Protein AF-A0A195FJV2-F1 (afdb_monomer_lite)

Organism: NCBI:txid34720

Radius of gyration: 34.97 Å; chains: 1; bounding box: 90×83×98 Å

Foldseek 3Di:
DDKWKKKFFWKFWQAAAPLFKTKMWGWPFMKMKIKDWDPLLVDQFAWEWEAEPALQWTAIFGVVLLCVLQVVDLDPLVPCLLVVLVSQLVSVVLCPPHPIDQDPPDPVSSLLSSLLSSLLRSVCNVLVADPPTHMYMHIYTSDDPQQQRLPLLRSSLRSNLVNLCVRCLSVLNLDQEQDPVNLVSSLVSSQSSCCNRVVDRPSVRNNCRSQRFIWIQGSVRDIDGFPADKWKKKKKFLPDHWDPCFFLVNLVVVDVDPVNVVLSVVSNVLSVVLVVLSVVRRVVVVVCVVVVPLDPPPPSNLVSLLSSQVSLQVRQVSLVVSVAEDPSQVVLQVLQVVVSWHWHRRHRHRGHIIMITDGPPDDPVNVVVSCVVSVVVVIHMDMIITGDFHMWIKDKDKFFWKFWLAFADPFFTDMDTDPWMKMKMKIWYHCSSDPQAWEWEAEVLLQWTFIDRVVLLCVQQPPDPDQCLVDLVVLLVSQLVVVVVRVSGDIPADPVPLVSVLLSSLLSSLLRNCCNVLVQDPPTHMYMHMYTRDDPQQLRRPLLRSSLRSLLVNLVSSCSVVSHDDDDQDPVSSVSSCVSSVSCPDPRDGDDDDDDDDDPDPDPPVPVPVVNPVVLVVLNVVSNVLRVVLVVLVVVLVVVVVVCVVVVPPDCPPPSNVVSVLSSLVSLLSRQVSLVVVVQEDPLQVQLCVLCVVLSWRWDRRHRHHRLDIDTDDALPNQLVSVVVSCVSCVVVVHDDADDKDKFKKKWFWKFWQFQFDAFKTKMWTWPFIKMKIKIWGRAPVDPFAWAWEAEPQVQWTFIDGVVLLCVQQPPDPDQCLVPLLVLLVSQLVSVVVRPPGPTPQDPVDLVSSLLSSLLSSLLRNLCSVLVQNPNTHMHMHIYTSDDPQQFRLPLLSSSLRSNLVNVVSSCVSNVNDDFDQDPVSLVSSLVSSQSSCCNRVVDRPSVRSNCRSFGAMFMAGPPRDTPDGQQQADWWKKKKKALVDRQDPPLVVLVVCLVVDDDVVSVVLSVVSVVLSVVLVVLSVVNSVVSVVCVVVVNSPPPDPSNQVSLLSSLVSLLSRQVSCVVSVQADVSQVVLQVLCVVVSWRKHARHRRRGTIIMTTDGSPDTSSVVVVSQVVCVVVVMHIDMITIGDGHMTID

InterPro domains:
  IPR006203 GHMP kinase, ATP-binding, conserved site [PS00627] (143-154)
  IPR006203 GHMP kinase, ATP-binding, conserved site [PS00627] (534-545)
  IPR006204 GHMP kinase N-terminal domain [PF00288] (134-167)
  IPR006204 GHMP kinase N-terminal domain [PF00288] (524-558)
  IPR006205 Mevalonate kinase [PTHR43290] (3-393)
  IPR014721 Small ribosomal subunit protein uS5 domain 2-type fold, subgroup [G3DSA:3.30.230.10] (6-391)
  IPR014721 Small ribosomal subunit protein uS5 domain 2-type fold, subgroup [G3DSA:3.30.230.10] (393-591)
  IPR014721 Small ribosomal subunit protein uS5 domain 2-type fold, subgroup [G3DSA:3.30.230.10] (740-978)
  IPR020568 Ribosomal protein uS5 domain 2-type superfamily [SSF54211] (3-212)
  IPR020568 Ribosomal protein uS5 domain 2-type superfamily [SSF54211] (394-589)
  IPR020568 Ribosomal protein uS5 domain 2-type superfamily [SSF54211] (743-958)
  IPR036554 GHMP kinase, C-terminal domain superfamily [G3DSA:3.30.70.890] (228-388)
  IPR036554 GHMP kinase, C-terminal domain superfamily [G3DSA:3.30.70.890] (592-730)
  IPR036554 GHMP kinase, C-terminal domain superfamily [G3DSA:3.30.70.890] (979-1118)
  IPR036554 GHMP kinase, C-terminal domain superfamily [SSF55060] (230-393)
  IPR036554 GHMP kinase, C-terminal domain superfamily [SSF55060] (622-751)
  IPR036554 GHMP kinase, C-terminal domain superfamily [SSF55060] (1034-1136)

pLDDT: mean 76.85, std 15.4, range [25.28, 97.56]

Secondary structure (DSSP, 8-state):
-EEEEEEEEEEEEEE--TTS-EEEEEEEEEEEEEEEEE-GGG-SS-EEEEEEGGGTEEEEEEHHHHHHHHTT----TTT-HHHHHHHHHHHHHHTTT-TBT--TT-HHHHHHHHHHHHHHHHHHHHTT----SEEEEEEEESSPTTSSSSHHHHHHHHHHHHHHHHHHHHTT---SS--HHHHHHHHHHHHHHHHHHSS---HHHHHHHHH-S-EEE-TT--EEE--PPPEEEEEEE-S-PPPGGGBHHHHHHH---HHHHHHHHHHHHHHHHHHHHHHHHHHHHHHHHHTT---TT-HHHHHHHHHHHHHHHHHHHHHHHTT---HHHHHHHHHHHHTT-EEEESSSBSSSEEEEEPPTT--HHHHHHHHHHHHHTT--EEEEEES---SEEEEEEEEEEEEEEE--TTS--EEEEEEEEEEEEEEEE-TTT-SS-EEEEEEGGGTEEEEEEHHHHHHHHHSS---GGG-HHHHHHHHHHHHHHGGGSSBS--SS-HHHHHHHHHHHHHHHHHHHHHT----SEEEEEEEESSPTTSSSSHHHHHHHHHHHHHHHHHHHHTT---SS--HHHHHHHHHHHHH-----------SS-------------TTSHHHHHHHHHHHHHHHHHHHHHHHHHHHHHHHHHHTT---TT-HHHHHHHHHHHHHHHHHHHHHHHTT---HHHHHHHHHHHHTT--EEESSSSS-S-EEE---TT--SHHHHHHHHHHHHTT--------EEEEEEEEEEEEE-SSSSEEEEEEEEEEEEEEEEEE-TTSSSS-EEEEEEGGGTEEEEEEHHHHHHHHTSS---TTT-HHHHHHHHHHHHHHGGGSSSS--TT-HHHHHHHHHHHHHHHHHHHHHT----SEEEEEEEESSPTTSSSSHHHHHHHHHHHHHHHHHHHHTT---SS--HHHHHHHHHHHHHHHHHHS----HHHHHHHHHBSEEEEETTTEEEEE-TTSPPEEEEEEE-S----GGGHHHHHHHHH---HHHHHHHHHHHHHHHHHHHHHHHHHHHHHHHHHTT---TT-HHHHHHHHHHHHHHHHHHHHHHHTT-S-HHHHHHHHHHHHTT--EEESSSSSSSEEEEE--TT--TTHHHHHHHHHHHTT-EEEEEEES-B-SEE-

Structure (mmCIF, N/CA/C/O backbone):
data_AF-A0A195FJV2-F1
#
_entry.id   AF-A0A195FJV2-F1
#
loop_
_atom_site.group_PDB
_atom_site.id
_atom_site.type_symbol
_atom_site.label_atom_id
_atom_site.label_alt_id
_atom_site.label_comp_id
_atom_site.label_asym_id
_atom_site.label_entity_id
_atom_site.label_seq_id
_atom_site.pdbx_PDB_ins_code
_atom_site.Cartn_x
_atom_site.Cartn_y
_atom_site.Cartn_z
_atom_site.occupancy
_atom_site.B_iso_or_equiv
_atom_site.auth_seq_id
_atom_site.auth_comp_id
_atom_site.auth_asym_id
_atom_site.auth_atom_id
_atom_site.pdbx_PDB_model_num
ATOM 1 N N . MET A 1 1 ? 11.585 15.412 7.121 1.00 60.06 1 MET A N 1
ATOM 2 C CA . MET A 1 1 ? 10.968 14.296 6.359 1.00 60.06 1 MET A CA 1
ATOM 3 C C . MET A 1 1 ? 10.208 14.928 5.196 1.00 60.06 1 MET A C 1
ATOM 5 O O . MET A 1 1 ? 9.549 15.932 5.435 1.00 60.06 1 MET A O 1
ATOM 9 N N . TYR A 1 2 ? 10.297 14.423 3.964 1.00 69.06 2 TYR A N 1
ATOM 10 C CA . TYR A 1 2 ? 9.462 14.870 2.833 1.00 69.06 2 TYR A CA 1
ATOM 11 C C . TYR A 1 2 ? 8.572 13.715 2.374 1.00 69.06 2 TYR A C 1
ATOM 13 O O . TYR A 1 2 ? 9.089 12.640 2.131 1.00 69.06 2 TYR A O 1
ATOM 21 N N . ARG A 1 3 ? 7.253 13.875 2.239 1.00 71.25 3 ARG A N 1
ATOM 22 C CA . ARG A 1 3 ? 6.386 12.853 1.633 1.00 71.25 3 ARG A CA 1
ATOM 23 C C . ARG A 1 3 ? 5.287 13.500 0.813 1.00 71.25 3 ARG A C 1
ATOM 25 O O . ARG A 1 3 ? 4.489 14.273 1.335 1.00 71.25 3 ARG A O 1
ATOM 32 N N . PHE A 1 4 ? 5.239 13.145 -0.464 1.00 75.31 4 PHE A N 1
ATOM 33 C CA . PHE A 1 4 ? 4.294 13.688 -1.434 1.00 75.31 4 PHE A CA 1
ATOM 34 C C . PHE A 1 4 ? 4.002 12.663 -2.533 1.00 75.31 4 PHE A C 1
ATOM 36 O O . PHE A 1 4 ? 4.692 11.646 -2.648 1.00 75.31 4 PHE A O 1
ATOM 43 N N . LYS A 1 5 ? 2.964 12.916 -3.334 1.00 83.06 5 LYS A N 1
ATOM 44 C CA . LYS A 1 5 ? 2.702 12.163 -4.563 1.00 83.06 5 LYS A CA 1
ATOM 45 C C . LYS A 1 5 ? 2.659 13.095 -5.759 1.00 83.06 5 LYS A C 1
ATOM 47 O O . LYS A 1 5 ? 2.107 14.189 -5.647 1.00 83.06 5 LYS A O 1
ATOM 52 N N . VAL A 1 6 ? 3.174 12.619 -6.884 1.00 88.44 6 VAL A N 1
ATOM 53 C CA . VAL A 1 6 ? 3.057 13.253 -8.200 1.00 88.44 6 VAL A CA 1
ATOM 54 C C . VAL A 1 6 ? 2.435 12.272 -9.190 1.00 88.44 6 VAL A C 1
ATOM 56 O O . VAL A 1 6 ? 2.503 11.056 -8.994 1.00 88.44 6 VAL A O 1
ATOM 59 N N . SER A 1 7 ? 1.783 12.776 -10.235 1.00 88.19 7 SER A N 1
ATOM 60 C CA . SER A 1 7 ? 1.258 11.921 -11.303 1.00 88.19 7 SER A CA 1
ATOM 61 C C . SER A 1 7 ? 1.245 12.611 -12.659 1.00 88.19 7 SER A C 1
ATOM 63 O O . SER A 1 7 ? 0.971 13.810 -12.718 1.00 88.19 7 SER A O 1
ATOM 65 N N . ALA A 1 8 ? 1.459 11.846 -13.728 1.00 90.75 8 ALA A N 1
ATOM 66 C CA . ALA A 1 8 ? 1.437 12.308 -15.118 1.00 90.75 8 ALA A CA 1
ATOM 67 C C . ALA A 1 8 ? 0.485 11.431 -15.963 1.00 90.75 8 ALA A C 1
ATOM 69 O O . ALA A 1 8 ? 0.407 10.224 -15.705 1.00 90.75 8 ALA A O 1
ATOM 70 N N . PRO A 1 9 ? -0.255 11.995 -16.937 1.00 90.81 9 PRO A N 1
ATOM 71 C CA . PRO A 1 9 ? -1.114 11.238 -17.846 1.00 90.81 9 PRO A CA 1
ATOM 72 C C . PRO A 1 9 ? -0.305 10.494 -18.917 1.00 90.81 9 PRO A C 1
ATOM 74 O O . PRO A 1 9 ? 0.904 10.708 -19.056 1.00 90.81 9 PRO A O 1
ATOM 77 N N . GLY A 1 10 ? -0.977 9.610 -19.653 1.00 90.31 10 GLY A N 1
ATOM 78 C CA . GLY A 1 10 ? -0.465 9.045 -20.904 1.00 90.31 10 GLY A CA 1
ATOM 79 C C . GLY A 1 10 ? -0.754 9.952 -22.101 1.00 90.31 10 GLY A C 1
ATOM 80 O O . GLY A 1 10 ? -1.230 11.076 -21.941 1.00 90.31 10 GLY A O 1
ATOM 81 N N . THR A 1 11 ? -0.525 9.436 -23.304 1.00 90.12 11 THR A N 1
ATOM 82 C CA . THR A 1 11 ? -0.732 10.162 -24.566 1.00 90.12 11 THR A CA 1
ATOM 83 C C . THR A 1 11 ? -1.438 9.273 -25.579 1.00 90.12 11 THR A C 1
ATOM 85 O O . THR A 1 11 ? -1.155 8.078 -25.651 1.00 90.12 11 THR A O 1
ATOM 88 N N . VAL A 1 12 ? -2.336 9.859 -26.369 1.00 89.50 12 VAL A N 1
ATOM 89 C CA . VAL A 1 12 ? -2.934 9.234 -27.555 1.00 89.50 12 VAL A CA 1
ATOM 90 C C . VAL A 1 12 ? -2.801 10.193 -28.731 1.00 89.50 12 VAL A C 1
ATOM 92 O O . VAL A 1 12 ? -3.074 11.385 -28.589 1.00 89.50 12 VAL A O 1
ATOM 95 N N . LEU A 1 13 ? -2.398 9.665 -29.885 1.00 88.06 13 LEU A N 1
ATOM 96 C CA . LEU A 1 13 ? -2.374 10.398 -31.145 1.00 88.06 13 LEU A CA 1
ATOM 97 C C . LEU A 1 13 ? -3.742 10.287 -31.832 1.00 88.06 13 LEU A C 1
ATOM 99 O O . LEU A 1 13 ? -4.144 9.200 -32.251 1.00 88.06 13 LEU A O 1
ATOM 103 N N . LEU A 1 14 ? -4.467 11.402 -31.918 1.00 88.50 14 LEU A N 1
ATOM 104 C CA . LEU A 1 14 ? -5.838 11.446 -32.431 1.00 88.50 14 LEU A CA 1
ATOM 105 C C . LEU A 1 14 ? -5.879 11.471 -33.957 1.00 88.50 14 LEU A C 1
ATOM 107 O O . LEU A 1 14 ? -6.651 10.732 -34.563 1.00 88.50 14 LEU A O 1
ATOM 111 N N . CYS A 1 15 ? -5.041 12.304 -34.573 1.00 85.56 15 CYS A N 1
ATOM 112 C CA . CYS A 1 15 ? -4.977 12.477 -36.021 1.00 85.56 15 CYS A CA 1
ATOM 113 C C . CYS A 1 15 ? -3.562 12.880 -36.464 1.00 85.56 15 CYS A C 1
ATOM 115 O O . CYS A 1 15 ? -2.780 13.373 -35.651 1.00 85.56 15 CYS A O 1
ATOM 117 N N . GLY A 1 16 ? -3.244 12.669 -37.742 1.00 77.50 16 GLY A N 1
ATOM 118 C CA . GLY A 1 16 ? -1.891 12.806 -38.285 1.00 77.50 16 GLY A CA 1
ATOM 119 C C . GLY A 1 16 ? -0.961 11.694 -37.814 1.00 77.50 16 GLY A C 1
ATOM 120 O O . GLY A 1 16 ? -1.378 10.805 -37.076 1.00 77.50 16 GLY A O 1
ATOM 121 N N . GLU A 1 17 ? 0.294 11.740 -38.240 1.00 66.00 17 GLU A N 1
ATOM 122 C CA . GLU A 1 17 ? 1.371 10.854 -37.785 1.00 66.00 17 GLU A CA 1
ATOM 123 C C . GLU A 1 17 ? 2.689 11.660 -37.729 1.00 66.00 17 GLU A C 1
ATOM 125 O O . GLU A 1 17 ? 2.692 12.857 -38.012 1.00 66.00 17 GLU A O 1
ATOM 130 N N . TYR A 1 18 ? 3.799 11.054 -37.295 1.00 55.75 18 TYR A N 1
ATOM 131 C CA . TYR A 1 18 ? 5.081 11.761 -37.122 1.00 55.75 18 TYR A CA 1
ATOM 132 C C . TYR A 1 18 ? 5.596 12.393 -38.439 1.00 55.75 18 TYR A C 1
ATOM 134 O O . TYR A 1 18 ? 5.353 11.867 -39.523 1.00 55.75 18 TYR A O 1
ATOM 142 N N . ASN A 1 19 ? 6.378 13.475 -38.317 1.00 55.03 19 ASN A N 1
ATOM 143 C CA . ASN A 1 19 ? 6.999 14.263 -39.402 1.00 55.03 19 ASN A CA 1
ATOM 144 C C . ASN A 1 19 ? 6.027 15.067 -40.302 1.00 55.03 19 ASN A C 1
ATOM 146 O O . ASN A 1 19 ? 6.442 15.569 -41.344 1.00 55.03 19 ASN A O 1
ATOM 150 N N . LYS A 1 20 ? 4.762 15.214 -39.895 1.00 68.31 20 LYS A N 1
ATOM 151 C CA . LYS A 1 20 ? 3.713 16.035 -40.525 1.00 68.31 20 LYS A CA 1
ATOM 152 C C . LYS A 1 20 ? 2.808 16.635 -39.438 1.00 68.31 20 LYS A C 1
ATOM 154 O O . LYS A 1 20 ? 3.008 16.339 -38.255 1.00 68.31 20 LYS A O 1
ATOM 159 N N . SER A 1 21 ? 1.839 17.479 -39.796 1.00 79.12 21 SER A N 1
ATOM 160 C CA . SER A 1 21 ? 0.928 18.072 -38.813 1.00 79.12 21 SER A CA 1
ATOM 161 C C . SER A 1 21 ? 0.115 16.979 -38.121 1.00 79.12 21 SER A C 1
ATOM 163 O O . SER A 1 21 ? -0.545 16.164 -38.768 1.00 79.12 21 SER A O 1
ATOM 165 N N . CYS A 1 22 ? 0.150 16.942 -36.791 1.00 85.88 22 CYS A N 1
ATOM 166 C CA . CYS A 1 22 ? -0.535 15.916 -36.015 1.00 85.88 22 CYS A CA 1
ATOM 167 C C . CYS A 1 22 ? -1.164 16.470 -34.736 1.00 85.88 22 CYS A C 1
ATOM 169 O O . CYS A 1 22 ? -0.782 17.519 -34.219 1.00 85.88 22 CYS A O 1
ATOM 171 N N . VAL A 1 23 ? -2.155 15.748 -34.217 1.00 89.44 23 VAL A N 1
ATOM 172 C CA . VAL A 1 23 ? -2.916 16.134 -33.029 1.00 89.44 23 VAL A CA 1
ATOM 173 C C . VAL A 1 23 ? -2.832 15.028 -31.994 1.00 89.44 23 VAL A C 1
ATOM 175 O O . VAL A 1 23 ? -3.268 13.901 -32.237 1.00 89.44 23 VAL A O 1
ATOM 178 N N . ALA A 1 24 ? -2.327 15.360 -30.809 1.00 90.00 24 ALA A N 1
ATOM 179 C CA . ALA A 1 24 ? -2.231 14.439 -29.684 1.00 90.00 24 ALA A CA 1
ATOM 180 C C . ALA A 1 24 ? -2.973 14.974 -28.456 1.00 90.00 24 ALA A C 1
ATOM 182 O O . ALA A 1 24 ? -3.148 16.179 -28.285 1.00 90.00 24 ALA A O 1
ATOM 183 N N . ALA A 1 25 ? -3.405 14.069 -27.582 1.00 89.88 25 ALA A N 1
ATOM 184 C CA . ALA A 1 25 ? -4.160 14.406 -26.382 1.00 89.88 25 ALA A CA 1
ATOM 185 C C . ALA A 1 25 ? -3.685 13.617 -25.162 1.00 89.88 25 ALA A C 1
ATOM 187 O O . ALA A 1 25 ? -3.275 12.455 -25.266 1.00 89.88 25 ALA A O 1
ATOM 188 N N . GLY A 1 26 ? -3.759 14.248 -23.986 1.00 88.50 26 GLY A N 1
ATOM 189 C CA . GLY A 1 26 ? -3.441 13.592 -22.722 1.00 88.50 26 GLY A CA 1
ATOM 190 C C . GLY A 1 26 ? -4.515 12.586 -22.345 1.00 88.50 26 GLY A C 1
ATOM 191 O O . GLY A 1 26 ? -5.692 12.932 -22.259 1.00 88.50 26 GLY A O 1
ATOM 192 N N . LEU A 1 27 ? -4.089 11.354 -22.085 1.00 89.38 27 LEU A N 1
ATOM 193 C CA . LEU A 1 27 ? -4.932 10.234 -21.684 1.00 89.38 27 LEU A CA 1
ATOM 194 C C . LEU A 1 27 ? -4.964 10.117 -20.158 1.00 89.38 27 LEU A C 1
ATOM 196 O O . LEU A 1 27 ? -3.915 9.901 -19.542 1.00 89.38 27 LEU A O 1
ATOM 200 N N . ASP A 1 28 ? -6.148 10.148 -19.538 1.00 82.94 28 ASP A N 1
ATOM 201 C CA . ASP A 1 28 ? -6.296 10.092 -18.069 1.00 82.94 28 ASP A CA 1
ATOM 202 C C . ASP A 1 28 ? -6.090 8.686 -17.456 1.00 82.94 28 ASP A C 1
ATOM 204 O O . ASP A 1 28 ? -6.689 8.271 -16.462 1.00 82.94 28 ASP A O 1
ATOM 208 N N . MET A 1 29 ? -5.175 7.922 -18.044 1.00 84.88 29 MET A N 1
ATOM 209 C CA . MET A 1 29 ? -4.572 6.736 -17.459 1.00 84.88 29 MET A CA 1
ATOM 210 C C . MET A 1 29 ? -3.191 7.131 -16.948 1.00 84.88 29 MET A C 1
ATOM 212 O O . MET A 1 29 ? -2.242 7.261 -17.710 1.00 84.88 29 MET A O 1
ATOM 216 N N . ARG A 1 30 ? -3.089 7.385 -15.642 1.00 87.69 30 ARG A N 1
ATOM 217 C CA . ARG A 1 30 ? -1.918 8.064 -15.075 1.00 87.69 30 ARG A CA 1
ATOM 218 C C . ARG A 1 30 ? -0.863 7.113 -14.521 1.00 87.69 30 ARG A C 1
ATOM 220 O O . ARG A 1 30 ? -1.181 6.073 -13.931 1.00 87.69 30 ARG A O 1
ATOM 227 N N . THR A 1 31 ? 0.389 7.549 -14.611 1.00 92.62 31 THR A N 1
ATOM 228 C CA . THR A 1 31 ? 1.489 7.066 -13.775 1.00 92.62 31 THR A CA 1
ATOM 229 C C . THR A 1 31 ? 1.512 7.864 -12.480 1.00 92.62 31 THR A C 1
ATOM 231 O O . THR A 1 31 ? 1.482 9.091 -12.509 1.00 92.62 31 THR A O 1
ATOM 234 N N . VAL A 1 32 ? 1.527 7.180 -11.337 1.00 90.06 32 VAL A N 1
ATOM 235 C CA . VAL A 1 32 ? 1.493 7.784 -10.000 1.00 90.06 32 VAL A CA 1
ATOM 236 C C . VAL A 1 32 ? 2.745 7.384 -9.235 1.00 90.06 32 VAL A C 1
ATOM 238 O O . VAL A 1 32 ? 3.003 6.197 -9.034 1.00 90.06 32 VAL A O 1
ATOM 241 N N . LEU A 1 33 ? 3.478 8.381 -8.749 1.00 93.00 33 LEU A N 1
ATOM 242 C CA . LEU A 1 33 ? 4.673 8.226 -7.932 1.00 93.00 33 LEU A CA 1
ATOM 243 C C . LEU A 1 33 ? 4.411 8.776 -6.529 1.00 93.00 33 LEU A C 1
ATOM 245 O O . LEU A 1 33 ? 3.901 9.878 -6.356 1.00 93.00 33 LEU A O 1
ATOM 249 N N . THR A 1 34 ? 4.776 8.010 -5.506 1.00 87.12 34 THR A N 1
ATOM 250 C CA . THR A 1 34 ? 4.846 8.439 -4.106 1.00 87.12 34 THR A CA 1
ATOM 251 C C . THR A 1 34 ? 6.303 8.524 -3.681 1.00 87.12 34 THR A C 1
ATOM 253 O O . THR A 1 34 ? 7.022 7.527 -3.736 1.00 87.12 34 THR A O 1
ATOM 256 N N . PHE A 1 35 ? 6.713 9.697 -3.215 1.00 88.56 35 PHE A N 1
ATOM 257 C CA . PHE A 1 35 ? 8.048 9.959 -2.696 1.00 88.56 35 PHE A CA 1
ATOM 258 C C . PHE A 1 35 ? 8.002 10.060 -1.174 1.00 88.56 35 PHE A C 1
ATOM 260 O O . PHE A 1 35 ? 7.031 10.566 -0.603 1.00 88.56 35 PHE A O 1
ATOM 267 N N . SER A 1 36 ? 9.019 9.553 -0.488 1.00 80.44 36 SER A N 1
ATOM 268 C CA . SER A 1 36 ? 9.176 9.695 0.961 1.00 80.44 36 SER A CA 1
ATOM 269 C C . SER A 1 36 ? 10.655 9.795 1.317 1.00 80.44 36 SER A C 1
ATOM 271 O O . SER A 1 36 ? 11.328 8.780 1.249 1.00 80.44 36 SER A O 1
ATOM 273 N N . SER A 1 37 ? 11.158 10.964 1.710 1.00 80.56 37 SER A N 1
ATOM 274 C CA . SER A 1 37 ? 12.487 11.126 2.298 1.00 80.56 37 SER A CA 1
ATOM 275 C C . SER A 1 37 ? 12.431 11.253 3.815 1.00 80.56 37 SER A C 1
ATOM 277 O O . SER A 1 37 ? 11.509 11.848 4.382 1.00 80.56 37 SER A O 1
ATOM 279 N N . PHE A 1 38 ? 13.457 10.740 4.475 1.00 70.19 38 PHE A N 1
ATOM 280 C CA . PHE A 1 38 ? 13.575 10.667 5.921 1.00 70.19 38 PHE A CA 1
ATOM 281 C C . PHE A 1 38 ? 14.770 11.507 6.382 1.00 70.19 38 PHE A C 1
ATOM 283 O O . PHE A 1 38 ? 15.804 11.479 5.718 1.00 70.19 38 PHE A O 1
ATOM 290 N N . PRO A 1 39 ? 14.649 12.261 7.490 1.00 62.44 39 PRO A N 1
ATOM 291 C CA . PRO A 1 39 ? 15.803 12.904 8.102 1.00 62.44 39 PRO A CA 1
ATOM 292 C C . PRO A 1 39 ? 16.833 11.845 8.483 1.00 62.44 39 PRO A C 1
ATOM 294 O O . PRO A 1 39 ? 16.461 10.740 8.889 1.00 62.44 39 PRO A O 1
ATOM 297 N N . THR A 1 40 ? 18.104 12.206 8.392 1.00 57.31 40 THR A N 1
ATOM 298 C CA . THR A 1 40 ? 19.229 11.309 8.667 1.00 57.31 40 THR A CA 1
ATOM 299 C C . THR A 1 40 ? 19.215 10.798 10.120 1.00 57.31 40 THR A C 1
ATOM 301 O O . THR A 1 40 ? 19.609 9.671 10.384 1.00 57.31 40 THR A O 1
ATOM 304 N N . GLU A 1 41 ? 18.627 11.561 11.050 1.00 50.19 41 GLU A N 1
ATOM 305 C CA . GLU A 1 41 ? 18.423 11.197 12.466 1.00 50.19 41 GLU A CA 1
ATOM 306 C C . GLU A 1 41 ? 17.411 10.057 12.699 1.00 50.19 41 GLU A C 1
ATOM 308 O O . GLU A 1 41 ? 17.440 9.389 13.731 1.00 50.19 41 GLU A O 1
ATOM 313 N N . VAL A 1 42 ? 16.487 9.829 11.757 1.00 45.16 42 VAL A N 1
ATOM 314 C CA . VAL A 1 42 ? 15.346 8.907 11.931 1.00 45.16 42 VAL A CA 1
ATOM 315 C C . VAL A 1 42 ? 15.664 7.498 11.412 1.00 45.16 42 VAL A C 1
ATOM 317 O O . VAL A 1 42 ? 14.964 6.538 11.740 1.00 45.16 42 VAL A O 1
ATOM 320 N N . VAL A 1 43 ? 16.714 7.345 10.600 1.00 47.94 43 VAL A N 1
ATOM 321 C CA . VAL A 1 43 ? 17.028 6.099 9.887 1.00 47.94 43 VAL A CA 1
ATOM 322 C C . VAL A 1 43 ? 18.455 5.632 10.222 1.00 47.94 43 VAL A C 1
ATOM 324 O O . VAL A 1 43 ? 19.404 6.311 9.855 1.00 47.94 43 VAL A O 1
ATOM 327 N N . PRO A 1 44 ? 18.663 4.453 10.851 1.00 46.44 44 PRO A N 1
ATOM 328 C CA . PRO A 1 44 ? 19.997 4.035 11.319 1.00 46.44 44 PRO A CA 1
ATOM 329 C C . PRO A 1 44 ? 21.067 3.680 10.264 1.00 46.44 44 PRO A C 1
ATOM 331 O O . PRO A 1 44 ? 22.199 3.406 10.662 1.00 46.44 44 PRO A O 1
ATOM 334 N N . ARG A 1 45 ? 20.728 3.599 8.965 1.00 62.00 45 ARG A N 1
ATOM 335 C CA . ARG A 1 45 ? 21.648 3.429 7.811 1.00 62.00 45 ARG A CA 1
ATOM 336 C C . ARG A 1 45 ? 20.984 3.950 6.536 1.00 62.00 45 ARG A C 1
ATOM 338 O O . ARG A 1 45 ? 19.869 3.519 6.238 1.00 62.00 45 ARG A O 1
ATOM 345 N N . ASP A 1 46 ? 21.663 4.812 5.776 1.00 77.88 46 ASP A N 1
ATOM 346 C CA . ASP A 1 46 ? 21.025 5.525 4.668 1.00 77.88 46 ASP A CA 1
ATOM 347 C C . ASP A 1 46 ? 20.749 4.690 3.414 1.00 77.88 46 ASP A C 1
ATOM 349 O O . ASP A 1 46 ? 21.586 3.893 2.981 1.00 77.88 46 ASP A O 1
ATOM 353 N N . PHE A 1 47 ? 19.594 4.904 2.777 1.00 85.75 47 PHE A N 1
ATOM 354 C CA . PHE A 1 47 ? 19.182 4.127 1.608 1.00 85.75 47 PHE A CA 1
ATOM 355 C C . PHE A 1 47 ? 18.330 4.898 0.588 1.00 85.75 47 PHE A C 1
ATOM 357 O O . PHE A 1 47 ? 17.600 5.830 0.916 1.00 85.75 47 PHE A O 1
ATOM 364 N N . ILE A 1 48 ? 18.368 4.416 -0.652 1.00 90.19 48 ILE A N 1
ATOM 365 C CA . ILE A 1 48 ? 17.447 4.687 -1.752 1.00 90.19 48 ILE A CA 1
ATOM 366 C C . ILE A 1 48 ? 16.637 3.408 -1.972 1.00 90.19 48 ILE A C 1
ATOM 368 O O . ILE A 1 48 ? 17.189 2.377 -2.347 1.00 90.19 48 ILE A O 1
ATOM 372 N N . GLU A 1 49 ? 15.331 3.433 -1.728 1.00 92.00 49 GLU A N 1
ATOM 373 C CA . GLU A 1 49 ? 14.453 2.291 -1.997 1.00 92.00 49 GLU A CA 1
ATOM 374 C C . GLU A 1 49 ? 13.510 2.607 -3.159 1.00 92.00 49 GLU A C 1
ATOM 376 O O . GLU A 1 49 ? 12.746 3.567 -3.119 1.00 92.00 49 GLU A O 1
ATOM 381 N N . ILE A 1 50 ? 13.533 1.770 -4.188 1.00 95.50 50 ILE A N 1
ATOM 382 C CA . ILE A 1 50 ? 12.763 1.916 -5.421 1.00 95.50 50 ILE A CA 1
ATOM 383 C C . ILE A 1 50 ? 11.744 0.778 -5.474 1.00 95.50 50 ILE A C 1
ATOM 385 O O . ILE A 1 50 ? 12.127 -0.385 -5.399 1.00 95.50 50 ILE A O 1
ATOM 389 N N . LYS A 1 51 ? 10.447 1.088 -5.589 1.00 93.81 51 LYS A N 1
ATOM 390 C CA . LYS A 1 51 ? 9.353 0.109 -5.754 1.00 93.81 51 LYS A CA 1
ATOM 391 C C . LYS A 1 51 ? 8.497 0.476 -6.957 1.00 93.81 51 LYS A C 1
ATOM 393 O O . LYS A 1 51 ? 7.579 1.284 -6.828 1.00 93.81 51 LYS A O 1
ATOM 398 N N . PHE A 1 52 ? 8.762 -0.107 -8.117 1.00 94.62 52 PHE A N 1
ATOM 399 C CA . PHE A 1 52 ? 7.945 0.080 -9.315 1.00 94.62 52 PHE A CA 1
ATOM 400 C C . PHE A 1 52 ? 7.031 -1.131 -9.499 1.00 94.62 52 PHE A C 1
ATOM 402 O O . PHE A 1 52 ? 7.401 -2.151 -10.078 1.00 94.62 52 PHE A O 1
ATOM 409 N N . PHE A 1 53 ? 5.811 -1.015 -8.976 1.00 89.50 53 PHE A N 1
ATOM 410 C CA . PHE A 1 53 ? 4.863 -2.125 -8.893 1.00 89.50 53 PHE A CA 1
ATOM 411 C C . PHE A 1 53 ? 4.421 -2.635 -10.268 1.00 89.50 53 PHE A C 1
ATOM 413 O O . PHE A 1 53 ? 4.281 -3.841 -10.443 1.00 89.50 53 PHE A O 1
ATOM 420 N N . SER A 1 54 ? 4.255 -1.740 -11.250 1.00 87.94 54 SER A N 1
ATOM 421 C CA . SER A 1 54 ? 3.774 -2.094 -12.597 1.00 87.94 54 SER A CA 1
ATOM 422 C C . SER A 1 54 ? 4.710 -3.020 -13.369 1.00 87.94 54 SER A C 1
ATOM 424 O O . SER A 1 54 ? 4.243 -3.749 -14.236 1.00 87.94 54 SER A O 1
ATOM 426 N N . ILE A 1 55 ? 6.003 -3.022 -13.039 1.00 90.25 55 ILE A N 1
ATOM 427 C CA . ILE A 1 55 ? 6.998 -3.933 -13.625 1.00 90.25 55 ILE A CA 1
ATOM 428 C C . ILE A 1 55 ? 7.503 -4.970 -12.623 1.00 90.25 55 ILE A C 1
ATOM 430 O O . ILE A 1 55 ? 8.365 -5.761 -12.962 1.00 90.25 55 ILE A O 1
ATOM 434 N N . ARG A 1 56 ? 6.956 -4.994 -11.399 1.00 90.88 56 ARG A N 1
ATOM 435 C CA . ARG A 1 56 ? 7.433 -5.834 -10.290 1.00 90.88 56 ARG A CA 1
ATOM 436 C C . ARG A 1 56 ? 8.915 -5.609 -9.961 1.00 90.88 56 ARG A C 1
ATOM 438 O O . ARG A 1 56 ? 9.573 -6.552 -9.550 1.00 90.88 56 ARG A O 1
ATOM 445 N N . LEU A 1 57 ? 9.411 -4.376 -10.066 1.00 92.25 57 LEU A N 1
ATOM 446 C CA . LEU A 1 57 ? 10.778 -4.018 -9.681 1.00 92.25 57 LEU A CA 1
ATOM 447 C C . LEU A 1 57 ? 10.812 -3.466 -8.253 1.00 92.25 57 LEU A C 1
ATOM 449 O O . LEU A 1 57 ? 10.109 -2.514 -7.910 1.00 92.25 57 LEU A O 1
ATOM 453 N N . HIS A 1 58 ? 11.683 -4.026 -7.432 1.00 93.75 58 HIS A N 1
ATOM 454 C CA . HIS A 1 58 ? 12.042 -3.569 -6.102 1.00 93.75 58 HIS A CA 1
ATOM 455 C C . HIS A 1 58 ? 13.560 -3.583 -5.993 1.00 93.75 58 HIS A C 1
ATOM 457 O O . HIS A 1 58 ? 14.182 -4.599 -6.285 1.00 93.75 58 HIS A O 1
ATOM 463 N N . MET A 1 59 ? 14.145 -2.467 -5.569 1.00 91.06 59 MET A N 1
ATOM 464 C CA . MET A 1 59 ? 15.551 -2.387 -5.180 1.00 91.06 59 MET A CA 1
ATOM 465 C C . MET A 1 59 ? 15.693 -1.551 -3.918 1.00 91.06 59 MET A C 1
ATOM 467 O O . MET A 1 59 ? 14.975 -0.567 -3.732 1.00 91.06 59 MET A O 1
ATOM 471 N N . LYS A 1 60 ? 16.654 -1.903 -3.071 1.00 89.19 60 LYS A N 1
ATOM 472 C CA . LYS A 1 60 ? 17.081 -1.094 -1.934 1.00 89.19 60 LYS A CA 1
ATOM 473 C C . LYS A 1 60 ? 18.595 -0.932 -1.977 1.00 89.19 60 LYS A C 1
ATOM 475 O O . LYS A 1 60 ? 19.328 -1.902 -1.837 1.00 89.19 60 LYS A O 1
ATOM 480 N N . ILE A 1 61 ? 19.038 0.302 -2.180 1.00 89.94 61 ILE A N 1
ATOM 481 C CA . ILE A 1 61 ? 20.418 0.671 -2.500 1.00 89.94 61 ILE A CA 1
ATOM 482 C C . ILE A 1 61 ? 20.952 1.549 -1.372 1.00 89.94 61 ILE A C 1
ATOM 484 O O . ILE A 1 61 ? 20.288 2.527 -1.037 1.00 89.94 61 ILE A O 1
ATOM 488 N N . PRO A 1 62 ? 22.111 1.277 -0.756 1.00 87.50 62 PRO A N 1
ATOM 489 C CA . PRO A 1 62 ? 22.662 2.182 0.241 1.00 87.50 62 PRO A CA 1
ATOM 490 C C . PRO A 1 62 ? 23.010 3.525 -0.398 1.00 87.50 62 PRO A C 1
ATOM 492 O O . PRO A 1 62 ? 23.671 3.577 -1.436 1.00 87.50 62 PRO A O 1
ATOM 495 N N . LEU A 1 63 ? 22.604 4.622 0.243 1.00 85.25 63 LEU A N 1
ATOM 496 C CA . LEU A 1 63 ? 22.810 5.967 -0.302 1.00 85.25 63 LEU A CA 1
ATOM 497 C C . LEU A 1 63 ? 24.305 6.267 -0.509 1.00 85.25 63 LEU A C 1
ATOM 499 O O . LEU A 1 63 ? 24.676 6.854 -1.519 1.00 85.25 63 LEU A O 1
ATOM 503 N N . ARG A 1 64 ? 25.176 5.776 0.388 1.00 83.81 64 ARG A N 1
ATOM 504 C CA . ARG A 1 64 ? 26.643 5.888 0.280 1.00 83.81 64 ARG A CA 1
ATOM 505 C C . ARG A 1 64 ? 27.210 5.308 -1.025 1.00 83.81 64 ARG A C 1
ATOM 507 O O . ARG A 1 64 ? 28.213 5.823 -1.498 1.00 83.81 64 ARG A O 1
ATOM 514 N N . ILE A 1 65 ? 26.594 4.283 -1.618 1.00 84.38 65 ILE A N 1
ATOM 515 C CA . ILE A 1 65 ? 27.061 3.679 -2.881 1.00 84.38 65 ILE A CA 1
ATOM 516 C C . ILE A 1 65 ? 26.723 4.564 -4.074 1.00 84.38 65 ILE A C 1
ATOM 518 O O . ILE A 1 65 ? 27.589 4.872 -4.890 1.00 84.38 65 ILE A O 1
ATOM 522 N N . PHE A 1 66 ? 25.490 5.065 -4.102 1.00 87.88 66 PHE A N 1
ATOM 523 C CA . PHE A 1 66 ? 25.085 6.082 -5.062 1.00 87.88 66 PHE A CA 1
ATOM 524 C C . PHE A 1 66 ? 25.987 7.327 -4.969 1.00 87.88 66 PHE A C 1
ATOM 526 O O . PHE A 1 66 ? 26.516 7.790 -5.977 1.00 87.88 66 PHE A O 1
ATOM 533 N N . LEU A 1 67 ? 26.235 7.827 -3.754 1.00 83.88 67 LEU A N 1
ATOM 534 C CA . LEU A 1 67 ? 27.102 8.986 -3.547 1.00 83.88 67 LEU A CA 1
ATOM 535 C C . LEU A 1 67 ? 28.554 8.700 -3.954 1.00 83.88 67 LEU A C 1
ATOM 537 O O . LEU A 1 67 ? 29.147 9.523 -4.630 1.00 83.88 67 LEU A O 1
ATOM 541 N N . LEU A 1 68 ? 29.141 7.546 -3.630 1.00 81.75 68 LEU A N 1
ATOM 542 C CA . LEU A 1 68 ? 30.515 7.232 -4.052 1.00 81.75 68 LEU A CA 1
ATOM 543 C C . LEU A 1 68 ? 30.677 7.198 -5.577 1.00 81.75 68 LEU A C 1
ATOM 545 O O . LEU A 1 68 ? 31.706 7.644 -6.085 1.00 81.75 68 LEU A O 1
ATOM 549 N N . HIS A 1 69 ? 29.673 6.689 -6.294 1.00 82.50 69 HIS A N 1
ATOM 550 C CA . HIS A 1 69 ? 29.729 6.566 -7.750 1.00 82.50 69 HIS A CA 1
ATOM 551 C C . HIS A 1 69 ? 29.603 7.916 -8.467 1.00 82.50 69 HIS A C 1
ATOM 553 O O . HIS A 1 69 ? 30.279 8.144 -9.472 1.00 82.50 69 HIS A O 1
ATOM 559 N N . PHE A 1 70 ? 28.767 8.820 -7.945 1.00 81.50 70 PHE A N 1
ATOM 560 C CA . PHE A 1 70 ? 28.468 10.099 -8.596 1.00 81.50 70 PHE A CA 1
ATOM 561 C C . PHE A 1 70 ? 29.169 11.307 -7.923 1.00 81.50 70 PHE A C 1
ATOM 563 O O . PHE A 1 70 ? 29.798 12.109 -8.601 1.00 81.50 70 PHE A O 1
ATOM 570 N N . HIS A 1 71 ? 29.229 11.422 -6.596 1.00 65.81 71 HIS A N 1
ATOM 571 C CA . HIS A 1 71 ? 29.697 12.625 -5.872 1.00 65.81 71 HIS A CA 1
ATOM 572 C C . HIS A 1 71 ? 31.166 13.047 -6.130 1.00 65.81 71 HIS A C 1
ATOM 574 O O . HIS A 1 71 ? 31.522 14.189 -5.856 1.00 65.81 71 HIS A O 1
ATOM 580 N N . LYS A 1 72 ? 32.046 12.167 -6.636 1.00 54.72 72 LYS A N 1
ATOM 581 C CA . LYS A 1 72 ? 33.457 12.507 -6.950 1.00 54.72 72 LYS A CA 1
ATOM 582 C C . LYS A 1 72 ? 33.702 12.955 -8.393 1.00 54.72 72 LYS A C 1
ATOM 584 O O . LYS A 1 72 ? 34.814 13.365 -8.714 1.00 54.72 72 LYS A O 1
ATOM 589 N N . LYS A 1 73 ? 32.711 12.835 -9.276 1.00 57.53 73 LYS A N 1
ATOM 590 C CA . LYS A 1 73 ? 32.863 13.166 -10.694 1.00 57.53 73 LYS A CA 1
ATOM 591 C C . LYS A 1 73 ? 32.110 14.460 -10.986 1.00 57.53 73 LYS A C 1
ATOM 593 O O . LYS A 1 73 ? 30.884 14.476 -10.934 1.00 57.53 73 LYS A O 1
ATOM 598 N N . ASN A 1 74 ? 32.846 15.529 -11.295 1.00 53.75 74 ASN A N 1
ATOM 599 C CA . ASN A 1 74 ? 32.278 16.776 -11.809 1.00 53.75 74 ASN A CA 1
ATOM 600 C C . ASN A 1 74 ? 31.811 16.539 -13.249 1.00 53.75 74 ASN A C 1
ATOM 602 O O . ASN A 1 74 ? 32.546 16.773 -14.206 1.00 53.75 74 ASN A O 1
ATOM 606 N N . TYR A 1 75 ? 30.606 15.999 -13.405 1.00 59.72 75 TYR A N 1
ATOM 607 C CA . TYR A 1 75 ? 29.958 15.932 -14.705 1.00 59.72 75 TYR A CA 1
ATOM 608 C C . TYR A 1 75 ? 29.351 17.297 -15.000 1.00 59.72 75 TYR A C 1
ATOM 610 O O . TYR A 1 75 ? 28.419 17.696 -14.312 1.00 59.72 75 TYR A O 1
ATOM 618 N N . ASP A 1 76 ? 29.851 17.996 -16.020 1.00 56.97 76 ASP A N 1
ATOM 619 C CA . ASP A 1 76 ? 29.113 19.120 -16.590 1.00 56.97 76 ASP A CA 1
ATOM 620 C C . ASP A 1 76 ? 27.831 18.565 -17.247 1.00 56.97 76 ASP A C 1
ATOM 622 O O . ASP A 1 76 ? 27.916 17.834 -18.245 1.00 56.97 76 ASP A O 1
ATOM 626 N N . PRO A 1 77 ? 26.634 18.868 -16.707 1.00 53.72 77 PRO A N 1
ATOM 627 C CA . PRO A 1 77 ? 25.373 18.353 -17.228 1.00 53.72 77 PRO A CA 1
ATOM 628 C C . PRO A 1 77 ? 25.004 18.928 -18.606 1.00 53.72 77 PRO A C 1
ATOM 630 O O . PRO A 1 77 ? 24.012 18.490 -19.198 1.00 53.72 77 PRO A O 1
ATOM 633 N N . THR A 1 78 ? 25.759 19.900 -19.127 1.00 53.22 78 THR A N 1
ATOM 634 C CA . THR A 1 78 ? 25.556 20.476 -20.463 1.00 53.22 78 THR A CA 1
ATOM 635 C C . THR A 1 78 ? 26.438 19.824 -21.533 1.00 53.22 78 THR A C 1
ATOM 637 O O . THR A 1 78 ? 25.904 19.496 -22.590 1.00 53.22 78 THR A O 1
ATOM 640 N N . HIS A 1 79 ? 27.706 19.505 -21.237 1.00 58.31 79 HIS A N 1
ATOM 641 C CA . HIS A 1 79 ? 28.660 18.970 -22.226 1.00 58.31 79 HIS A CA 1
ATOM 642 C C . HIS A 1 79 ? 28.956 17.455 -22.117 1.00 58.31 79 HIS A C 1
ATOM 644 O O . HIS A 1 79 ? 29.324 16.845 -23.115 1.00 58.31 79 HIS A O 1
ATOM 650 N N . ASN A 1 80 ? 28.731 16.796 -20.965 1.00 67.12 80 ASN A N 1
ATOM 651 C CA . ASN A 1 80 ? 29.151 15.394 -20.722 1.00 67.12 80 ASN A CA 1
ATOM 652 C C . ASN A 1 80 ? 27.988 14.388 -20.551 1.00 67.12 80 ASN A C 1
ATOM 654 O O . ASN A 1 80 ? 28.090 13.406 -19.809 1.00 67.12 80 ASN A O 1
ATOM 658 N N . ARG A 1 81 ? 26.855 14.604 -21.228 1.00 74.62 81 ARG A N 1
ATOM 659 C CA . ARG A 1 81 ? 25.611 13.828 -21.019 1.00 74.62 81 ARG A CA 1
ATOM 660 C C . ARG A 1 81 ? 25.719 12.348 -21.393 1.00 74.62 81 ARG A C 1
ATOM 662 O O . ARG A 1 81 ? 25.230 11.494 -20.654 1.00 74.62 81 ARG A O 1
ATOM 669 N N . GLU A 1 82 ? 26.387 12.028 -22.497 1.00 80.25 82 GLU A N 1
ATOM 670 C CA . GLU A 1 82 ? 26.611 10.637 -22.917 1.00 80.25 82 GLU A CA 1
ATOM 671 C C . GLU A 1 82 ? 27.551 9.903 -21.957 1.00 80.25 82 GLU A C 1
ATOM 673 O O . GLU A 1 82 ? 27.301 8.755 -21.586 1.00 80.25 82 GLU A O 1
ATOM 678 N N . GLN A 1 83 ? 28.583 10.593 -21.464 1.00 81.88 83 GLN A N 1
ATOM 679 C CA . GLN A 1 83 ? 29.487 10.056 -20.447 1.00 81.88 83 GLN A CA 1
ATOM 680 C C . GLN A 1 83 ? 28.758 9.805 -19.122 1.00 81.88 83 GLN A C 1
ATOM 682 O O . GLN A 1 83 ? 28.983 8.778 -18.474 1.00 81.88 83 GLN A O 1
ATOM 687 N N . LEU A 1 84 ? 27.854 10.709 -18.723 1.00 85.44 84 LEU A N 1
ATOM 688 C CA . LEU A 1 84 ? 26.992 10.514 -17.560 1.00 85.44 84 LEU A CA 1
ATOM 689 C C . LEU A 1 84 ? 26.083 9.298 -17.755 1.00 85.44 84 LEU A C 1
ATOM 691 O O . LEU A 1 84 ? 25.992 8.454 -16.864 1.00 85.44 84 LEU A O 1
ATOM 695 N N . PHE A 1 85 ? 25.451 9.158 -18.919 1.00 89.44 85 PHE A N 1
ATOM 696 C CA . PHE A 1 85 ? 24.603 8.005 -19.202 1.00 89.44 85 PHE A CA 1
ATOM 697 C C . PHE A 1 85 ? 25.384 6.691 -19.213 1.00 89.44 85 PHE A C 1
ATOM 699 O O . PHE A 1 85 ? 24.924 5.698 -18.649 1.00 89.44 85 PHE A O 1
ATOM 706 N N . GLN A 1 86 ? 26.597 6.683 -19.766 1.00 89.00 86 GLN A N 1
ATOM 707 C CA . GLN A 1 86 ? 27.476 5.523 -19.691 1.00 89.00 86 GLN A CA 1
ATOM 708 C C . GLN A 1 86 ? 27.855 5.204 -18.239 1.00 89.00 86 GLN A C 1
ATOM 710 O O . GLN A 1 86 ? 27.865 4.039 -17.843 1.00 89.00 86 GLN A O 1
ATOM 715 N N . SER A 1 87 ? 28.084 6.225 -17.410 1.00 88.69 87 SER A N 1
ATOM 716 C CA . SER A 1 87 ? 28.299 6.057 -15.971 1.00 88.69 87 SER A CA 1
ATOM 717 C C . SER A 1 87 ? 27.072 5.477 -15.262 1.00 88.69 87 SER A C 1
ATOM 719 O O . SER A 1 87 ? 27.230 4.602 -14.414 1.00 88.69 87 SER A O 1
ATOM 721 N N . VAL A 1 88 ? 25.857 5.891 -15.641 1.00 91.94 88 VAL A N 1
ATOM 722 C CA . VAL A 1 88 ? 24.588 5.329 -15.145 1.00 91.94 88 VAL A CA 1
ATOM 723 C C . VAL A 1 88 ? 24.405 3.878 -15.600 1.00 91.94 88 VAL A C 1
ATOM 725 O O . VAL A 1 88 ? 24.040 3.033 -14.787 1.00 91.94 88 VAL A O 1
ATOM 728 N N . LYS A 1 89 ? 24.709 3.543 -16.861 1.00 91.94 89 LYS A N 1
ATOM 729 C CA . LYS A 1 89 ? 24.706 2.154 -17.356 1.00 91.94 89 LYS A CA 1
ATOM 730 C C . LYS A 1 89 ? 25.680 1.288 -16.567 1.00 91.94 89 LYS A C 1
ATOM 732 O O . LYS A 1 89 ? 25.322 0.186 -16.157 1.00 91.94 89 LYS A O 1
ATOM 737 N N . ASN A 1 90 ? 26.888 1.792 -16.330 1.00 89.75 90 ASN A N 1
ATOM 738 C CA . ASN A 1 90 ? 27.894 1.104 -15.529 1.00 89.75 90 ASN A CA 1
ATOM 739 C C . ASN A 1 90 ? 27.415 0.942 -14.084 1.00 89.75 90 ASN A C 1
ATOM 741 O O . ASN A 1 90 ? 27.510 -0.157 -13.555 1.00 89.75 90 ASN A O 1
ATOM 745 N N . PHE A 1 91 ? 26.822 1.984 -13.492 1.00 90.94 91 PHE A N 1
ATOM 746 C CA . PHE A 1 91 ? 26.225 1.924 -12.161 1.00 90.94 91 PHE A CA 1
ATOM 747 C C . PHE A 1 91 ? 25.141 0.850 -12.089 1.00 90.94 91 PHE A C 1
ATOM 749 O O . PHE A 1 91 ? 25.171 0.009 -11.213 1.00 90.94 91 PHE A O 1
ATOM 756 N N . ILE A 1 92 ? 24.220 0.787 -13.048 1.00 91.94 92 ILE A N 1
ATOM 757 C CA . ILE A 1 92 ? 23.128 -0.199 -13.036 1.00 91.94 92 ILE A CA 1
ATOM 758 C C . ILE A 1 92 ? 23.626 -1.625 -13.275 1.00 91.94 92 ILE A C 1
ATOM 760 O O . ILE A 1 92 ? 23.084 -2.568 -12.700 1.00 91.94 92 ILE A O 1
ATOM 764 N N . LYS A 1 93 ? 24.671 -1.800 -14.093 1.00 89.38 93 LYS A N 1
ATOM 765 C CA . LYS A 1 93 ? 25.362 -3.090 -14.227 1.00 89.38 93 LYS A CA 1
ATOM 766 C C . LYS A 1 93 ? 26.021 -3.503 -12.911 1.00 89.38 93 LYS A C 1
ATOM 768 O O . LYS A 1 93 ? 25.870 -4.650 -12.507 1.00 89.38 93 LYS A O 1
ATOM 773 N N . PHE A 1 94 ? 26.696 -2.572 -12.246 1.00 87.06 94 PHE A N 1
ATOM 774 C CA . PHE A 1 94 ? 27.307 -2.729 -10.926 1.00 87.06 94 PHE A CA 1
ATOM 775 C C . PHE A 1 94 ? 26.216 -3.100 -9.891 1.00 87.06 94 PHE A C 1
ATOM 777 O O . PHE A 1 94 ? 26.348 -4.125 -9.230 1.00 87.06 94 PHE A O 1
ATOM 784 N N . LEU A 1 95 ? 25.043 -2.438 -9.908 1.00 86.31 95 LEU A N 1
ATOM 785 C CA . LEU A 1 95 ? 23.851 -2.756 -9.093 1.00 86.31 95 LEU A CA 1
ATOM 786 C C . LEU A 1 95 ? 23.233 -4.150 -9.354 1.00 86.31 95 LEU A C 1
ATOM 788 O O . LEU A 1 95 ? 22.213 -4.493 -8.746 1.00 86.31 95 LEU A O 1
ATOM 792 N N . THR A 1 96 ? 23.771 -4.959 -10.272 1.00 83.44 96 THR A N 1
ATOM 793 C CA . THR A 1 96 ? 23.159 -6.238 -10.654 1.00 83.44 96 THR A CA 1
ATOM 794 C C . THR A 1 96 ? 22.987 -7.157 -9.458 1.00 83.44 96 THR A C 1
ATOM 796 O O . THR A 1 96 ? 23.950 -7.566 -8.818 1.00 83.44 96 THR A O 1
ATOM 799 N N . GLY A 1 97 ? 21.709 -7.500 -9.249 1.00 69.69 97 GLY A N 1
ATOM 800 C CA . GLY A 1 97 ? 21.176 -8.343 -8.187 1.00 69.69 97 GLY A CA 1
ATOM 801 C C . GLY A 1 97 ? 20.738 -7.605 -6.915 1.00 69.69 97 GLY A C 1
ATOM 802 O O . GLY A 1 97 ? 20.229 -8.275 -6.019 1.00 69.69 97 GLY A O 1
ATOM 803 N N . PHE A 1 98 ? 20.958 -6.288 -6.786 1.00 76.88 98 PHE A N 1
ATOM 804 C CA . PHE A 1 98 ? 20.814 -5.535 -5.524 1.00 76.88 98 PHE A CA 1
ATOM 805 C C . PHE A 1 98 ? 19.603 -5.936 -4.677 1.00 76.88 98 PHE A C 1
ATOM 807 O O . PHE A 1 98 ? 18.545 -6.145 -5.280 1.00 76.88 98 PHE A O 1
ATOM 814 N N . PRO A 1 99 ? 19.715 -5.980 -3.320 1.00 73.69 99 PRO A N 1
ATOM 815 C CA . PRO A 1 99 ? 18.644 -6.391 -2.418 1.00 73.69 99 PRO A CA 1
ATOM 816 C C . PRO A 1 99 ? 17.293 -5.912 -2.929 1.00 73.69 99 PRO A C 1
ATOM 818 O O . PRO A 1 99 ? 17.028 -4.709 -2.999 1.00 73.69 99 PRO A O 1
ATOM 821 N N . GLY A 1 100 ? 16.490 -6.869 -3.388 1.00 81.81 100 GLY A N 1
ATOM 822 C CA . GLY A 1 100 ? 15.474 -6.587 -4.387 1.00 81.81 100 GLY A CA 1
ATOM 823 C C . GLY A 1 100 ? 15.341 -7.717 -5.403 1.00 81.81 100 GLY A C 1
ATOM 824 O O . GLY A 1 100 ? 15.871 -8.811 -5.220 1.00 81.81 100 GLY A O 1
ATOM 825 N N . ASN A 1 101 ? 14.592 -7.453 -6.467 1.00 87.25 101 ASN A N 1
ATOM 826 C CA . ASN A 1 101 ? 14.295 -8.398 -7.543 1.00 87.25 101 ASN A CA 1
ATOM 827 C C . ASN A 1 101 ? 14.601 -7.801 -8.929 1.00 87.25 101 ASN A C 1
ATOM 829 O O . ASN A 1 101 ? 13.932 -8.115 -9.915 1.00 87.25 101 ASN A O 1
ATOM 833 N N . TYR A 1 102 ? 15.605 -6.921 -8.990 1.00 90.19 102 TYR A N 1
ATOM 834 C CA . TYR A 1 102 ? 16.146 -6.442 -10.255 1.00 90.19 102 TYR A CA 1
ATOM 835 C C . TYR A 1 102 ? 16.684 -7.613 -11.076 1.00 90.19 102 TYR A C 1
ATOM 837 O O . TYR A 1 102 ? 17.445 -8.442 -10.583 1.00 90.19 102 TYR A O 1
ATOM 845 N N . ASP A 1 103 ? 16.279 -7.647 -12.339 1.00 88.88 103 ASP A N 1
ATOM 846 C CA . ASP A 1 103 ? 16.650 -8.680 -13.295 1.00 88.88 103 ASP A CA 1
ATOM 847 C C . ASP A 1 103 ? 17.391 -7.974 -14.437 1.00 88.88 103 ASP A C 1
ATOM 849 O O . ASP A 1 103 ? 16.759 -7.184 -15.146 1.00 88.88 103 ASP A O 1
ATOM 853 N N . PRO A 1 104 ? 18.709 -8.204 -14.603 1.00 87.69 104 PRO A N 1
ATOM 854 C CA . PRO A 1 104 ? 19.502 -7.549 -15.637 1.00 87.69 104 PRO A CA 1
ATOM 855 C C . PRO A 1 104 ? 19.108 -7.997 -17.048 1.00 87.69 104 PRO A C 1
ATOM 857 O O . PRO A 1 104 ? 19.458 -7.306 -17.999 1.00 87.69 104 PRO A O 1
ATOM 860 N N . ASN A 1 105 ? 18.367 -9.101 -17.197 1.00 88.12 105 ASN A N 1
ATOM 861 C CA . ASN A 1 105 ? 17.844 -9.573 -18.480 1.00 88.12 105 ASN A CA 1
ATOM 862 C C . ASN A 1 105 ? 16.462 -8.980 -18.794 1.00 88.12 105 ASN A C 1
ATOM 864 O O . ASN A 1 105 ? 16.017 -9.006 -19.940 1.00 88.12 105 ASN A O 1
ATOM 868 N N . ASN A 1 106 ? 15.781 -8.405 -17.800 1.00 90.06 106 ASN A N 1
ATOM 869 C CA . ASN A 1 106 ? 14.499 -7.750 -18.006 1.00 90.06 106 ASN A CA 1
ATOM 870 C C . ASN A 1 106 ? 14.709 -6.320 -18.521 1.00 90.06 106 ASN A C 1
ATOM 872 O O . ASN A 1 106 ? 15.090 -5.409 -17.782 1.00 90.06 106 ASN A O 1
ATOM 876 N N . HIS A 1 107 ? 14.403 -6.103 -19.797 1.00 88.75 107 HIS A N 1
ATOM 877 C CA . HIS A 1 107 ? 14.606 -4.812 -20.453 1.00 88.75 107 HIS A CA 1
ATOM 878 C C . HIS A 1 107 ? 13.819 -3.658 -19.802 1.00 88.75 107 HIS A C 1
ATOM 880 O O . HIS A 1 107 ? 14.328 -2.545 -19.673 1.00 88.75 107 HIS A O 1
ATOM 886 N N . ALA A 1 108 ? 12.606 -3.917 -19.297 1.00 88.62 108 ALA A N 1
ATOM 887 C CA . ALA A 1 108 ? 11.824 -2.901 -18.594 1.00 88.62 108 ALA A CA 1
ATOM 888 C C . ALA A 1 108 ? 12.475 -2.504 -17.260 1.00 88.62 108 ALA A C 1
ATOM 890 O O . ALA A 1 108 ? 12.441 -1.330 -16.883 1.00 88.62 108 ALA A O 1
ATOM 891 N N . HIS A 1 109 ? 13.102 -3.458 -16.562 1.00 92.81 109 HIS A N 1
ATOM 892 C CA . HIS A 1 109 ? 13.888 -3.175 -15.363 1.00 92.81 109 HIS A CA 1
ATOM 893 C C . HIS A 1 109 ? 15.130 -2.329 -15.689 1.00 92.81 109 HIS A C 1
ATOM 895 O O . HIS A 1 109 ? 15.329 -1.296 -15.046 1.00 92.81 109 HIS A O 1
ATOM 901 N N . GLN A 1 110 ? 15.915 -2.736 -16.702 1.00 92.81 110 GLN A N 1
ATOM 902 C CA . GLN A 1 110 ? 17.101 -2.010 -17.189 1.00 92.81 110 GLN A CA 1
ATOM 903 C C . GLN A 1 110 ? 16.770 -0.529 -17.440 1.00 92.81 110 GLN A C 1
ATOM 905 O O . GLN A 1 110 ? 17.354 0.361 -16.819 1.00 92.81 110 GLN A O 1
ATOM 910 N N . LEU A 1 111 ? 15.799 -0.275 -18.324 1.00 91.69 111 LEU A N 1
ATOM 911 C CA . LEU A 1 111 ? 15.448 1.067 -18.790 1.00 91.69 111 LEU A CA 1
ATOM 912 C C . LEU A 1 111 ? 14.841 1.934 -17.682 1.00 91.69 111 LEU A C 1
ATOM 914 O O . LEU A 1 111 ? 15.169 3.113 -17.570 1.00 91.69 111 LEU A O 1
ATOM 918 N N . SER A 1 112 ? 13.997 1.358 -16.818 1.00 93.88 112 SER A N 1
ATOM 919 C CA . SER A 1 112 ? 13.366 2.116 -15.726 1.00 93.88 112 SER A CA 1
ATOM 920 C C . SER A 1 112 ? 14.385 2.606 -14.696 1.00 93.88 112 SER A C 1
ATOM 922 O O . SER A 1 112 ? 14.257 3.719 -14.186 1.00 93.88 112 SER A O 1
ATOM 924 N N . LEU A 1 113 ? 15.407 1.796 -14.391 1.00 95.19 113 LEU A N 1
ATOM 925 C CA . LEU A 1 113 ? 16.505 2.210 -13.514 1.00 95.19 113 LEU A CA 1
ATOM 926 C C . LEU A 1 113 ? 17.416 3.232 -14.190 1.00 95.19 113 LEU A C 1
ATOM 928 O O . LEU A 1 113 ? 17.843 4.180 -13.533 1.00 95.19 113 LEU A O 1
ATOM 932 N N . GLN A 1 114 ? 17.684 3.062 -15.489 1.00 95.19 114 GLN A N 1
ATOM 933 C CA . GLN A 1 114 ? 18.482 4.005 -16.275 1.00 95.19 114 GLN A CA 1
ATOM 934 C C . GLN A 1 114 ? 17.847 5.391 -16.251 1.00 95.19 114 GLN A C 1
ATOM 936 O O . GLN A 1 114 ? 18.510 6.345 -15.860 1.00 95.19 114 GLN A O 1
ATOM 941 N N . ALA A 1 115 ? 16.551 5.484 -16.543 1.00 95.19 115 ALA A N 1
ATOM 942 C CA . ALA A 1 115 ? 15.803 6.733 -16.475 1.00 95.19 115 ALA A CA 1
ATOM 943 C C . ALA A 1 115 ? 15.750 7.321 -15.057 1.00 95.19 115 ALA A C 1
ATOM 945 O O . ALA A 1 115 ? 15.978 8.517 -14.875 1.00 95.19 115 ALA A O 1
ATOM 946 N N . PHE A 1 116 ? 15.507 6.487 -14.039 1.00 96.69 116 PHE A N 1
ATOM 947 C CA . PHE A 1 116 ? 15.485 6.924 -12.642 1.00 96.69 116 PHE A CA 1
ATOM 948 C C . PHE A 1 116 ? 16.801 7.584 -12.214 1.00 96.69 116 PHE A C 1
ATOM 950 O O . PHE A 1 116 ? 16.785 8.707 -11.709 1.00 96.69 116 PHE A O 1
ATOM 957 N N . PHE A 1 117 ? 17.933 6.903 -12.415 1.00 94.19 117 PHE A N 1
ATOM 958 C CA . PHE A 1 117 ? 19.236 7.418 -11.994 1.00 94.19 117 PHE A CA 1
ATOM 959 C C . PHE A 1 117 ? 19.723 8.553 -12.876 1.00 94.19 117 PHE A C 1
ATOM 961 O O . PHE A 1 117 ? 20.267 9.520 -12.353 1.00 94.19 117 PHE A O 1
ATOM 968 N N . PHE A 1 118 ? 19.491 8.472 -14.184 1.00 93.25 118 PHE A N 1
ATOM 969 C CA . PHE A 1 118 ? 19.854 9.540 -15.100 1.00 93.25 118 PHE A CA 1
ATOM 970 C C . PHE A 1 118 ? 19.172 10.859 -14.716 1.00 93.25 118 PHE A C 1
ATOM 972 O O . PHE A 1 118 ? 19.858 11.869 -14.560 1.00 93.25 118 PHE A O 1
ATOM 979 N N . LEU A 1 119 ? 17.856 10.851 -14.467 1.00 93.75 119 LEU A N 1
ATOM 980 C CA . LEU A 1 119 ? 17.127 12.048 -14.031 1.00 93.75 119 LEU A CA 1
ATOM 981 C C . LEU A 1 119 ? 17.560 12.528 -12.646 1.00 93.75 119 LEU A C 1
ATOM 983 O O . LEU A 1 119 ? 17.797 13.720 -12.468 1.00 93.75 119 LEU A O 1
ATOM 987 N N . LEU A 1 120 ? 17.681 11.617 -11.674 1.00 92.44 120 LEU A N 1
ATOM 988 C CA . LEU A 1 120 ? 18.087 11.969 -10.312 1.00 92.44 120 LEU A CA 1
ATOM 989 C C . LEU A 1 120 ? 19.438 12.691 -10.308 1.00 92.44 120 LEU A C 1
ATOM 991 O O . LEU A 1 120 ? 19.574 13.749 -9.700 1.00 92.44 120 LEU A O 1
ATOM 995 N N . VAL A 1 121 ? 20.416 12.122 -11.014 1.00 89.44 121 VAL A N 1
ATOM 996 C CA . VAL A 1 121 ? 21.784 12.636 -11.058 1.00 89.44 121 VAL A CA 1
ATOM 997 C C . VAL A 1 121 ? 21.854 13.936 -11.859 1.00 89.44 121 VAL A C 1
ATOM 999 O O . VAL A 1 121 ? 22.413 14.917 -11.374 1.00 89.44 121 VAL A O 1
ATOM 1002 N N . THR A 1 122 ? 21.227 13.988 -13.037 1.00 88.06 122 THR A N 1
ATOM 1003 C CA . THR A 1 122 ? 21.231 15.188 -13.892 1.00 88.06 122 THR A CA 1
ATOM 1004 C C . THR A 1 122 ? 20.628 16.393 -13.173 1.00 88.06 122 THR A C 1
ATOM 1006 O O . THR A 1 122 ? 21.254 17.451 -13.128 1.00 88.06 122 THR A O 1
ATOM 1009 N N . ILE A 1 123 ? 19.451 16.231 -12.557 1.00 88.88 123 ILE A N 1
ATOM 1010 C CA . ILE A 1 123 ? 18.788 17.322 -11.828 1.00 88.88 123 ILE A CA 1
ATOM 1011 C C . ILE A 1 123 ? 19.614 17.703 -10.589 1.00 88.88 123 ILE A C 1
ATOM 1013 O O . ILE A 1 123 ? 19.726 18.888 -10.277 1.00 88.88 123 ILE A O 1
ATOM 1017 N N . SER A 1 124 ? 20.243 16.731 -9.909 1.00 86.56 124 SER A N 1
ATOM 1018 C CA . SER A 1 124 ? 21.098 17.018 -8.747 1.00 86.56 124 SER A CA 1
ATOM 1019 C C . SER A 1 124 ? 22.317 17.875 -9.086 1.00 86.56 124 SER A C 1
ATOM 1021 O O . SER A 1 124 ? 22.564 18.842 -8.374 1.00 86.56 124 SER A O 1
ATOM 1023 N N . TYR A 1 125 ? 23.016 17.602 -10.197 1.00 83.31 125 TYR A N 1
ATOM 1024 C CA . TYR A 1 125 ? 24.169 18.405 -10.620 1.00 83.31 125 TYR A CA 1
ATOM 1025 C C . TYR A 1 125 ? 23.773 19.772 -11.167 1.00 83.31 125 TYR A C 1
ATOM 1027 O O . TYR A 1 125 ? 24.394 20.768 -10.822 1.00 83.31 125 TYR A O 1
ATOM 1035 N N . GLN A 1 126 ? 22.730 19.846 -12.003 1.00 81.25 126 GLN A N 1
ATOM 1036 C CA . GLN A 1 126 ? 22.296 21.120 -12.594 1.00 81.25 126 GLN A CA 1
ATOM 1037 C C . GLN A 1 126 ? 21.849 22.147 -11.555 1.00 81.25 126 GLN A C 1
ATOM 1039 O O . GLN A 1 126 ? 21.877 23.347 -11.820 1.00 81.25 126 GLN A O 1
ATOM 1044 N N . LYS A 1 127 ? 21.349 21.677 -10.411 1.00 81.50 127 LYS A N 1
ATOM 1045 C CA . LYS A 1 127 ? 20.757 22.521 -9.370 1.00 81.50 127 LYS A CA 1
ATOM 1046 C C . LYS A 1 127 ? 21.538 22.503 -8.063 1.00 81.50 127 LYS A C 1
ATOM 1048 O O . LYS A 1 127 ? 21.057 23.074 -7.088 1.00 81.50 127 LYS A O 1
ATOM 1053 N N . ASP A 1 128 ? 22.691 21.837 -8.068 1.00 72.00 128 ASP A N 1
ATOM 1054 C CA . ASP A 1 128 ? 23.606 21.678 -6.938 1.00 72.00 128 ASP A CA 1
ATOM 1055 C C . ASP A 1 128 ? 22.886 21.341 -5.618 1.00 72.00 128 ASP A C 1
ATOM 1057 O O . ASP A 1 128 ? 23.138 21.917 -4.560 1.00 72.00 128 ASP A O 1
ATOM 1061 N N . PHE A 1 129 ? 21.892 20.444 -5.687 1.00 74.62 129 PHE A N 1
ATOM 1062 C CA . PHE A 1 129 ? 21.035 20.147 -4.539 1.00 74.62 129 PHE A CA 1
ATOM 1063 C C . PHE A 1 129 ? 21.312 18.769 -3.959 1.00 74.62 129 PHE A C 1
ATOM 1065 O O . PHE A 1 129 ? 21.481 17.770 -4.663 1.00 74.62 129 PHE A O 1
ATOM 1072 N N . ILE A 1 130 ? 21.380 18.721 -2.631 1.00 66.94 130 ILE A N 1
ATOM 1073 C CA . ILE A 1 130 ? 22.129 17.674 -1.956 1.00 66.94 130 ILE A CA 1
ATOM 1074 C C . ILE A 1 130 ? 21.243 16.465 -1.636 1.00 66.94 130 ILE A C 1
ATOM 1076 O O . ILE A 1 130 ? 20.278 16.528 -0.870 1.00 66.94 130 ILE A O 1
ATOM 1080 N N . ILE A 1 131 ? 21.634 15.300 -2.151 1.00 79.75 131 ILE A N 1
ATOM 1081 C CA . ILE A 1 131 ? 21.005 14.009 -1.847 1.00 79.75 131 ILE A CA 1
ATOM 1082 C C . ILE A 1 131 ? 21.633 13.440 -0.558 1.00 79.75 131 ILE A C 1
ATOM 1084 O O . ILE A 1 131 ? 22.435 12.513 -0.590 1.00 79.75 131 ILE A O 1
ATOM 1088 N N . LYS A 1 132 ? 21.289 14.027 0.596 1.00 71.56 132 LYS A N 1
ATOM 1089 C CA . LYS A 1 132 ? 21.806 13.642 1.933 1.00 71.56 132 LYS A CA 1
ATOM 1090 C C . LYS A 1 132 ? 20.861 12.760 2.756 1.00 71.56 132 LYS A C 1
ATOM 1092 O O . LYS A 1 132 ? 21.243 12.261 3.806 1.00 71.56 132 LYS A O 1
ATOM 1097 N N . SER A 1 133 ? 19.616 12.608 2.317 1.00 73.19 133 SER A N 1
ATOM 1098 C CA . SER A 1 133 ? 18.558 11.934 3.076 1.00 73.19 133 SER A CA 1
ATOM 1099 C C . SER A 1 133 ? 18.194 10.597 2.453 1.00 73.19 133 SER A C 1
ATOM 1101 O O . SER A 1 133 ? 18.053 10.509 1.236 1.00 73.19 133 SER A O 1
ATOM 1103 N N . SER A 1 134 ? 17.936 9.588 3.286 1.00 80.50 134 SER A N 1
ATOM 1104 C CA . SER A 1 134 ? 17.298 8.345 2.845 1.00 80.50 134 SER A CA 1
ATOM 1105 C C . SER A 1 134 ? 15.947 8.610 2.198 1.00 80.50 134 SER A C 1
ATOM 1107 O O . SER A 1 134 ? 15.181 9.430 2.709 1.00 80.50 134 SER A O 1
ATOM 1109 N N . PHE A 1 135 ? 15.597 7.894 1.129 1.00 86.00 135 PHE A N 1
ATOM 1110 C CA . PHE A 1 135 ? 14.285 8.049 0.509 1.00 86.00 135 PHE A CA 1
ATOM 1111 C C . PHE A 1 135 ? 13.732 6.785 -0.153 1.00 86.00 135 PHE A C 1
ATOM 1113 O O . PHE A 1 135 ? 14.456 5.892 -0.580 1.00 86.00 135 PHE A O 1
ATOM 1120 N N . ILE A 1 136 ? 12.403 6.727 -0.232 1.00 85.75 136 ILE A N 1
ATOM 1121 C CA . ILE A 1 136 ? 11.624 5.687 -0.896 1.00 85.75 136 ILE A CA 1
ATOM 1122 C C . ILE A 1 136 ? 10.868 6.321 -2.063 1.00 85.75 136 ILE A C 1
ATOM 1124 O O . ILE A 1 136 ? 10.124 7.287 -1.873 1.00 85.75 136 ILE A O 1
ATOM 1128 N N . VAL A 1 137 ? 10.979 5.716 -3.242 1.00 93.31 137 VAL A N 1
ATOM 1129 C CA . VAL A 1 137 ? 10.176 6.030 -4.424 1.00 93.31 137 VAL A CA 1
ATOM 1130 C C . VAL A 1 137 ? 9.301 4.832 -4.753 1.00 93.31 137 VAL A C 1
ATOM 1132 O O . VAL A 1 137 ? 9.794 3.751 -5.063 1.00 93.31 137 VAL A O 1
ATOM 1135 N N . LYS A 1 138 ? 7.982 5.011 -4.678 1.00 92.19 138 LYS A N 1
ATOM 1136 C CA . LYS A 1 138 ? 6.998 3.994 -5.061 1.00 92.19 138 LYS A CA 1
ATOM 1137 C C . LYS A 1 138 ? 6.243 4.461 -6.293 1.00 92.19 138 LYS A C 1
ATOM 1139 O O . LYS A 1 138 ? 5.661 5.536 -6.243 1.00 92.19 138 LYS A O 1
ATOM 1144 N N . LEU A 1 139 ? 6.196 3.666 -7.353 1.00 93.31 139 LEU A N 1
ATOM 1145 C CA . LEU A 1 139 ? 5.525 4.023 -8.600 1.00 93.31 139 LEU A CA 1
ATOM 1146 C C . LEU A 1 139 ? 4.565 2.922 -9.050 1.00 93.31 139 LEU A C 1
ATOM 1148 O O . LEU A 1 139 ? 4.882 1.733 -9.000 1.00 93.31 139 LEU A O 1
ATOM 1152 N N . SER A 1 140 ? 3.390 3.338 -9.506 1.00 91.00 140 SER A N 1
ATOM 1153 C CA . SER A 1 140 ? 2.375 2.489 -10.128 1.00 91.00 140 SER A CA 1
ATOM 1154 C C . SER A 1 140 ? 1.755 3.230 -11.305 1.00 91.00 140 SER A C 1
ATOM 1156 O O . SER A 1 140 ? 1.361 4.385 -11.156 1.00 91.00 140 SER A O 1
ATOM 1158 N N . SER A 1 141 ? 1.621 2.570 -12.446 1.00 90.94 141 SER A N 1
ATOM 1159 C CA . SER A 1 141 ? 0.971 3.107 -13.636 1.00 90.94 141 SER A CA 1
ATOM 1160 C C . SER A 1 141 ? -0.261 2.298 -14.012 1.00 90.94 141 SER A C 1
ATOM 1162 O O . SER A 1 141 ? -0.241 1.066 -13.954 1.00 90.94 141 SER A O 1
ATOM 1164 N N . LYS A 1 142 ? -1.327 3.009 -14.404 1.00 87.31 142 LYS A N 1
ATOM 1165 C CA . LYS A 1 142 ? -2.489 2.417 -15.079 1.00 87.31 142 LYS A CA 1
ATOM 1166 C C . LYS A 1 142 ? -2.203 2.130 -16.558 1.00 87.31 142 LYS A C 1
ATOM 1168 O O . LYS A 1 142 ? -2.964 1.380 -17.167 1.00 87.31 142 LYS A O 1
ATOM 1173 N N . LEU A 1 143 ? -1.146 2.722 -17.126 1.00 87.75 143 LEU A N 1
ATOM 1174 C CA . LEU A 1 143 ? -0.790 2.558 -18.531 1.00 87.75 143 LEU A CA 1
ATOM 1175 C C . LEU A 1 143 ? -0.166 1.177 -18.774 1.00 87.75 143 LEU A C 1
ATOM 1177 O O . LEU A 1 143 ? 0.782 0.806 -18.078 1.00 87.75 143 LEU A O 1
ATOM 1181 N N . PRO A 1 144 ? -0.656 0.423 -19.770 1.00 84.44 144 PRO A N 1
ATOM 1182 C CA . PRO A 1 144 ? 0.055 -0.743 -20.281 1.00 84.44 144 PRO A CA 1
ATOM 1183 C C . PRO A 1 144 ? 1.395 -0.335 -20.915 1.00 84.44 144 PRO A C 1
ATOM 1185 O O . PRO A 1 144 ? 1.514 0.714 -21.549 1.00 84.44 144 PRO A O 1
ATOM 1188 N N . ILE A 1 145 ? 2.409 -1.181 -20.743 1.00 81.50 145 ILE A N 1
ATOM 1189 C CA . ILE A 1 145 ? 3.778 -0.917 -21.203 1.00 81.50 145 ILE A CA 1
ATOM 1190 C C . ILE A 1 145 ? 3.923 -1.351 -22.662 1.00 81.50 145 ILE A C 1
ATOM 1192 O O . ILE A 1 145 ? 3.459 -2.422 -23.040 1.00 81.50 145 ILE A O 1
ATOM 1196 N N . GLY A 1 146 ? 4.586 -0.526 -23.478 1.00 72.50 146 GLY A N 1
ATOM 1197 C CA . GLY A 1 146 ? 5.008 -0.908 -24.833 1.00 72.50 146 GLY A CA 1
ATOM 1198 C C . GLY A 1 146 ? 3.914 -0.887 -25.908 1.00 72.50 146 GLY A C 1
ATOM 1199 O O . GLY A 1 146 ? 4.176 -1.260 -27.045 1.00 72.50 146 GLY A O 1
ATOM 1200 N N . VAL A 1 147 ? 2.705 -0.412 -25.594 1.00 73.50 147 VAL A N 1
ATOM 1201 C CA . VAL A 1 147 ? 1.562 -0.406 -26.534 1.00 73.50 147 VAL A CA 1
ATOM 1202 C C . VAL A 1 147 ? 1.272 0.960 -27.172 1.00 73.50 147 VAL A C 1
ATOM 1204 O O . VAL A 1 147 ? 0.246 1.133 -27.817 1.00 73.50 147 VAL A O 1
ATOM 1207 N N . GLY A 1 148 ? 2.162 1.943 -26.999 1.00 76.38 148 GLY A N 1
ATOM 1208 C CA . GLY A 1 148 ? 2.044 3.246 -27.669 1.00 76.38 148 GLY A CA 1
ATOM 1209 C C . GLY A 1 148 ? 1.119 4.272 -27.005 1.00 76.38 148 GLY A C 1
ATOM 1210 O O . GLY A 1 148 ? 0.761 5.238 -27.656 1.00 76.38 148 GLY A O 1
ATOM 1211 N N . LEU A 1 149 ? 0.778 4.111 -25.720 1.00 86.50 149 LEU A N 1
ATOM 1212 C CA . LEU A 1 149 ? -0.024 5.082 -24.948 1.00 86.50 149 LEU A CA 1
ATOM 1213 C C . LEU A 1 149 ? 0.824 6.092 -24.139 1.00 86.50 149 LEU A C 1
ATOM 1215 O O . LEU A 1 149 ? 0.383 6.616 -23.115 1.00 86.50 149 LEU A O 1
ATOM 1219 N N . GLY A 1 150 ? 2.085 6.310 -24.529 1.00 87.62 150 GLY A N 1
ATOM 1220 C CA . GLY A 1 150 ? 2.993 7.238 -23.836 1.00 87.62 150 GLY A CA 1
ATOM 1221 C C . GLY A 1 150 ? 3.469 6.773 -22.449 1.00 87.62 150 GLY A C 1
ATOM 1222 O O . GLY A 1 150 ? 3.701 7.600 -21.570 1.00 87.62 150 GLY A O 1
ATOM 1223 N N . SER A 1 151 ? 3.613 5.462 -22.209 1.00 89.62 151 SER A N 1
ATOM 1224 C CA . SER A 1 151 ? 4.010 4.933 -20.890 1.00 89.62 151 SER A CA 1
ATOM 1225 C C . SER A 1 151 ? 5.411 5.374 -20.438 1.00 89.62 151 SER A C 1
ATOM 1227 O O . SER A 1 151 ? 5.596 5.627 -19.250 1.00 89.62 151 SER A O 1
ATOM 1229 N N . SER A 1 152 ? 6.383 5.476 -21.358 1.00 90.38 152 SER A N 1
ATOM 1230 C CA . SER A 1 152 ? 7.738 5.978 -21.066 1.00 90.38 152 SER A CA 1
ATOM 1231 C C . SER A 1 152 ? 7.700 7.461 -20.704 1.00 90.38 152 SER A C 1
ATOM 1233 O O . SER A 1 152 ? 8.115 7.823 -19.607 1.00 90.38 152 SER A O 1
ATOM 1235 N N . ALA A 1 153 ? 7.069 8.283 -21.547 1.00 91.69 153 ALA A N 1
ATOM 1236 C CA . ALA A 1 153 ? 6.900 9.715 -21.322 1.00 91.69 153 ALA A CA 1
ATOM 1237 C C . ALA A 1 153 ? 6.218 10.023 -19.980 1.00 91.69 153 ALA A C 1
ATOM 1239 O O . ALA A 1 153 ? 6.740 10.786 -19.169 1.00 91.69 153 ALA A O 1
ATOM 1240 N N . SER A 1 154 ? 5.098 9.354 -19.693 1.00 93.56 154 SER A N 1
ATOM 1241 C CA . SER A 1 154 ? 4.390 9.468 -18.415 1.00 93.56 154 SER A CA 1
ATOM 1242 C C . SER A 1 154 ? 5.291 9.113 -17.224 1.00 93.56 154 SER A C 1
ATOM 1244 O O . SER A 1 154 ? 5.247 9.770 -16.184 1.00 93.56 154 SER A O 1
ATOM 1246 N N . PHE A 1 155 ? 6.140 8.093 -17.368 1.00 94.81 155 PHE A N 1
ATOM 1247 C CA . PHE A 1 155 ? 7.083 7.662 -16.339 1.00 94.81 155 PHE A CA 1
ATOM 1248 C C . PHE A 1 155 ? 8.211 8.682 -16.108 1.00 94.81 155 PHE A C 1
ATOM 1250 O O . PHE A 1 155 ? 8.417 9.092 -14.961 1.00 94.81 155 PHE A O 1
ATOM 1257 N N . VAL A 1 156 ? 8.893 9.147 -17.162 1.00 95.12 156 VAL A N 1
ATOM 1258 C CA . VAL A 1 156 ? 10.006 10.109 -17.034 1.00 95.12 156 VAL A CA 1
ATOM 1259 C C . VAL A 1 156 ? 9.538 11.495 -16.595 1.00 95.12 156 VAL A C 1
ATOM 1261 O O . VAL A 1 156 ? 10.188 12.099 -15.745 1.00 95.12 156 VAL A O 1
ATOM 1264 N N . VAL A 1 157 ? 8.373 11.968 -17.056 1.00 95.44 157 VAL A N 1
ATOM 1265 C CA . VAL A 1 157 ? 7.766 13.227 -16.580 1.00 95.44 157 VAL A CA 1
ATOM 1266 C C . VAL A 1 157 ? 7.427 13.126 -15.092 1.00 95.44 157 VAL A C 1
ATOM 1268 O O . VAL A 1 157 ? 7.682 14.053 -14.326 1.00 95.44 157 VAL A O 1
ATOM 1271 N N . CYS A 1 158 ? 6.902 11.981 -14.641 1.00 94.19 158 CYS A N 1
ATOM 1272 C CA . CYS A 1 158 ? 6.575 11.763 -13.232 1.00 94.19 158 CYS A CA 1
ATOM 1273 C C . CYS A 1 158 ? 7.831 11.728 -12.337 1.00 94.19 158 CYS A C 1
ATOM 1275 O O . CYS A 1 158 ? 7.812 12.268 -11.228 1.00 94.19 158 CYS A O 1
ATOM 1277 N N . LEU A 1 159 ? 8.934 11.146 -12.821 1.00 96.19 159 LEU A N 1
ATOM 1278 C CA . LEU A 1 159 ? 10.235 11.162 -12.142 1.00 96.19 159 LEU A CA 1
ATOM 1279 C C . LEU A 1 159 ? 10.863 12.559 -12.107 1.00 96.19 159 LEU A C 1
ATOM 1281 O O . LEU A 1 159 ? 11.262 13.012 -11.034 1.00 96.19 159 LEU A O 1
ATOM 1285 N N . ALA A 1 160 ? 10.900 13.260 -13.242 1.00 95.31 160 ALA A N 1
ATOM 1286 C CA . ALA A 1 160 ? 11.429 14.619 -13.337 1.00 95.31 160 ALA A CA 1
ATOM 1287 C C . ALA A 1 160 ? 10.666 15.567 -12.401 1.00 95.31 160 ALA A C 1
ATOM 1289 O O . ALA A 1 160 ? 11.275 16.253 -11.583 1.00 95.31 160 ALA A O 1
ATOM 1290 N N . ALA A 1 161 ? 9.331 15.510 -12.414 1.00 92.75 161 ALA A N 1
ATOM 1291 C CA . ALA A 1 161 ? 8.486 16.271 -11.498 1.00 92.75 161 ALA A CA 1
ATOM 1292 C C . ALA A 1 161 ? 8.720 15.906 -10.026 1.00 92.75 161 ALA A C 1
ATOM 1294 O O . ALA A 1 161 ? 8.688 16.779 -9.160 1.00 92.75 161 ALA A O 1
ATOM 1295 N N . CYS A 1 162 ? 8.976 14.631 -9.717 1.00 92.81 162 CYS A N 1
ATOM 1296 C CA . CYS A 1 162 ? 9.303 14.199 -8.362 1.00 92.81 162 CYS A CA 1
ATOM 1297 C C . CYS A 1 162 ? 10.613 14.816 -7.862 1.00 92.81 162 CYS A C 1
ATOM 1299 O O . CYS A 1 162 ? 10.654 15.358 -6.756 1.00 92.81 162 CYS A O 1
ATOM 1301 N N . PHE A 1 163 ? 11.685 14.720 -8.647 1.00 93.00 163 PHE A N 1
ATOM 1302 C CA . PHE A 1 163 ? 12.997 15.224 -8.243 1.00 93.00 163 PHE A CA 1
ATOM 1303 C C . PHE A 1 163 ? 13.049 16.748 -8.251 1.00 93.00 163 PHE A C 1
ATOM 1305 O O . PHE A 1 163 ? 13.574 17.331 -7.306 1.00 93.00 163 PHE A O 1
ATOM 1312 N N . TRP A 1 164 ? 12.399 17.395 -9.220 1.00 91.31 164 TRP A N 1
ATOM 1313 C CA . TRP A 1 164 ? 12.202 18.842 -9.219 1.00 91.31 164 TRP A CA 1
ATOM 1314 C C . TRP A 1 164 ? 11.431 19.310 -7.980 1.00 91.31 164 TRP A C 1
ATOM 1316 O O . TRP A 1 164 ? 11.857 20.220 -7.272 1.00 91.31 164 TRP A O 1
ATOM 1326 N N . ARG A 1 165 ? 10.333 18.621 -7.635 1.00 87.31 165 ARG A N 1
ATOM 1327 C CA . ARG A 1 165 ? 9.586 18.893 -6.401 1.00 87.31 165 ARG A CA 1
ATOM 1328 C C . ARG A 1 165 ? 10.450 18.716 -5.156 1.00 87.31 165 ARG A C 1
ATOM 1330 O O . ARG A 1 165 ? 10.333 19.502 -4.219 1.00 87.31 165 ARG A O 1
ATOM 1337 N N . TRP A 1 166 ? 11.286 17.683 -5.116 1.00 86.94 166 TRP A N 1
ATOM 1338 C CA . TRP A 1 166 ? 12.181 17.462 -3.987 1.00 86.94 166 TRP A CA 1
ATOM 1339 C C . TRP A 1 166 ? 13.217 18.584 -3.859 1.00 86.94 166 TRP A C 1
ATOM 1341 O O . TRP A 1 166 ? 13.396 19.094 -2.755 1.00 86.94 166 TRP A O 1
ATOM 1351 N N . TYR A 1 167 ? 13.811 19.021 -4.971 1.00 88.12 167 TYR A N 1
ATOM 1352 C CA . TYR A 1 167 ? 14.698 20.182 -5.023 1.00 88.12 167 TYR A CA 1
ATOM 1353 C C . TYR A 1 167 ? 14.030 21.441 -4.457 1.00 88.12 167 TYR A C 1
ATOM 1355 O O . TYR A 1 167 ? 14.544 22.028 -3.505 1.00 88.12 167 TYR A O 1
ATOM 1363 N N . LEU A 1 168 ? 12.848 21.809 -4.967 1.00 83.50 168 LEU A N 1
ATOM 1364 C CA . LEU A 1 168 ? 12.119 22.994 -4.502 1.00 83.50 168 LEU A CA 1
ATOM 1365 C C . LEU A 1 168 ? 11.869 22.956 -2.985 1.00 83.50 168 LEU A C 1
ATOM 1367 O O . LEU A 1 168 ? 12.044 23.961 -2.302 1.00 83.50 168 LEU A O 1
ATOM 1371 N N . LEU A 1 169 ? 11.519 21.784 -2.439 1.00 79.88 169 LEU A N 1
ATOM 1372 C CA . LEU A 1 169 ? 11.306 21.604 -0.998 1.00 79.88 169 LEU A CA 1
ATOM 1373 C C . LEU A 1 169 ? 12.586 21.763 -0.166 1.00 79.88 169 LEU A C 1
ATOM 1375 O O . LEU A 1 169 ? 12.496 22.215 0.976 1.00 79.88 169 LEU A O 1
ATOM 1379 N N . GLN A 1 170 ? 13.753 21.394 -0.703 1.00 74.81 170 GLN A N 1
ATOM 1380 C CA . GLN A 1 170 ? 15.036 21.620 -0.027 1.00 74.81 170 GLN A CA 1
ATOM 1381 C C . GLN A 1 170 ? 15.424 23.101 -0.015 1.00 74.81 170 GLN A C 1
ATOM 1383 O O . GLN A 1 170 ? 15.964 23.573 0.978 1.00 74.81 170 GLN A O 1
ATOM 1388 N N . GLN A 1 171 ? 15.074 23.846 -1.066 1.00 77.81 171 GLN A N 1
ATOM 1389 C CA . GLN A 1 171 ? 15.284 25.298 -1.158 1.00 77.81 171 GLN A CA 1
ATOM 1390 C C . GLN A 1 171 ? 14.266 26.117 -0.340 1.00 77.81 171 GLN A C 1
ATOM 1392 O O . GLN A 1 171 ? 14.140 27.323 -0.524 1.00 77.81 171 GLN A O 1
ATOM 1397 N N . GLY A 1 172 ? 13.447 25.469 0.498 1.00 65.88 172 GLY A N 1
ATOM 1398 C CA . GLY A 1 172 ? 12.356 26.124 1.231 1.00 65.88 172 GLY A CA 1
ATOM 1399 C C . GLY A 1 172 ? 11.202 26.612 0.343 1.00 65.88 172 GLY A C 1
ATOM 1400 O O . GLY A 1 172 ? 10.231 27.178 0.841 1.00 65.88 172 GLY A O 1
ATOM 1401 N N . THR A 1 173 ? 11.254 26.352 -0.967 1.00 68.62 173 THR A N 1
ATOM 1402 C CA . THR A 1 173 ? 10.228 26.751 -1.930 1.00 68.62 173 THR A CA 1
ATOM 1403 C C . THR A 1 173 ? 9.093 25.735 -1.925 1.00 68.62 173 THR A C 1
ATOM 1405 O O . THR A 1 173 ? 9.016 24.793 -2.719 1.00 68.62 173 THR A O 1
ATOM 1408 N N . VAL A 1 174 ? 8.141 25.942 -1.023 1.00 62.84 174 VAL A N 1
ATOM 1409 C CA . VAL A 1 174 ? 6.908 25.154 -0.969 1.00 62.84 174 VAL A CA 1
ATOM 1410 C C . VAL A 1 174 ? 5.848 25.808 -1.863 1.00 62.84 174 VAL A C 1
ATOM 1412 O O . VAL A 1 174 ? 4.775 26.195 -1.416 1.00 62.84 174 VAL A O 1
ATOM 1415 N N . ARG A 1 175 ? 6.114 25.893 -3.177 1.00 60.91 175 ARG A N 1
ATOM 1416 C CA . ARG A 1 175 ? 5.021 26.003 -4.168 1.00 60.91 175 ARG A CA 1
ATOM 1417 C C . ARG A 1 175 ? 4.052 24.836 -3.934 1.00 60.91 175 ARG A C 1
ATOM 1419 O O . ARG A 1 175 ? 4.492 23.772 -3.500 1.00 60.91 175 ARG A O 1
ATOM 1426 N N . TYR A 1 176 ? 2.764 24.969 -4.236 1.00 59.09 176 TYR A N 1
ATOM 1427 C CA . TYR A 1 176 ? 1.827 23.824 -4.257 1.00 59.09 176 TYR A CA 1
ATOM 1428 C C . TYR A 1 176 ? 1.336 23.483 -5.680 1.00 59.09 176 TYR A C 1
ATOM 1430 O O . TYR A 1 176 ? 0.389 22.726 -5.876 1.00 59.09 176 TYR A O 1
ATOM 1438 N N . ILE A 1 177 ? 2.059 24.035 -6.655 1.00 61.41 177 ILE A N 1
ATOM 1439 C CA . ILE A 1 177 ? 1.801 24.166 -8.092 1.00 61.41 177 ILE A CA 1
ATOM 1440 C C . ILE A 1 177 ? 3.104 23.765 -8.837 1.00 61.41 177 ILE A C 1
ATOM 1442 O O . ILE A 1 177 ? 4.153 23.645 -8.196 1.00 61.41 177 ILE A O 1
ATOM 1446 N N . PHE A 1 178 ? 3.039 23.490 -10.142 1.00 78.44 178 PHE A N 1
ATOM 1447 C CA . PHE A 1 178 ? 4.181 23.597 -11.059 1.00 78.44 178 PHE A CA 1
ATOM 1448 C C . PHE A 1 178 ? 3.870 24.770 -11.980 1.00 78.44 178 PHE A C 1
ATOM 1450 O O . PHE A 1 178 ? 2.889 24.690 -12.708 1.00 78.44 178 PHE A O 1
ATOM 1457 N N . ASN A 1 179 ? 4.616 25.865 -11.864 1.00 78.19 179 ASN A N 1
ATOM 1458 C CA . ASN A 1 179 ? 4.428 27.021 -12.738 1.00 78.19 179 ASN A CA 1
ATOM 1459 C C . ASN A 1 179 ? 5.138 26.814 -14.095 1.00 78.19 179 ASN A C 1
ATOM 1461 O O . ASN A 1 179 ? 5.719 25.757 -14.340 1.00 78.19 179 ASN A O 1
ATOM 1465 N N . SER A 1 180 ? 5.158 27.833 -14.953 1.00 76.75 180 SER A N 1
ATOM 1466 C CA . SER A 1 180 ? 5.517 27.642 -16.360 1.00 76.75 180 SER A CA 1
ATOM 1467 C C . SER A 1 180 ? 6.994 27.322 -16.464 1.00 76.75 180 SER A C 1
ATOM 1469 O O . SER A 1 180 ? 7.397 26.417 -17.184 1.00 76.75 180 SER A O 1
ATOM 1471 N N . THR A 1 181 ? 7.788 27.975 -15.617 1.00 84.12 181 THR A N 1
ATOM 1472 C CA . THR A 1 181 ? 9.206 27.678 -15.433 1.00 84.12 181 THR A CA 1
ATOM 1473 C C . THR A 1 181 ? 9.445 26.257 -14.913 1.00 84.12 181 THR A C 1
ATOM 1475 O O . THR A 1 181 ? 10.366 25.590 -15.379 1.00 84.12 181 THR A O 1
ATOM 1478 N N . ASP A 1 182 ? 8.606 25.759 -13.995 1.00 87.31 182 ASP A N 1
ATOM 1479 C CA . ASP A 1 182 ? 8.701 24.389 -13.483 1.00 87.31 182 ASP A CA 1
ATOM 1480 C C . ASP A 1 182 ? 8.356 23.370 -14.574 1.00 87.31 182 ASP A C 1
ATOM 1482 O O . ASP A 1 182 ? 9.059 22.377 -14.737 1.00 87.31 182 ASP A O 1
ATOM 1486 N N . LEU A 1 183 ? 7.279 23.612 -15.324 1.00 85.88 183 LEU A N 1
ATOM 1487 C CA . LEU A 1 183 ? 6.803 22.732 -16.388 1.00 85.88 183 LEU A CA 1
ATOM 1488 C C . LEU A 1 183 ? 7.793 22.670 -17.546 1.00 85.88 183 LEU A C 1
ATOM 1490 O O . LEU A 1 183 ? 8.079 21.572 -18.017 1.00 85.88 183 LEU A O 1
ATOM 1494 N N . THR A 1 184 ? 8.360 23.806 -17.959 1.00 88.56 184 THR A N 1
ATOM 1495 C CA . THR A 1 184 ? 9.424 23.852 -18.969 1.00 88.56 184 THR A CA 1
ATOM 1496 C C . THR A 1 184 ? 10.626 23.034 -18.513 1.00 88.56 184 THR A C 1
ATOM 1498 O O . THR A 1 184 ? 11.078 22.159 -19.245 1.00 88.56 184 THR A O 1
ATOM 1501 N N . TYR A 1 185 ? 11.074 23.210 -17.266 1.00 90.50 185 TYR A N 1
ATOM 1502 C CA . TYR A 1 185 ? 12.204 22.445 -16.737 1.00 90.50 185 TYR A CA 1
ATOM 1503 C C . TYR A 1 185 ? 11.919 20.936 -16.641 1.00 90.50 185 TYR A C 1
ATOM 1505 O O . TYR A 1 185 ? 12.767 20.108 -16.991 1.00 90.50 185 TYR A O 1
ATOM 1513 N N . ILE A 1 186 ? 10.721 20.558 -16.179 1.00 92.75 186 ILE A N 1
ATOM 1514 C CA . ILE A 1 186 ? 10.277 19.159 -16.124 1.00 92.75 186 ILE A CA 1
ATOM 1515 C C . ILE A 1 186 ? 10.241 18.563 -17.533 1.00 92.75 186 ILE A C 1
ATOM 1517 O O . ILE A 1 186 ? 10.740 17.454 -17.727 1.00 92.75 186 ILE A O 1
ATOM 1521 N N . MET A 1 187 ? 9.681 19.293 -18.501 1.00 91.69 187 MET A N 1
ATOM 1522 C CA . MET A 1 187 ? 9.574 18.874 -19.897 1.00 91.69 187 MET A CA 1
ATOM 1523 C C . MET A 1 187 ? 10.956 18.666 -20.517 1.00 91.69 187 MET A C 1
ATOM 1525 O O . MET A 1 187 ? 11.204 17.607 -21.084 1.00 91.69 187 MET A O 1
ATOM 1529 N N . GLU A 1 188 ? 11.863 19.633 -20.376 1.00 91.19 188 GLU A N 1
ATOM 1530 C CA . GLU A 1 188 ? 13.233 19.555 -20.892 1.00 91.19 188 GLU A CA 1
ATOM 1531 C C . GLU A 1 188 ? 13.995 18.378 -20.277 1.00 91.19 188 GLU A C 1
ATOM 1533 O O . GLU A 1 188 ? 14.547 17.546 -20.996 1.00 91.19 188 GLU A O 1
ATOM 1538 N N . SER A 1 189 ? 13.964 18.246 -18.948 1.00 91.38 189 SER A N 1
ATOM 1539 C CA . SER A 1 189 ? 14.632 17.147 -18.238 1.00 91.38 189 SER A CA 1
ATOM 1540 C C . SER A 1 189 ? 14.101 15.780 -18.678 1.00 91.38 189 SER A C 1
ATOM 1542 O O . SER A 1 189 ? 14.875 14.852 -18.927 1.00 91.38 189 SER A O 1
ATOM 1544 N N . ALA A 1 190 ? 12.777 15.652 -18.797 1.00 93.50 190 ALA A N 1
ATOM 1545 C CA . ALA A 1 190 ? 12.127 14.430 -19.250 1.00 93.50 190 ALA A CA 1
ATOM 1546 C C . ALA A 1 190 ? 12.451 14.121 -20.721 1.00 93.50 190 ALA A C 1
ATOM 1548 O O . ALA A 1 190 ? 12.735 12.969 -21.039 1.00 93.50 190 ALA A O 1
ATOM 1549 N N . LEU A 1 191 ? 12.478 15.133 -21.595 1.00 90.50 191 LEU A N 1
ATOM 1550 C CA . LEU A 1 191 ? 12.832 14.992 -23.009 1.00 90.50 191 LEU A CA 1
ATOM 1551 C C . LEU A 1 191 ? 14.271 14.501 -23.182 1.00 90.50 191 LEU A C 1
ATOM 1553 O O . LEU A 1 191 ? 14.515 13.575 -23.954 1.00 90.50 191 LEU A O 1
ATOM 1557 N N . PHE A 1 192 ? 15.218 15.071 -22.431 1.00 88.19 192 PHE A N 1
ATOM 1558 C CA . PHE A 1 192 ? 16.610 14.624 -22.463 1.00 88.19 192 PHE A CA 1
ATOM 1559 C C . PHE A 1 192 ? 16.758 13.185 -21.976 1.00 88.19 192 PHE A C 1
ATOM 1561 O O . PHE A 1 192 ? 17.479 12.400 -22.590 1.00 88.19 192 PHE A O 1
ATOM 1568 N N . CYS A 1 193 ? 16.059 12.819 -20.899 1.00 91.44 193 CYS A N 1
ATOM 1569 C CA . CYS A 1 193 ? 16.041 11.439 -20.429 1.00 91.44 193 CYS A CA 1
ATOM 1570 C C . CYS A 1 193 ? 15.453 10.488 -21.479 1.00 91.44 193 CYS A C 1
ATOM 1572 O O . CYS A 1 193 ? 16.003 9.411 -21.687 1.00 91.44 193 CYS A O 1
ATOM 1574 N N . GLU A 1 194 ? 14.364 10.872 -22.146 1.00 89.44 194 GLU A N 1
ATOM 1575 C CA . GLU A 1 194 ? 13.734 10.059 -23.188 1.00 89.44 194 GLU A CA 1
ATOM 1576 C C . GLU A 1 194 ? 14.696 9.821 -24.367 1.00 89.44 194 GLU A C 1
ATOM 1578 O O . GLU A 1 194 ? 14.891 8.678 -24.789 1.00 89.44 194 GLU A O 1
ATOM 1583 N N . TYR A 1 195 ? 15.361 10.884 -24.833 1.00 88.38 195 TYR A N 1
ATOM 1584 C CA . TYR A 1 195 ? 16.331 10.828 -25.928 1.00 88.38 195 TYR A CA 1
ATOM 1585 C C . TYR A 1 195 ? 17.525 9.927 -25.598 1.00 88.38 195 TYR A C 1
ATOM 1587 O O . TYR A 1 195 ? 17.885 9.057 -26.384 1.00 88.38 195 TYR A O 1
ATOM 1595 N N . ILE A 1 196 ? 18.116 10.097 -24.415 1.00 87.69 196 ILE A N 1
ATOM 1596 C CA . ILE A 1 196 ? 19.345 9.398 -24.028 1.00 87.69 196 ILE A CA 1
ATOM 1597 C C . ILE A 1 196 ? 19.070 7.944 -23.626 1.00 87.69 196 ILE A C 1
ATOM 1599 O O . ILE A 1 196 ? 19.797 7.041 -24.035 1.00 87.69 196 ILE A O 1
ATOM 1603 N N . VAL A 1 197 ? 18.033 7.704 -22.817 1.00 87.62 197 VAL A N 1
ATOM 1604 C CA . VAL A 1 197 ? 17.780 6.384 -22.217 1.00 87.62 197 VAL A CA 1
ATOM 1605 C C . VAL A 1 197 ? 17.031 5.463 -23.165 1.00 87.62 197 VAL A C 1
ATOM 1607 O O . VAL A 1 197 ? 17.408 4.304 -23.319 1.00 87.62 197 VAL A O 1
ATOM 1610 N N . TYR A 1 198 ? 15.972 5.970 -23.792 1.00 84.31 198 TYR A N 1
ATOM 1611 C CA . TYR A 1 198 ? 15.109 5.174 -24.661 1.00 84.31 198 TYR A CA 1
ATOM 1612 C C . TYR A 1 198 ? 15.496 5.296 -26.137 1.00 84.31 198 TYR A C 1
ATOM 1614 O O . TYR A 1 198 ? 14.849 4.678 -26.982 1.00 84.31 198 TYR A O 1
ATOM 1622 N N . THR A 1 199 ? 16.543 6.071 -26.464 1.00 77.88 199 THR A N 1
ATOM 1623 C CA . THR A 1 199 ? 16.978 6.344 -27.849 1.00 77.88 199 THR A CA 1
ATOM 1624 C C . THR A 1 199 ? 15.817 6.814 -28.730 1.00 77.88 199 THR A C 1
ATOM 1626 O O . THR A 1 199 ? 15.724 6.478 -29.907 1.00 77.88 199 THR A O 1
ATOM 1629 N N . SER A 1 200 ? 14.880 7.556 -28.131 1.00 72.12 200 SER A N 1
ATOM 1630 C CA . SER A 1 200 ? 13.638 7.975 -28.776 1.00 72.12 200 SER A CA 1
ATOM 1631 C C . SER A 1 200 ? 13.382 9.456 -28.541 1.00 72.12 200 SER A C 1
ATOM 1633 O O . SER A 1 200 ? 13.386 9.922 -27.404 1.00 72.12 200 SER A O 1
ATOM 1635 N N . SER A 1 201 ? 13.100 10.201 -29.605 1.00 63.97 201 SER A N 1
ATOM 1636 C CA . SER A 1 201 ? 12.722 11.614 -29.549 1.00 63.97 201 SER A CA 1
ATOM 1637 C C . SER A 1 201 ? 11.196 11.772 -29.494 1.00 63.97 201 SER A C 1
ATOM 1639 O O . SER A 1 201 ? 10.567 12.334 -30.387 1.00 63.97 201 SER A O 1
ATOM 1641 N N . ASN A 1 202 ? 10.560 11.276 -28.425 1.00 76.44 202 ASN A N 1
ATOM 1642 C CA . ASN A 1 202 ? 9.100 11.352 -28.254 1.00 76.44 202 ASN A CA 1
ATOM 1643 C C . ASN A 1 202 ? 8.630 12.719 -27.715 1.00 76.44 202 ASN A C 1
ATOM 1645 O O . ASN A 1 202 ? 7.923 12.784 -26.705 1.00 76.44 202 ASN A O 1
ATOM 1649 N N . LEU A 1 203 ? 9.003 13.815 -28.386 1.00 84.75 203 LEU A N 1
ATOM 1650 C CA . LEU A 1 203 ? 8.668 15.183 -27.964 1.00 84.75 203 LEU A CA 1
ATOM 1651 C C . LEU A 1 203 ? 7.159 15.379 -27.760 1.00 84.75 203 LEU A C 1
ATOM 1653 O O . LEU A 1 203 ? 6.750 15.993 -26.776 1.00 84.75 203 LEU A O 1
ATOM 1657 N N . ILE A 1 204 ? 6.340 14.802 -28.644 1.00 86.12 204 ILE A N 1
ATOM 1658 C CA . ILE A 1 204 ? 4.874 14.838 -28.551 1.00 86.12 204 ILE A CA 1
ATOM 1659 C C . ILE A 1 204 ? 4.412 14.231 -27.222 1.00 86.12 204 ILE A C 1
ATOM 1661 O O . ILE A 1 204 ? 3.753 14.905 -26.433 1.00 86.12 204 ILE A O 1
ATOM 1665 N N . ASN A 1 205 ? 4.815 12.993 -26.919 1.00 88.94 205 ASN A N 1
ATOM 1666 C CA . ASN A 1 205 ? 4.386 12.309 -25.696 1.00 88.94 205 ASN A CA 1
ATOM 1667 C C . ASN A 1 205 ? 4.861 13.036 -24.433 1.00 88.94 205 ASN A C 1
ATOM 1669 O O . ASN A 1 205 ? 4.095 13.170 -23.487 1.00 88.94 205 ASN A O 1
ATOM 1673 N N . ILE A 1 206 ? 6.097 13.545 -24.410 1.00 90.75 206 ILE A N 1
ATOM 1674 C CA . ILE A 1 206 ? 6.632 14.293 -23.259 1.00 90.75 206 ILE A CA 1
ATOM 1675 C C . ILE A 1 206 ? 5.869 15.603 -23.055 1.00 90.75 206 ILE A C 1
ATOM 1677 O O . ILE A 1 206 ? 5.472 15.922 -21.931 1.00 90.75 206 ILE A O 1
ATOM 1681 N N . SER A 1 207 ? 5.618 16.336 -24.141 1.00 89.56 207 SER A N 1
ATOM 1682 C CA . SER A 1 207 ? 4.835 17.570 -24.116 1.00 89.56 207 SER A CA 1
ATOM 1683 C C . SER A 1 207 ? 3.435 17.309 -23.570 1.00 89.56 207 SER A C 1
ATOM 1685 O O . SER A 1 207 ? 3.010 17.969 -22.626 1.00 89.56 207 SER A O 1
ATOM 1687 N N . ILE A 1 208 ? 2.752 16.293 -24.102 1.00 90.31 208 ILE A N 1
ATOM 1688 C CA . ILE A 1 208 ? 1.403 15.913 -23.684 1.00 90.31 208 ILE A CA 1
ATOM 1689 C C . ILE A 1 208 ? 1.379 15.363 -22.252 1.00 90.31 208 ILE A C 1
ATOM 1691 O O . ILE A 1 208 ? 0.483 15.701 -21.491 1.00 90.31 208 ILE A O 1
ATOM 1695 N N . SER A 1 209 ? 2.343 14.550 -21.820 1.00 90.88 209 SER A N 1
ATOM 1696 C CA . SER A 1 209 ? 2.415 14.101 -20.421 1.00 90.88 209 SER A CA 1
ATOM 1697 C C . SER A 1 209 ? 2.704 15.256 -19.453 1.00 90.88 209 SER A C 1
ATOM 1699 O O . SER A 1 209 ? 2.341 15.179 -18.278 1.00 90.88 209 SER A O 1
ATOM 1701 N N . THR A 1 210 ? 3.323 16.341 -19.921 1.00 88.19 210 THR A N 1
ATOM 1702 C CA . THR A 1 210 ? 3.585 17.528 -19.097 1.00 88.19 210 THR A CA 1
ATOM 1703 C C . THR A 1 210 ? 2.371 18.455 -19.024 1.00 88.19 210 THR A C 1
ATOM 1705 O O . THR A 1 210 ? 2.044 18.902 -17.925 1.00 88.19 210 THR A O 1
ATOM 1708 N N . SER A 1 211 ? 1.674 18.701 -20.143 1.00 82.25 211 SER A N 1
ATOM 1709 C CA . SER A 1 211 ? 0.547 19.649 -20.241 1.00 82.25 211 SER A CA 1
ATOM 1710 C C . SER A 1 211 ? -0.846 19.003 -20.152 1.00 82.25 211 SER A C 1
ATOM 1712 O O . SER A 1 211 ? -1.769 19.599 -19.611 1.00 82.25 211 SER A O 1
ATOM 1714 N N . GLY A 1 212 ? -1.012 17.773 -20.640 1.00 79.94 212 GLY A N 1
ATOM 1715 C CA . GLY A 1 212 ? -2.243 16.965 -20.636 1.00 79.94 212 GLY A CA 1
ATOM 1716 C C . GLY A 1 212 ? -3.318 17.363 -21.660 1.00 79.94 212 GLY A C 1
ATOM 1717 O O . GLY A 1 212 ? -4.218 16.571 -21.957 1.00 79.94 212 GLY A O 1
ATOM 1718 N N . VAL A 1 213 ? -3.211 18.559 -22.232 1.00 80.50 213 VAL A N 1
ATOM 1719 C CA . VAL A 1 213 ? -4.211 19.150 -23.131 1.00 80.50 213 VAL A CA 1
ATOM 1720 C C . VAL A 1 213 ? -4.108 18.636 -24.570 1.00 80.50 213 VAL A C 1
ATOM 1722 O O . VAL A 1 213 ? -3.042 18.196 -25.007 1.00 80.50 213 VAL A O 1
ATOM 1725 N N . VAL A 1 214 ? -5.210 18.712 -25.331 1.00 84.56 214 VAL A N 1
ATOM 1726 C CA . VAL A 1 214 ? -5.181 18.456 -26.786 1.00 84.56 214 VAL A CA 1
ATOM 1727 C C . VAL A 1 214 ? -4.305 19.501 -27.464 1.00 84.56 214 VAL A C 1
ATOM 1729 O O . VAL A 1 214 ? -4.544 20.700 -27.317 1.00 84.56 214 VAL A O 1
ATOM 1732 N N . THR A 1 215 ? -3.290 19.040 -28.187 1.00 87.06 215 THR A N 1
ATOM 1733 C CA . THR A 1 215 ? -2.261 19.891 -28.785 1.00 87.06 215 THR A CA 1
ATOM 1734 C C . THR A 1 215 ? -1.997 19.470 -30.227 1.00 87.06 215 THR A C 1
ATOM 1736 O O . THR A 1 215 ? -1.825 18.283 -30.511 1.00 87.06 215 THR A O 1
ATOM 1739 N N . GLU A 1 216 ? -1.982 20.454 -31.118 1.00 88.94 216 GLU A N 1
ATOM 1740 C CA . GLU A 1 216 ? -1.466 20.371 -32.483 1.00 88.94 216 GLU A CA 1
ATOM 1741 C C . GLU A 1 216 ? 0.054 20.534 -32.472 1.00 88.94 216 GLU A C 1
ATOM 1743 O O . GLU A 1 216 ? 0.586 21.384 -31.756 1.00 88.94 216 GLU A O 1
ATOM 1748 N N . PHE A 1 217 ? 0.727 19.743 -33.301 1.00 84.50 217 PHE A N 1
ATOM 1749 C CA . PHE A 1 217 ? 2.149 19.847 -33.600 1.00 84.50 217 PHE A CA 1
ATOM 1750 C C . PHE A 1 217 ? 2.308 19.939 -35.121 1.00 84.50 217 PHE A C 1
ATOM 1752 O O . PHE A 1 217 ? 1.868 19.021 -35.811 1.00 84.50 217 PHE A O 1
ATOM 1759 N N . ASN A 1 218 ? 2.911 21.014 -35.640 1.00 77.94 218 ASN A N 1
ATOM 1760 C CA . ASN A 1 218 ? 3.227 21.147 -37.073 1.00 77.94 218 ASN A CA 1
ATOM 1761 C C . ASN A 1 218 ? 4.614 20.557 -37.409 1.00 77.94 218 ASN A C 1
ATOM 1763 O O . ASN A 1 218 ? 5.328 20.082 -36.524 1.00 77.94 218 ASN A O 1
ATOM 1767 N N . GLU A 1 219 ? 5.023 20.643 -38.678 1.00 66.06 219 GLU A N 1
ATOM 1768 C CA . GLU A 1 219 ? 6.352 20.208 -39.149 1.00 66.06 219 GLU A CA 1
ATOM 1769 C C . GLU A 1 219 ? 7.523 20.871 -38.393 1.00 66.06 219 GLU A C 1
ATOM 1771 O O . GLU A 1 219 ? 8.540 20.225 -38.149 1.00 66.06 219 GLU A O 1
ATOM 1776 N N . GLU A 1 220 ? 7.368 22.122 -37.947 1.00 63.12 220 GLU A N 1
ATOM 1777 C CA . GLU A 1 220 ? 8.380 22.855 -37.166 1.00 63.12 220 GLU A CA 1
ATOM 1778 C C . GLU A 1 220 ? 8.312 22.573 -35.651 1.00 63.12 220 GLU A C 1
ATOM 1780 O O . GLU A 1 220 ? 9.033 23.186 -34.863 1.00 63.12 220 GLU A O 1
ATOM 1785 N N . MET A 1 221 ? 7.442 21.655 -35.210 1.00 64.38 221 MET A N 1
ATOM 1786 C CA . MET A 1 221 ? 7.183 21.336 -33.798 1.00 64.38 221 MET A CA 1
ATOM 1787 C C . MET A 1 221 ? 6.721 22.528 -32.940 1.00 64.38 221 MET A C 1
ATOM 1789 O O . MET A 1 221 ? 6.770 22.458 -31.703 1.00 64.38 221 MET A O 1
ATOM 1793 N N . SER A 1 222 ? 6.216 23.594 -33.569 1.00 60.25 222 SER A N 1
ATOM 1794 C CA . SER A 1 222 ? 5.399 24.590 -32.876 1.00 60.25 222 SER A CA 1
ATOM 1795 C C . SER A 1 222 ? 4.143 23.912 -32.312 1.00 60.25 222 SER A C 1
ATOM 1797 O O . SER A 1 222 ? 3.776 22.806 -32.723 1.00 60.25 222 SER A O 1
ATOM 1799 N N . LYS A 1 223 ? 3.521 24.526 -31.301 1.00 74.19 223 LYS A N 1
ATOM 1800 C CA . LYS A 1 223 ? 2.444 23.893 -30.532 1.00 74.19 223 LYS A CA 1
ATOM 1801 C C . LYS A 1 223 ? 1.279 24.845 -30.332 1.00 74.19 223 LYS A C 1
ATOM 1803 O O . LYS A 1 223 ? 1.440 25.866 -29.667 1.00 74.19 223 LYS A O 1
ATOM 1808 N N . ASN A 1 224 ? 0.096 24.437 -30.780 1.00 78.12 224 ASN A N 1
ATOM 1809 C CA . ASN A 1 224 ? -1.165 25.109 -30.470 1.00 78.12 224 ASN A CA 1
ATOM 1810 C C . ASN A 1 224 ? -2.023 24.175 -29.617 1.00 78.12 224 ASN A C 1
ATOM 1812 O O . ASN A 1 224 ? -2.225 23.021 -29.985 1.00 78.12 224 ASN A O 1
ATOM 1816 N N . SER A 1 225 ? -2.526 24.629 -28.463 1.00 80.25 225 SER A N 1
ATOM 1817 C CA . SER A 1 225 ? -3.326 23.767 -27.578 1.00 80.25 225 SER A CA 1
ATOM 1818 C C . SER A 1 225 ? -4.761 24.259 -27.430 1.00 80.25 225 SER A C 1
ATOM 1820 O O . SER A 1 225 ? -5.011 25.365 -26.950 1.00 80.25 225 SER A O 1
ATOM 1822 N N . PHE A 1 226 ? -5.712 23.412 -27.812 1.00 77.12 226 PHE A N 1
ATOM 1823 C CA . PHE A 1 226 ? -7.124 23.771 -27.906 1.00 77.12 226 PHE A CA 1
ATOM 1824 C C . PHE A 1 226 ? -7.820 23.645 -26.550 1.00 77.12 226 PHE A C 1
ATOM 1826 O O . PHE A 1 226 ? -7.526 22.739 -25.759 1.00 77.12 226 PHE A O 1
ATOM 1833 N N . ASP A 1 227 ? -8.767 24.539 -26.276 1.00 69.06 227 ASP A N 1
ATOM 1834 C CA . ASP A 1 227 ? -9.592 24.511 -25.067 1.00 69.06 227 ASP A CA 1
ATOM 1835 C C . ASP A 1 227 ? -10.946 23.840 -25.291 1.00 69.06 227 ASP A C 1
ATOM 1837 O O . ASP A 1 227 ? -12.019 24.422 -25.107 1.00 69.06 227 ASP A O 1
ATOM 1841 N N . VAL A 1 228 ? -10.849 22.574 -25.697 1.00 73.50 228 VAL A N 1
ATOM 1842 C CA . VAL A 1 228 ? -11.974 21.665 -25.936 1.00 73.50 228 VAL A CA 1
ATOM 1843 C C . VAL A 1 228 ? -12.446 21.001 -24.630 1.00 73.50 228 VAL A C 1
ATOM 1845 O O . VAL A 1 228 ? -11.704 20.980 -23.649 1.00 73.50 228 VAL A O 1
ATOM 1848 N N . PRO A 1 229 ? -13.673 20.461 -24.548 1.00 69.38 229 PRO A N 1
ATOM 1849 C CA . PRO A 1 229 ? -14.113 19.670 -23.396 1.00 69.38 229 PRO A CA 1
ATOM 1850 C C . PRO A 1 229 ? -13.364 18.329 -23.287 1.00 69.38 229 PRO A C 1
ATOM 1852 O O . PRO A 1 229 ? -12.651 17.905 -24.198 1.00 69.38 229 PRO A O 1
ATOM 1855 N N . SER A 1 230 ? -13.493 17.647 -22.143 1.00 78.44 230 SER A N 1
ATOM 1856 C CA . SER A 1 230 ? -12.935 16.297 -21.992 1.00 78.44 230 SER A CA 1
ATOM 1857 C C . SER A 1 230 ? -13.696 15.320 -22.886 1.00 78.44 230 SER A C 1
ATOM 1859 O O . SER A 1 230 ? -14.923 15.261 -22.839 1.00 78.44 230 SER A O 1
ATOM 1861 N N . MET A 1 231 ? -12.972 14.555 -23.703 1.00 82.38 231 MET A N 1
ATOM 1862 C CA . MET A 1 231 ? -13.568 13.615 -24.654 1.00 82.38 231 MET A CA 1
ATOM 1863 C C . MET A 1 231 ? -13.529 12.206 -24.068 1.00 82.38 231 MET A C 1
ATOM 1865 O O . MET A 1 231 ? -12.450 11.708 -23.737 1.00 82.38 231 MET A O 1
ATOM 1869 N N . LYS A 1 232 ? -14.690 11.558 -23.921 1.00 85.69 232 LYS A N 1
ATOM 1870 C CA . LYS A 1 232 ? -14.758 10.149 -23.515 1.00 85.69 232 LYS A CA 1
ATOM 1871 C C . LYS A 1 232 ? -14.310 9.268 -24.686 1.00 85.69 232 LYS A C 1
ATOM 1873 O O . LYS A 1 232 ? -14.694 9.503 -25.829 1.00 85.69 232 LYS A O 1
ATOM 1878 N N . ILE A 1 233 ? -13.517 8.245 -24.391 1.00 92.25 233 ILE A N 1
ATOM 1879 C CA . ILE A 1 233 ? -13.098 7.240 -25.367 1.00 92.25 233 ILE A CA 1
ATOM 1880 C C . ILE A 1 233 ? -13.235 5.830 -24.801 1.00 92.25 233 ILE A C 1
ATOM 1882 O O . ILE A 1 233 ? -13.131 5.614 -23.589 1.00 92.25 233 ILE A O 1
ATOM 1886 N N . LEU A 1 234 ? -13.391 4.861 -25.699 1.00 93.19 234 LEU A N 1
ATOM 1887 C CA . LEU A 1 234 ? -13.195 3.449 -25.393 1.00 93.19 234 LEU A CA 1
ATOM 1888 C C . LEU A 1 234 ? -11.841 2.997 -25.944 1.00 93.19 234 LEU A C 1
ATOM 1890 O O . LEU A 1 234 ? -11.555 3.170 -27.123 1.00 93.19 234 LEU A O 1
ATOM 1894 N N . LEU A 1 235 ? -10.998 2.425 -25.090 1.00 91.94 235 LEU A N 1
ATOM 1895 C CA . LEU A 1 235 ? -9.746 1.783 -25.475 1.00 91.94 235 LEU A CA 1
ATOM 1896 C C . LEU A 1 235 ? -9.973 0.282 -25.596 1.00 91.94 235 LEU A C 1
ATOM 1898 O O . LEU A 1 235 ? -10.230 -0.386 -24.596 1.00 91.94 235 LEU A O 1
ATOM 1902 N N . VAL A 1 236 ? -9.831 -0.245 -26.806 1.00 92.00 236 VAL A N 1
ATOM 1903 C CA . VAL A 1 236 ? -10.031 -1.661 -27.122 1.00 92.00 236 VAL A CA 1
ATOM 1904 C C . VAL A 1 236 ? -8.683 -2.286 -27.466 1.00 92.00 236 VAL A C 1
ATOM 1906 O O . VAL A 1 236 ? -7.981 -1.815 -28.361 1.00 92.00 236 VAL A O 1
ATOM 1909 N N . PHE A 1 237 ? -8.277 -3.323 -26.734 1.00 90.12 237 PHE A N 1
ATOM 1910 C CA . PHE A 1 237 ? -7.025 -4.021 -27.018 1.00 90.12 237 PHE A CA 1
ATOM 1911 C C . PHE A 1 237 ? -7.218 -4.982 -28.191 1.00 90.12 237 PHE A C 1
ATOM 1913 O O . PHE A 1 237 ? -8.049 -5.882 -28.127 1.00 90.12 237 PHE A O 1
ATOM 1920 N N . SER A 1 238 ? -6.417 -4.821 -29.246 1.00 86.44 238 SER A N 1
ATOM 1921 C CA . SER A 1 238 ? -6.528 -5.628 -30.472 1.00 86.44 238 SER A CA 1
ATOM 1922 C C . SER A 1 238 ? -6.044 -7.076 -30.335 1.00 86.44 238 SER A C 1
ATOM 1924 O O . SER A 1 238 ? -6.152 -7.846 -31.288 1.00 86.44 238 SER A O 1
ATOM 1926 N N . ASN A 1 239 ? -5.478 -7.456 -29.183 1.00 85.44 239 ASN A N 1
ATOM 1927 C CA . ASN A 1 239 ? -4.764 -8.723 -28.962 1.00 85.44 239 ASN A CA 1
ATOM 1928 C C . ASN A 1 239 ? -3.539 -8.927 -29.874 1.00 85.44 239 ASN A C 1
ATOM 1930 O O . ASN A 1 239 ? -3.006 -10.030 -29.962 1.00 85.44 239 ASN A O 1
ATOM 1934 N N . VAL A 1 240 ? -3.061 -7.865 -30.527 1.00 80.44 240 VAL A N 1
ATOM 1935 C CA . VAL A 1 240 ? -1.873 -7.895 -31.386 1.00 80.44 240 VAL A CA 1
ATOM 1936 C C . VAL A 1 240 ? -0.722 -7.206 -30.661 1.00 80.44 240 VAL A C 1
ATOM 1938 O O . VAL A 1 240 ? -0.835 -6.045 -30.254 1.00 80.44 240 VAL A O 1
ATOM 1941 N N . SER A 1 241 ? 0.397 -7.913 -30.491 1.00 69.75 241 SER A N 1
ATOM 1942 C CA . SER A 1 241 ? 1.625 -7.322 -29.958 1.00 69.75 241 SER A CA 1
ATOM 1943 C C . SER A 1 241 ? 2.221 -6.333 -30.961 1.00 69.75 241 SER A C 1
ATOM 1945 O O . SER A 1 241 ? 2.195 -6.553 -32.172 1.00 69.75 241 SER A O 1
ATOM 1947 N N . LYS A 1 242 ? 2.752 -5.217 -30.454 1.00 66.75 242 LYS A N 1
ATOM 1948 C CA . LYS A 1 242 ? 3.330 -4.168 -31.294 1.00 66.75 242 LYS A CA 1
ATOM 1949 C C . LYS A 1 242 ? 4.592 -4.696 -31.986 1.00 66.75 242 LYS A C 1
ATOM 195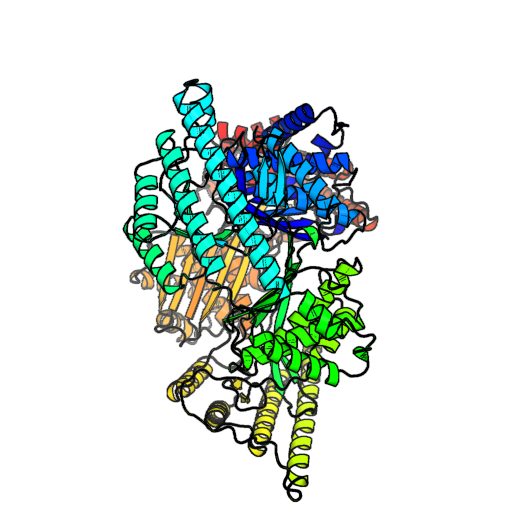1 O O . LYS A 1 242 ? 5.532 -5.089 -31.296 1.00 66.75 242 LYS A O 1
ATOM 1956 N N . LYS A 1 243 ? 4.634 -4.682 -33.322 1.00 57.66 243 LYS A N 1
ATOM 1957 C CA . LYS A 1 243 ? 5.844 -5.005 -34.103 1.00 57.66 243 LYS A CA 1
ATOM 1958 C C . LYS A 1 243 ? 6.475 -3.722 -34.644 1.00 57.66 243 LYS A C 1
ATOM 1960 O O . LYS A 1 243 ? 5.827 -2.983 -35.381 1.00 57.66 243 LYS A O 1
ATOM 1965 N N . ILE A 1 244 ? 7.725 -3.451 -34.256 1.00 55.38 244 ILE A N 1
ATOM 1966 C CA . ILE A 1 244 ? 8.464 -2.233 -34.648 1.00 55.38 244 ILE A CA 1
ATOM 1967 C C . ILE A 1 244 ? 8.819 -2.256 -36.143 1.00 55.38 244 ILE A C 1
ATOM 1969 O O . ILE A 1 244 ? 8.741 -1.216 -36.786 1.00 55.38 244 ILE A O 1
ATOM 1973 N N . GLU A 1 245 ? 9.091 -3.442 -36.698 1.00 48.81 245 GLU A N 1
ATOM 1974 C CA . GLU A 1 245 ? 9.475 -3.695 -38.102 1.00 48.81 245 GLU A CA 1
ATOM 1975 C C . GLU A 1 245 ? 8.433 -3.246 -39.145 1.00 48.81 245 GLU A C 1
ATOM 1977 O O . GLU A 1 245 ? 8.747 -3.155 -40.320 1.00 48.81 245 GLU A O 1
ATOM 1982 N N . LYS A 1 246 ? 7.192 -2.939 -38.738 1.00 53.72 246 LYS A N 1
ATOM 1983 C CA . LYS A 1 246 ? 6.128 -2.408 -39.613 1.00 53.72 246 LYS A CA 1
ATOM 1984 C C . LYS A 1 246 ? 5.619 -1.051 -39.121 1.00 53.72 246 LYS A C 1
ATOM 1986 O O . LYS A 1 246 ? 4.415 -0.841 -38.961 1.00 53.72 246 LYS A O 1
ATOM 1991 N N . SER A 1 247 ? 6.538 -0.157 -38.769 1.00 63.19 247 SER A N 1
ATOM 1992 C CA . SER A 1 247 ? 6.204 1.237 -38.461 1.00 63.19 247 SER A CA 1
ATOM 1993 C C . SER A 1 247 ? 6.141 2.065 -39.744 1.00 63.19 247 SER A C 1
ATOM 1995 O O . SER A 1 247 ? 6.879 1.796 -40.687 1.00 63.19 247 SER A O 1
ATOM 1997 N N . ILE A 1 248 ? 5.289 3.097 -39.772 1.00 60.31 248 ILE A N 1
ATOM 1998 C CA . ILE A 1 248 ? 5.167 4.007 -40.930 1.00 60.31 248 ILE A CA 1
ATOM 1999 C C . ILE A 1 248 ? 6.533 4.593 -41.308 1.00 60.31 248 ILE A C 1
ATOM 2001 O O . ILE A 1 248 ? 6.838 4.723 -42.483 1.00 60.31 248 ILE A O 1
ATOM 2005 N N . LYS A 1 249 ? 7.387 4.866 -40.314 1.00 58.97 249 LYS A N 1
ATOM 2006 C CA . LYS A 1 249 ? 8.747 5.371 -40.522 1.00 58.97 249 LYS A CA 1
ATOM 2007 C C . LYS A 1 249 ? 9.609 4.419 -41.361 1.00 58.97 249 LYS A C 1
ATOM 2009 O O . LYS A 1 249 ? 10.223 4.863 -42.317 1.00 58.97 249 LYS A O 1
ATOM 2014 N N . ILE A 1 250 ? 9.586 3.124 -41.047 1.00 60.28 250 ILE A N 1
ATOM 2015 C CA . ILE A 1 250 ? 10.306 2.096 -41.815 1.00 60.28 250 ILE A CA 1
ATOM 2016 C C . ILE A 1 250 ? 9.690 1.944 -43.209 1.00 60.28 250 ILE A C 1
ATOM 2018 O O . ILE A 1 250 ? 10.412 1.870 -44.188 1.00 60.28 250 ILE A O 1
ATOM 2022 N N . ILE A 1 251 ? 8.360 1.986 -43.325 1.00 64.44 251 ILE A N 1
ATOM 2023 C CA . ILE A 1 251 ? 7.664 1.879 -44.618 1.00 64.44 251 ILE A CA 1
ATOM 2024 C C . ILE A 1 251 ? 8.026 3.046 -45.548 1.00 64.44 251 ILE A C 1
ATOM 2026 O O . ILE A 1 251 ? 8.184 2.832 -46.745 1.00 64.44 251 ILE A O 1
ATOM 2030 N N . VAL A 1 252 ? 8.184 4.255 -45.003 1.00 61.81 252 VAL A N 1
ATOM 2031 C CA . VAL A 1 252 ? 8.617 5.453 -45.741 1.00 61.81 252 VAL A CA 1
ATOM 2032 C C . VAL A 1 252 ? 10.108 5.391 -46.094 1.00 61.81 252 VAL A C 1
ATOM 2034 O O . VAL A 1 252 ? 10.480 5.768 -47.200 1.00 61.81 252 VAL A O 1
ATOM 2037 N N . GLU A 1 253 ? 10.959 4.897 -45.188 1.00 62.75 253 GLU A N 1
ATOM 2038 C CA . GLU A 1 253 ? 12.405 4.738 -45.421 1.00 62.75 253 GLU A CA 1
ATOM 2039 C C . GLU A 1 253 ? 12.725 3.605 -46.421 1.00 62.75 253 GLU A C 1
ATOM 2041 O O . GLU A 1 253 ? 13.671 3.724 -47.196 1.00 62.75 253 GLU A O 1
ATOM 2046 N N . GLU A 1 254 ? 11.931 2.529 -46.444 1.00 61.25 254 GLU A N 1
ATOM 2047 C CA . GLU A 1 254 ? 12.109 1.369 -47.334 1.00 61.25 254 GLU A CA 1
ATOM 2048 C C . GLU A 1 254 ? 11.389 1.517 -48.685 1.00 61.25 254 GLU A C 1
ATOM 2050 O O . GLU A 1 254 ? 11.837 0.948 -49.678 1.00 61.25 254 GLU A O 1
ATOM 2055 N N . ASN A 1 255 ? 10.291 2.281 -48.754 1.00 58.47 255 ASN A N 1
ATOM 2056 C CA . ASN A 1 255 ? 9.519 2.495 -49.982 1.00 58.47 255 ASN A CA 1
ATOM 2057 C C . ASN A 1 255 ? 9.399 3.988 -50.311 1.00 58.47 255 ASN A C 1
ATOM 2059 O O . ASN A 1 255 ? 8.371 4.619 -50.056 1.00 58.47 255 ASN A O 1
ATOM 2063 N N . LEU A 1 256 ? 10.420 4.526 -50.980 1.00 57.06 256 LEU A N 1
ATOM 2064 C CA . LEU A 1 256 ? 10.369 5.829 -51.654 1.00 57.06 256 LEU A CA 1
ATOM 2065 C C . LEU A 1 256 ? 9.482 5.739 -52.910 1.00 57.06 256 LEU A C 1
ATOM 2067 O O . LEU A 1 256 ? 9.968 5.718 -54.040 1.00 57.06 256 LEU A O 1
ATOM 2071 N N . SER A 1 257 ? 8.167 5.619 -52.715 1.00 67.50 257 SER A N 1
ATOM 2072 C CA . SER A 1 257 ? 7.191 5.532 -53.803 1.00 67.50 257 SER A CA 1
ATOM 2073 C C . SER A 1 257 ? 6.244 6.731 -53.806 1.00 67.50 257 SER A C 1
ATOM 2075 O O . SER A 1 257 ? 5.715 7.125 -52.768 1.00 67.50 257 SER A O 1
ATOM 2077 N N . PHE A 1 258 ? 5.949 7.247 -55.002 1.00 76.25 258 PHE A N 1
ATOM 2078 C CA . PHE A 1 258 ? 4.971 8.318 -55.241 1.00 76.25 258 PHE A CA 1
ATOM 2079 C C . PHE A 1 258 ? 3.613 8.075 -54.547 1.00 76.25 258 PHE A C 1
ATOM 2081 O O . PHE A 1 258 ? 2.959 9.009 -54.086 1.00 76.25 258 PHE A O 1
ATOM 2088 N N . TYR A 1 259 ? 3.186 6.812 -54.440 1.00 76.44 259 TYR A N 1
ATOM 2089 C CA . TYR A 1 259 ? 1.926 6.435 -53.797 1.00 76.44 259 TYR A CA 1
ATOM 2090 C C . TYR A 1 259 ? 1.936 6.636 -52.275 1.00 76.44 259 TYR A C 1
ATOM 2092 O O . TYR A 1 259 ? 0.917 7.044 -51.716 1.00 76.44 259 TYR A O 1
ATOM 2100 N N . VAL A 1 260 ? 3.068 6.390 -51.606 1.00 79.12 260 VAL A N 1
ATOM 2101 C CA . VAL A 1 260 ? 3.217 6.629 -50.160 1.00 79.12 260 VAL A CA 1
ATOM 2102 C C . VAL A 1 260 ? 3.146 8.129 -49.872 1.00 79.12 260 VAL A C 1
ATOM 2104 O O . VAL A 1 260 ? 2.372 8.539 -49.006 1.00 79.12 260 VAL A O 1
ATOM 2107 N N . ASP A 1 261 ? 3.839 8.953 -50.661 1.00 79.94 261 ASP A N 1
ATOM 2108 C CA . ASP A 1 261 ? 3.797 10.416 -50.532 1.00 79.94 261 ASP A CA 1
ATOM 2109 C C . ASP A 1 261 ? 2.386 10.976 -50.749 1.00 79.94 261 ASP A C 1
ATOM 2111 O O . ASP A 1 261 ? 1.923 11.845 -50.006 1.00 79.94 261 ASP A O 1
ATOM 2115 N N . LEU A 1 262 ? 1.653 10.441 -51.731 1.00 83.81 262 LEU A N 1
ATOM 2116 C CA . LEU A 1 262 ? 0.273 10.842 -51.989 1.00 83.81 262 LEU A CA 1
ATOM 2117 C C . LEU A 1 262 ? -0.635 10.525 -50.794 1.00 83.81 262 LEU A C 1
ATOM 2119 O O . LEU A 1 262 ? -1.447 11.368 -50.410 1.00 83.81 262 LEU A O 1
ATOM 2123 N N . ILE A 1 263 ? -0.486 9.351 -50.171 1.00 84.62 263 ILE A N 1
ATOM 2124 C CA . ILE A 1 263 ? -1.259 8.984 -48.975 1.00 84.62 263 ILE A CA 1
ATOM 2125 C C . ILE A 1 263 ? -0.883 9.873 -47.780 1.00 84.62 263 ILE A C 1
ATOM 2127 O O . ILE A 1 263 ? -1.780 10.359 -47.089 1.00 84.62 263 ILE A O 1
ATOM 2131 N N . LEU A 1 264 ? 0.405 10.154 -47.560 1.00 82.75 264 LEU A N 1
ATOM 2132 C CA . LEU A 1 264 ? 0.860 11.057 -46.494 1.00 82.75 264 LEU A CA 1
ATOM 2133 C C . LEU A 1 264 ? 0.306 12.479 -46.669 1.00 82.75 264 LEU A C 1
ATOM 2135 O O . LEU A 1 264 ? -0.187 13.067 -45.708 1.00 82.75 264 LEU A O 1
ATOM 2139 N N . ASN A 1 265 ? 0.273 12.999 -47.898 1.00 84.69 265 ASN A N 1
ATOM 2140 C CA . ASN A 1 265 ? -0.345 14.295 -48.202 1.00 84.69 265 ASN A CA 1
ATOM 2141 C C . ASN A 1 265 ? -1.861 14.302 -47.928 1.00 84.69 265 ASN A C 1
ATOM 2143 O O . ASN A 1 265 ? -2.426 15.314 -47.497 1.00 84.69 265 ASN A O 1
ATOM 2147 N N . ARG A 1 266 ? -2.550 13.169 -48.130 1.00 88.69 266 ARG A N 1
ATOM 2148 C CA . ARG A 1 266 ? -3.963 13.027 -47.738 1.00 88.69 266 ARG A CA 1
ATOM 2149 C C . ARG A 1 266 ? -4.137 12.984 -46.219 1.00 88.69 266 ARG A C 1
ATOM 2151 O O . ARG A 1 266 ? -5.073 13.608 -45.725 1.00 88.69 266 ARG A O 1
ATOM 2158 N N . ILE A 1 267 ? -3.241 12.323 -45.482 1.00 86.81 267 ILE A N 1
ATOM 2159 C CA . ILE A 1 267 ? -3.234 12.335 -44.008 1.00 86.81 267 ILE A CA 1
ATOM 2160 C C . ILE A 1 267 ? -3.022 13.762 -43.480 1.00 86.81 267 ILE A C 1
ATOM 2162 O O . ILE A 1 267 ? -3.730 14.179 -42.562 1.00 86.81 267 ILE A O 1
ATOM 2166 N N . GLU A 1 268 ? -2.119 14.534 -44.085 1.00 86.12 268 GLU A N 1
ATOM 2167 C CA . GLU A 1 268 ? -1.906 15.953 -43.761 1.00 86.12 268 GLU A CA 1
ATOM 2168 C C . GLU A 1 268 ? -3.189 16.771 -43.985 1.00 86.12 268 GLU A C 1
ATOM 2170 O O . GLU A 1 268 ? -3.649 17.476 -43.089 1.00 86.12 268 GLU A O 1
ATOM 2175 N N . THR A 1 269 ? -3.846 16.592 -45.137 1.00 88.38 269 THR A N 1
ATOM 2176 C CA . THR A 1 269 ? -5.119 17.271 -45.453 1.00 88.38 269 THR A CA 1
ATOM 2177 C C . THR A 1 269 ? -6.212 16.952 -44.422 1.00 88.38 269 THR A C 1
ATOM 2179 O O . THR A 1 269 ? -6.964 17.834 -44.005 1.00 88.38 269 THR A O 1
ATOM 2182 N N . ILE A 1 270 ? -6.319 15.688 -43.995 1.00 90.06 270 ILE A N 1
ATOM 2183 C CA . ILE A 1 270 ? -7.269 15.268 -42.950 1.00 90.06 270 ILE A CA 1
ATOM 2184 C C . ILE A 1 270 ? -6.904 15.903 -41.609 1.00 90.06 270 ILE A C 1
ATOM 2186 O O . ILE A 1 270 ? -7.793 16.352 -40.892 1.00 90.06 270 ILE A O 1
ATOM 2190 N N . SER A 1 271 ? -5.616 15.976 -41.279 1.00 89.06 271 SER A N 1
ATOM 2191 C CA . SER A 1 271 ? -5.138 16.560 -40.022 1.00 89.06 271 SER A CA 1
ATOM 2192 C C . SER A 1 271 ? -5.453 18.049 -39.942 1.00 89.06 271 SER A C 1
ATOM 2194 O O . SER A 1 271 ? -5.974 18.497 -38.925 1.00 89.06 271 SER A O 1
ATOM 2196 N N . GLN A 1 272 ? -5.273 18.792 -41.036 1.00 88.62 272 GLN A N 1
ATOM 2197 C CA . GLN A 1 272 ? -5.672 20.200 -41.130 1.00 88.62 272 GLN A CA 1
ATOM 2198 C C . GLN A 1 272 ? -7.183 20.385 -40.940 1.00 88.62 272 GLN A C 1
ATOM 2200 O O . GLN A 1 272 ? -7.606 21.243 -40.166 1.00 88.62 272 GLN A O 1
ATOM 2205 N N . LYS A 1 273 ? -8.015 19.540 -41.568 1.00 91.88 273 LYS A N 1
ATOM 2206 C CA . LYS A 1 273 ? -9.470 19.545 -41.327 1.00 91.88 273 LYS A CA 1
ATOM 2207 C C . LYS A 1 273 ? -9.813 19.208 -39.874 1.00 91.88 273 LYS A C 1
ATOM 2209 O O . LYS A 1 273 ? -10.681 19.846 -39.293 1.00 91.88 273 LYS A O 1
ATOM 2214 N N . PHE A 1 274 ? -9.112 18.251 -39.270 1.00 92.38 274 PHE A N 1
ATOM 2215 C CA . PHE A 1 274 ? -9.295 17.868 -37.868 1.00 92.38 274 PHE A CA 1
ATOM 2216 C C . PHE A 1 274 ? -8.979 19.031 -36.923 1.00 92.38 274 PHE A C 1
ATOM 2218 O O . PHE A 1 274 ? -9.737 19.294 -35.992 1.00 92.38 274 PHE A O 1
ATOM 2225 N N . ILE A 1 275 ? -7.895 19.764 -37.191 1.00 90.62 275 ILE A N 1
ATOM 2226 C CA . ILE A 1 275 ? -7.508 20.976 -36.460 1.00 90.62 275 ILE A CA 1
ATOM 2227 C C . ILE A 1 275 ? -8.576 22.063 -36.612 1.00 90.62 275 ILE A C 1
ATOM 2229 O O . ILE A 1 275 ? -9.005 22.622 -35.606 1.00 90.62 275 ILE A O 1
ATOM 2233 N N . GLN A 1 276 ? -9.070 22.314 -37.828 1.00 91.06 276 GLN A N 1
ATOM 2234 C CA . GLN A 1 276 ? -10.160 23.269 -38.067 1.00 91.06 276 GLN A CA 1
ATOM 2235 C C . GLN A 1 276 ? -11.434 22.889 -37.301 1.00 91.06 276 GLN A C 1
ATOM 2237 O O . GLN A 1 276 ? -12.072 23.745 -36.691 1.00 91.06 276 GLN A O 1
ATOM 2242 N N . THR A 1 277 ? -11.803 21.606 -37.273 1.00 91.75 277 THR A N 1
ATOM 2243 C CA . THR A 1 277 ? -12.949 21.132 -36.485 1.00 91.75 277 THR A CA 1
ATOM 2244 C C . THR A 1 277 ? -12.708 21.308 -34.984 1.00 91.75 277 THR A C 1
ATOM 2246 O O . THR A 1 277 ? -13.605 21.750 -34.271 1.00 91.75 277 THR A O 1
ATOM 2249 N N . LEU A 1 278 ? -11.496 21.045 -34.481 1.00 89.44 278 LEU A N 1
ATOM 2250 C CA . LEU A 1 278 ? -11.144 21.323 -33.083 1.00 89.44 278 LEU A CA 1
ATOM 2251 C C . LEU A 1 278 ? -11.162 22.817 -32.746 1.00 89.44 278 LEU A C 1
ATOM 2253 O O . LEU A 1 278 ? -11.550 23.167 -31.633 1.00 89.44 278 LEU A O 1
ATOM 2257 N N . GLN A 1 279 ? -10.766 23.689 -33.675 1.00 88.94 279 GLN A N 1
ATOM 2258 C CA . GLN A 1 279 ? -10.873 25.141 -33.524 1.00 88.94 279 GLN A CA 1
ATOM 2259 C C . GLN A 1 279 ? -12.338 25.565 -33.422 1.00 88.94 279 GLN A C 1
ATOM 2261 O O . GLN A 1 279 ? -12.684 26.246 -32.463 1.00 88.94 279 GLN A O 1
ATOM 2266 N N . LYS A 1 280 ? -13.217 25.059 -34.298 1.00 89.00 280 LYS A N 1
ATOM 2267 C CA . LYS A 1 280 ? -14.670 25.291 -34.203 1.00 89.00 280 LYS A CA 1
ATOM 2268 C C . LYS A 1 280 ? -15.252 24.785 -32.887 1.00 89.00 280 LYS A C 1
ATOM 2270 O O . LYS A 1 280 ? -16.029 25.485 -32.253 1.00 89.00 280 LYS A O 1
ATOM 2275 N N . ILE A 1 281 ? -14.845 23.597 -32.429 1.00 85.56 281 ILE A N 1
ATOM 2276 C CA . ILE A 1 281 ? -15.242 23.079 -31.110 1.00 85.56 281 ILE A CA 1
ATOM 2277 C C . ILE A 1 281 ? -14.743 24.010 -30.009 1.00 85.56 281 ILE A C 1
ATOM 2279 O O . ILE A 1 281 ? -15.489 24.298 -29.079 1.00 85.56 281 ILE A O 1
ATOM 2283 N N . ASN A 1 282 ? -13.498 24.477 -30.080 1.00 83.25 282 ASN A N 1
ATOM 2284 C CA . ASN A 1 282 ? -12.932 25.395 -29.101 1.00 83.25 282 ASN A CA 1
ATOM 2285 C C . ASN A 1 282 ? -13.711 26.719 -29.062 1.00 83.25 282 ASN A C 1
ATOM 2287 O O . ASN A 1 282 ? -14.129 27.124 -27.984 1.00 83.25 282 ASN A O 1
ATOM 2291 N N . GLU A 1 283 ? -13.959 27.342 -30.214 1.00 84.12 283 GLU A N 1
ATOM 2292 C CA . GLU A 1 283 ? -14.751 28.569 -30.372 1.00 84.12 283 GLU A CA 1
ATOM 2293 C C . GLU A 1 283 ? -16.176 28.397 -29.849 1.00 84.12 283 GLU A C 1
ATOM 2295 O O . GLU A 1 283 ? -16.610 29.181 -29.012 1.00 84.12 283 GLU A O 1
ATOM 2300 N N . GLU A 1 284 ? -16.868 27.330 -30.250 1.00 79.75 284 GLU A N 1
ATOM 2301 C CA . GLU A 1 284 ? -18.214 26.999 -29.774 1.00 79.75 284 GLU A CA 1
ATOM 2302 C C . GLU A 1 284 ? -18.212 26.777 -28.259 1.00 79.75 284 GLU A C 1
ATOM 2304 O O . GLU A 1 284 ? -19.039 27.318 -27.532 1.00 79.75 284 GLU A O 1
ATOM 2309 N N . THR A 1 285 ? -17.220 26.049 -27.737 1.00 70.00 285 THR A N 1
ATOM 2310 C CA . THR A 1 285 ? -17.078 25.847 -26.292 1.00 70.00 285 THR A CA 1
ATOM 2311 C C . THR A 1 285 ? -16.800 27.180 -25.593 1.00 70.00 285 THR A C 1
ATOM 2313 O O . THR A 1 285 ? -17.266 27.368 -24.473 1.00 70.00 285 THR A O 1
ATOM 2316 N N . VAL A 1 286 ? -16.018 28.094 -26.188 1.00 70.25 286 VAL A N 1
ATOM 2317 C CA . VAL A 1 286 ? -15.744 29.447 -25.661 1.00 70.25 286 VAL A CA 1
ATOM 2318 C C . VAL A 1 286 ? -16.998 30.332 -25.708 1.00 70.25 286 VAL A C 1
ATOM 2320 O O . VAL A 1 286 ? -17.259 31.056 -24.753 1.00 70.25 286 VAL A O 1
ATOM 2323 N N . SER A 1 287 ? -17.803 30.235 -26.761 1.00 69.94 287 SER A N 1
ATOM 2324 C CA . SER A 1 287 ? -19.082 30.938 -26.896 1.00 69.94 287 SER A CA 1
ATOM 2325 C C . SER A 1 287 ? -20.086 30.455 -25.842 1.00 69.94 287 SER A C 1
ATOM 2327 O O . SER A 1 287 ? -20.593 31.245 -25.046 1.00 69.94 287 SER A O 1
ATOM 2329 N N . LEU A 1 288 ? -20.250 29.135 -25.701 1.00 65.62 288 LEU A N 1
ATOM 2330 C CA . LEU A 1 288 ? -21.055 28.519 -24.640 1.00 65.62 288 LEU A CA 1
ATOM 2331 C C . LEU A 1 288 ? -20.493 28.835 -23.230 1.00 65.62 288 LEU A C 1
ATOM 2333 O O . LEU A 1 288 ? -21.264 29.032 -22.295 1.00 65.62 288 LEU A O 1
ATOM 2337 N N . LYS A 1 289 ? -19.155 28.957 -23.071 1.00 58.41 289 LYS A N 1
ATOM 2338 C CA . LYS A 1 289 ? -18.449 29.444 -21.850 1.00 58.41 289 LYS A CA 1
ATOM 2339 C C . LYS A 1 289 ? -18.791 30.902 -21.497 1.00 58.41 289 LYS A C 1
ATOM 2341 O O . LYS A 1 289 ? -18.582 31.273 -20.345 1.00 58.41 289 LYS A O 1
ATOM 2346 N N . GLN A 1 290 ? -19.218 31.722 -22.458 1.00 55.88 290 GLN A N 1
ATOM 2347 C CA . GLN A 1 290 ? -19.536 33.145 -22.274 1.00 55.88 290 GLN A CA 1
ATOM 2348 C C . GLN A 1 290 ? -21.039 33.399 -22.107 1.00 55.88 290 GLN A C 1
ATOM 2350 O O . GLN A 1 290 ? -21.412 34.379 -21.474 1.00 55.88 290 GLN A O 1
ATOM 2355 N N . GLN A 1 291 ? -21.888 32.515 -22.635 1.00 51.94 291 GLN A N 1
ATOM 2356 C CA . GLN A 1 291 ? -23.349 32.633 -22.568 1.00 51.94 291 GLN A CA 1
ATOM 2357 C C . GLN A 1 291 ? -23.985 31.981 -21.321 1.00 51.94 291 GLN A C 1
ATOM 2359 O O . GLN A 1 291 ? -25.202 32.001 -21.201 1.00 51.94 291 GLN A O 1
ATOM 2364 N N . GLU A 1 292 ? -23.200 31.389 -20.408 1.00 47.75 292 GLU A N 1
ATOM 2365 C CA . GLU A 1 292 ? -23.679 30.657 -19.208 1.00 47.75 292 GLU A CA 1
ATOM 2366 C C . GLU A 1 292 ? -24.669 29.497 -19.488 1.00 47.75 292 GLU A C 1
ATOM 2368 O O . GLU A 1 292 ? -25.313 28.980 -18.577 1.00 47.75 292 GLU A O 1
ATOM 2373 N N . ILE A 1 293 ? -24.759 29.014 -20.732 1.00 47.47 293 ILE A N 1
ATOM 2374 C CA . ILE A 1 293 ? -25.624 27.887 -21.113 1.00 47.47 293 ILE A CA 1
ATOM 2375 C C . ILE A 1 293 ? -24.910 26.564 -20.787 1.00 47.47 293 ILE A C 1
ATOM 2377 O O . ILE A 1 293 ? -23.815 26.295 -21.286 1.00 47.47 293 ILE A O 1
ATOM 2381 N N . VAL A 1 294 ? -25.526 25.718 -19.949 1.00 44.97 294 VAL A N 1
ATOM 2382 C CA . VAL A 1 294 ? -24.925 24.458 -19.451 1.00 44.97 294 VAL A CA 1
ATOM 2383 C C . VAL A 1 294 ? -25.274 23.216 -20.290 1.00 44.97 294 VAL A C 1
ATOM 2385 O O . VAL A 1 294 ? -24.944 22.086 -19.928 1.00 44.97 294 VAL A O 1
ATOM 2388 N N . GLU A 1 295 ? -25.895 23.374 -21.457 1.00 43.91 295 GLU A N 1
ATOM 2389 C CA . GLU A 1 295 ? -26.209 22.223 -22.305 1.00 43.91 295 GLU A CA 1
ATOM 2390 C C . GLU A 1 295 ? -24.996 21.760 -23.122 1.00 43.91 295 GLU A C 1
ATOM 2392 O O . GLU A 1 295 ? -24.637 22.309 -24.161 1.00 43.91 295 GLU A O 1
ATOM 2397 N N . ILE A 1 296 ? -24.386 20.664 -22.662 1.00 50.31 296 ILE A N 1
ATOM 2398 C CA . ILE A 1 296 ? -23.304 19.932 -23.351 1.00 50.31 296 ILE A CA 1
ATOM 2399 C C . ILE A 1 296 ? -23.806 19.270 -24.659 1.00 50.31 296 ILE A C 1
ATOM 2401 O O . ILE A 1 296 ? -23.014 18.818 -25.482 1.00 50.31 296 ILE A O 1
ATOM 2405 N N . ASN A 1 297 ? -25.123 19.251 -24.880 1.00 52.12 297 ASN A N 1
ATOM 2406 C CA . ASN A 1 297 ? -25.795 18.594 -25.999 1.00 52.12 297 ASN A CA 1
ATOM 2407 C C . ASN A 1 297 ? -26.064 19.523 -27.204 1.00 52.12 297 ASN A C 1
ATOM 2409 O O . ASN A 1 297 ? -26.927 19.192 -28.017 1.00 52.12 297 ASN A O 1
ATOM 2413 N N . SER A 1 298 ? -25.377 20.671 -27.336 1.00 65.88 298 SER A N 1
ATOM 2414 C CA . SER A 1 298 ? -25.631 21.592 -28.456 1.00 65.88 298 SER A CA 1
ATOM 2415 C C . SER A 1 298 ? -25.514 20.861 -29.802 1.00 65.88 298 SER A C 1
ATOM 2417 O O . SER A 1 298 ? -24.570 20.103 -30.048 1.00 65.88 298 SER A O 1
ATOM 2419 N N . VAL A 1 299 ? -26.505 21.053 -30.679 1.00 73.69 299 VAL A N 1
ATOM 2420 C CA . VAL A 1 299 ? -26.584 20.345 -31.970 1.00 73.69 299 VAL A CA 1
ATOM 2421 C C . VAL A 1 299 ? -25.325 20.605 -32.806 1.00 73.69 299 VAL A C 1
ATOM 2423 O O . VAL A 1 299 ? -24.793 19.683 -33.423 1.00 73.69 299 VAL A O 1
ATOM 2426 N N . CYS A 1 300 ? -24.793 21.831 -32.755 1.00 76.38 300 CYS A N 1
ATOM 2427 C CA . CYS A 1 300 ? -23.530 22.204 -33.391 1.00 76.38 300 CYS A CA 1
ATOM 2428 C C . CYS A 1 300 ? -22.340 21.408 -32.839 1.00 76.38 300 CYS A C 1
ATOM 2430 O O . CYS A 1 300 ? -21.571 20.853 -33.621 1.00 76.38 300 CYS A O 1
ATOM 2432 N N . LEU A 1 301 ? -22.211 21.282 -31.511 1.00 79.12 301 LEU A N 1
ATOM 2433 C CA . LEU A 1 301 ? -21.129 20.516 -30.892 1.00 79.12 301 LEU 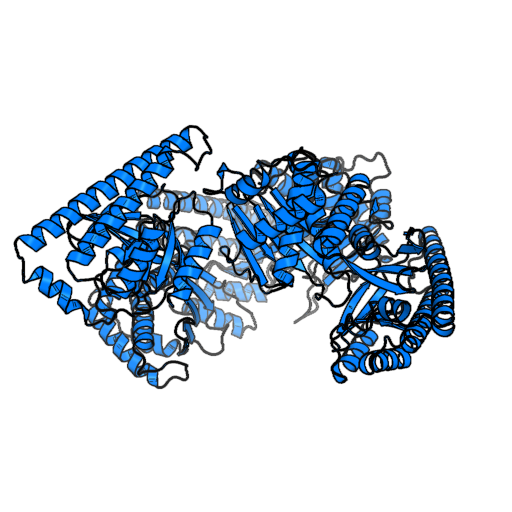A CA 1
ATOM 2434 C C . LEU A 1 301 ? -21.213 19.034 -31.274 1.00 79.12 301 LEU A C 1
ATOM 2436 O O . LEU A 1 301 ? -20.205 18.445 -31.655 1.00 79.12 301 LEU A O 1
ATOM 2440 N N . ILE A 1 302 ? -22.409 18.438 -31.247 1.00 83.19 302 ILE A N 1
ATOM 2441 C CA . ILE A 1 302 ? -22.617 17.045 -31.674 1.00 83.19 302 ILE A CA 1
ATOM 2442 C C . ILE A 1 302 ? -22.213 16.857 -33.141 1.00 83.19 302 ILE A C 1
ATOM 2444 O O . ILE A 1 302 ? -21.558 15.866 -33.463 1.00 83.19 302 ILE A O 1
ATOM 2448 N N . ASN A 1 303 ? -22.558 17.801 -34.020 1.00 86.62 303 ASN A N 1
ATOM 2449 C CA . ASN A 1 303 ? -22.174 17.744 -35.429 1.00 86.62 303 ASN A CA 1
ATOM 2450 C C . ASN A 1 303 ? -20.653 17.830 -35.608 1.00 86.62 303 ASN A C 1
ATOM 2452 O O . ASN A 1 303 ? -20.092 17.001 -36.314 1.00 86.62 303 ASN A O 1
ATOM 2456 N N . TYR A 1 304 ? -19.959 18.713 -34.884 1.00 89.50 304 TYR A N 1
ATOM 2457 C CA . TYR A 1 304 ? -18.495 18.751 -34.932 1.00 89.50 304 TYR A CA 1
ATOM 2458 C C . TYR A 1 304 ? -17.848 17.462 -34.405 1.00 89.50 304 TYR A C 1
ATOM 2460 O O . TYR A 1 304 ? -16.840 17.012 -34.941 1.00 89.50 304 TYR A O 1
ATOM 2468 N N . TYR A 1 305 ? -18.420 16.822 -33.380 1.00 88.75 305 TYR A N 1
ATOM 2469 C CA . TYR A 1 305 ? -17.948 15.508 -32.926 1.00 88.75 305 TYR A CA 1
ATOM 2470 C C . TYR A 1 305 ? -18.179 14.405 -33.970 1.00 88.75 305 TYR A C 1
ATOM 2472 O O . TYR A 1 305 ? -17.338 13.515 -34.091 1.00 88.75 305 TYR A O 1
ATOM 2480 N N . LYS A 1 306 ? -19.276 14.464 -34.738 1.00 90.75 306 LYS A N 1
ATOM 2481 C CA . LYS A 1 306 ? -19.502 13.570 -35.886 1.00 90.75 306 LYS A CA 1
ATOM 2482 C C . LYS A 1 306 ? -18.479 13.819 -36.997 1.00 90.75 306 LYS A C 1
ATOM 2484 O O . LYS A 1 306 ? -17.896 12.859 -37.486 1.00 90.75 306 LYS A O 1
ATOM 2489 N N . ASP A 1 307 ? -18.157 15.079 -37.288 1.00 92.38 307 ASP A N 1
ATOM 2490 C CA . ASP A 1 307 ? -17.084 15.414 -38.231 1.00 92.38 307 ASP A CA 1
ATOM 2491 C C . ASP A 1 307 ? -15.739 14.820 -37.769 1.00 92.38 307 ASP A C 1
ATOM 2493 O O . ASP A 1 307 ? -14.993 14.252 -38.567 1.00 92.38 307 ASP A O 1
ATOM 2497 N N . LEU A 1 308 ? -15.422 14.889 -36.465 1.00 93.00 308 LEU A N 1
ATOM 2498 C CA . LEU A 1 308 ? -14.228 14.232 -35.915 1.00 93.00 308 LEU A CA 1
ATOM 2499 C C . LEU A 1 308 ? -14.282 12.706 -36.076 1.00 93.00 308 LEU A C 1
ATOM 2501 O O . LEU A 1 308 ? -13.255 12.102 -36.383 1.00 93.00 308 LEU A O 1
ATOM 2505 N N . VAL A 1 309 ? -15.448 12.079 -35.878 1.00 93.50 309 VAL A N 1
ATOM 2506 C CA . VAL A 1 309 ? -15.651 10.637 -36.099 1.00 93.50 309 VAL A CA 1
ATOM 2507 C C . VAL A 1 309 ? -15.322 10.257 -37.543 1.00 93.50 309 VAL A C 1
ATOM 2509 O O . VAL A 1 309 ? -14.532 9.331 -37.750 1.00 93.50 309 VAL A O 1
ATOM 2512 N N . ASP A 1 310 ? -15.842 10.996 -38.521 1.00 93.25 310 ASP A N 1
ATOM 2513 C CA . ASP A 1 310 ? -15.592 10.742 -39.942 1.00 93.25 310 ASP A CA 1
ATOM 2514 C C . ASP A 1 310 ? -14.106 10.902 -40.282 1.00 93.25 310 ASP A C 1
ATOM 2516 O O . ASP A 1 310 ? -13.505 10.038 -40.926 1.00 93.25 310 ASP A O 1
ATOM 2520 N N . LEU A 1 311 ? -13.464 11.959 -39.776 1.00 93.56 311 LEU A N 1
ATOM 2521 C CA . LEU A 1 311 ? -12.033 12.198 -39.983 1.00 93.56 311 LEU A CA 1
ATOM 2522 C C . LEU A 1 311 ? -11.158 11.105 -39.343 1.00 93.56 311 LEU A C 1
ATOM 2524 O O . LEU A 1 311 ? -10.160 10.695 -39.941 1.00 93.56 311 LEU A O 1
ATOM 2528 N N . ILE A 1 312 ? -11.535 10.584 -38.168 1.00 93.00 312 ILE A N 1
ATOM 2529 C CA . ILE A 1 312 ? -10.856 9.447 -37.517 1.00 93.00 312 ILE A CA 1
ATOM 2530 C C . ILE A 1 312 ? -10.955 8.196 -38.393 1.00 93.00 312 ILE A C 1
ATOM 2532 O O . ILE A 1 312 ? -9.950 7.506 -38.591 1.00 93.00 312 ILE A O 1
ATOM 2536 N N . GLN A 1 313 ? -12.139 7.910 -38.943 1.00 91.62 313 GLN A N 1
ATOM 2537 C CA . GLN A 1 313 ? -12.347 6.758 -39.823 1.00 91.62 313 GLN A CA 1
ATOM 2538 C C . GLN A 1 313 ? -11.555 6.885 -41.129 1.00 91.62 313 GLN A C 1
ATOM 2540 O O . GLN A 1 313 ? -10.912 5.919 -41.546 1.00 91.62 313 GLN A O 1
ATOM 2545 N N . MET A 1 314 ? -11.556 8.068 -41.752 1.00 91.38 314 MET A N 1
ATOM 2546 C CA . MET A 1 314 ? -10.772 8.334 -42.962 1.00 91.38 314 MET A CA 1
ATOM 2547 C C . MET A 1 314 ? -9.276 8.158 -42.697 1.00 91.38 314 MET A C 1
ATOM 2549 O O . MET A 1 314 ? -8.592 7.489 -43.472 1.00 91.38 314 MET A O 1
ATOM 2553 N N . ASN A 1 315 ? -8.773 8.689 -41.577 1.00 90.19 315 ASN A N 1
ATOM 2554 C CA . ASN A 1 315 ? -7.373 8.530 -41.197 1.00 90.19 315 ASN A CA 1
ATOM 2555 C C . ASN A 1 315 ? -7.014 7.045 -41.006 1.00 90.19 315 ASN A C 1
ATOM 2557 O O . ASN A 1 315 ? -6.070 6.558 -41.622 1.00 90.19 315 ASN A O 1
ATOM 2561 N N . GLN A 1 316 ? -7.819 6.278 -40.260 1.00 90.25 316 GLN A N 1
ATOM 2562 C CA . GLN A 1 316 ? -7.599 4.833 -40.114 1.00 90.25 316 GLN A CA 1
ATOM 2563 C C . GLN A 1 316 ? -7.632 4.086 -41.461 1.00 90.25 316 GLN A C 1
ATOM 2565 O O . GLN A 1 316 ? -6.858 3.149 -41.662 1.00 90.25 316 GLN A O 1
ATOM 2570 N N . GLY A 1 317 ? -8.490 4.500 -42.398 1.00 90.50 317 GLY A N 1
ATOM 2571 C CA . GLY A 1 317 ? -8.523 3.958 -43.759 1.00 90.50 317 GLY A CA 1
ATOM 2572 C C . GLY A 1 317 ? -7.218 4.192 -44.527 1.00 90.50 317 GLY A C 1
ATOM 2573 O O . GLY A 1 317 ? -6.702 3.269 -45.157 1.00 90.50 317 GLY A O 1
ATOM 2574 N N . LEU A 1 318 ? -6.636 5.390 -44.421 1.00 88.31 318 LEU A N 1
ATOM 2575 C CA . LEU A 1 318 ? -5.332 5.702 -45.019 1.00 88.31 318 LEU A CA 1
ATOM 2576 C C . LEU A 1 318 ? -4.187 4.942 -44.338 1.00 88.31 318 LEU A C 1
ATOM 2578 O O . LEU A 1 318 ? -3.311 4.418 -45.020 1.00 88.31 318 LEU A O 1
ATOM 2582 N N . LEU A 1 319 ? -4.222 4.793 -43.011 1.00 85.19 319 LEU A N 1
ATOM 2583 C CA . LEU A 1 319 ? -3.258 3.969 -42.271 1.00 85.19 319 LEU A CA 1
ATOM 2584 C C . LEU A 1 319 ? -3.313 2.495 -42.687 1.00 85.19 319 LEU A C 1
ATOM 2586 O O . LEU A 1 319 ? -2.275 1.834 -42.811 1.00 85.19 319 LEU A O 1
ATOM 2590 N N . LYS A 1 320 ? -4.518 1.984 -42.956 1.00 87.38 320 LYS A N 1
ATOM 2591 C CA . LYS A 1 320 ? -4.714 0.658 -43.546 1.00 87.38 320 LYS A CA 1
ATOM 2592 C C . LYS A 1 320 ? -4.119 0.574 -44.954 1.00 87.38 320 LYS A C 1
ATOM 2594 O O . LYS A 1 320 ? -3.453 -0.416 -45.242 1.00 87.38 320 LYS A O 1
ATOM 2599 N N . ALA A 1 321 ? -4.298 1.597 -45.793 1.00 85.44 321 ALA A N 1
ATOM 2600 C CA . ALA A 1 321 ? -3.695 1.658 -47.130 1.00 85.44 321 ALA A CA 1
ATOM 2601 C C . ALA A 1 321 ? -2.154 1.695 -47.087 1.00 85.44 321 ALA A C 1
ATOM 2603 O O . ALA A 1 321 ? -1.510 1.102 -47.946 1.00 85.44 321 ALA A O 1
ATOM 2604 N N . LEU A 1 322 ? -1.568 2.297 -46.046 1.00 80.12 322 LEU A N 1
ATOM 2605 C CA . LEU A 1 322 ? -0.125 2.251 -45.762 1.00 80.12 322 LEU A CA 1
ATOM 2606 C C . LEU A 1 322 ? 0.355 0.899 -45.202 1.00 80.12 322 LEU A C 1
ATOM 2608 O O . LEU A 1 322 ? 1.525 0.760 -44.868 1.00 80.12 322 LEU A O 1
ATOM 2612 N N . GLY A 1 323 ? -0.521 -0.098 -45.050 1.00 78.69 323 GLY A N 1
ATOM 2613 C CA . GLY A 1 323 ? -0.148 -1.429 -44.561 1.00 78.69 323 GLY A CA 1
ATOM 2614 C C . GLY A 1 323 ? 0.051 -1.523 -43.044 1.00 78.69 323 GLY A C 1
ATOM 2615 O O . GLY A 1 323 ? 0.624 -2.501 -42.562 1.00 78.69 323 GLY A O 1
ATOM 2616 N N . THR A 1 324 ? -0.433 -0.539 -42.275 1.00 76.75 324 THR A N 1
ATOM 2617 C CA . THR A 1 324 ? -0.243 -0.489 -40.809 1.00 76.75 324 THR A CA 1
ATOM 2618 C C . THR A 1 324 ? -1.413 -1.033 -39.984 1.00 76.75 324 THR A C 1
ATOM 2620 O O . THR A 1 324 ? -1.368 -1.010 -38.752 1.00 76.75 324 THR A O 1
ATOM 2623 N N . SER A 1 325 ? -2.439 -1.586 -40.641 1.00 82.44 325 SER A N 1
ATOM 2624 C CA . SER A 1 325 ? -3.569 -2.246 -39.973 1.00 82.44 325 SER A CA 1
ATOM 2625 C C . SER A 1 325 ? -3.394 -3.770 -39.859 1.00 82.44 325 SER A C 1
ATOM 2627 O O . SER A 1 325 ? -2.494 -4.370 -40.443 1.00 82.44 325 SER A O 1
ATOM 2629 N N . HIS A 1 326 ? -4.272 -4.408 -39.086 1.00 85.56 326 HIS A N 1
ATOM 2630 C CA . HIS A 1 326 ? -4.326 -5.855 -38.855 1.00 85.56 326 HIS A CA 1
ATOM 2631 C C . HIS A 1 326 ? -5.792 -6.324 -38.864 1.00 85.56 326 HIS A C 1
ATOM 2633 O O . HIS A 1 326 ? -6.641 -5.552 -38.420 1.00 85.56 326 HIS A O 1
ATOM 2639 N N . PRO A 1 327 ? -6.122 -7.575 -39.250 1.00 88.25 327 PRO A N 1
ATOM 2640 C CA . PRO A 1 327 ? -7.503 -8.075 -39.248 1.00 88.25 327 PRO A CA 1
ATOM 2641 C C . PRO A 1 327 ? -8.282 -7.819 -37.947 1.00 88.25 327 PRO A C 1
ATOM 2643 O O . PRO A 1 327 ? -9.412 -7.349 -37.992 1.00 88.25 327 PRO A O 1
ATOM 2646 N N . ASN A 1 328 ? -7.665 -8.033 -36.780 1.00 89.94 328 ASN A N 1
ATOM 2647 C CA . ASN A 1 328 ? -8.291 -7.708 -35.487 1.00 89.94 328 ASN A CA 1
ATOM 2648 C C . ASN A 1 328 ? -8.601 -6.211 -35.313 1.00 89.94 328 ASN A C 1
ATOM 2650 O O . ASN A 1 328 ? -9.633 -5.849 -34.761 1.00 89.94 328 ASN A O 1
ATOM 2654 N N . ILE A 1 329 ? -7.703 -5.336 -35.773 1.00 89.31 329 ILE A N 1
ATOM 2655 C CA . ILE A 1 329 ? -7.895 -3.880 -35.724 1.00 89.31 329 ILE A CA 1
ATOM 2656 C C . ILE A 1 329 ? -9.034 -3.493 -36.667 1.00 89.31 329 ILE A C 1
ATOM 2658 O O . ILE A 1 329 ? -9.929 -2.754 -36.272 1.00 89.31 329 ILE A O 1
ATOM 2662 N N . ASP A 1 330 ? -9.042 -4.051 -37.878 1.00 90.50 330 ASP A N 1
ATOM 2663 C CA . ASP A 1 330 ? -10.104 -3.844 -38.859 1.00 90.50 330 ASP A CA 1
ATOM 2664 C C . ASP A 1 330 ? -11.463 -4.325 -38.336 1.00 90.50 330 ASP A C 1
ATOM 2666 O O . ASP A 1 330 ? -12.464 -3.638 -38.532 1.00 90.50 330 ASP A O 1
ATOM 2670 N N . GLY A 1 331 ? -11.495 -5.456 -37.624 1.00 91.50 331 GLY A N 1
ATOM 2671 C CA . GLY A 1 331 ? -12.688 -5.969 -36.953 1.00 91.50 331 GLY A CA 1
ATOM 2672 C C . GLY A 1 331 ? -13.205 -5.013 -35.879 1.00 91.50 331 GLY A C 1
ATOM 2673 O O . GLY A 1 331 ? -14.389 -4.687 -35.872 1.00 91.50 331 GLY A O 1
ATOM 2674 N N . ILE A 1 332 ? -12.320 -4.483 -35.025 1.00 93.19 332 ILE A N 1
ATOM 2675 C CA . ILE A 1 332 ? -12.692 -3.468 -34.024 1.00 93.19 332 ILE A CA 1
ATOM 2676 C C . ILE A 1 332 ? -13.247 -2.210 -34.704 1.00 93.19 332 ILE A C 1
ATOM 2678 O O . ILE A 1 332 ? -14.281 -1.686 -34.288 1.00 93.19 332 ILE A O 1
ATOM 2682 N N . CYS A 1 333 ? -12.587 -1.736 -35.763 1.00 92.62 333 CYS A N 1
ATOM 2683 C CA . CYS A 1 333 ? -13.040 -0.581 -36.532 1.00 92.62 333 CYS A CA 1
ATOM 2684 C C . CYS A 1 333 ? -14.375 -0.835 -37.247 1.00 92.62 333 CYS A C 1
ATOM 2686 O O . CYS A 1 333 ? -15.155 0.103 -37.386 1.00 92.62 333 CYS A O 1
ATOM 2688 N N . SER A 1 334 ? -14.656 -2.069 -37.680 1.00 92.94 334 SER A N 1
ATOM 2689 C CA . SER A 1 334 ? -15.949 -2.447 -38.262 1.00 92.94 334 SER A CA 1
ATOM 2690 C C . SER A 1 334 ? -17.064 -2.352 -37.228 1.00 92.94 334 SER A C 1
ATOM 2692 O O . SER A 1 334 ? -18.019 -1.621 -37.451 1.00 92.94 334 SER A O 1
ATOM 2694 N N . ILE A 1 335 ? -16.887 -2.978 -36.059 1.00 92.75 335 ILE A N 1
ATOM 2695 C CA . ILE A 1 335 ? -17.872 -2.945 -34.963 1.00 92.75 335 ILE A CA 1
ATOM 2696 C C . ILE A 1 335 ? -18.160 -1.498 -34.530 1.00 92.75 335 ILE A C 1
ATOM 2698 O O . ILE A 1 335 ? -19.310 -1.111 -34.319 1.00 92.75 335 ILE A O 1
ATOM 2702 N N . ALA A 1 336 ? -17.115 -0.669 -34.426 1.00 92.31 336 ALA A N 1
ATOM 2703 C CA . ALA A 1 336 ? -17.273 0.747 -34.109 1.00 92.31 336 ALA A CA 1
ATOM 2704 C C . ALA A 1 336 ? -18.055 1.506 -35.196 1.00 92.31 336 ALA A C 1
ATOM 2706 O O . ALA A 1 336 ? -18.910 2.326 -34.866 1.00 92.31 336 ALA A O 1
ATOM 2707 N N . ARG A 1 337 ? -17.801 1.211 -36.479 1.00 91.81 337 ARG A N 1
ATOM 2708 C CA . ARG A 1 337 ? -18.499 1.830 -37.616 1.00 91.81 337 ARG A CA 1
ATOM 2709 C C . ARG A 1 337 ? -19.972 1.432 -37.673 1.00 91.81 337 ARG A C 1
ATOM 2711 O O . ARG A 1 337 ? -20.805 2.309 -37.874 1.00 91.81 337 ARG A O 1
ATOM 2718 N N . ASP A 1 338 ? -20.290 0.164 -37.419 1.00 91.00 338 ASP A N 1
ATOM 2719 C CA . ASP A 1 338 ? -21.673 -0.335 -37.328 1.00 91.00 338 ASP A CA 1
ATOM 2720 C C . ASP A 1 338 ? -22.454 0.387 -36.214 1.00 91.00 338 ASP A C 1
ATOM 2722 O O . ASP A 1 338 ? -23.669 0.554 -36.277 1.00 91.00 338 ASP A O 1
ATOM 2726 N N . SER A 1 339 ? -21.719 0.897 -35.225 1.00 87.31 339 SER A N 1
ATOM 2727 C CA . SER A 1 339 ? -22.217 1.680 -34.095 1.00 87.31 339 SER A CA 1
ATOM 2728 C C . SER A 1 339 ? -22.148 3.202 -34.320 1.00 87.31 339 SER A C 1
ATOM 2730 O O . SER A 1 339 ? -22.323 3.973 -33.378 1.00 87.31 339 SER A O 1
ATOM 2732 N N . SER A 1 340 ? -21.875 3.660 -35.550 1.00 88.94 340 SER A N 1
ATOM 2733 C CA . SER A 1 340 ? -21.708 5.081 -35.917 1.00 88.94 340 SER A CA 1
ATOM 2734 C C . SER A 1 340 ? -20.614 5.825 -35.129 1.00 88.94 340 SER A C 1
ATOM 2736 O O . SER A 1 340 ? -20.733 7.020 -34.859 1.00 88.94 340 SER A O 1
ATOM 2738 N N . LEU A 1 341 ? -19.541 5.127 -34.741 1.00 92.25 341 LEU A N 1
ATOM 2739 C CA . LEU A 1 341 ? -18.410 5.685 -33.997 1.00 92.25 341 LEU A CA 1
ATOM 2740 C C . LEU A 1 341 ? -17.104 5.624 -34.797 1.00 92.25 341 LEU A C 1
ATOM 2742 O O . LEU A 1 341 ? -16.894 4.771 -35.662 1.00 92.25 341 LEU A O 1
ATOM 2746 N N . GLY A 1 342 ? -16.192 6.544 -34.487 1.00 89.88 342 GLY A N 1
ATOM 2747 C CA . GLY A 1 342 ? -14.883 6.643 -35.130 1.00 89.88 342 GLY A CA 1
ATOM 2748 C C . GLY A 1 342 ? -13.832 5.875 -34.346 1.00 89.88 342 GLY A C 1
ATOM 2749 O O . GLY A 1 342 ? -13.672 6.117 -33.150 1.00 89.88 342 GLY A O 1
ATOM 2750 N N . ALA A 1 343 ? -13.107 4.976 -35.014 1.00 92.44 343 ALA A N 1
ATOM 2751 C CA . ALA A 1 343 ? -12.084 4.139 -34.397 1.00 92.44 343 ALA A CA 1
ATOM 2752 C C . ALA A 1 343 ? -10.760 4.192 -35.163 1.00 92.44 343 ALA A C 1
ATOM 2754 O O . ALA A 1 343 ? -10.742 3.994 -36.379 1.00 92.44 343 ALA A O 1
ATOM 2755 N N . LYS A 1 344 ? -9.655 4.405 -34.442 1.00 90.69 344 LYS A N 1
ATOM 2756 C CA . LYS A 1 344 ? -8.295 4.467 -34.999 1.00 90.69 344 LYS A CA 1
ATOM 2757 C C . LYS A 1 344 ? -7.286 3.843 -34.041 1.00 90.69 344 LYS A C 1
ATOM 2759 O O . LYS A 1 344 ? -7.458 3.862 -32.820 1.00 90.69 344 LYS A O 1
ATOM 2764 N N . ILE A 1 345 ? -6.212 3.286 -34.592 1.00 87.62 345 ILE A N 1
ATOM 2765 C CA . ILE A 1 345 ? -5.075 2.800 -33.803 1.00 87.62 345 ILE A CA 1
ATOM 2766 C C . ILE A 1 345 ? -4.414 3.941 -33.017 1.00 87.62 345 ILE A C 1
ATOM 2768 O O . ILE A 1 345 ? -4.246 5.055 -33.513 1.00 87.62 345 ILE A O 1
ATOM 2772 N N . THR A 1 346 ? -4.018 3.675 -31.771 1.00 77.94 346 THR A N 1
ATOM 2773 C CA . THR A 1 346 ? -3.477 4.713 -30.874 1.00 77.94 346 THR A CA 1
ATOM 2774 C C . THR A 1 346 ? -2.035 5.125 -31.191 1.00 77.94 346 THR A C 1
ATOM 2776 O O . THR A 1 346 ? -1.549 6.092 -30.609 1.00 77.94 346 THR A O 1
ATOM 2779 N N . ALA A 1 347 ? -1.331 4.382 -32.056 1.00 67.56 347 ALA A N 1
ATOM 2780 C CA . ALA A 1 347 ? 0.068 4.622 -32.412 1.00 67.56 347 ALA A CA 1
ATOM 2781 C C . ALA A 1 347 ? 0.396 4.181 -33.851 1.00 67.56 347 ALA A C 1
ATOM 2783 O O . ALA A 1 347 ? -0.251 3.291 -34.392 1.00 67.56 347 ALA A O 1
ATOM 2784 N N . SER A 1 348 ? 1.474 4.738 -34.406 1.00 58.47 348 SER A N 1
ATOM 2785 C CA . SER A 1 348 ? 1.974 4.591 -35.788 1.00 58.47 348 SER A CA 1
ATOM 2786 C C . SER A 1 348 ? 2.571 3.214 -36.151 1.00 58.47 348 SER A C 1
ATOM 2788 O O . SER A 1 348 ? 3.480 3.124 -36.983 1.00 58.47 348 SER A O 1
ATOM 2790 N N . CYS A 1 349 ? 2.171 2.130 -35.476 1.00 61.75 349 CYS A N 1
ATOM 2791 C CA . CYS A 1 349 ? 2.698 0.779 -35.725 1.00 61.75 349 CYS A CA 1
ATOM 2792 C C . CYS A 1 349 ? 1.594 -0.277 -35.634 1.00 61.75 349 CYS A C 1
ATOM 2794 O O . CYS A 1 349 ? 0.635 -0.110 -34.883 1.00 61.75 349 CYS A O 1
ATOM 2796 N N . VAL A 1 350 ? 1.795 -1.409 -36.312 1.00 60.72 350 VAL A N 1
ATOM 2797 C CA . VAL A 1 350 ? 0.869 -2.550 -36.284 1.00 60.72 350 VAL A CA 1
ATOM 2798 C C . VAL A 1 350 ? 0.742 -3.118 -34.860 1.00 60.72 350 VAL A C 1
ATOM 2800 O O . VAL A 1 350 ? 1.723 -3.607 -34.290 1.00 60.72 350 VAL A O 1
ATOM 2803 N N . GLY A 1 351 ? -0.477 -3.085 -34.307 1.00 71.94 351 GLY A N 1
ATOM 2804 C CA . GLY A 1 351 ? -0.860 -3.703 -33.030 1.00 71.94 351 GLY A CA 1
ATOM 2805 C C . GLY A 1 351 ? -1.176 -2.720 -31.893 1.00 71.94 351 GLY A C 1
ATOM 2806 O O . GLY A 1 351 ? -1.150 -1.506 -32.063 1.00 71.94 351 GLY A O 1
ATOM 2807 N N . GLY A 1 352 ? -1.475 -3.241 -30.699 1.00 83.62 352 GLY A N 1
ATOM 2808 C CA . GLY A 1 352 ? -1.781 -2.426 -29.515 1.00 83.62 352 GLY A CA 1
ATOM 2809 C C . GLY A 1 352 ? -3.267 -2.093 -29.347 1.00 83.62 352 GLY A C 1
ATOM 2810 O O . GLY A 1 352 ? -4.121 -2.972 -29.485 1.00 83.62 352 GLY A O 1
ATOM 2811 N N . TYR A 1 353 ? -3.572 -0.853 -28.964 1.00 88.81 353 TYR A N 1
ATOM 2812 C CA . TYR A 1 353 ? -4.940 -0.404 -28.695 1.00 88.81 353 TYR A CA 1
ATOM 2813 C C . TYR A 1 353 ? -5.538 0.344 -29.889 1.00 88.81 353 TYR A C 1
ATOM 2815 O O . TYR A 1 353 ? -4.849 1.056 -30.619 1.00 88.81 353 TYR A O 1
ATOM 2823 N N . VAL A 1 354 ? -6.850 0.208 -30.036 1.00 91.00 354 VAL A N 1
ATOM 2824 C CA . VAL A 1 354 ? -7.693 1.059 -30.871 1.00 91.00 354 VAL A CA 1
ATOM 2825 C C . VAL A 1 354 ? -8.472 1.963 -29.927 1.00 91.00 354 VAL A C 1
ATOM 2827 O O . VAL A 1 354 ? -9.059 1.474 -28.958 1.00 91.00 354 VAL A O 1
ATOM 2830 N N . PHE A 1 355 ? -8.448 3.273 -30.164 1.00 93.06 355 PHE A N 1
ATOM 2831 C CA . PHE A 1 355 ? -9.344 4.182 -29.461 1.00 93.06 355 PHE A CA 1
ATOM 2832 C C . PHE A 1 355 ? -10.601 4.398 -30.295 1.00 93.06 355 PHE A C 1
ATOM 2834 O O . PHE A 1 355 ? -10.530 4.498 -31.519 1.00 93.06 355 PHE A O 1
ATOM 2841 N N . ILE A 1 356 ? -11.735 4.483 -29.611 1.00 94.69 356 ILE A N 1
ATOM 2842 C CA . ILE A 1 356 ? -13.035 4.807 -30.185 1.00 94.69 356 ILE A CA 1
ATOM 2843 C C . ILE A 1 356 ? -13.497 6.108 -29.540 1.00 94.69 356 ILE A C 1
ATOM 2845 O O . ILE A 1 356 ? -13.607 6.170 -28.313 1.00 94.69 356 ILE A O 1
ATOM 2849 N N . LEU A 1 357 ? -13.728 7.145 -30.345 1.00 93.94 357 LEU A N 1
ATOM 2850 C CA . LEU A 1 357 ? -14.264 8.415 -29.857 1.00 93.94 357 LEU A CA 1
ATOM 2851 C C . LEU A 1 357 ? -15.755 8.252 -29.553 1.00 93.94 357 LEU A C 1
ATOM 2853 O O . LEU A 1 357 ? -16.518 7.870 -30.436 1.00 93.94 357 LEU A O 1
ATOM 2857 N N . LEU A 1 358 ? -16.156 8.544 -28.315 1.00 90.50 358 LEU A N 1
ATOM 2858 C CA . LEU A 1 358 ? -17.559 8.542 -27.903 1.00 90.50 358 LEU A CA 1
ATOM 2859 C C . LEU A 1 358 ? -18.142 9.950 -28.077 1.00 90.50 358 LEU A C 1
ATOM 2861 O O . LEU A 1 358 ? -17.499 10.946 -27.733 1.00 90.50 358 LEU A O 1
ATOM 2865 N N . LEU A 1 359 ? -19.363 10.027 -28.602 1.00 87.31 359 LEU A N 1
ATOM 2866 C CA . LEU A 1 359 ? -20.110 11.271 -28.755 1.00 87.31 359 LEU A CA 1
ATOM 2867 C C . LEU A 1 359 ? -20.613 11.752 -27.381 1.00 87.31 359 LEU A C 1
ATOM 2869 O O . LEU A 1 359 ? -20.962 10.924 -26.533 1.00 87.31 359 LEU A O 1
ATOM 2873 N N . PRO A 1 360 ? -20.731 13.074 -27.155 1.00 78.94 360 PRO A N 1
ATOM 2874 C CA . PRO A 1 360 ? -21.297 13.618 -25.918 1.00 78.94 360 PRO A CA 1
ATOM 2875 C C . PRO A 1 360 ? -22.713 13.105 -25.606 1.00 78.94 360 PRO A C 1
ATOM 2877 O O . PRO A 1 360 ? -23.070 12.987 -24.439 1.00 78.94 360 PRO A O 1
ATOM 2880 N N . SER A 1 361 ? -23.487 12.751 -26.638 1.00 78.12 361 SER A N 1
ATOM 2881 C CA . SER A 1 361 ? -24.854 12.228 -26.534 1.00 78.12 361 SER A CA 1
ATOM 2882 C C . SER A 1 361 ? -24.951 10.729 -26.218 1.00 78.12 361 SER A C 1
ATOM 2884 O O . SER A 1 361 ? -26.057 10.230 -26.012 1.00 78.12 361 SER A O 1
ATOM 2886 N N . ASN A 1 362 ? -23.842 9.977 -26.195 1.00 82.69 362 ASN A N 1
ATOM 2887 C CA . ASN A 1 362 ? -23.896 8.547 -25.889 1.00 82.69 362 ASN A CA 1
ATOM 2888 C C . ASN A 1 362 ? -24.192 8.314 -24.396 1.00 82.69 362 ASN A C 1
ATOM 2890 O O . ASN A 1 362 ? -23.420 8.737 -23.532 1.00 82.69 362 ASN A O 1
ATOM 2894 N N . SER A 1 363 ? -25.285 7.601 -24.098 1.00 79.12 363 SER A N 1
ATOM 2895 C CA . SER A 1 363 ? -25.649 7.216 -22.730 1.00 79.12 363 SER A CA 1
ATOM 2896 C C . SER A 1 363 ? -24.681 6.177 -22.157 1.00 79.12 363 SER A C 1
ATOM 2898 O O . SER A 1 363 ? -24.059 5.402 -22.889 1.00 79.12 363 SER A O 1
ATOM 2900 N N . ASP A 1 364 ? -24.566 6.125 -20.829 1.00 77.12 364 ASP A N 1
ATOM 2901 C CA . ASP A 1 364 ? -23.719 5.123 -20.176 1.00 77.12 364 ASP A CA 1
ATOM 2902 C C . ASP A 1 364 ? -24.226 3.687 -20.441 1.00 77.12 364 ASP A C 1
ATOM 2904 O O . ASP A 1 364 ? -23.407 2.779 -20.560 1.00 77.12 364 ASP A O 1
ATOM 2908 N N . GLU A 1 365 ? -25.540 3.478 -20.617 1.00 78.94 365 GLU A N 1
ATOM 2909 C CA . GLU A 1 365 ? -26.125 2.182 -21.016 1.00 78.94 365 GLU A CA 1
ATOM 2910 C C . GLU A 1 365 ? -25.622 1.728 -22.391 1.00 78.94 365 GLU A C 1
ATOM 2912 O O . GLU A 1 365 ? -25.112 0.616 -22.527 1.00 78.94 365 GLU A O 1
ATOM 2917 N N . TYR A 1 366 ? -25.654 2.625 -23.381 1.00 85.12 366 TYR A N 1
ATOM 2918 C CA . TYR A 1 366 ? -25.138 2.352 -24.721 1.00 85.12 366 TYR A CA 1
ATOM 2919 C C . TYR A 1 366 ? -23.647 1.982 -24.701 1.00 85.12 366 TYR A C 1
ATOM 2921 O O . TYR A 1 366 ? -23.212 1.048 -25.375 1.00 85.12 366 TYR A O 1
ATOM 2929 N N . ILE A 1 367 ? -22.852 2.678 -23.881 1.00 87.31 367 ILE A N 1
ATOM 2930 C CA . ILE A 1 367 ? -21.422 2.380 -23.714 1.00 87.31 367 ILE A CA 1
ATOM 2931 C C . ILE A 1 367 ? -21.219 0.984 -23.102 1.00 87.31 367 ILE A C 1
ATOM 2933 O O . ILE A 1 367 ? -20.309 0.267 -23.519 1.00 87.31 367 ILE A O 1
ATOM 2937 N N . GLN A 1 368 ? -22.049 0.572 -22.136 1.00 87.38 368 GLN A N 1
ATOM 2938 C CA . GLN A 1 368 ? -21.969 -0.771 -21.548 1.00 87.38 368 GLN A CA 1
ATOM 2939 C C . GLN A 1 368 ? -22.338 -1.869 -22.546 1.00 87.38 368 GLN A C 1
ATOM 2941 O O . GLN A 1 368 ? -21.695 -2.919 -22.562 1.00 87.38 368 GLN A O 1
ATOM 2946 N N . ASP A 1 369 ? -23.329 -1.642 -23.402 1.00 88.75 369 ASP A N 1
ATOM 2947 C CA . ASP A 1 369 ? -23.698 -2.622 -24.423 1.00 88.75 369 ASP A CA 1
ATOM 2948 C C . ASP A 1 369 ? -22.612 -2.761 -25.494 1.00 88.75 369 ASP A C 1
ATOM 2950 O O . ASP A 1 369 ? -22.252 -3.883 -25.856 1.00 88.75 369 ASP A O 1
ATOM 2954 N N . LEU A 1 370 ? -21.976 -1.657 -25.899 1.00 90.06 370 LEU A N 1
ATOM 2955 C CA . LEU A 1 370 ? -20.781 -1.705 -26.749 1.00 90.06 370 LEU A CA 1
ATOM 2956 C C . LEU A 1 370 ? -19.636 -2.497 -26.112 1.00 90.06 370 LEU A C 1
ATOM 2958 O O . LEU A 1 370 ? -18.981 -3.288 -26.792 1.00 90.06 370 LEU A O 1
ATOM 2962 N N . ILE A 1 371 ? -19.397 -2.324 -24.809 1.00 90.62 371 ILE A N 1
ATOM 2963 C CA . ILE A 1 371 ? -18.385 -3.096 -24.075 1.00 90.62 371 ILE A CA 1
ATOM 2964 C C . ILE A 1 371 ? -18.679 -4.596 -24.164 1.00 90.62 371 ILE A C 1
ATOM 2966 O O . ILE A 1 371 ? -17.777 -5.358 -24.511 1.00 90.62 371 ILE A O 1
ATOM 2970 N N . LYS A 1 372 ? -19.932 -5.015 -23.942 1.00 90.75 372 LYS A N 1
ATOM 2971 C CA . LYS A 1 372 ? -20.335 -6.427 -24.059 1.00 90.75 372 LYS A CA 1
ATOM 2972 C C . LYS A 1 372 ? -20.121 -6.976 -25.470 1.00 90.75 372 LYS A C 1
ATOM 2974 O O . LYS A 1 372 ? -19.707 -8.124 -25.612 1.00 90.75 372 LYS A O 1
ATOM 2979 N N . ILE A 1 373 ? -20.377 -6.172 -26.507 1.00 92.62 373 ILE A N 1
ATOM 2980 C CA . ILE A 1 373 ? -20.138 -6.566 -27.906 1.00 92.62 373 ILE A CA 1
ATOM 2981 C C . ILE A 1 373 ? -18.643 -6.803 -28.151 1.00 92.62 373 ILE A C 1
ATOM 2983 O O . ILE A 1 373 ? -18.269 -7.802 -28.760 1.00 92.62 373 ILE A O 1
ATOM 2987 N N . PHE A 1 374 ? -17.760 -5.931 -27.664 1.00 92.19 374 PHE A N 1
ATOM 2988 C CA . PHE A 1 374 ? -16.318 -6.153 -27.807 1.00 92.19 374 PHE A CA 1
ATOM 2989 C C . PHE A 1 374 ? -15.829 -7.359 -26.995 1.00 92.19 374 PHE A C 1
ATOM 2991 O O . PHE A 1 374 ? -15.019 -8.144 -27.492 1.00 92.19 374 PHE A O 1
ATOM 2998 N N . GLU A 1 375 ? -16.347 -7.549 -25.781 1.00 90.31 375 GLU A N 1
ATOM 2999 C CA . GLU A 1 375 ? -15.998 -8.688 -24.928 1.00 90.31 375 GLU A CA 1
ATOM 3000 C C . GLU A 1 375 ? -16.450 -10.027 -25.527 1.00 90.31 375 GLU A C 1
ATOM 3002 O O . GLU A 1 375 ? -15.695 -10.997 -25.459 1.00 90.31 375 GLU A O 1
ATOM 3007 N N . SER A 1 376 ? -17.614 -10.084 -26.190 1.00 90.50 376 SER A N 1
ATOM 3008 C CA . SER A 1 376 ? -18.074 -11.296 -26.890 1.00 90.50 376 SER A CA 1
ATOM 3009 C C . SER A 1 376 ? -17.177 -11.683 -28.072 1.00 90.50 376 SER A C 1
ATOM 3011 O O . SER A 1 376 ? -17.081 -12.861 -28.414 1.00 90.50 376 SER A O 1
ATOM 3013 N N . HIS A 1 377 ? -16.449 -10.717 -28.639 1.00 87.88 377 HIS A N 1
ATOM 3014 C CA . HIS A 1 377 ? -15.434 -10.927 -29.675 1.00 87.88 377 HIS A CA 1
ATOM 3015 C C . HIS A 1 377 ? -14.013 -11.111 -29.101 1.00 87.88 377 HIS A C 1
ATOM 3017 O O . HIS A 1 377 ? -13.033 -11.065 -29.845 1.00 87.88 377 HIS A O 1
ATOM 3023 N N . ASN A 1 378 ? -13.879 -11.345 -27.787 1.00 89.12 378 ASN A N 1
ATOM 3024 C CA . ASN A 1 378 ? -12.613 -11.500 -27.058 1.00 89.12 378 ASN A CA 1
ATOM 3025 C C . ASN A 1 378 ? -11.699 -10.261 -27.069 1.00 89.12 378 ASN A C 1
ATOM 3027 O O . ASN A 1 378 ? -10.483 -10.381 -26.887 1.00 89.12 378 ASN A O 1
ATOM 3031 N N . TYR A 1 379 ? -12.252 -9.060 -27.244 1.00 90.94 379 TYR A N 1
ATOM 3032 C CA . TYR A 1 379 ? -11.497 -7.816 -27.124 1.00 90.94 379 TYR A CA 1
ATOM 3033 C C . TYR A 1 379 ? -11.683 -7.188 -25.742 1.00 90.94 379 TYR A C 1
ATOM 3035 O O . TYR A 1 379 ? -12.791 -6.841 -25.342 1.00 90.94 379 TYR A O 1
ATOM 3043 N N . SER A 1 380 ? -10.586 -6.989 -25.003 1.00 88.69 380 SER A N 1
ATOM 3044 C CA . SER A 1 380 ? -10.656 -6.317 -23.699 1.00 88.69 380 SER A CA 1
ATOM 3045 C C . SER A 1 380 ? -10.827 -4.810 -23.873 1.00 88.69 380 SER A C 1
ATOM 3047 O O . SER A 1 380 ? -10.049 -4.190 -24.609 1.00 88.69 380 SER A O 1
ATOM 3049 N N . THR A 1 381 ? -11.762 -4.210 -23.141 1.00 89.38 381 THR A N 1
ATOM 3050 C CA . THR A 1 381 ? -12.083 -2.784 -23.258 1.00 89.38 381 THR A CA 1
ATOM 3051 C C . THR A 1 381 ? -11.820 -2.010 -21.965 1.00 89.38 381 THR A C 1
ATOM 3053 O O . THR A 1 381 ? -11.837 -2.554 -20.859 1.00 89.38 381 THR A O 1
ATOM 3056 N N . LYS A 1 382 ? -11.525 -0.712 -22.095 1.00 89.19 382 LYS A N 1
ATOM 3057 C CA . LYS A 1 382 ? -11.399 0.235 -20.978 1.00 89.19 382 LYS A CA 1
ATOM 3058 C C . LYS A 1 382 ? -11.977 1.588 -21.361 1.00 89.19 382 LYS A C 1
ATOM 3060 O O . LYS A 1 382 ? -11.594 2.153 -22.379 1.00 89.19 382 LYS A O 1
ATOM 3065 N N . ILE A 1 383 ? -12.822 2.146 -20.502 1.00 86.31 383 ILE A N 1
ATOM 3066 C CA . ILE A 1 383 ? -13.260 3.538 -20.631 1.00 86.31 383 ILE A CA 1
ATOM 3067 C C . ILE A 1 383 ? -12.127 4.451 -20.152 1.00 86.31 383 ILE A C 1
ATOM 3069 O O . ILE A 1 383 ? -11.551 4.235 -19.081 1.00 86.31 383 ILE A O 1
ATOM 3073 N N . ALA A 1 384 ? -11.815 5.476 -20.939 1.00 84.62 384 ALA A N 1
ATOM 3074 C CA . ALA A 1 384 ? -10.867 6.519 -20.577 1.00 84.62 384 ALA A CA 1
ATOM 3075 C C . ALA A 1 384 ? -11.352 7.888 -21.068 1.00 84.62 384 ALA A C 1
ATOM 3077 O O . ALA A 1 384 ? -12.325 7.997 -21.813 1.00 84.62 384 ALA A O 1
ATOM 3078 N N . SER A 1 385 ? -10.671 8.943 -20.640 1.00 83.19 385 SER A N 1
ATOM 3079 C CA . SER A 1 385 ? -10.915 10.303 -21.105 1.00 83.19 385 SER A CA 1
ATOM 3080 C C . SER A 1 385 ? -9.644 10.922 -21.671 1.00 83.19 385 SER A C 1
ATOM 3082 O O . SER A 1 385 ? -8.525 10.632 -21.231 1.00 83.19 385 SER A O 1
ATOM 3084 N N . LEU A 1 386 ? -9.844 11.776 -22.667 1.00 82.50 386 LEU A N 1
ATOM 3085 C CA . LEU A 1 386 ? -8.831 12.621 -23.274 1.00 82.50 386 LEU A CA 1
ATOM 3086 C C . LEU A 1 386 ? -8.977 14.060 -22.777 1.00 82.50 386 LEU A C 1
ATOM 3088 O O . LEU A 1 386 ? -10.014 14.437 -22.217 1.00 82.50 386 LEU A O 1
ATOM 3092 N N . ASN A 1 387 ? -7.944 14.861 -23.042 1.00 77.38 387 ASN A N 1
ATOM 3093 C CA . ASN A 1 387 ? -7.865 16.262 -22.639 1.00 77.38 387 ASN A CA 1
ATOM 3094 C C . ASN A 1 387 ? -7.943 16.416 -21.113 1.00 77.38 387 ASN A C 1
ATOM 3096 O O . ASN A 1 387 ? -8.880 16.988 -20.552 1.00 77.38 387 ASN A O 1
ATOM 3100 N N . CYS A 1 388 ? -6.974 15.806 -20.436 1.00 72.62 388 CYS A N 1
ATOM 3101 C CA . CYS A 1 388 ? -6.868 15.805 -18.983 1.00 72.62 388 CYS A CA 1
ATOM 3102 C C . CYS A 1 388 ? -5.777 16.772 -18.510 1.00 72.62 388 CYS A C 1
ATOM 3104 O O . CYS A 1 388 ? -5.088 17.403 -19.301 1.00 72.62 388 CYS A O 1
ATOM 3106 N N . SER A 1 389 ? -5.589 16.897 -17.199 1.00 69.88 389 SER A N 1
ATOM 3107 C CA . SER A 1 389 ? -4.486 17.697 -16.669 1.00 69.88 389 SER A CA 1
ATOM 3108 C C . SER A 1 389 ? -3.139 17.001 -16.884 1.00 69.88 389 SER A C 1
ATOM 3110 O O . SER A 1 389 ? -3.017 15.794 -16.640 1.00 69.88 389 SER A O 1
ATOM 3112 N N . GLY A 1 390 ? -2.111 17.777 -17.212 1.00 79.69 390 GLY A N 1
ATOM 3113 C CA . GLY A 1 390 ? -0.703 17.388 -17.185 1.00 79.69 390 GLY A CA 1
ATOM 3114 C C . GLY A 1 390 ? -0.176 17.057 -15.786 1.00 79.69 390 GLY A C 1
ATOM 3115 O O . GLY A 1 390 ? -0.888 16.488 -14.955 1.00 79.69 390 GLY A O 1
ATOM 3116 N N . VAL A 1 391 ? 1.089 17.353 -15.495 1.00 81.69 391 VAL A N 1
ATOM 3117 C CA . VAL A 1 391 ? 1.736 16.858 -14.267 1.00 81.69 391 VAL A CA 1
ATOM 3118 C C . VAL A 1 391 ? 1.253 17.576 -12.986 1.00 81.69 391 VAL A C 1
ATOM 3120 O O . VAL A 1 391 ? 1.129 18.795 -12.936 1.00 81.69 391 VAL A O 1
ATOM 3123 N N . MET A 1 392 ? 0.919 16.805 -11.938 1.00 73.44 392 MET A N 1
ATOM 3124 C CA . MET A 1 392 ? 0.121 17.277 -10.781 1.00 73.44 392 MET A CA 1
ATOM 3125 C C . MET A 1 392 ? 0.470 16.591 -9.438 1.00 73.44 392 MET A C 1
ATOM 3127 O O . MET A 1 392 ? 1.131 15.548 -9.437 1.00 73.44 392 MET A O 1
ATOM 3131 N N . TYR A 1 393 ? -0.083 17.076 -8.311 1.00 70.50 393 TYR A N 1
ATOM 3132 C CA . TYR A 1 393 ? 0.127 16.535 -6.949 1.00 70.50 393 TYR A CA 1
ATOM 3133 C C . TYR A 1 393 ? -1.108 15.859 -6.318 1.00 70.50 393 TYR A C 1
ATOM 3135 O O . TYR A 1 393 ? -2.234 16.269 -6.585 1.00 70.50 393 TYR A O 1
ATOM 3143 N N . ARG A 1 394 ? -0.916 14.891 -5.394 1.00 66.50 394 ARG A N 1
ATOM 3144 C CA . ARG A 1 394 ? -1.989 14.335 -4.516 1.00 66.50 394 ARG A CA 1
ATOM 3145 C C . ARG A 1 394 ? -1.494 14.034 -3.073 1.00 66.50 394 ARG A C 1
ATOM 3147 O O . ARG A 1 394 ? -0.394 13.508 -2.901 1.00 66.50 394 ARG A O 1
ATOM 3154 N N . PHE A 1 395 ? -2.295 14.278 -2.027 1.00 68.56 395 PHE A N 1
ATOM 3155 C CA . PHE A 1 395 ? -2.054 13.860 -0.620 1.00 68.56 395 PHE A CA 1
ATOM 3156 C C . PHE A 1 395 ? -3.324 13.282 0.052 1.00 68.56 395 PHE A C 1
ATOM 3158 O O . PHE A 1 395 ? -4.364 13.233 -0.590 1.00 68.56 395 PHE A O 1
ATOM 3165 N N . LYS A 1 396 ? -3.262 12.784 1.304 1.00 76.12 396 LYS A N 1
ATOM 3166 C CA . LYS A 1 396 ? -4.428 12.267 2.072 1.00 76.12 396 LYS A CA 1
ATOM 3167 C C . LYS A 1 396 ? -4.429 12.720 3.550 1.00 76.12 396 LYS A C 1
ATOM 3169 O O . LYS A 1 396 ? -3.352 12.929 4.104 1.00 76.12 396 LYS A O 1
ATOM 3174 N N . VAL A 1 397 ? -5.615 12.781 4.171 1.00 81.06 397 VAL A N 1
ATOM 3175 C CA . VAL A 1 397 ? -5.900 12.930 5.623 1.00 81.06 397 VAL A CA 1
ATOM 3176 C C . VAL A 1 397 ? -6.993 11.932 6.067 1.00 81.06 397 VAL A C 1
ATOM 3178 O O . VAL A 1 397 ? -7.714 11.406 5.217 1.00 81.06 397 VAL A O 1
ATOM 3181 N N . SER A 1 398 ? -7.118 11.636 7.369 1.00 82.25 398 SER A N 1
ATOM 3182 C CA . SER A 1 398 ? -8.142 10.714 7.907 1.00 82.25 398 SER A CA 1
ATOM 3183 C C . SER A 1 398 ? -8.558 11.034 9.348 1.00 82.25 398 SER A C 1
ATOM 3185 O O . SER A 1 398 ? -7.695 11.424 10.136 1.00 82.25 398 SER A O 1
ATOM 3187 N N . ALA A 1 399 ? -9.812 10.758 9.723 1.00 78.88 399 ALA A N 1
ATOM 3188 C CA . ALA A 1 399 ? -10.361 10.963 11.070 1.00 78.88 399 ALA A CA 1
ATOM 3189 C C . ALA A 1 399 ? -11.205 9.754 11.537 1.00 78.88 399 ALA A C 1
ATOM 3191 O O . ALA A 1 399 ? -11.858 9.126 10.701 1.00 78.88 399 ALA A O 1
ATOM 3192 N N . PRO A 1 400 ? -11.193 9.396 12.836 1.00 76.62 400 PRO A N 1
ATOM 3193 C CA . PRO A 1 400 ? -12.020 8.313 13.382 1.00 76.62 400 PRO A CA 1
ATOM 3194 C C . PRO A 1 400 ? -13.494 8.725 13.539 1.00 76.62 400 PRO A C 1
ATOM 3196 O O . PRO A 1 400 ? -13.814 9.913 13.471 1.00 76.62 400 PRO A O 1
ATOM 3199 N N . GLY A 1 401 ? -14.383 7.747 13.729 1.00 69.62 401 GLY A N 1
ATOM 3200 C CA . GLY A 1 401 ? -15.762 7.960 14.187 1.00 69.62 401 GLY A CA 1
ATOM 3201 C C . GLY A 1 401 ? -15.850 8.231 15.690 1.00 69.62 401 GLY A C 1
ATOM 3202 O O . GLY A 1 401 ? -14.842 8.190 16.396 1.00 69.62 401 GLY A O 1
ATOM 3203 N N . THR A 1 402 ? -17.052 8.511 16.197 1.00 72.25 402 THR A N 1
ATOM 3204 C CA . THR A 1 402 ? -17.274 8.858 17.613 1.00 72.25 402 THR A CA 1
ATOM 3205 C C . THR A 1 402 ? -18.622 8.343 18.109 1.00 72.25 402 THR A C 1
ATOM 3207 O O . THR A 1 402 ? -19.602 8.386 17.373 1.00 72.25 402 THR A O 1
ATOM 3210 N N . VAL A 1 403 ? -18.689 7.896 19.365 1.00 69.88 403 VAL A N 1
ATOM 3211 C CA . VAL A 1 403 ? -19.929 7.480 20.042 1.00 69.88 403 VAL A CA 1
ATOM 3212 C C . VAL A 1 403 ? -20.075 8.179 21.398 1.00 69.88 403 VAL A C 1
ATOM 3214 O O . VAL A 1 403 ? -19.085 8.363 22.110 1.00 69.88 403 VAL A O 1
ATOM 3217 N N . LEU A 1 404 ? -21.298 8.584 21.761 1.00 71.56 404 LEU A N 1
ATOM 3218 C CA . LEU A 1 404 ? -21.599 9.204 23.056 1.00 71.56 404 LEU A CA 1
ATOM 3219 C C . LEU A 1 404 ? -21.908 8.133 24.104 1.00 71.56 404 LEU A C 1
ATOM 3221 O O . LEU A 1 404 ? -22.970 7.522 24.085 1.00 71.56 404 LEU A O 1
ATOM 3225 N N . LEU A 1 405 ? -21.005 7.954 25.064 1.00 65.12 405 LEU A N 1
ATOM 3226 C CA . LEU A 1 405 ? -21.163 6.994 26.155 1.00 65.12 405 LEU A CA 1
ATOM 3227 C C . LEU A 1 405 ? -22.209 7.460 27.177 1.00 65.12 405 LEU A C 1
ATOM 3229 O O . LEU A 1 405 ? -23.046 6.677 27.611 1.00 65.12 405 LEU A O 1
ATOM 3233 N N . CYS A 1 406 ? -22.182 8.740 27.562 1.00 68.94 406 CYS A N 1
ATOM 3234 C CA . CYS A 1 406 ? -23.086 9.317 28.561 1.00 68.94 406 CYS A CA 1
ATOM 3235 C C . CYS A 1 406 ? -23.281 10.828 28.331 1.00 68.94 406 CYS A C 1
ATOM 3237 O O . CYS A 1 406 ? -22.381 11.495 27.828 1.00 68.94 406 CYS A O 1
ATOM 3239 N N . GLY A 1 407 ? -24.450 11.356 28.700 1.00 65.62 407 GLY A N 1
ATOM 3240 C CA . GLY A 1 407 ? -24.885 12.741 28.446 1.00 65.62 407 GLY A CA 1
ATOM 3241 C C . GLY A 1 407 ? -25.521 12.948 27.073 1.00 65.62 407 GLY A C 1
ATOM 3242 O O . GLY A 1 407 ? -25.305 12.124 26.188 1.00 65.62 407 GLY A O 1
ATOM 3243 N N . GLU A 1 408 ? -26.339 14.001 26.935 1.00 64.75 408 GLU A N 1
ATOM 3244 C CA . GLU A 1 408 ? -26.979 14.501 25.698 1.00 64.75 408 GLU A CA 1
ATOM 3245 C C . GLU A 1 408 ? -27.455 15.967 25.893 1.00 64.75 408 GLU A C 1
ATOM 3247 O O . GLU A 1 408 ? -27.365 16.502 26.998 1.00 64.75 408 GLU A O 1
ATOM 3252 N N . TYR A 1 409 ? -27.977 16.617 24.838 1.00 57.50 409 TYR A N 1
ATOM 3253 C CA . TYR A 1 409 ? -28.643 17.937 24.890 1.00 57.50 409 TYR A CA 1
ATOM 3254 C C . TYR A 1 409 ? -27.785 19.111 25.405 1.00 57.50 409 TYR A C 1
ATOM 3256 O O . TYR A 1 409 ? -28.226 19.884 26.251 1.00 57.50 409 TYR A O 1
ATOM 3264 N N . ASN A 1 410 ? -26.561 19.276 24.886 1.00 54.88 410 ASN A N 1
ATOM 3265 C CA . ASN A 1 410 ? -25.638 20.372 25.251 1.00 54.88 410 ASN A CA 1
ATOM 3266 C C . ASN A 1 410 ? -25.259 20.434 26.744 1.00 54.88 410 ASN A C 1
ATOM 3268 O O . ASN A 1 410 ? -24.782 21.459 27.232 1.00 54.88 410 ASN A O 1
ATOM 3272 N N . LYS A 1 411 ? -25.437 19.332 27.475 1.00 65.62 411 LYS A N 1
ATOM 3273 C CA . LYS A 1 411 ? -24.909 19.147 28.829 1.00 65.62 411 LYS A CA 1
ATOM 3274 C C . LYS A 1 411 ? -23.566 18.415 28.786 1.00 65.62 411 LYS A C 1
ATOM 3276 O O . LYS A 1 411 ? -23.152 17.919 27.737 1.00 65.62 411 LYS A O 1
ATOM 3281 N N . SER A 1 412 ? -22.867 18.357 29.924 1.00 67.75 412 SER A N 1
ATOM 3282 C CA . SER A 1 412 ? -21.626 17.580 30.057 1.00 67.75 412 SER A CA 1
ATOM 3283 C C . SER A 1 412 ? -21.822 16.171 29.491 1.00 67.75 412 SER A C 1
ATOM 3285 O O . SER A 1 412 ? -22.846 15.552 29.760 1.00 67.75 412 SER A O 1
ATOM 3287 N N . CYS A 1 413 ? -20.870 15.665 28.709 1.00 69.69 413 CYS A N 1
ATOM 3288 C CA . CYS A 1 413 ? -20.966 14.340 28.102 1.00 69.69 413 CYS A CA 1
ATOM 3289 C C . CYS A 1 413 ? -19.608 13.628 28.089 1.00 69.69 413 CYS A C 1
ATOM 3291 O O . CYS A 1 413 ? -18.556 14.253 28.231 1.00 69.69 413 CYS A O 1
ATOM 3293 N N . ALA A 1 414 ? -19.649 12.307 27.936 1.00 70.12 414 ALA A N 1
ATOM 3294 C CA . ALA A 1 414 ? -18.488 11.453 27.727 1.00 70.12 414 ALA A CA 1
ATOM 3295 C C . ALA A 1 414 ? -18.614 10.776 26.358 1.00 70.12 414 ALA A C 1
ATOM 3297 O O . ALA A 1 414 ? -19.643 10.166 26.068 1.00 70.12 414 ALA A O 1
ATOM 3298 N N . ALA A 1 415 ? -17.571 10.870 25.534 1.00 68.31 415 ALA A N 1
ATOM 3299 C CA . ALA A 1 415 ? -17.520 10.311 24.186 1.00 68.31 415 ALA A CA 1
ATOM 3300 C C . ALA A 1 415 ? -16.274 9.432 24.002 1.00 68.31 415 ALA A C 1
ATOM 3302 O O . ALA A 1 415 ? -15.269 9.643 24.683 1.00 68.31 415 ALA A O 1
ATOM 3303 N N . ALA A 1 416 ? -16.332 8.476 23.076 1.00 62.62 416 ALA A N 1
ATOM 3304 C CA . ALA A 1 416 ? -15.213 7.608 22.705 1.00 62.62 416 ALA A CA 1
ATOM 3305 C C . ALA A 1 416 ? -15.037 7.546 21.182 1.00 62.62 416 ALA A C 1
ATOM 3307 O O . ALA A 1 416 ? -16.013 7.674 20.438 1.00 62.62 416 ALA A O 1
ATOM 3308 N N . ASP A 1 417 ? -13.800 7.358 20.720 1.00 56.88 417 ASP A N 1
ATOM 3309 C CA . ASP A 1 417 ? -13.484 7.162 19.309 1.00 56.88 417 ASP A CA 1
ATOM 3310 C C . ASP A 1 417 ? -13.774 5.727 18.843 1.00 56.88 417 ASP A C 1
ATOM 3312 O O . ASP A 1 417 ? -13.761 4.772 19.619 1.00 56.88 417 ASP A O 1
ATOM 3316 N N . LEU A 1 418 ? -14.060 5.583 17.549 1.00 61.81 418 LEU A N 1
ATOM 3317 C CA . LEU A 1 418 ? -14.292 4.300 16.886 1.00 61.81 418 LEU A CA 1
ATOM 3318 C C . LEU A 1 418 ? -13.147 4.001 15.916 1.00 61.81 418 LEU A C 1
ATOM 3320 O O . LEU A 1 418 ? -12.690 4.893 15.198 1.00 61.81 418 LEU A O 1
ATOM 3324 N N . ASP A 1 419 ? -12.758 2.730 15.799 1.00 56.47 419 ASP A N 1
ATOM 3325 C CA . ASP A 1 419 ? -11.763 2.268 14.814 1.00 56.47 419 ASP A CA 1
ATOM 3326 C C . ASP A 1 419 ? -12.363 2.073 13.404 1.00 56.47 419 ASP A C 1
ATOM 3328 O O . ASP A 1 419 ? -12.034 1.146 12.674 1.00 56.47 419 ASP A O 1
ATOM 3332 N N . MET A 1 420 ? -13.291 2.956 13.034 1.00 57.81 420 MET A N 1
ATOM 3333 C CA . MET A 1 420 ? -13.840 3.117 11.687 1.00 57.81 420 MET A CA 1
ATOM 3334 C C . MET A 1 420 ? -13.544 4.546 11.251 1.00 57.81 420 MET A C 1
ATOM 3336 O O . MET A 1 420 ? -13.783 5.482 12.023 1.00 57.81 420 MET A O 1
ATOM 3340 N N . ARG A 1 421 ? -13.001 4.741 10.044 1.00 76.50 421 ARG A N 1
ATOM 3341 C CA . ARG A 1 421 ? -12.456 6.054 9.654 1.00 76.50 421 ARG A CA 1
ATOM 3342 C C . ARG A 1 421 ? -13.055 6.618 8.371 1.00 76.50 421 ARG A C 1
ATOM 3344 O O . ARG A 1 421 ? -13.378 5.902 7.426 1.00 76.50 421 ARG A O 1
ATOM 3351 N N . THR A 1 422 ? -13.107 7.947 8.318 1.00 80.88 422 THR A N 1
ATOM 3352 C CA . THR A 1 422 ? -13.241 8.702 7.067 1.00 80.88 422 THR A CA 1
ATOM 3353 C C . THR A 1 422 ? -11.853 9.061 6.555 1.00 80.88 422 THR A C 1
ATOM 3355 O O . THR A 1 422 ? -10.970 9.433 7.330 1.00 80.88 422 THR A O 1
ATOM 3358 N N . VAL A 1 423 ? -11.638 8.940 5.247 1.00 81.25 423 VAL A N 1
ATOM 3359 C CA . VAL A 1 423 ? -10.361 9.209 4.585 1.00 81.25 423 VAL A CA 1
ATOM 3360 C C . VAL A 1 423 ? -10.585 10.130 3.390 1.00 81.25 423 VAL A C 1
ATOM 3362 O O . VAL A 1 423 ? -11.361 9.811 2.493 1.00 81.25 423 VAL A O 1
ATOM 3365 N N . LEU A 1 424 ? -9.828 11.224 3.317 1.00 89.81 424 LEU A N 1
ATOM 3366 C CA . LEU A 1 424 ? -9.934 12.253 2.283 1.00 89.81 424 LEU A CA 1
ATOM 3367 C C . LEU A 1 424 ? -8.609 12.402 1.528 1.00 89.81 424 LEU A C 1
ATOM 3369 O O . LEU A 1 424 ? -7.568 12.582 2.152 1.00 89.81 424 LEU A O 1
ATOM 3373 N N . THR A 1 425 ? -8.629 12.308 0.195 1.00 80.06 425 THR A N 1
ATOM 3374 C CA . THR A 1 425 ? -7.512 12.634 -0.715 1.00 80.06 425 THR A CA 1
ATOM 3375 C C . THR A 1 425 ? -7.694 14.039 -1.268 1.00 80.06 425 THR A C 1
ATOM 3377 O O . THR A 1 425 ? -8.764 14.341 -1.779 1.00 80.06 425 THR A O 1
ATOM 3380 N N . PHE A 1 426 ? -6.652 14.863 -1.233 1.00 84.25 426 PHE A N 1
ATOM 3381 C CA . PHE A 1 426 ? -6.652 16.193 -1.840 1.00 84.25 426 PHE A CA 1
ATOM 3382 C C . PHE A 1 426 ? -5.640 16.253 -2.976 1.00 84.25 426 PHE A C 1
ATOM 3384 O O . PHE A 1 426 ? -4.515 15.767 -2.834 1.00 84.25 426 PHE A O 1
ATOM 3391 N N . SER A 1 427 ? -6.027 16.854 -4.094 1.00 72.50 427 SER A N 1
ATOM 3392 C CA . SER A 1 427 ? -5.185 16.990 -5.281 1.00 72.50 427 SER A CA 1
ATOM 3393 C C . SER A 1 427 ? -5.321 18.395 -5.843 1.00 72.50 427 SER A C 1
ATOM 3395 O O . SER A 1 427 ? -6.436 18.787 -6.143 1.00 72.50 427 SER A O 1
ATOM 3397 N N . SER A 1 428 ? -4.222 19.126 -6.011 1.00 71.19 428 SER A N 1
ATOM 3398 C CA . SER A 1 428 ? -4.225 20.474 -6.599 1.00 71.19 428 SER A CA 1
ATOM 3399 C C . SER A 1 428 ? -3.586 20.455 -7.979 1.00 71.19 428 SER A C 1
ATOM 3401 O O . SER A 1 428 ? -2.650 19.680 -8.212 1.00 71.19 428 SER A O 1
ATOM 3403 N N . PHE A 1 429 ? -4.058 21.326 -8.866 1.00 61.03 429 PHE A N 1
ATOM 3404 C CA . PHE A 1 429 ? -3.617 21.421 -10.252 1.00 61.03 429 PHE A CA 1
ATOM 3405 C C . PHE A 1 429 ? -3.091 22.827 -10.561 1.00 61.03 429 PHE A C 1
ATOM 3407 O O . PHE A 1 429 ? -3.733 23.800 -10.172 1.00 61.03 429 PHE A O 1
ATOM 3414 N N . PRO A 1 430 ? -1.961 22.954 -11.276 1.00 53.41 430 PRO A N 1
ATOM 3415 C CA . PRO A 1 430 ? -1.442 24.249 -11.708 1.00 53.41 430 PRO A CA 1
ATOM 3416 C C . PRO A 1 430 ? -2.415 25.035 -12.592 1.00 53.41 430 PRO A C 1
ATOM 3418 O O . PRO A 1 430 ? -3.087 24.443 -13.435 1.00 53.41 430 PRO A O 1
ATOM 3421 N N . THR A 1 431 ? -2.417 26.362 -12.462 1.00 53.19 431 THR A N 1
ATOM 3422 C CA . THR A 1 431 ? -3.201 27.290 -13.301 1.00 53.19 431 THR A CA 1
ATOM 3423 C C . THR A 1 431 ? -2.839 27.240 -14.779 1.00 53.19 431 THR A C 1
ATOM 3425 O O . THR A 1 431 ? -3.685 27.479 -15.623 1.00 53.19 431 THR A O 1
ATOM 3428 N N . GLU A 1 432 ? -1.597 26.915 -15.121 1.00 45.22 432 GLU A N 1
ATOM 3429 C CA . GLU A 1 432 ? -1.136 26.911 -16.519 1.00 45.22 432 GLU A CA 1
ATOM 3430 C C . GLU A 1 432 ? -1.439 25.590 -17.239 1.00 45.22 432 GLU A C 1
ATOM 3432 O O . GLU A 1 432 ? -1.352 25.501 -18.459 1.00 45.22 432 GLU A O 1
ATOM 3437 N N . VAL A 1 433 ? -1.784 24.548 -16.476 1.00 40.47 433 VAL A N 1
ATOM 3438 C CA . VAL A 1 433 ? -2.076 23.189 -16.965 1.00 40.47 433 VAL A CA 1
ATOM 3439 C C . VAL A 1 433 ? -3.591 22.969 -17.098 1.00 40.47 433 VAL A C 1
ATOM 3441 O O . VAL A 1 433 ? -4.036 21.988 -17.690 1.00 40.47 433 VAL A O 1
ATOM 3444 N N . VAL A 1 434 ? -4.402 23.876 -16.545 1.00 43.91 434 VAL A N 1
ATOM 3445 C CA . VAL A 1 434 ? -5.867 23.795 -16.483 1.00 43.91 434 VAL A CA 1
ATOM 3446 C C . VAL A 1 434 ? -6.465 25.128 -16.945 1.00 43.91 434 VAL A C 1
ATOM 3448 O O . VAL A 1 434 ? -6.168 26.141 -16.332 1.00 43.91 434 VAL A O 1
ATOM 3451 N N . ARG A 1 435 ? -7.325 25.160 -17.977 1.00 44.09 435 ARG A N 1
ATOM 3452 C CA . ARG A 1 435 ? -7.902 26.430 -18.491 1.00 44.09 435 ARG A CA 1
ATOM 3453 C C . ARG A 1 435 ? -9.304 26.751 -17.958 1.00 44.09 435 ARG A C 1
ATOM 3455 O O . ARG A 1 435 ? -9.501 27.822 -17.398 1.00 44.09 435 ARG A O 1
ATOM 3462 N N . LYS A 1 436 ? -10.261 25.815 -18.054 1.00 53.03 436 LYS A N 1
ATOM 3463 C CA . LYS A 1 436 ? -11.454 25.827 -17.183 1.00 53.03 436 LYS A CA 1
ATOM 3464 C C . LYS A 1 436 ? -11.005 25.444 -15.772 1.00 53.03 436 LYS A C 1
ATOM 3466 O O . LYS A 1 436 ? -10.871 24.254 -15.486 1.00 53.03 436 LYS A O 1
ATOM 3471 N N . ASP A 1 437 ? -10.739 26.434 -14.925 1.00 66.12 437 ASP A N 1
ATOM 3472 C CA . ASP A 1 437 ? -10.435 26.240 -13.512 1.00 66.12 437 ASP A CA 1
ATOM 3473 C C . ASP A 1 437 ? -11.611 25.548 -12.798 1.00 66.12 437 ASP A C 1
ATOM 3475 O O . ASP A 1 437 ? -12.766 25.792 -13.129 1.00 66.12 437 ASP A O 1
ATOM 3479 N N . PHE A 1 438 ? -11.365 24.627 -11.862 1.00 79.62 438 PHE A N 1
ATOM 3480 C CA . PHE A 1 438 ? -12.435 23.814 -11.278 1.00 79.62 438 PHE A CA 1
ATOM 3481 C C . PHE A 1 438 ? -12.200 23.366 -9.833 1.00 79.62 438 PHE A C 1
ATOM 3483 O O . PHE A 1 438 ? -11.071 23.174 -9.379 1.00 79.62 438 PHE A O 1
ATOM 3490 N N . ILE A 1 439 ? -13.306 23.107 -9.141 1.00 85.88 439 ILE A N 1
ATOM 3491 C CA . ILE A 1 439 ? -13.385 22.380 -7.877 1.00 85.88 439 ILE A CA 1
ATOM 3492 C C . ILE A 1 439 ? -14.153 21.087 -8.153 1.00 85.88 439 ILE A C 1
ATOM 3494 O O . ILE A 1 439 ? -15.295 21.121 -8.606 1.00 85.88 439 ILE A O 1
ATOM 3498 N N . GLU A 1 440 ? -13.531 19.937 -7.905 1.00 86.31 440 GLU A N 1
ATOM 3499 C CA . GLU A 1 440 ? -14.166 18.629 -8.086 1.00 86.31 440 GLU A CA 1
ATOM 3500 C C . GLU A 1 440 ? -14.241 17.868 -6.758 1.00 86.31 440 GLU A C 1
ATOM 3502 O O . GLU A 1 440 ? -13.241 17.663 -6.071 1.00 86.31 440 GLU A O 1
ATOM 3507 N N . ILE A 1 441 ? -15.440 17.418 -6.404 1.00 90.56 441 ILE A N 1
ATOM 3508 C CA . ILE A 1 441 ? -15.754 16.730 -5.154 1.00 90.56 441 ILE A CA 1
ATOM 3509 C C . ILE A 1 441 ? -16.265 15.335 -5.503 1.00 90.56 441 ILE A C 1
ATOM 3511 O O . ILE A 1 441 ? -17.238 15.176 -6.237 1.00 90.56 441 ILE A O 1
ATOM 3515 N N . LYS A 1 442 ? -15.602 14.306 -4.978 1.00 84.94 442 LYS A N 1
ATOM 3516 C CA . LYS A 1 442 ? -15.967 12.893 -5.128 1.00 84.94 442 LYS A CA 1
ATOM 3517 C C . LYS A 1 442 ? -16.170 12.293 -3.752 1.00 84.94 442 LYS A C 1
ATOM 3519 O O . LYS A 1 442 ? -15.205 12.171 -3.005 1.00 84.94 442 LYS A O 1
ATOM 3524 N N . PHE A 1 443 ? -17.380 11.860 -3.424 1.00 85.81 443 PHE A N 1
ATOM 3525 C CA . PHE A 1 443 ? -17.656 11.148 -2.181 1.00 85.81 443 PHE A CA 1
ATOM 3526 C C . PHE A 1 443 ? -18.385 9.836 -2.477 1.00 85.81 443 PHE A C 1
ATOM 3528 O O . PHE A 1 443 ? -19.608 9.773 -2.598 1.00 85.81 443 PHE A O 1
ATOM 3535 N N . SER A 1 444 ? -17.600 8.760 -2.579 1.00 76.88 444 SER A N 1
ATOM 3536 C CA . SER A 1 444 ? -18.090 7.454 -3.029 1.00 76.88 444 SER A CA 1
ATOM 3537 C C . SER A 1 444 ? -19.118 6.830 -2.085 1.00 76.88 444 SER A C 1
ATOM 3539 O O . SER A 1 444 ? -20.054 6.197 -2.565 1.00 76.88 444 SER A O 1
ATOM 3541 N N . SER A 1 445 ? -18.994 7.038 -0.767 1.00 75.31 445 SER A N 1
ATOM 3542 C CA . SER A 1 445 ? -19.905 6.449 0.229 1.00 75.31 445 SER A CA 1
ATOM 3543 C C . SER A 1 445 ? -21.355 6.936 0.109 1.00 75.31 445 SER A C 1
ATOM 3545 O O . SER A 1 445 ? -22.250 6.223 0.545 1.00 75.31 445 SER A O 1
ATOM 3547 N N . ILE A 1 446 ? -21.592 8.109 -0.492 1.00 77.00 446 ILE A N 1
ATOM 3548 C CA . ILE A 1 446 ? -22.941 8.638 -0.775 1.00 77.00 446 ILE A CA 1
ATOM 3549 C C . ILE A 1 446 ? -23.251 8.726 -2.273 1.00 77.00 446 ILE A C 1
ATOM 3551 O O . ILE A 1 446 ? -24.322 9.184 -2.627 1.00 77.00 446 ILE A O 1
ATOM 3555 N N . ARG A 1 447 ? -22.347 8.268 -3.154 1.00 78.25 447 ARG A N 1
ATOM 3556 C CA . ARG A 1 447 ? -22.448 8.422 -4.622 1.00 78.25 447 ARG A CA 1
ATOM 3557 C C . ARG A 1 447 ? -22.499 9.881 -5.108 1.00 78.25 447 ARG A C 1
ATOM 3559 O O . ARG A 1 447 ? -22.917 10.129 -6.233 1.00 78.25 447 ARG A O 1
ATOM 3566 N N . LEU A 1 448 ? -21.984 10.819 -4.312 1.00 81.38 448 LEU A N 1
ATOM 3567 C CA . LEU A 1 448 ? -21.874 12.226 -4.692 1.00 81.38 448 LEU A CA 1
ATOM 3568 C C . LEU A 1 448 ? -20.662 12.434 -5.603 1.00 81.38 448 LEU A C 1
ATOM 3570 O O . LEU A 1 448 ? -19.521 12.132 -5.232 1.00 81.38 448 LEU A O 1
ATOM 3574 N N . HIS A 1 449 ? -20.899 13.028 -6.766 1.00 85.12 449 HIS A N 1
ATOM 3575 C CA . HIS A 1 449 ? -19.859 13.581 -7.626 1.00 85.12 449 HIS A CA 1
ATOM 3576 C C . HIS A 1 449 ? -20.309 14.948 -8.119 1.00 85.12 449 HIS A C 1
ATOM 3578 O O . HIS A 1 449 ? -21.400 15.068 -8.658 1.00 85.12 449 HIS A O 1
ATOM 3584 N N . MET A 1 450 ? -19.482 15.969 -7.923 1.00 84.25 450 MET A N 1
ATOM 3585 C CA . MET A 1 450 ? -19.761 17.332 -8.363 1.00 84.25 450 MET A CA 1
ATOM 3586 C C . MET A 1 450 ? -18.489 17.957 -8.921 1.00 84.25 450 MET A C 1
ATOM 3588 O O . MET A 1 450 ? -17.415 17.805 -8.335 1.00 84.25 450 MET A O 1
ATOM 3592 N N . LYS A 1 451 ? -18.602 18.669 -10.042 1.00 82.81 451 LYS A N 1
ATOM 3593 C CA . LYS A 1 451 ? -17.499 19.429 -10.628 1.00 82.81 451 LYS A CA 1
ATOM 3594 C C . LYS A 1 451 ? -17.986 20.812 -11.040 1.00 82.81 451 LYS A C 1
ATOM 3596 O O . LYS A 1 451 ? -18.815 20.930 -11.933 1.00 82.81 451 LYS A O 1
ATOM 3601 N N . ILE A 1 452 ? -17.441 21.844 -10.406 1.00 86.25 452 ILE A N 1
ATOM 3602 C CA . ILE A 1 452 ? -17.846 23.237 -10.623 1.00 86.25 452 ILE A CA 1
ATOM 3603 C C . ILE A 1 452 ? -16.656 24.081 -11.083 1.00 86.25 452 ILE A C 1
ATOM 3605 O O . ILE A 1 452 ? -15.528 23.779 -10.687 1.00 86.25 452 ILE A O 1
ATOM 3609 N N . PRO A 1 453 ? -16.859 25.130 -11.893 1.00 81.31 453 PRO A N 1
ATOM 3610 C CA . PRO A 1 453 ? -15.797 26.070 -12.216 1.00 81.31 453 PRO A CA 1
ATOM 3611 C C . PRO A 1 453 ? -15.296 26.812 -10.970 1.00 81.31 453 PRO A C 1
ATOM 3613 O O . PRO A 1 453 ? -16.094 27.308 -10.173 1.00 81.31 453 PRO A O 1
ATOM 3616 N N . LEU A 1 454 ? -13.977 26.913 -10.797 1.00 81.94 454 LEU A N 1
ATOM 3617 C CA . LEU A 1 454 ? -13.380 27.600 -9.647 1.00 81.94 454 LEU A CA 1
ATOM 3618 C C . LEU A 1 454 ? -13.683 29.103 -9.702 1.00 81.94 454 LEU A C 1
ATOM 3620 O O . LEU A 1 454 ? -13.993 29.689 -8.669 1.00 81.94 454 LEU A O 1
ATOM 3624 N N . ARG A 1 455 ? -13.699 29.706 -10.895 1.00 79.62 455 ARG A N 1
ATOM 3625 C CA . ARG A 1 455 ? -14.047 31.115 -11.074 1.00 79.62 455 ARG A CA 1
ATOM 3626 C C . ARG A 1 455 ? -15.421 31.442 -10.508 1.00 79.62 455 ARG A C 1
ATOM 3628 O O . ARG A 1 455 ? -15.552 32.443 -9.830 1.00 79.62 455 ARG A O 1
ATOM 3635 N N . ILE A 1 456 ? -16.418 30.587 -10.714 1.00 82.62 456 ILE A N 1
ATOM 3636 C CA . ILE A 1 456 ? -17.781 30.790 -10.198 1.00 82.62 456 ILE A CA 1
ATOM 3637 C C . ILE A 1 456 ? -17.797 30.797 -8.667 1.00 82.62 456 ILE A C 1
ATOM 3639 O O . ILE A 1 456 ? -18.408 31.666 -8.053 1.00 82.62 456 ILE A O 1
ATOM 3643 N N . PHE A 1 457 ? -17.051 29.883 -8.049 1.00 87.25 457 PHE A N 1
ATOM 3644 C CA . PHE A 1 457 ? -16.843 29.890 -6.604 1.00 87.25 457 PHE A CA 1
ATOM 3645 C C . PHE A 1 457 ? -16.129 31.171 -6.126 1.00 87.25 457 PHE A C 1
ATOM 3647 O O . PHE A 1 457 ? -16.529 31.765 -5.127 1.00 87.25 457 PHE A O 1
ATOM 3654 N N . LEU A 1 458 ? -15.094 31.626 -6.840 1.00 84.50 458 LEU A N 1
ATOM 3655 C CA . LEU A 1 458 ? -14.352 32.841 -6.486 1.00 84.50 458 LEU A CA 1
ATOM 3656 C C . LEU A 1 458 ? -15.180 34.121 -6.660 1.00 84.50 458 LEU A C 1
ATOM 3658 O O . LEU A 1 458 ? -15.125 34.977 -5.784 1.00 84.50 458 LEU A O 1
ATOM 3662 N N . LEU A 1 459 ? -15.951 34.243 -7.746 1.00 81.50 459 LEU A N 1
ATOM 3663 C CA . LEU A 1 459 ? -16.868 35.363 -7.981 1.00 81.50 459 LEU A CA 1
ATOM 3664 C C . LEU A 1 459 ? -17.871 35.462 -6.821 1.00 81.50 459 LEU A C 1
ATOM 3666 O O . LEU A 1 459 ? -17.995 36.516 -6.205 1.00 81.50 459 LEU A O 1
ATOM 3670 N N . HIS A 1 460 ? -18.503 34.338 -6.457 1.00 83.88 460 HIS A N 1
ATOM 3671 C CA . HIS A 1 460 ? -19.543 34.295 -5.424 1.00 83.88 460 HIS A CA 1
ATOM 3672 C C . HIS A 1 460 ? -19.032 34.627 -4.017 1.00 83.88 460 HIS A C 1
ATOM 3674 O O . HIS A 1 460 ? -19.704 35.335 -3.272 1.00 83.88 460 HIS A O 1
ATOM 3680 N N . PHE A 1 461 ? -17.859 34.116 -3.625 1.00 82.25 461 PHE A N 1
ATOM 3681 C CA . PHE A 1 461 ? -17.381 34.262 -2.244 1.00 82.25 461 PHE A CA 1
ATOM 3682 C C . PHE A 1 461 ? -16.290 35.314 -2.044 1.00 82.25 461 PHE A C 1
ATOM 3684 O O . PHE A 1 461 ? -16.181 35.800 -0.926 1.00 82.25 461 PHE A O 1
ATOM 3691 N N . PHE A 1 462 ? -15.498 35.670 -3.065 1.00 76.62 462 PHE A N 1
ATOM 3692 C CA . PHE A 1 462 ? -14.244 36.431 -2.912 1.00 76.62 462 PHE A CA 1
ATOM 3693 C C . PHE A 1 462 ? -14.146 37.729 -3.742 1.00 76.62 462 PHE A C 1
ATOM 3695 O O . PHE A 1 462 ? -13.073 38.332 -3.768 1.00 76.62 462 PHE A O 1
ATOM 3702 N N . GLN A 1 463 ? -15.215 38.193 -4.407 1.00 65.31 463 GLN A N 1
ATOM 3703 C CA . GLN A 1 463 ? -15.198 39.491 -5.112 1.00 65.31 463 GLN A CA 1
ATOM 3704 C C . GLN A 1 463 ? -15.296 40.713 -4.191 1.00 65.31 463 GLN A C 1
ATOM 3706 O O . GLN A 1 463 ? -14.621 41.714 -4.428 1.00 65.31 463 GLN A O 1
ATOM 3711 N N . GLU A 1 464 ? -16.181 40.677 -3.196 1.00 57.47 464 GLU A N 1
ATOM 3712 C CA . GLU A 1 464 ? -16.486 41.845 -2.367 1.00 57.47 464 GLU A CA 1
ATOM 3713 C C . GLU A 1 464 ? -15.515 41.958 -1.181 1.00 57.47 464 GLU A C 1
ATOM 3715 O O . GLU A 1 464 ? -15.086 40.947 -0.620 1.00 57.47 464 GLU A O 1
ATOM 3720 N N . ASN A 1 465 ? -15.215 43.189 -0.738 1.00 52.31 465 ASN A N 1
ATOM 3721 C CA . ASN A 1 465 ? -14.481 43.491 0.507 1.00 52.31 465 ASN A CA 1
ATOM 3722 C C . ASN A 1 465 ? -15.308 43.134 1.766 1.00 52.31 465 ASN A C 1
ATOM 3724 O O . ASN A 1 465 ? -15.365 43.891 2.736 1.00 52.31 465 ASN A O 1
ATOM 3728 N N . TYR A 1 466 ? -15.999 41.997 1.741 1.00 56.03 466 TYR A N 1
ATOM 3729 C CA . TYR A 1 466 ? -16.820 41.509 2.829 1.00 56.03 466 TYR A CA 1
ATOM 3730 C C . TYR A 1 466 ? -15.964 40.638 3.746 1.00 56.03 466 TYR A C 1
ATOM 3732 O O . TYR A 1 466 ? -15.417 39.610 3.345 1.00 56.03 466 TYR A O 1
ATOM 3740 N N . ASP A 1 467 ? -15.822 41.058 5.000 1.00 58.66 467 ASP A N 1
ATOM 3741 C CA . ASP A 1 467 ? -15.098 40.280 5.998 1.00 58.66 467 ASP A CA 1
ATOM 3742 C C . ASP A 1 467 ? -16.011 39.195 6.585 1.00 58.66 467 ASP A C 1
ATOM 3744 O O . ASP A 1 467 ? -16.642 39.356 7.635 1.00 58.66 467 ASP A O 1
ATOM 3748 N N . TRP A 1 468 ? -16.073 38.063 5.886 1.00 64.06 468 TRP A N 1
ATOM 3749 C CA . TRP A 1 468 ? -16.844 36.878 6.269 1.00 64.06 468 TRP A CA 1
ATOM 3750 C C . TRP A 1 468 ? -16.470 36.304 7.645 1.00 64.06 468 TRP A C 1
ATOM 3752 O O . TRP A 1 468 ? -17.238 35.522 8.209 1.00 64.06 468 TRP A O 1
ATOM 3762 N N . THR A 1 469 ? -15.330 36.703 8.229 1.00 54.31 469 THR A N 1
ATOM 3763 C CA . THR A 1 469 ? -14.918 36.263 9.573 1.00 54.31 469 THR A CA 1
ATOM 3764 C C . THR A 1 469 ? -15.788 36.853 10.689 1.00 54.31 469 THR A C 1
ATOM 3766 O O . THR A 1 469 ? -15.778 36.343 11.810 1.00 54.31 469 THR A O 1
ATOM 3769 N N . ARG A 1 470 ? -16.590 37.887 10.383 1.00 55.12 470 ARG A N 1
ATOM 3770 C CA . ARG A 1 470 ? -17.436 38.609 11.350 1.00 55.12 470 ARG A CA 1
ATOM 3771 C C . ARG A 1 470 ? -18.846 38.034 11.505 1.00 55.12 470 ARG A C 1
ATOM 3773 O O . ARG A 1 470 ? -19.465 38.267 12.540 1.00 55.12 470 ARG A O 1
ATOM 3780 N N . ASN A 1 471 ? -19.356 37.268 10.533 1.00 64.88 471 ASN A N 1
ATOM 3781 C CA . ASN A 1 471 ? -20.654 36.595 10.660 1.00 64.88 471 ASN A CA 1
ATOM 3782 C C . ASN A 1 471 ? -20.694 35.211 9.972 1.00 64.88 471 ASN A C 1
ATOM 3784 O O . ASN A 1 471 ? -21.039 35.114 8.790 1.00 64.88 471 ASN A O 1
ATOM 3788 N N . PRO A 1 472 ? -20.465 34.116 10.726 1.00 63.03 472 PRO A N 1
ATOM 3789 C CA . PRO A 1 472 ? -20.603 32.748 10.222 1.00 63.03 472 PRO A CA 1
ATOM 3790 C C . PRO A 1 472 ? -21.987 32.417 9.632 1.00 63.03 472 PRO A C 1
ATOM 3792 O O . PRO A 1 472 ? -22.085 31.522 8.796 1.00 63.03 472 PRO A O 1
ATOM 3795 N N . ARG A 1 473 ? -23.064 33.131 10.012 1.00 65.44 473 ARG A N 1
ATOM 3796 C CA . ARG A 1 473 ? -24.412 32.893 9.456 1.00 65.44 473 ARG A CA 1
ATOM 3797 C C . ARG A 1 473 ? -24.525 33.344 8.005 1.00 65.44 473 ARG A C 1
ATOM 3799 O O . ARG A 1 473 ? -25.041 32.586 7.197 1.00 65.44 473 ARG A O 1
ATOM 3806 N N . GLN A 1 474 ? -23.993 34.519 7.665 1.00 69.62 474 GLN A N 1
ATOM 3807 C CA . GLN A 1 474 ? -23.998 35.004 6.280 1.00 69.62 474 GLN A CA 1
ATOM 3808 C C . GLN A 1 474 ? -23.126 34.132 5.374 1.00 69.62 474 GLN A C 1
ATOM 3810 O O . GLN A 1 474 ? -23.500 33.907 4.228 1.00 69.62 474 GLN A O 1
ATOM 3815 N N . VAL A 1 475 ? -22.023 33.564 5.885 1.00 71.50 475 VAL A N 1
ATOM 3816 C CA . VAL A 1 475 ? -21.260 32.551 5.129 1.00 71.50 475 VAL A CA 1
ATOM 3817 C C . VAL A 1 475 ? -22.146 31.351 4.825 1.00 71.50 475 VAL A C 1
ATOM 3819 O O . VAL A 1 475 ? -22.204 30.893 3.691 1.00 71.50 475 VAL A O 1
ATOM 3822 N N . PHE A 1 476 ? -22.863 30.851 5.828 1.00 70.94 476 PHE A N 1
ATOM 3823 C CA . PHE A 1 476 ? -23.722 29.686 5.678 1.00 70.94 476 PHE A CA 1
ATOM 3824 C C . PHE A 1 476 ? -24.928 29.926 4.750 1.00 70.94 476 PHE A C 1
ATOM 3826 O O . PHE A 1 476 ? -25.218 29.091 3.896 1.00 70.94 476 PHE A O 1
ATOM 3833 N N . GLU A 1 477 ? -25.604 31.070 4.872 1.00 73.94 477 GLU A N 1
ATOM 3834 C CA . GLU A 1 477 ? -26.688 31.482 3.967 1.00 73.94 477 GLU A CA 1
ATOM 3835 C C . GLU A 1 477 ? -26.179 31.663 2.534 1.00 73.94 477 GLU A C 1
ATOM 3837 O O . GLU A 1 477 ? -26.780 31.147 1.596 1.00 73.94 477 GLU A O 1
ATOM 3842 N N . SER A 1 478 ? -25.016 32.296 2.365 1.00 79.56 478 SER A N 1
ATOM 3843 C CA . SER A 1 478 ? -24.378 32.440 1.056 1.00 79.56 478 SER A CA 1
ATOM 3844 C C . SER A 1 478 ? -23.995 31.086 0.446 1.00 79.56 478 SER A C 1
ATOM 3846 O O . SER A 1 478 ? -24.193 30.874 -0.748 1.00 79.56 478 SER A O 1
ATOM 3848 N N . VAL A 1 479 ? -23.525 30.130 1.258 1.00 82.62 479 VAL A N 1
ATOM 3849 C CA . VAL A 1 479 ? -23.247 28.750 0.825 1.00 82.62 479 VAL A CA 1
ATOM 3850 C C . VAL A 1 479 ? -24.508 28.015 0.379 1.00 82.62 479 VAL A C 1
ATOM 3852 O O . VAL A 1 479 ? -24.456 27.293 -0.615 1.00 82.62 479 VAL A O 1
ATOM 3855 N N . LYS A 1 480 ? -25.645 28.207 1.054 1.00 78.75 480 LYS A N 1
ATOM 3856 C CA . LYS A 1 480 ? -26.922 27.631 0.609 1.00 78.75 480 LYS A CA 1
ATOM 3857 C C . LYS A 1 480 ? -27.358 28.182 -0.737 1.00 78.75 480 LYS A C 1
ATOM 3859 O O . LYS A 1 480 ? -27.623 27.397 -1.642 1.00 78.75 480 LYS A O 1
ATOM 3864 N N . ASN A 1 481 ? -27.337 29.505 -0.878 1.00 82.19 481 ASN A N 1
ATOM 3865 C CA . ASN A 1 481 ? -27.670 30.172 -2.134 1.00 82.19 481 ASN A CA 1
ATOM 3866 C C . ASN A 1 481 ? -26.737 29.705 -3.261 1.00 82.19 481 ASN A C 1
ATOM 3868 O O . ASN A 1 481 ? -27.184 29.440 -4.372 1.00 82.19 481 ASN A O 1
ATOM 3872 N N . PHE A 1 482 ? -25.447 29.530 -2.955 1.00 84.88 482 PHE A N 1
ATOM 3873 C CA . PHE A 1 482 ? -24.482 28.981 -3.899 1.00 84.88 482 PHE A CA 1
ATOM 3874 C C . PHE A 1 482 ? -24.853 27.559 -4.328 1.00 84.88 482 PHE A C 1
ATOM 3876 O O . PHE A 1 482 ? -24.885 27.272 -5.514 1.00 84.88 482 PHE A O 1
ATOM 3883 N N . ILE A 1 483 ? -25.185 26.661 -3.397 1.00 82.12 483 ILE A N 1
ATOM 3884 C CA . ILE A 1 483 ? -25.544 25.269 -3.722 1.00 82.12 483 ILE A CA 1
ATOM 3885 C C . ILE A 1 483 ? -26.846 25.177 -4.527 1.00 82.12 483 ILE A C 1
ATOM 3887 O O . ILE A 1 483 ? -26.939 24.336 -5.419 1.00 82.12 483 ILE A O 1
ATOM 3891 N N . GLU A 1 484 ? -27.825 26.040 -4.257 1.00 81.75 484 GLU A N 1
ATOM 3892 C CA . GLU A 1 484 ? -29.045 26.159 -5.070 1.00 81.75 484 GLU A CA 1
ATOM 3893 C C . GLU A 1 484 ? -28.739 26.663 -6.491 1.00 81.75 484 GLU A C 1
ATOM 3895 O O . GLU A 1 484 ? -29.324 26.186 -7.465 1.00 81.75 484 GLU A O 1
ATOM 3900 N N . PHE A 1 485 ? -27.754 27.551 -6.634 1.00 81.06 485 PHE A N 1
ATOM 3901 C CA . PHE A 1 485 ? -27.230 27.973 -7.933 1.00 81.06 485 PHE A CA 1
ATOM 3902 C C . PHE A 1 485 ? -26.461 26.852 -8.665 1.00 81.06 485 PHE A C 1
ATOM 3904 O O . PHE A 1 485 ? -26.449 26.800 -9.893 1.00 81.06 485 PHE A O 1
ATOM 3911 N N . LEU A 1 486 ? -25.860 25.895 -7.943 1.00 76.50 486 LEU A N 1
ATOM 3912 C CA . LEU A 1 486 ? -25.039 24.826 -8.535 1.00 76.50 486 LEU A CA 1
ATOM 3913 C C . LEU A 1 486 ? -25.823 23.734 -9.294 1.00 76.50 486 LEU A C 1
ATOM 3915 O O . LEU A 1 486 ? -25.226 22.805 -9.841 1.00 76.50 486 LEU A O 1
ATOM 3919 N N . THR A 1 487 ? -27.144 23.835 -9.351 1.00 67.25 487 THR A N 1
ATOM 3920 C CA . THR A 1 487 ? -28.061 22.823 -9.901 1.00 67.25 487 THR A CA 1
ATOM 3921 C C . THR A 1 487 ? -27.936 22.626 -11.407 1.00 67.25 487 THR A C 1
ATOM 3923 O O . THR A 1 487 ? -28.284 21.565 -11.917 1.00 67.25 487 THR A O 1
ATOM 3926 N N . GLY A 1 488 ? -27.351 23.603 -12.102 1.00 62.41 488 GLY A N 1
ATOM 3927 C CA . GLY A 1 488 ? -27.026 23.506 -13.520 1.00 62.41 488 GLY A CA 1
ATOM 3928 C C . GLY A 1 488 ? -25.728 22.759 -13.844 1.00 62.41 488 GLY A C 1
ATOM 3929 O O . GLY A 1 488 ? -25.511 22.469 -15.009 1.00 62.41 488 GLY A O 1
ATOM 3930 N N . PHE A 1 489 ? -24.843 22.441 -12.887 1.00 66.50 489 PHE A N 1
ATOM 3931 C CA . PHE A 1 489 ? -23.485 21.943 -13.191 1.00 66.50 489 PHE A CA 1
ATOM 3932 C C . PHE A 1 489 ? -23.375 20.409 -13.298 1.00 66.50 489 PHE A C 1
ATOM 3934 O O . PHE A 1 489 ? -24.075 19.681 -12.595 1.00 66.50 489 PHE A O 1
ATOM 3941 N N . PRO A 1 490 ? -22.446 19.881 -14.125 1.00 55.69 490 PRO A N 1
ATOM 3942 C CA . PRO A 1 490 ? -22.295 18.442 -14.342 1.00 55.69 490 PRO A CA 1
ATOM 3943 C C . PRO A 1 490 ? -21.848 17.680 -13.078 1.00 55.69 490 PRO A C 1
ATOM 3945 O O . PRO A 1 490 ? -20.833 18.002 -12.450 1.00 55.69 490 PRO A O 1
ATOM 3948 N N . GLY A 1 491 ? -22.569 16.603 -12.752 1.00 60.50 491 GLY A N 1
ATOM 3949 C CA . GLY A 1 491 ? -22.268 15.694 -11.644 1.00 60.50 491 GLY A CA 1
ATOM 3950 C C . GLY A 1 491 ? -23.447 14.785 -11.278 1.00 60.50 491 GLY A C 1
ATOM 3951 O O . GLY A 1 491 ? -24.572 15.026 -11.696 1.00 60.50 491 GLY A O 1
ATOM 3952 N N . ASN A 1 492 ? -23.198 13.762 -10.456 1.00 63.78 492 ASN A N 1
ATOM 3953 C CA . ASN A 1 492 ? -24.243 12.934 -9.833 1.00 63.78 492 ASN A CA 1
ATOM 3954 C C . ASN A 1 492 ? -24.673 13.551 -8.490 1.00 63.78 492 ASN A C 1
ATOM 3956 O O . ASN A 1 492 ? -24.616 12.905 -7.441 1.00 63.78 492 ASN A O 1
ATOM 3960 N N . TYR A 1 493 ? -25.013 14.838 -8.509 1.00 75.31 493 TYR A N 1
ATOM 3961 C CA . TYR A 1 493 ? -25.594 15.541 -7.372 1.00 75.31 493 TYR A CA 1
ATOM 3962 C C . TYR A 1 493 ? -27.114 15.557 -7.517 1.00 75.31 493 TYR A C 1
ATOM 3964 O O . TYR A 1 493 ? -27.637 15.711 -8.611 1.00 75.31 493 TYR A O 1
ATOM 3972 N N . ASP A 1 494 ? -27.805 15.395 -6.397 1.00 71.62 494 ASP A N 1
ATOM 3973 C CA . ASP A 1 494 ? -29.261 15.332 -6.333 1.00 71.62 494 ASP A CA 1
ATOM 3974 C C . ASP A 1 494 ? -29.672 16.297 -5.220 1.00 71.62 494 ASP A C 1
ATOM 3976 O O . ASP A 1 494 ? -29.225 16.138 -4.081 1.00 71.62 494 ASP A O 1
ATOM 3980 N N . LEU A 1 495 ? -30.438 17.331 -5.575 1.00 67.06 495 LEU A N 1
ATOM 3981 C CA . LEU A 1 495 ? -30.931 18.358 -4.652 1.00 67.06 495 LEU A CA 1
ATOM 3982 C C . LEU A 1 495 ? -31.905 17.796 -3.624 1.00 67.06 495 LEU A C 1
ATOM 3984 O O . LEU A 1 495 ? -31.917 18.248 -2.478 1.00 67.06 495 LEU A O 1
ATOM 3988 N N . ASP A 1 496 ? -32.698 16.808 -4.032 1.00 66.44 496 ASP A N 1
ATOM 3989 C CA . ASP A 1 496 ? -33.670 16.152 -3.167 1.00 66.44 496 ASP A CA 1
ATOM 3990 C C . ASP A 1 496 ? -32.959 15.193 -2.199 1.00 66.44 496 ASP A C 1
ATOM 3992 O O . ASP A 1 496 ? -33.454 14.873 -1.110 1.00 66.44 496 ASP A O 1
ATOM 3996 N N . ASN A 1 497 ? -31.724 14.799 -2.529 1.00 71.19 497 ASN A N 1
ATOM 3997 C CA . ASN A 1 497 ? -30.854 14.054 -1.638 1.00 71.19 497 ASN A CA 1
ATOM 3998 C C . ASN A 1 497 ? -30.192 14.976 -0.602 1.00 71.19 497 ASN A C 1
ATOM 4000 O O . ASN A 1 497 ? -29.091 15.508 -0.778 1.00 71.19 497 ASN A O 1
ATOM 4004 N N . ARG A 1 498 ? -30.819 15.087 0.572 1.00 65.88 498 ARG A N 1
ATOM 4005 C CA . ARG A 1 498 ? -30.289 15.934 1.651 1.00 65.88 498 ARG A CA 1
ATOM 4006 C C . ARG A 1 498 ? -28.871 15.549 2.120 1.00 65.88 498 ARG A C 1
ATOM 4008 O O . ARG A 1 498 ? -28.154 16.420 2.603 1.00 65.88 498 ARG A O 1
ATOM 4015 N N . ALA A 1 499 ? -28.416 14.296 1.962 1.00 65.12 499 ALA A N 1
ATOM 4016 C CA . ALA A 1 499 ? -27.038 13.910 2.307 1.00 65.12 499 ALA A CA 1
ATOM 4017 C C . ALA A 1 499 ? -26.012 14.539 1.353 1.00 65.12 499 ALA A C 1
ATOM 4019 O O . ALA A 1 49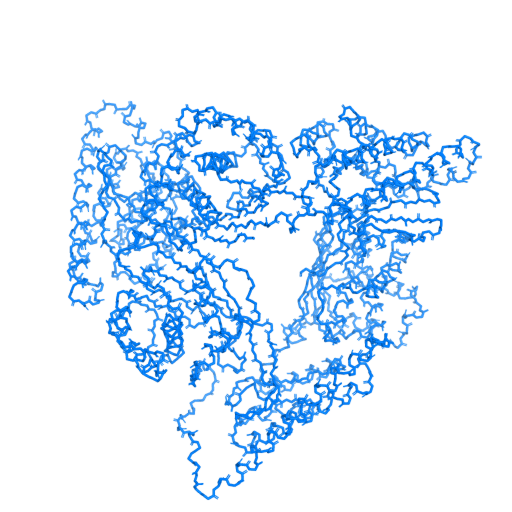9 ? -24.923 14.937 1.782 1.00 65.12 499 ALA A O 1
ATOM 4020 N N . HIS A 1 500 ? -26.373 14.665 0.076 1.00 77.94 500 HIS A N 1
ATOM 4021 C CA . HIS A 1 500 ? -25.586 15.406 -0.894 1.00 77.94 500 HIS A CA 1
ATOM 4022 C C . HIS A 1 500 ? -25.522 16.892 -0.519 1.00 77.94 500 HIS A C 1
ATOM 4024 O O . HIS A 1 500 ? -24.424 17.436 -0.386 1.00 77.94 500 HIS A O 1
ATOM 4030 N N . GLN A 1 501 ? -26.678 17.517 -0.267 1.00 74.94 501 GLN A N 1
ATOM 4031 C CA . GLN A 1 501 ? -26.769 18.941 0.070 1.00 74.94 501 GLN A CA 1
ATOM 4032 C C . GLN A 1 501 ? -25.922 19.290 1.301 1.00 74.94 501 GLN A C 1
ATOM 4034 O O . GLN A 1 501 ? -25.074 20.174 1.252 1.00 74.94 501 GLN A O 1
ATOM 4039 N N . LEU A 1 502 ? -26.078 18.538 2.392 1.00 69.50 502 LEU A N 1
ATOM 4040 C CA . LEU A 1 502 ? -25.371 18.792 3.651 1.00 69.50 502 LEU A CA 1
ATOM 4041 C C . LEU A 1 502 ? -23.857 18.573 3.537 1.00 69.50 502 LEU A C 1
ATOM 4043 O O . LEU A 1 502 ? -23.079 19.280 4.179 1.00 69.50 502 LEU A O 1
ATOM 4047 N N . SER A 1 503 ? -23.431 17.606 2.717 1.00 79.62 503 SER A N 1
ATOM 4048 C CA . SER A 1 503 ? -22.007 17.360 2.463 1.00 79.62 503 SER A CA 1
ATOM 4049 C C . SER A 1 503 ? -21.366 18.520 1.703 1.00 79.62 503 SER A C 1
ATOM 4051 O O . SER A 1 503 ? -20.239 18.902 2.020 1.00 79.62 503 SER A O 1
ATOM 4053 N N . LEU A 1 504 ? -22.081 19.095 0.731 1.00 85.12 504 LEU A N 1
ATOM 4054 C CA . LEU A 1 504 ? -21.638 20.279 -0.004 1.00 85.12 504 LEU A CA 1
ATOM 4055 C C . LEU A 1 504 ? -21.673 21.538 0.864 1.00 85.12 504 LEU A C 1
ATOM 4057 O O . LEU A 1 504 ? -20.707 22.296 0.848 1.00 85.12 504 LEU A O 1
ATOM 4061 N N . GLU A 1 505 ? -22.727 21.729 1.665 1.00 81.50 505 GLU A N 1
ATOM 4062 C CA . GLU A 1 505 ? -22.834 22.853 2.605 1.00 81.50 505 GLU A CA 1
ATOM 4063 C C . GLU A 1 505 ? -21.636 22.850 3.566 1.00 81.50 505 GLU A C 1
ATOM 4065 O O . GLU A 1 505 ? -20.941 23.855 3.693 1.00 81.50 505 GLU A O 1
ATOM 4070 N N . ALA A 1 506 ? -21.315 21.700 4.171 1.00 79.81 506 ALA A N 1
ATOM 4071 C CA . ALA A 1 506 ? -20.152 21.566 5.050 1.00 79.81 506 ALA A CA 1
ATOM 4072 C C . ALA A 1 506 ? -18.816 21.768 4.312 1.00 79.81 506 ALA A C 1
ATOM 4074 O O . ALA A 1 506 ? -17.898 22.390 4.850 1.00 79.81 506 ALA A O 1
ATOM 4075 N N . PHE A 1 507 ? -18.697 21.254 3.085 1.00 90.38 507 PHE A N 1
ATOM 4076 C CA . PHE A 1 507 ? -17.504 21.421 2.260 1.00 90.38 507 PHE A CA 1
ATOM 4077 C C . PHE A 1 507 ? -17.221 22.896 1.959 1.00 90.38 507 PHE A C 1
ATOM 4079 O O . PHE A 1 507 ? -16.123 23.373 2.254 1.00 90.38 507 PHE A O 1
ATOM 4086 N N . PHE A 1 508 ? -18.195 23.614 1.392 1.00 89.12 508 PHE A N 1
ATOM 4087 C CA . PHE A 1 508 ? -18.017 25.006 0.982 1.00 89.12 508 PHE A CA 1
ATOM 4088 C C . PHE A 1 508 ? -17.924 25.941 2.180 1.00 89.12 508 PHE A C 1
ATOM 4090 O O . PHE A 1 508 ? -17.069 26.820 2.175 1.00 89.12 508 PHE A O 1
ATOM 4097 N N . PHE A 1 509 ? -18.706 25.706 3.236 1.00 83.50 509 PHE A N 1
ATOM 4098 C CA . PHE A 1 509 ? -18.593 26.475 4.472 1.00 83.50 509 PHE A CA 1
ATOM 4099 C C . PHE A 1 509 ? -17.176 26.397 5.050 1.00 83.50 509 PHE A C 1
ATOM 4101 O O . PHE A 1 509 ? -16.533 27.425 5.248 1.00 83.50 509 PHE A O 1
ATOM 4108 N N . LEU A 1 510 ? -16.629 25.188 5.238 1.00 86.12 510 LEU A N 1
ATOM 4109 C CA . LEU A 1 510 ? -15.264 25.031 5.748 1.00 86.12 510 LEU A CA 1
ATOM 4110 C C . LEU A 1 510 ? -14.216 25.620 4.809 1.00 86.12 510 LEU A C 1
ATOM 4112 O O . LEU A 1 510 ? -13.254 26.227 5.281 1.00 86.12 510 LEU A O 1
ATOM 4116 N N . LEU A 1 511 ? -14.380 25.429 3.499 1.00 90.06 511 LEU A N 1
ATOM 4117 C CA . LEU A 1 511 ? -13.464 25.981 2.513 1.00 90.06 511 LEU A CA 1
ATOM 4118 C C . LEU A 1 511 ? -13.425 27.508 2.618 1.00 90.06 511 LEU A C 1
ATOM 4120 O O . LEU A 1 511 ? -12.341 28.062 2.770 1.00 90.06 511 LEU A O 1
ATOM 4124 N N . VAL A 1 512 ? -14.577 28.181 2.600 1.00 86.62 512 VAL A N 1
ATOM 4125 C CA . VAL A 1 512 ? -14.677 29.646 2.672 1.00 86.62 512 VAL A CA 1
ATOM 4126 C C . VAL A 1 512 ? -14.163 30.154 4.020 1.00 86.62 512 VAL A C 1
ATOM 4128 O O . VAL A 1 512 ? -13.240 30.967 4.054 1.00 86.62 512 VAL A O 1
ATOM 4131 N N . THR A 1 513 ? -14.671 29.628 5.138 1.00 82.31 513 THR A N 1
ATOM 4132 C CA . THR A 1 513 ? -14.306 30.096 6.485 1.00 82.31 513 THR A CA 1
ATOM 4133 C C . THR A 1 513 ? -12.814 29.952 6.772 1.00 82.31 513 THR A C 1
ATOM 4135 O O . THR A 1 513 ? -12.179 30.898 7.241 1.00 82.31 513 THR A O 1
ATOM 4138 N N . ILE A 1 514 ? -12.223 28.786 6.483 1.00 86.25 514 ILE A N 1
ATOM 4139 C CA . ILE A 1 514 ? -10.789 28.570 6.728 1.00 86.25 514 ILE A CA 1
ATOM 4140 C C . ILE A 1 514 ? -9.961 29.435 5.776 1.00 86.25 514 ILE A C 1
ATOM 4142 O O . ILE A 1 514 ? -8.916 29.949 6.179 1.00 86.25 514 ILE A O 1
ATOM 4146 N N . SER A 1 515 ? -10.418 29.627 4.536 1.00 86.38 515 SER A N 1
ATOM 4147 C CA . SER A 1 515 ? -9.689 30.440 3.564 1.00 86.38 515 SER A CA 1
ATOM 4148 C C . SER A 1 515 ? -9.623 31.904 3.959 1.00 86.38 515 SER A C 1
ATOM 4150 O O . SER A 1 515 ? -8.537 32.472 3.887 1.00 86.38 515 SER A O 1
ATOM 4152 N N . TYR A 1 516 ? -10.715 32.470 4.473 1.00 83.00 516 TYR A N 1
ATOM 4153 C CA . TYR A 1 516 ? -10.729 33.827 5.019 1.00 83.00 516 TYR A CA 1
ATOM 4154 C C . TYR A 1 516 ? -9.901 33.960 6.302 1.00 83.00 516 TYR A C 1
ATOM 4156 O O . TYR A 1 516 ? -9.030 34.818 6.383 1.00 83.00 516 TYR A O 1
ATOM 4164 N N . GLU A 1 517 ? -10.093 33.086 7.299 1.00 82.19 517 GLU A N 1
ATOM 4165 C CA . GLU A 1 517 ? -9.362 33.212 8.573 1.00 82.19 517 GLU A CA 1
ATOM 4166 C C . GLU A 1 517 ? -7.852 32.949 8.445 1.00 82.19 517 GLU A C 1
ATOM 4168 O O . GLU A 1 517 ? -7.056 33.414 9.268 1.00 82.19 517 GLU A O 1
ATOM 4173 N N . LYS A 1 518 ? -7.437 32.127 7.475 1.00 82.00 518 LYS A N 1
ATOM 4174 C CA . LYS A 1 518 ? -6.034 31.722 7.317 1.00 82.00 518 LYS A CA 1
ATOM 4175 C C . LYS A 1 518 ? -5.370 32.275 6.065 1.00 82.00 518 LYS A C 1
ATOM 4177 O O . LYS A 1 518 ? -4.178 32.002 5.905 1.00 82.00 518 LYS A O 1
ATOM 4182 N N . ASN A 1 519 ? -6.065 33.074 5.260 1.00 79.12 519 ASN A N 1
ATOM 4183 C CA . ASN A 1 519 ? -5.595 33.587 3.972 1.00 79.12 519 ASN A CA 1
ATOM 4184 C C . ASN A 1 519 ? -5.126 32.452 3.048 1.00 79.12 519 ASN A C 1
ATOM 4186 O O . ASN A 1 519 ? -3.997 32.464 2.557 1.00 79.12 519 ASN A O 1
ATOM 4190 N N . ILE A 1 520 ? -5.970 31.429 2.863 1.00 82.19 520 ILE A N 1
ATOM 4191 C CA . ILE A 1 520 ? -5.707 30.403 1.846 1.00 82.19 520 ILE A CA 1
ATOM 4192 C C . ILE A 1 520 ? -5.892 31.051 0.479 1.00 82.19 520 ILE A C 1
ATOM 4194 O O . ILE A 1 520 ? -6.968 31.533 0.142 1.00 82.19 520 ILE A O 1
ATOM 4198 N N . ILE A 1 521 ? -4.843 31.006 -0.329 1.00 78.62 521 ILE A N 1
ATOM 4199 C CA . ILE A 1 521 ? -4.857 31.430 -1.720 1.00 78.62 521 ILE A CA 1
ATOM 4200 C C . ILE A 1 521 ? -5.486 30.302 -2.541 1.00 78.62 521 ILE A C 1
ATOM 4202 O O . ILE A 1 521 ? -4.818 29.313 -2.848 1.00 78.62 521 ILE A O 1
ATOM 4206 N N . ILE A 1 522 ? -6.766 30.425 -2.892 1.00 79.81 522 ILE A N 1
ATOM 4207 C CA . ILE A 1 522 ? -7.458 29.490 -3.792 1.00 79.81 522 ILE A CA 1
ATOM 4208 C C . ILE A 1 522 ? -7.341 30.020 -5.223 1.00 79.81 522 ILE A C 1
ATOM 4210 O O . ILE A 1 522 ? -8.238 30.673 -5.735 1.00 79.81 522 ILE A O 1
ATOM 4214 N N . ASN A 1 523 ? -6.213 29.761 -5.877 1.00 72.88 523 ASN A N 1
ATOM 4215 C CA . ASN A 1 523 ? -5.978 30.195 -7.259 1.00 72.88 523 ASN A CA 1
ATOM 4216 C C . ASN A 1 523 ? -5.808 29.028 -8.232 1.00 72.88 523 ASN A C 1
ATOM 4218 O O . ASN A 1 523 ? -5.543 29.249 -9.401 1.00 72.88 523 ASN A O 1
ATOM 4222 N N . SER A 1 524 ? -5.921 27.792 -7.757 1.00 69.25 524 SER A N 1
ATOM 4223 C CA . SER A 1 524 ? -5.578 26.593 -8.514 1.00 69.25 524 SER A CA 1
ATOM 4224 C C . SER A 1 524 ? -6.742 25.616 -8.459 1.00 69.25 524 SER A C 1
ATOM 4226 O O . SER A 1 524 ? -7.361 25.480 -7.400 1.00 69.25 524 SER A O 1
ATOM 4228 N N . SER A 1 525 ? -7.004 24.897 -9.549 1.00 76.12 525 SER A N 1
ATOM 4229 C CA . SER A 1 525 ? -8.049 23.867 -9.534 1.00 76.12 525 SER A CA 1
ATOM 4230 C C . SER A 1 525 ? -7.699 22.766 -8.541 1.00 76.12 525 SER A C 1
ATOM 4232 O O . SER A 1 525 ? -6.515 22.518 -8.288 1.00 76.12 525 SER A O 1
ATOM 4234 N N . PHE A 1 526 ? -8.690 22.062 -7.996 1.00 80.06 526 PHE A N 1
ATOM 4235 C CA . PHE A 1 526 ? -8.425 20.947 -7.086 1.00 80.06 526 PHE A CA 1
ATOM 4236 C C . PHE A 1 526 ? -9.532 19.885 -7.064 1.00 80.06 526 PHE A C 1
ATOM 4238 O O . PHE A 1 526 ? -10.689 20.142 -7.384 1.00 80.06 526 PHE A O 1
ATOM 4245 N N . VAL A 1 527 ? -9.150 18.663 -6.685 1.00 81.12 527 VAL A N 1
ATOM 4246 C CA . VAL A 1 527 ? -10.023 17.496 -6.503 1.00 81.12 527 VAL A CA 1
ATOM 4247 C C . VAL A 1 527 ? -9.945 17.033 -5.054 1.00 81.12 527 VAL A C 1
ATOM 4249 O O . VAL A 1 527 ? -8.848 16.809 -4.527 1.00 81.12 527 VAL A O 1
ATOM 4252 N N . VAL A 1 528 ? -11.105 16.783 -4.454 1.00 87.50 528 VAL A N 1
ATOM 4253 C CA . VAL A 1 528 ? -11.257 16.153 -3.142 1.00 87.50 528 VAL A CA 1
ATOM 4254 C C . VAL A 1 528 ? -11.976 14.814 -3.289 1.00 87.50 528 VAL A C 1
ATOM 4256 O O . VAL A 1 528 ? -13.119 14.766 -3.728 1.00 87.50 528 VAL A O 1
ATOM 4259 N N . GLU A 1 529 ? -11.316 13.716 -2.913 1.00 84.00 529 GLU A N 1
ATOM 4260 C CA . GLU A 1 529 ? -11.894 12.362 -2.917 1.00 84.00 529 GLU A CA 1
ATOM 4261 C C . GLU A 1 529 ? -12.084 11.856 -1.485 1.00 84.00 529 GLU A C 1
ATOM 4263 O O . GLU A 1 529 ? -11.105 11.653 -0.763 1.00 84.00 529 GLU A O 1
ATOM 4268 N N . ILE A 1 530 ? -13.321 11.593 -1.080 1.00 86.81 530 ILE A N 1
ATOM 4269 C CA . ILE A 1 530 ? -13.692 11.118 0.253 1.00 86.81 530 ILE A CA 1
ATOM 4270 C C . ILE A 1 530 ? -14.224 9.681 0.178 1.00 86.81 530 ILE A C 1
ATOM 4272 O O . ILE A 1 530 ? -15.014 9.331 -0.699 1.00 86.81 530 ILE A O 1
ATOM 4276 N N . SER A 1 531 ? -13.814 8.861 1.144 1.00 82.00 531 SER A N 1
ATOM 4277 C CA . SER A 1 531 ? -14.359 7.529 1.423 1.00 82.00 531 SER A CA 1
ATOM 4278 C C . SER A 1 531 ? -14.518 7.348 2.933 1.00 82.00 531 SER A C 1
ATOM 4280 O O . SER A 1 531 ? -13.606 7.718 3.673 1.00 82.00 531 SER A O 1
ATOM 4282 N N . SER A 1 532 ? -15.619 6.760 3.396 1.00 79.44 532 SER A N 1
ATOM 4283 C CA . SER A 1 532 ? -15.846 6.472 4.817 1.00 79.44 532 SER A CA 1
ATOM 4284 C C . SER A 1 532 ? -16.250 5.020 5.051 1.00 79.44 532 SER A C 1
ATOM 4286 O O . SER A 1 532 ? -17.066 4.479 4.305 1.00 79.44 532 SER A O 1
ATOM 4288 N N . GLU A 1 533 ? -15.665 4.420 6.089 1.00 72.31 533 GLU A N 1
ATOM 4289 C CA . GLU A 1 533 ? -16.065 3.123 6.656 1.00 72.31 533 GLU A CA 1
ATOM 4290 C C . GLU A 1 533 ? -17.250 3.263 7.624 1.00 72.31 533 GLU A C 1
ATOM 4292 O O . GLU A 1 533 ? -17.874 2.268 7.987 1.00 72.31 533 GLU A O 1
ATOM 4297 N N . LEU A 1 534 ? -17.555 4.494 8.054 1.00 68.31 534 LEU A N 1
ATOM 4298 C CA . LEU A 1 534 ? -18.652 4.774 8.972 1.00 68.31 534 LEU A CA 1
ATOM 4299 C C . LEU A 1 534 ? -19.987 4.718 8.221 1.00 68.31 534 LEU A C 1
ATOM 4301 O O . LEU A 1 534 ? -20.118 5.362 7.174 1.00 68.31 534 LEU A O 1
ATOM 4305 N N . PRO A 1 535 ? -21.002 4.019 8.757 1.00 61.94 535 PRO A N 1
ATOM 4306 C CA . PRO A 1 535 ? -22.343 4.094 8.202 1.00 61.94 535 PRO A CA 1
ATOM 4307 C C . PRO A 1 535 ? -22.879 5.523 8.360 1.00 61.94 535 PRO A C 1
ATOM 4309 O O . PRO A 1 535 ? -22.777 6.143 9.424 1.00 61.94 535 PRO A O 1
ATOM 4312 N N . ILE A 1 536 ? -23.407 6.070 7.268 1.00 64.06 536 ILE A N 1
ATOM 4313 C CA . ILE A 1 536 ? -23.881 7.452 7.211 1.00 64.06 536 ILE A CA 1
ATOM 4314 C C . ILE A 1 536 ? -25.234 7.542 7.910 1.00 64.06 536 ILE A C 1
ATOM 4316 O O . ILE A 1 536 ? -26.167 6.840 7.544 1.00 64.06 536 ILE A O 1
ATOM 4320 N N . GLY A 1 537 ? -25.335 8.432 8.897 1.00 54.97 537 GLY A N 1
ATOM 4321 C CA . GLY A 1 537 ? -26.598 8.716 9.580 1.00 54.97 537 GLY A CA 1
ATOM 4322 C C . GLY A 1 537 ? -26.956 7.816 10.751 1.00 54.97 537 GLY A C 1
ATOM 4323 O O . GLY A 1 537 ? -28.047 7.912 11.295 1.00 54.97 537 GLY A O 1
ATOM 4324 N N . GLU A 1 538 ? -26.017 7.004 11.215 1.00 57.06 538 GLU A N 1
ATOM 4325 C CA . GLU A 1 538 ? -26.287 6.043 12.288 1.00 57.06 538 GLU A CA 1
ATOM 4326 C C . GLU A 1 538 ? -25.815 6.510 13.673 1.00 57.06 538 GLU A C 1
ATOM 4328 O O . GLU A 1 538 ? -25.669 5.713 14.593 1.00 57.06 538 GLU A O 1
ATOM 4333 N N . GLY A 1 539 ? -25.529 7.806 13.844 1.00 57.59 539 GLY A N 1
ATOM 4334 C CA . GLY A 1 539 ? -25.103 8.363 15.137 1.00 57.59 539 GLY A CA 1
ATOM 4335 C C . GLY A 1 539 ? -23.678 7.986 15.572 1.00 57.59 539 GLY A C 1
ATOM 4336 O O . GLY A 1 539 ? -23.278 8.323 16.678 1.00 57.59 539 GLY A O 1
ATOM 4337 N N . LEU A 1 540 ? -22.882 7.349 14.702 1.00 63.47 540 LEU A N 1
ATOM 4338 C CA . LEU A 1 540 ? -21.487 6.939 14.963 1.00 63.47 540 LEU A CA 1
ATOM 4339 C C . LEU A 1 540 ? -20.443 8.020 14.615 1.00 63.47 540 LEU A C 1
ATOM 4341 O O . LEU A 1 540 ? -19.274 7.732 14.342 1.00 63.47 540 LEU A O 1
ATOM 4345 N N . GLY A 1 541 ? -20.865 9.284 14.569 1.00 68.38 541 GLY A N 1
ATOM 4346 C CA . GLY A 1 541 ? -19.977 10.407 14.272 1.00 68.38 541 GLY A CA 1
ATOM 4347 C C . GLY A 1 541 ? -19.469 10.442 12.826 1.00 68.38 541 GLY A C 1
ATOM 4348 O O . GLY A 1 541 ? -18.407 11.006 12.579 1.00 68.38 541 GLY A O 1
ATOM 4349 N N . SER A 1 542 ? -20.199 9.870 11.859 1.00 70.50 542 SER A N 1
ATOM 4350 C CA . SER A 1 542 ? -19.836 9.922 10.431 1.00 70.50 542 SER A CA 1
ATOM 4351 C C . SER A 1 542 ? -19.708 11.362 9.919 1.00 70.50 542 SER A C 1
ATOM 4353 O O . SER A 1 542 ? -18.748 11.692 9.226 1.00 70.50 542 SER A O 1
ATOM 4355 N N . SER A 1 543 ? -20.631 12.240 10.321 1.00 69.94 543 SER A N 1
ATOM 4356 C CA . SER A 1 543 ? -20.600 13.673 10.017 1.00 69.94 543 SER A CA 1
ATOM 4357 C C . SER A 1 543 ? -19.421 14.382 10.682 1.00 69.94 543 SER A C 1
ATOM 4359 O O . SER A 1 543 ? -18.693 15.105 10.012 1.00 69.94 543 SER A O 1
ATOM 4361 N N . ALA A 1 544 ? -19.180 14.134 11.971 1.00 73.00 544 ALA A N 1
ATOM 4362 C CA . ALA A 1 544 ? -18.051 14.717 12.696 1.00 73.00 544 ALA A CA 1
ATOM 4363 C C . ALA A 1 544 ? -16.709 14.290 12.076 1.00 73.00 544 ALA A C 1
ATOM 4365 O O . ALA A 1 544 ? -15.861 15.127 11.782 1.00 73.00 544 ALA A O 1
ATOM 4366 N N . SER A 1 545 ? -16.549 12.997 11.788 1.00 80.56 545 SER A N 1
ATOM 4367 C CA . SER A 1 545 ? -15.378 12.432 11.110 1.00 80.56 545 SER A CA 1
ATOM 4368 C C . SER A 1 545 ? -15.142 13.068 9.732 1.00 80.56 545 SER A C 1
ATOM 4370 O O . SER A 1 545 ? -14.009 13.407 9.378 1.00 80.56 545 SER A O 1
ATOM 4372 N N . PHE A 1 546 ? -16.214 13.286 8.966 1.00 84.00 546 PHE A N 1
ATOM 4373 C CA . PHE A 1 546 ? -16.181 13.951 7.665 1.00 84.00 546 PHE A CA 1
ATOM 4374 C C . PHE A 1 546 ? -15.754 15.424 7.758 1.00 84.00 546 PHE A C 1
ATOM 4376 O O . PHE A 1 546 ? -14.802 15.830 7.089 1.00 84.00 546 PHE A O 1
ATOM 4383 N N . VAL A 1 547 ? -16.398 16.206 8.628 1.00 82.88 547 VAL A N 1
ATOM 4384 C CA . VAL A 1 547 ? -16.109 17.636 8.838 1.00 82.88 547 VAL A CA 1
ATOM 4385 C C . VAL A 1 547 ? -14.689 17.830 9.384 1.00 82.88 547 VAL A C 1
ATOM 4387 O O . VAL A 1 547 ? -13.955 18.689 8.900 1.00 82.88 547 VAL A O 1
ATOM 4390 N N . VAL A 1 548 ? -14.240 16.983 10.319 1.00 86.00 548 VAL A N 1
ATOM 4391 C CA . VAL A 1 548 ? -12.855 16.992 10.822 1.00 86.00 548 VAL A CA 1
ATOM 4392 C C . VAL A 1 548 ? -11.860 16.668 9.705 1.00 86.00 548 VAL A C 1
ATOM 4394 O O . VAL A 1 548 ? -10.821 17.320 9.617 1.00 86.00 548 VAL A O 1
ATOM 4397 N N . CYS A 1 549 ? -12.162 15.714 8.813 1.00 88.62 549 CYS A N 1
ATOM 4398 C CA . CYS A 1 549 ? -11.315 15.441 7.645 1.00 88.62 549 CYS A CA 1
ATOM 4399 C C . CYS A 1 549 ? -11.207 16.646 6.706 1.00 88.62 549 CYS A C 1
ATOM 4401 O O . CYS A 1 549 ? -10.107 16.948 6.243 1.00 88.62 549 CYS A O 1
ATOM 4403 N N . LEU A 1 550 ? -12.317 17.329 6.425 1.00 89.94 550 LEU A N 1
ATOM 4404 C CA . LEU A 1 550 ? -12.334 18.528 5.585 1.00 89.94 550 LEU A CA 1
ATOM 4405 C C . LEU A 1 550 ? -11.552 19.679 6.226 1.00 89.94 550 LEU A C 1
ATOM 4407 O O . LEU A 1 550 ? -10.662 20.245 5.591 1.00 89.94 550 LEU A O 1
ATOM 4411 N N . ALA A 1 551 ? -11.808 19.965 7.504 1.00 88.00 551 ALA A N 1
ATOM 4412 C CA . ALA A 1 551 ? -11.099 21.000 8.248 1.00 88.00 551 ALA A CA 1
ATOM 4413 C C . ALA A 1 551 ? -9.592 20.706 8.303 1.00 88.00 551 ALA A C 1
ATOM 4415 O O . ALA A 1 551 ? -8.776 21.575 7.997 1.00 88.00 551 ALA A O 1
ATOM 4416 N N . ALA A 1 552 ? -9.206 19.460 8.598 1.00 88.50 552 ALA A N 1
ATOM 4417 C CA . ALA A 1 552 ? -7.813 19.023 8.575 1.00 88.50 552 ALA A CA 1
ATOM 4418 C C . ALA A 1 552 ? -7.192 19.137 7.176 1.00 88.50 552 ALA A C 1
ATOM 4420 O O . ALA A 1 552 ? -6.025 19.507 7.051 1.00 88.50 552 ALA A O 1
ATOM 4421 N N . CYS A 1 553 ? -7.954 18.842 6.120 1.00 90.75 553 CYS A N 1
ATOM 4422 C CA . CYS A 1 553 ? -7.511 18.972 4.735 1.00 90.75 553 CYS A CA 1
ATOM 4423 C C . CYS A 1 553 ? -7.209 20.429 4.366 1.00 90.75 553 CYS A C 1
ATOM 4425 O O . CYS A 1 553 ? -6.102 20.720 3.916 1.00 90.75 553 CYS A O 1
ATOM 4427 N N . PHE A 1 554 ? -8.152 21.351 4.571 1.00 90.31 554 PHE A N 1
ATOM 4428 C CA . PHE A 1 554 ? -7.963 22.761 4.219 1.00 90.31 554 PHE A CA 1
ATOM 4429 C C . PHE A 1 554 ? -6.948 23.446 5.136 1.00 90.31 554 PHE A C 1
ATOM 4431 O O . PHE A 1 554 ? -6.104 24.207 4.670 1.00 90.31 554 PHE A O 1
ATOM 4438 N N . PHE A 1 555 ? -6.920 23.093 6.422 1.00 87.06 555 PHE A N 1
ATOM 4439 C CA . PHE A 1 555 ? -5.875 23.564 7.329 1.00 87.06 555 PHE A CA 1
ATOM 4440 C C . PHE A 1 555 ? -4.488 23.054 6.913 1.00 87.06 555 PHE A C 1
ATOM 4442 O O . PHE A 1 555 ? -3.517 23.812 6.915 1.00 87.06 555 PHE A O 1
ATOM 4449 N N . ARG A 1 556 ? -4.380 21.789 6.481 1.00 83.31 556 ARG A N 1
ATOM 4450 C CA . ARG A 1 556 ? -3.157 21.252 5.869 1.00 83.31 556 ARG A CA 1
ATOM 4451 C C . ARG A 1 556 ? -2.793 22.009 4.596 1.00 83.31 556 ARG A C 1
ATOM 4453 O O . ARG A 1 556 ? -1.616 22.293 4.400 1.00 83.31 556 ARG A O 1
ATOM 4460 N N . TRP A 1 557 ? -3.764 22.336 3.752 1.00 83.12 557 TRP A N 1
ATOM 4461 C CA . TRP A 1 557 ? -3.533 23.110 2.536 1.00 83.12 557 TRP A CA 1
ATOM 4462 C C . TRP A 1 557 ? -2.975 24.506 2.850 1.00 83.12 557 TRP A C 1
ATOM 4464 O O . TRP A 1 557 ? -1.936 24.863 2.303 1.00 83.12 557 TRP A O 1
ATOM 4474 N N . ASN A 1 558 ? -3.549 25.221 3.822 1.00 84.19 558 ASN A N 1
ATOM 4475 C CA . ASN A 1 558 ? -3.005 26.468 4.376 1.00 84.19 558 ASN A CA 1
ATOM 4476 C C . ASN A 1 558 ? -1.549 26.311 4.852 1.00 84.19 558 ASN A C 1
ATOM 4478 O O . ASN A 1 558 ? -0.673 27.074 4.451 1.00 84.19 558 ASN A O 1
ATOM 4482 N N . LEU A 1 559 ? -1.270 25.307 5.696 1.00 73.44 559 LEU A N 1
ATOM 4483 C CA . LEU A 1 559 ? 0.090 25.065 6.193 1.00 73.44 559 LEU A CA 1
ATOM 4484 C C . LEU A 1 559 ? 1.078 24.840 5.042 1.00 73.44 559 LEU A C 1
ATOM 4486 O O . LEU A 1 559 ? 2.194 25.351 5.094 1.00 73.44 559 LEU A O 1
ATOM 4490 N N . LEU A 1 560 ? 0.664 24.114 3.999 1.00 69.31 560 LEU A N 1
ATOM 4491 C CA . LEU A 1 560 ? 1.481 23.894 2.807 1.00 69.31 560 LEU A CA 1
ATOM 4492 C C . LEU A 1 560 ? 1.733 25.194 2.032 1.00 69.31 560 LEU A C 1
ATOM 4494 O O . LEU A 1 560 ? 2.865 25.410 1.615 1.00 69.31 560 LEU A O 1
ATOM 4498 N N . GLN A 1 561 ? 0.733 26.067 1.882 1.00 67.50 561 GLN A N 1
ATOM 4499 C CA . GLN A 1 561 ? 0.910 27.377 1.239 1.00 67.50 561 GLN A CA 1
ATOM 4500 C C . GLN A 1 561 ? 1.861 28.294 2.024 1.00 67.50 561 GLN A C 1
ATOM 4502 O O . GLN A 1 561 ? 2.623 29.045 1.428 1.00 67.50 561 GLN A O 1
ATOM 4507 N N . LYS A 1 562 ? 1.877 28.181 3.357 1.00 68.25 562 LYS A N 1
ATOM 4508 C CA . LYS A 1 562 ? 2.783 28.918 4.257 1.00 68.25 562 LYS A CA 1
ATOM 4509 C C . LYS A 1 562 ? 4.160 28.270 4.434 1.00 68.25 562 LYS A C 1
ATOM 4511 O O . LYS A 1 562 ? 4.867 28.583 5.387 1.00 68.25 562 LYS A O 1
ATOM 4516 N N . GLY A 1 563 ? 4.531 27.305 3.596 1.00 52.72 563 GLY A N 1
ATOM 4517 C CA . GLY A 1 563 ? 5.843 26.659 3.690 1.00 52.72 563 GLY A CA 1
ATOM 4518 C C . GLY A 1 563 ? 6.015 25.649 4.826 1.00 52.72 563 GLY A C 1
ATOM 4519 O O . GLY A 1 563 ? 7.101 25.108 5.016 1.00 52.72 563 GLY A O 1
ATOM 4520 N N . THR A 1 564 ? 4.961 25.337 5.581 1.00 54.56 564 THR A N 1
ATOM 4521 C CA . THR A 1 564 ? 5.048 24.479 6.768 1.00 54.56 564 THR A CA 1
ATOM 4522 C C . THR A 1 564 ? 4.818 23.004 6.420 1.00 54.56 564 THR A C 1
ATOM 4524 O O . THR A 1 564 ? 3.686 22.535 6.268 1.00 54.56 564 THR A O 1
ATOM 4527 N N . VAL A 1 565 ? 5.898 22.217 6.365 1.00 51.66 565 VAL A N 1
ATOM 4528 C CA . VAL A 1 565 ? 5.851 20.771 6.070 1.00 51.66 565 VAL A CA 1
ATOM 4529 C C . VAL A 1 565 ? 5.891 19.933 7.357 1.00 51.66 565 VAL A C 1
ATOM 4531 O O . VAL A 1 565 ? 6.922 19.396 7.749 1.00 51.66 565 VAL A O 1
ATOM 4534 N N . ARG A 1 566 ? 4.739 19.778 8.021 1.00 55.75 566 ARG A N 1
ATOM 4535 C CA . ARG A 1 566 ? 4.534 18.763 9.088 1.00 55.75 566 ARG A CA 1
ATOM 4536 C C . ARG A 1 566 ? 4.070 17.411 8.504 1.00 55.75 566 ARG A C 1
ATOM 4538 O O . ARG A 1 566 ? 3.753 17.345 7.316 1.00 55.75 566 ARG A O 1
ATOM 4545 N N . TYR A 1 567 ? 3.970 16.359 9.322 1.00 49.22 567 TYR A N 1
ATOM 4546 C CA . TYR A 1 567 ? 3.262 15.093 8.990 1.00 49.22 567 TYR A CA 1
ATOM 4547 C C . TYR A 1 567 ? 2.171 14.727 9.987 1.00 49.22 567 TYR A C 1
ATOM 4549 O O . TYR A 1 567 ? 1.217 14.048 9.623 1.00 49.22 567 TYR A O 1
ATOM 4557 N N . ILE A 1 568 ? 2.326 15.179 11.227 1.00 49.59 568 ILE A N 1
ATOM 4558 C CA . ILE A 1 568 ? 1.384 14.992 12.322 1.00 49.59 568 ILE A CA 1
ATOM 4559 C C . ILE A 1 568 ? 0.953 16.394 12.749 1.00 49.59 568 ILE A C 1
ATOM 4561 O O . ILE A 1 568 ? 1.796 17.290 12.849 1.00 49.59 568 ILE A O 1
ATOM 4565 N N . PHE A 1 569 ? -0.347 16.590 12.948 1.00 68.31 569 PHE A N 1
ATOM 4566 C CA . PHE A 1 569 ? -0.867 17.816 13.543 1.00 68.31 569 PHE A CA 1
ATOM 4567 C C . PHE A 1 569 ? -0.424 17.871 15.002 1.00 68.31 569 PHE A C 1
ATOM 4569 O O . PHE A 1 569 ? -0.624 16.913 15.748 1.00 68.31 569 PHE A O 1
ATOM 4576 N N . ASN A 1 570 ? 0.215 18.967 15.403 1.00 67.06 570 ASN A N 1
ATOM 4577 C CA . ASN A 1 570 ? 0.550 19.160 16.809 1.00 67.06 570 ASN A CA 1
ATOM 4578 C C . ASN A 1 570 ? -0.729 19.519 17.608 1.00 67.06 570 ASN A C 1
ATOM 4580 O O . ASN A 1 570 ? -1.776 19.780 17.010 1.00 67.06 570 ASN A O 1
ATOM 4584 N N . PRO A 1 571 ? -0.682 19.554 18.952 1.00 65.62 571 PRO A N 1
ATOM 4585 C CA . PRO A 1 571 ? -1.862 19.878 19.756 1.00 65.62 571 PRO A CA 1
ATOM 4586 C C . PRO A 1 571 ? -2.519 21.219 19.388 1.00 65.62 571 PRO A C 1
ATOM 4588 O O . PRO A 1 571 ? -3.740 21.327 19.412 1.00 65.62 571 PRO A O 1
ATOM 4591 N N . ILE A 1 572 ? -1.732 22.219 18.979 1.00 72.56 572 ILE A N 1
ATOM 4592 C CA . ILE A 1 572 ? -2.233 23.541 18.573 1.00 72.56 572 ILE A CA 1
ATOM 4593 C C . ILE A 1 572 ? -3.001 23.454 17.246 1.00 72.56 572 ILE A C 1
ATOM 4595 O O . ILE A 1 572 ? -4.093 24.005 17.123 1.00 72.56 572 ILE A O 1
ATOM 4599 N N . ASP A 1 573 ? -2.467 22.731 16.262 1.00 76.62 573 ASP A N 1
ATOM 4600 C CA . ASP A 1 573 ? -3.124 22.484 14.977 1.00 76.62 573 ASP A CA 1
ATOM 4601 C C . ASP A 1 573 ? -4.465 21.769 15.185 1.00 76.62 573 ASP A C 1
ATOM 4603 O O . ASP A 1 573 ? -5.463 22.134 14.566 1.00 76.62 573 ASP A O 1
ATOM 4607 N N . LEU A 1 574 ? -4.507 20.789 16.095 1.00 76.69 574 LEU A N 1
ATOM 4608 C CA . LEU A 1 574 ? -5.733 20.071 16.448 1.00 76.69 574 LEU A CA 1
ATOM 4609 C C . LEU A 1 574 ? -6.779 20.987 17.095 1.00 76.69 574 LEU A C 1
ATOM 4611 O O . LEU A 1 574 ? -7.958 20.830 16.797 1.00 76.69 574 LEU A O 1
ATOM 4615 N N . ILE A 1 575 ? -6.372 21.972 17.904 1.00 73.44 575 ILE A N 1
ATOM 4616 C CA . ILE A 1 575 ? -7.287 22.986 18.457 1.00 73.44 575 ILE A CA 1
ATOM 4617 C C . ILE A 1 575 ? -7.916 23.818 17.332 1.00 73.44 575 ILE A C 1
ATOM 4619 O O . ILE A 1 575 ? -9.126 24.031 17.340 1.00 73.44 575 ILE A O 1
ATOM 4623 N N . TYR A 1 576 ? -7.134 24.248 16.336 1.00 77.62 576 TYR A N 1
ATOM 4624 C CA . TYR A 1 576 ? -7.679 24.984 15.188 1.00 77.62 576 TYR A CA 1
ATOM 4625 C C . TYR A 1 576 ? -8.600 24.116 14.329 1.00 77.62 576 TYR A C 1
ATOM 4627 O O . TYR A 1 576 ? -9.686 24.557 13.965 1.00 77.62 576 TYR A O 1
ATOM 4635 N N . ILE A 1 577 ? -8.203 22.877 14.030 1.00 81.69 577 ILE A N 1
ATOM 4636 C CA . ILE A 1 577 ? -9.036 21.929 13.276 1.00 81.69 577 ILE A CA 1
ATOM 4637 C C . ILE A 1 577 ? -10.354 21.681 14.015 1.00 81.69 577 ILE A C 1
ATOM 4639 O O . ILE A 1 577 ? -11.412 21.711 13.392 1.00 81.69 577 ILE A O 1
ATOM 4643 N N . MET A 1 578 ? -10.301 21.499 15.337 1.00 76.38 578 MET A N 1
ATOM 4644 C CA . MET A 1 578 ? -11.482 21.350 16.183 1.00 76.38 578 MET A CA 1
ATOM 4645 C C . MET A 1 578 ? -12.353 22.609 16.159 1.00 76.38 578 MET A C 1
ATOM 4647 O O . MET A 1 578 ? -13.555 22.480 15.961 1.00 76.38 578 MET A O 1
ATOM 4651 N N . LYS A 1 579 ? -11.766 23.812 16.277 1.00 78.94 579 LYS A N 1
ATOM 4652 C CA . LYS A 1 579 ? -12.485 25.095 16.164 1.00 78.94 579 LYS A CA 1
ATOM 4653 C C . LYS A 1 579 ? -13.281 25.155 14.856 1.00 78.94 579 LYS A C 1
ATOM 4655 O O . LYS A 1 579 ? -14.487 25.380 14.890 1.00 78.94 579 LYS A O 1
ATOM 4660 N N . TYR A 1 580 ? -12.637 24.897 13.718 1.00 78.12 580 TYR A N 1
ATOM 4661 C CA . TYR A 1 580 ? -13.306 24.933 12.413 1.00 78.12 580 TYR A CA 1
ATOM 4662 C C . TYR A 1 580 ? -14.369 23.855 12.258 1.00 78.12 580 TYR A C 1
ATOM 4664 O O . TYR A 1 580 ? -15.466 24.139 11.784 1.00 78.12 580 TYR A O 1
ATOM 4672 N N . ALA A 1 581 ? -14.070 22.632 12.697 1.00 73.69 581 ALA A N 1
ATOM 4673 C CA . ALA A 1 581 ? -15.036 21.549 12.644 1.00 73.69 581 ALA A CA 1
ATOM 4674 C C . ALA A 1 581 ? -16.262 21.834 13.528 1.00 73.69 581 ALA A C 1
ATOM 4676 O O . ALA A 1 581 ? -17.381 21.547 13.119 1.00 73.69 581 ALA A O 1
ATOM 4677 N N . SER A 1 582 ? -16.067 22.457 14.695 1.00 63.75 582 SER A N 1
ATOM 4678 C CA . SER A 1 582 ? -17.151 22.849 15.607 1.00 63.75 582 SER A CA 1
ATOM 4679 C C . SER A 1 582 ? -17.986 24.029 15.105 1.00 63.75 582 SER A C 1
ATOM 4681 O O . SER A 1 582 ? -19.151 24.137 15.462 1.00 63.75 582 SER A O 1
ATOM 4683 N N . ALA A 1 583 ? -17.423 24.891 14.251 1.00 62.12 583 ALA A N 1
ATOM 4684 C CA . ALA A 1 583 ? -18.150 26.009 13.649 1.00 62.12 583 ALA A CA 1
ATOM 4685 C C . ALA A 1 583 ? -19.187 25.550 12.605 1.00 62.12 583 ALA A C 1
ATOM 4687 O O . ALA A 1 583 ? -20.106 26.299 12.282 1.00 62.12 583 ALA A O 1
ATOM 4688 N N . CYS A 1 584 ? -19.069 24.315 12.105 1.00 54.06 584 CYS A N 1
ATOM 4689 C CA . CYS A 1 584 ? -20.099 23.657 11.306 1.00 54.06 584 CYS A CA 1
ATOM 4690 C C . CYS A 1 584 ? -21.207 23.122 12.222 1.00 54.06 584 CYS A C 1
ATOM 4692 O O . CYS A 1 584 ? -21.386 21.909 12.325 1.00 54.06 584 CYS A O 1
ATOM 4694 N N . ASP A 1 585 ? -21.947 23.999 12.904 1.00 45.00 585 ASP A N 1
ATOM 4695 C CA . ASP A 1 585 ? -23.063 23.614 13.786 1.00 45.00 585 ASP A CA 1
ATOM 4696 C C . ASP A 1 585 ? -24.321 23.254 12.961 1.00 45.00 585 ASP A C 1
ATOM 4698 O O . ASP A 1 585 ? -25.422 23.793 13.089 1.00 45.00 585 ASP A O 1
ATOM 4702 N N . MET A 1 586 ? -24.107 22.356 12.005 1.00 38.28 586 MET A N 1
ATOM 4703 C CA . MET A 1 586 ? -25.053 21.880 11.018 1.00 38.28 586 MET A CA 1
ATOM 4704 C C . MET A 1 586 ? -25.841 20.712 11.603 1.00 38.28 586 MET A C 1
ATOM 4706 O O . MET A 1 586 ? -25.314 19.612 11.779 1.00 38.28 586 MET A O 1
ATOM 4710 N N . LYS A 1 587 ? -27.137 20.922 11.871 1.00 33.34 587 LYS A N 1
ATOM 4711 C CA . LYS A 1 587 ? -28.090 19.832 12.142 1.00 33.34 587 LYS A CA 1
ATOM 4712 C C . LYS A 1 587 ? -28.307 19.036 10.852 1.00 33.34 587 LYS A C 1
ATOM 4714 O O . LYS A 1 587 ? -29.272 19.260 10.129 1.00 33.34 587 LYS A O 1
ATOM 4719 N N . ILE A 1 588 ? -27.380 18.131 10.557 1.00 30.30 588 ILE A N 1
ATOM 4720 C CA . ILE A 1 588 ? -27.414 17.263 9.379 1.00 30.30 588 ILE A CA 1
ATOM 4721 C C . ILE A 1 588 ? -28.638 16.344 9.486 1.00 30.30 588 ILE A C 1
ATOM 4723 O O . ILE A 1 588 ? -28.757 15.552 10.421 1.00 30.30 588 ILE A O 1
ATOM 4727 N N . LEU A 1 589 ? -29.569 16.481 8.542 1.00 31.56 589 LEU A N 1
ATOM 4728 C CA . LEU A 1 589 ? -30.688 15.560 8.355 1.00 31.56 589 LEU A CA 1
ATOM 4729 C C . LEU A 1 589 ? -30.193 14.291 7.646 1.00 31.56 589 LEU A C 1
ATOM 4731 O O . LEU A 1 589 ? -29.291 14.342 6.813 1.00 31.56 589 LEU A O 1
ATOM 4735 N N . LEU A 1 590 ? -30.776 13.147 7.990 1.00 30.53 590 LEU A N 1
ATOM 4736 C CA . LEU A 1 590 ? -30.312 11.830 7.564 1.00 30.53 590 LEU A CA 1
ATOM 4737 C C . LEU A 1 590 ? -31.431 11.140 6.785 1.00 30.53 590 LEU A C 1
ATOM 4739 O O . LEU A 1 590 ? -32.565 11.081 7.259 1.00 30.53 590 LEU A O 1
ATOM 4743 N N . VAL A 1 591 ? -31.117 10.685 5.570 1.00 30.05 591 VAL A N 1
ATOM 4744 C CA . VAL A 1 591 ? -32.080 10.081 4.638 1.00 30.05 591 VAL A CA 1
ATOM 4745 C C . VAL A 1 591 ? -31.906 8.564 4.651 1.00 30.05 591 VAL A C 1
ATOM 4747 O O . VAL A 1 591 ? -30.809 8.055 4.433 1.00 30.05 591 VAL A O 1
ATOM 4750 N N . PHE A 1 592 ? -33.006 7.860 4.921 1.00 34.81 592 PHE A N 1
ATOM 4751 C CA . PHE A 1 592 ? -33.089 6.404 5.016 1.00 34.81 592 PHE A CA 1
ATOM 4752 C C . PHE A 1 592 ? -33.452 5.780 3.664 1.00 34.81 592 PHE A C 1
ATOM 4754 O O . PHE A 1 592 ? -34.420 6.201 3.036 1.00 34.81 592 PHE A O 1
ATOM 4761 N N . SER A 1 593 ? -32.749 4.720 3.256 1.00 29.19 593 SER A N 1
ATOM 4762 C CA . SER A 1 593 ? -33.075 3.936 2.053 1.00 29.19 593 SER A CA 1
ATOM 4763 C C . SER A 1 593 ? -33.636 2.542 2.388 1.00 29.19 593 SER A C 1
ATOM 4765 O O . SER A 1 593 ? -33.094 1.527 1.959 1.00 29.19 593 SER A O 1
ATOM 4767 N N . ASN A 1 594 ? -34.746 2.539 3.137 1.00 31.53 594 ASN A N 1
ATOM 4768 C CA . ASN A 1 594 ? -35.787 1.502 3.229 1.00 31.53 594 ASN A CA 1
ATOM 4769 C C . ASN A 1 594 ? -35.400 0.058 3.612 1.00 31.53 594 ASN A C 1
ATOM 4771 O O . ASN A 1 594 ? -35.050 -0.735 2.747 1.00 31.53 594 ASN A O 1
ATOM 4775 N N . VAL A 1 595 ? -35.756 -0.343 4.841 1.00 29.31 595 VAL A N 1
ATOM 4776 C CA . VAL A 1 595 ? -36.910 -1.246 5.047 1.00 29.31 595 VAL A CA 1
ATOM 4777 C C . VAL A 1 595 ? -37.718 -0.760 6.261 1.00 29.31 595 VAL A C 1
ATOM 4779 O O . VAL A 1 595 ? -37.192 -0.602 7.356 1.00 29.31 595 VAL A O 1
ATOM 4782 N N . SER A 1 596 ? -39.021 -0.589 6.029 1.00 28.81 596 SER A N 1
ATOM 4783 C CA . SER A 1 596 ? -40.136 -0.312 6.951 1.00 28.81 596 SER A CA 1
ATOM 4784 C C . SER A 1 596 ? -40.387 1.134 7.434 1.00 28.81 596 SER A C 1
ATOM 4786 O O . SER A 1 596 ? -39.827 1.628 8.403 1.00 28.81 596 SER A O 1
ATOM 4788 N N . GLN A 1 597 ? -41.393 1.698 6.753 1.00 29.02 597 GLN A N 1
ATOM 4789 C CA . GLN A 1 597 ? -42.406 2.673 7.172 1.00 29.02 597 GLN A CA 1
ATOM 4790 C C . GLN A 1 597 ? -42.069 4.172 7.145 1.00 29.02 597 GLN A C 1
ATOM 4792 O O . GLN A 1 597 ? -41.395 4.732 8.003 1.00 29.02 597 GLN A O 1
ATOM 4797 N N . LYS A 1 598 ? -42.699 4.819 6.150 1.00 30.33 598 LYS A N 1
ATOM 4798 C CA . LYS A 1 598 ? -43.098 6.228 6.127 1.00 30.33 598 LYS A CA 1
ATOM 4799 C C . LYS A 1 598 ? -43.585 6.654 7.517 1.00 30.33 598 LYS A C 1
ATOM 4801 O O . LYS A 1 598 ? -44.689 6.297 7.914 1.00 30.33 598 LYS A O 1
ATOM 4806 N N . ILE A 1 599 ? -42.793 7.445 8.230 1.00 32.94 599 ILE A N 1
ATOM 4807 C CA . ILE A 1 599 ? -43.318 8.321 9.275 1.00 32.94 599 ILE A CA 1
ATOM 4808 C C . ILE A 1 599 ? -43.146 9.729 8.733 1.00 32.94 599 ILE A C 1
ATOM 4810 O O . ILE A 1 599 ? -42.024 10.218 8.597 1.00 32.94 599 ILE A O 1
ATOM 4814 N N . GLU A 1 600 ? -44.270 10.340 8.372 1.00 27.89 600 GLU A N 1
ATOM 4815 C CA . GLU A 1 600 ? -44.362 11.752 8.031 1.00 27.89 600 GLU A CA 1
ATOM 4816 C C . GLU A 1 600 ? -43.632 12.579 9.092 1.00 27.89 600 GLU A C 1
ATOM 4818 O O . GLU A 1 600 ? -43.940 12.544 10.288 1.00 27.89 600 GLU A O 1
ATOM 4823 N N . GLN A 1 601 ? -42.607 13.298 8.643 1.00 30.06 601 GLN A N 1
ATOM 4824 C CA . GLN A 1 601 ? -41.852 14.240 9.449 1.00 30.06 601 GLN A CA 1
ATOM 4825 C C . GLN A 1 601 ? -42.715 15.473 9.729 1.00 30.06 601 GLN A C 1
ATOM 4827 O O . GLN A 1 601 ? -42.515 16.536 9.147 1.00 30.06 601 GLN A O 1
ATOM 4832 N N . ASN A 1 602 ? -43.635 15.373 10.684 1.00 25.28 602 ASN A N 1
ATOM 4833 C CA . ASN A 1 602 ? -44.013 16.564 11.427 1.00 25.28 602 ASN A CA 1
ATOM 4834 C C . ASN A 1 602 ? -42.808 16.967 12.279 1.00 25.28 602 ASN A C 1
ATOM 4836 O O . ASN A 1 602 ? -42.334 16.195 13.115 1.00 25.28 602 ASN A O 1
ATOM 4840 N N . LYS A 1 603 ? -42.290 18.176 12.026 1.00 30.92 603 LYS A N 1
ATOM 4841 C CA . LYS A 1 603 ? -41.311 18.875 12.863 1.00 30.92 603 LYS A CA 1
ATOM 4842 C C . LYS A 1 603 ? -41.712 18.744 14.336 1.00 30.92 603 LYS A C 1
ATOM 4844 O O . LYS A 1 603 ? -42.495 19.543 14.839 1.00 30.92 603 LYS A O 1
ATOM 4849 N N . VAL A 1 604 ? -41.112 17.801 15.056 1.00 32.78 604 VAL A N 1
ATOM 4850 C CA . VAL A 1 604 ? -40.973 17.912 16.509 1.00 32.78 604 VAL A CA 1
ATOM 4851 C C . VAL A 1 604 ? -39.761 18.815 16.746 1.00 32.78 604 VAL A C 1
ATOM 4853 O O . VAL A 1 604 ? -38.710 18.401 17.225 1.00 32.78 604 VAL A O 1
ATOM 4856 N N . GLU A 1 605 ? -39.898 20.092 16.378 1.00 33.09 605 GLU A N 1
ATOM 4857 C CA . GLU A 1 605 ? -39.477 21.091 17.350 1.00 33.09 605 GLU A CA 1
ATOM 4858 C C . GLU A 1 605 ? -40.287 20.755 18.592 1.00 33.09 605 GLU A C 1
ATOM 4860 O O . GLU A 1 605 ? -41.511 20.617 18.517 1.00 33.09 605 GLU A O 1
ATOM 4865 N N . ILE A 1 606 ? -39.622 20.583 19.728 1.00 37.00 606 ILE A N 1
ATOM 4866 C CA . ILE A 1 606 ? -40.310 20.725 20.998 1.00 37.00 606 ILE A CA 1
ATOM 4867 C C . ILE A 1 606 ? -40.833 22.167 20.968 1.00 37.00 606 ILE A C 1
ATOM 4869 O O . ILE A 1 606 ? -40.144 23.100 21.370 1.00 37.00 606 ILE A O 1
ATOM 4873 N N . LYS A 1 607 ? -42.046 22.374 20.435 1.00 33.84 607 LYS A N 1
ATOM 4874 C CA . LYS A 1 607 ? -42.914 23.458 20.864 1.00 33.84 607 LYS A CA 1
ATOM 4875 C C . LYS A 1 607 ? -43.092 23.162 22.337 1.00 33.84 607 LYS A C 1
ATOM 4877 O O . LYS A 1 607 ? -43.962 22.382 22.717 1.00 33.84 607 LYS A O 1
ATOM 4882 N N . VAL A 1 608 ? -42.186 23.712 23.144 1.00 39.16 608 VAL A N 1
ATOM 4883 C CA . VAL A 1 608 ? -42.323 23.800 24.587 1.00 39.16 608 VAL A CA 1
ATOM 4884 C C . VAL A 1 608 ? -43.641 24.536 24.771 1.00 39.16 608 VAL A C 1
ATOM 4886 O O . VAL A 1 608 ? -43.712 25.761 24.683 1.00 39.16 608 VAL A O 1
ATOM 4889 N N . LYS A 1 609 ? -44.735 23.781 24.914 1.00 34.41 609 LYS A N 1
ATOM 4890 C CA . LYS A 1 609 ? -45.982 24.324 25.433 1.00 34.41 609 LYS A CA 1
ATOM 4891 C C . LYS A 1 609 ? -45.577 24.942 26.767 1.00 34.41 609 LYS A C 1
ATOM 4893 O O . LYS A 1 609 ? -45.058 24.233 27.624 1.00 34.41 609 LYS A O 1
ATOM 4898 N N . LYS A 1 610 ? -45.762 26.255 26.915 1.00 40.53 610 LYS A N 1
ATOM 4899 C CA . LYS A 1 610 ? -45.299 27.090 28.041 1.00 40.53 610 LYS A CA 1
ATOM 4900 C C . LYS A 1 610 ? -45.652 26.588 29.462 1.00 40.53 610 LYS A C 1
ATOM 4902 O O . LYS A 1 610 ? -45.185 27.181 30.419 1.00 40.53 610 LYS A O 1
ATOM 4907 N N . HIS A 1 611 ? -46.413 25.506 29.627 1.00 41.94 611 HIS A N 1
ATOM 4908 C CA . HIS A 1 611 ? -46.766 24.893 30.918 1.00 41.94 611 HIS A CA 1
ATOM 4909 C C . HIS A 1 611 ? -45.941 23.628 31.255 1.00 41.94 611 HIS A C 1
ATOM 4911 O O . HIS A 1 611 ? -46.213 22.978 32.257 1.00 41.94 611 HIS A O 1
ATOM 4917 N N . LEU A 1 612 ? -44.969 23.246 30.412 1.00 46.59 612 LEU A N 1
ATOM 4918 C CA . LEU A 1 612 ? -44.192 21.995 30.520 1.00 46.59 612 LEU A CA 1
ATOM 4919 C C . LEU A 1 612 ? -42.664 22.206 30.565 1.00 46.59 612 LEU A C 1
ATOM 4921 O O . LEU A 1 612 ? -41.904 21.261 30.378 1.00 46.59 612 LEU A O 1
ATOM 4925 N N . SER A 1 613 ? -42.191 23.431 30.803 1.00 54.97 613 SER A N 1
ATOM 4926 C CA . SER A 1 613 ? -40.752 23.733 30.875 1.00 54.97 613 SER A CA 1
ATOM 4927 C C . SER A 1 613 ? -40.076 23.154 32.124 1.00 54.97 613 SER A C 1
ATOM 4929 O O . SER A 1 613 ? -38.986 22.604 32.022 1.00 54.97 613 SER A O 1
ATOM 4931 N N . SER A 1 614 ? -40.736 23.178 33.288 1.00 58.28 614 SER A N 1
ATOM 4932 C CA . SER A 1 614 ? -40.114 22.780 34.563 1.00 58.28 614 SER A CA 1
ATOM 4933 C C . SER A 1 614 ? -39.765 21.287 34.658 1.00 58.28 614 SER A C 1
ATOM 4935 O O . SER A 1 614 ? -38.736 20.930 35.231 1.00 58.28 614 SER A O 1
ATOM 4937 N N . SER A 1 615 ? -40.584 20.402 34.080 1.00 61.56 615 SER A N 1
ATOM 4938 C CA . SER A 1 615 ? -40.330 18.954 34.073 1.00 61.56 615 SER A CA 1
ATOM 4939 C C . SER A 1 615 ? -39.224 18.564 33.091 1.00 61.56 615 SER A C 1
ATOM 4941 O O . SER A 1 615 ? -38.378 17.733 33.418 1.00 61.56 615 SER A O 1
ATOM 4943 N N . VAL A 1 616 ? -39.178 19.203 31.919 1.00 66.75 616 VAL A N 1
ATOM 4944 C CA . VAL A 1 616 ? -38.118 19.001 30.920 1.00 66.75 616 VAL A CA 1
ATOM 4945 C C . VAL A 1 616 ? -36.774 19.510 31.447 1.00 66.75 616 VAL A C 1
ATOM 4947 O O . VAL A 1 616 ? -35.780 18.790 31.360 1.00 66.75 616 VAL A O 1
ATOM 4950 N N . ASP A 1 617 ? -36.746 20.689 32.072 1.00 71.38 617 ASP A N 1
ATOM 4951 C CA . ASP A 1 617 ? -35.532 21.249 32.679 1.00 71.38 617 ASP A CA 1
ATOM 4952 C C . ASP A 1 617 ? -35.012 20.374 33.832 1.00 71.38 617 ASP A C 1
ATOM 4954 O O . ASP A 1 617 ? -33.805 20.148 33.956 1.00 71.38 617 ASP A O 1
ATOM 4958 N N . SER A 1 618 ? -35.913 19.796 34.635 1.00 76.00 618 SER A N 1
ATOM 4959 C CA . SER A 1 618 ? -35.568 18.825 35.683 1.00 76.00 618 SER A CA 1
ATOM 4960 C C . SER A 1 618 ? -34.914 17.556 35.114 1.00 76.00 618 SER A C 1
ATOM 4962 O O . SER A 1 618 ? -33.884 17.092 35.621 1.00 76.00 618 SER A O 1
ATOM 4964 N N . ILE A 1 619 ? -35.444 17.022 34.007 1.00 75.44 619 ILE A N 1
ATOM 4965 C CA . ILE A 1 619 ? -34.865 15.855 33.326 1.00 75.44 619 ILE A CA 1
ATOM 4966 C C . ILE A 1 619 ? -33.491 16.199 32.727 1.00 75.44 619 ILE A C 1
ATOM 4968 O O . ILE A 1 619 ? -32.542 15.429 32.888 1.00 75.44 619 ILE A O 1
ATOM 4972 N N . LEU A 1 620 ? -33.334 17.370 32.102 1.00 73.69 620 LEU A N 1
ATOM 4973 C CA . LEU A 1 620 ? -32.051 17.826 31.550 1.00 73.69 620 LEU A CA 1
ATOM 4974 C C . LEU A 1 620 ? -30.982 18.033 32.637 1.00 73.69 620 LEU A C 1
ATOM 4976 O O . LEU A 1 620 ? -29.825 17.652 32.445 1.00 73.69 620 LEU A O 1
ATOM 4980 N N . ASN A 1 621 ? -31.358 18.571 33.799 1.00 78.88 621 ASN A N 1
ATOM 4981 C CA . ASN A 1 621 ? -30.464 18.694 34.956 1.00 78.88 621 ASN A CA 1
ATOM 4982 C C . ASN A 1 621 ? -30.087 17.322 35.538 1.00 78.88 621 ASN A C 1
ATOM 4984 O O . ASN A 1 621 ? -28.948 17.110 35.969 1.00 78.88 621 ASN A O 1
ATOM 4988 N N . SER A 1 622 ? -31.006 16.357 35.485 1.00 80.62 622 SER A N 1
ATOM 4989 C CA . SER A 1 622 ? -30.730 14.969 35.861 1.00 80.62 622 SER A CA 1
ATOM 4990 C C . SER A 1 622 ? -29.731 14.310 34.900 1.00 80.62 622 SER A C 1
ATOM 4992 O O . SER A 1 622 ? -28.776 13.676 35.354 1.00 80.62 622 SER A O 1
ATOM 4994 N N . ILE A 1 623 ? -29.863 14.533 33.584 1.00 75.75 623 ILE A N 1
ATOM 4995 C CA . ILE A 1 623 ? -28.891 14.075 32.574 1.00 75.75 623 ILE A CA 1
ATOM 4996 C C . ILE A 1 623 ? -27.506 14.683 32.836 1.00 75.75 623 ILE A C 1
ATOM 4998 O O . ILE A 1 623 ? -26.504 13.964 32.797 1.00 75.75 623 ILE A O 1
ATOM 5002 N N . GLU A 1 624 ? -27.425 15.980 33.142 1.00 78.69 624 GLU A N 1
ATOM 5003 C CA . GLU A 1 624 ? -26.158 16.643 33.476 1.00 78.69 624 GLU A CA 1
ATOM 5004 C C . GLU A 1 624 ? -25.518 16.044 34.738 1.00 78.69 624 GLU A C 1
ATOM 5006 O O . GLU A 1 624 ? -24.319 15.754 34.754 1.00 78.69 624 GLU A O 1
ATOM 5011 N N . THR A 1 625 ? -26.320 15.794 35.774 1.00 81.94 625 THR A N 1
ATOM 5012 C CA . THR A 1 625 ? -25.863 15.191 37.035 1.00 81.94 625 THR A CA 1
ATOM 5013 C C . THR A 1 625 ? -25.298 13.788 36.815 1.00 81.94 625 THR A C 1
ATOM 5015 O O . THR A 1 625 ? -24.210 13.472 37.301 1.00 81.94 625 THR A O 1
ATOM 5018 N N . ILE A 1 626 ? -25.990 12.954 36.034 1.00 82.31 626 ILE A N 1
ATOM 5019 C CA . ILE A 1 626 ? -25.531 11.604 35.670 1.00 82.31 626 ILE A CA 1
ATOM 5020 C C . ILE A 1 626 ? -24.239 11.669 34.864 1.00 82.31 626 ILE A C 1
ATOM 5022 O O . ILE A 1 626 ? -23.325 10.884 35.099 1.00 82.31 626 ILE A O 1
ATOM 5026 N N . SER A 1 627 ? -24.126 12.627 33.950 1.00 77.75 627 SER A N 1
ATOM 5027 C CA . SER A 1 627 ? -22.934 12.776 33.115 1.00 77.75 627 SER A CA 1
ATOM 5028 C C . SER A 1 627 ? -21.717 13.213 33.927 1.00 77.75 627 SER A C 1
ATOM 5030 O O . SER A 1 627 ? -20.624 12.688 33.724 1.00 77.75 627 SER A O 1
ATOM 5032 N N . LYS A 1 628 ? -21.897 14.112 34.905 1.00 81.44 628 LYS A N 1
ATOM 5033 C CA . LYS A 1 628 ? -20.843 14.480 35.866 1.00 81.44 628 LYS A CA 1
ATOM 5034 C C . LYS A 1 628 ? -20.413 13.280 36.711 1.00 81.44 628 LYS A C 1
ATOM 5036 O O . LYS A 1 628 ? -19.212 13.057 36.846 1.00 81.44 628 LYS A O 1
ATOM 5041 N N . LYS A 1 629 ? -21.366 12.476 37.206 1.00 83.38 629 LYS A N 1
ATOM 5042 C CA . LYS A 1 629 ? -21.070 11.213 37.909 1.00 83.38 629 LYS A CA 1
ATOM 5043 C C . LYS A 1 629 ? -20.295 10.239 37.017 1.00 83.38 629 LYS A C 1
ATOM 5045 O O . LYS A 1 629 ? -19.278 9.715 37.445 1.00 83.38 629 LYS A O 1
ATOM 5050 N N . PHE A 1 630 ? -20.693 10.085 35.755 1.00 78.88 630 PHE A N 1
ATOM 5051 C CA . PHE A 1 630 ? -20.020 9.210 34.789 1.00 78.88 630 PHE A CA 1
ATOM 5052 C C . PHE A 1 630 ? -18.567 9.638 34.536 1.00 78.88 630 PHE A C 1
ATOM 5054 O O . PHE A 1 630 ? -17.651 8.818 34.569 1.00 78.88 630 PHE A O 1
ATOM 5061 N N . ILE A 1 631 ? -18.331 10.939 34.334 1.00 76.88 631 ILE A N 1
ATOM 5062 C CA . ILE A 1 631 ? -16.983 11.503 34.162 1.00 76.88 631 ILE A CA 1
ATOM 5063 C C . ILE A 1 631 ? -16.141 11.303 35.427 1.00 76.88 631 ILE A C 1
ATOM 5065 O O . ILE A 1 631 ? -14.955 10.984 35.331 1.00 76.88 631 ILE A O 1
ATOM 5069 N N . GLN A 1 632 ? -16.735 11.490 36.604 1.00 82.38 632 GLN A N 1
ATOM 5070 C CA . GLN A 1 632 ? -16.059 11.279 37.879 1.00 82.38 632 GLN A CA 1
ATOM 5071 C C . GLN A 1 632 ? -15.643 9.811 38.054 1.00 82.38 632 GLN A C 1
ATOM 5073 O O . GLN A 1 632 ? -14.476 9.543 38.333 1.00 82.38 632 GLN A O 1
ATOM 5078 N N . THR A 1 633 ? -16.528 8.866 37.740 1.00 77.25 633 THR A N 1
ATOM 5079 C CA . THR A 1 633 ? -16.213 7.431 37.739 1.00 77.25 633 THR A CA 1
ATOM 5080 C C . THR A 1 633 ? -15.104 7.076 36.740 1.00 77.25 633 THR A C 1
ATOM 5082 O O . THR A 1 633 ? -14.216 6.291 37.059 1.00 77.25 633 THR A O 1
ATOM 5085 N N . LEU A 1 634 ? -15.054 7.701 35.555 1.00 72.62 634 LEU A N 1
ATOM 5086 C CA . LEU A 1 634 ? -13.925 7.523 34.625 1.00 72.62 634 LEU A CA 1
ATOM 5087 C C . LEU A 1 634 ? -12.591 8.043 35.192 1.00 72.62 634 LEU A C 1
ATOM 5089 O O . LEU A 1 634 ? -11.538 7.454 34.931 1.00 72.62 634 LEU A O 1
ATOM 5093 N N . LYS A 1 635 ? -12.607 9.140 35.962 1.00 78.81 635 LYS A N 1
ATOM 5094 C CA . LYS A 1 635 ? -11.409 9.650 36.654 1.00 78.81 635 LYS A CA 1
ATOM 5095 C C . LYS A 1 635 ? -10.963 8.704 37.768 1.00 78.81 635 LYS A C 1
ATOM 5097 O O . LYS A 1 635 ? -9.762 8.481 37.915 1.00 78.81 635 LYS A O 1
ATOM 5102 N N . GLU A 1 636 ? -11.905 8.127 38.508 1.00 79.94 636 GLU A N 1
ATOM 5103 C CA . GLU A 1 636 ? -11.644 7.115 39.540 1.00 79.94 636 GLU A CA 1
ATOM 5104 C C . GLU A 1 636 ? -11.025 5.858 38.922 1.00 79.94 636 GLU A C 1
ATOM 5106 O O . GLU A 1 636 ? -9.943 5.461 39.345 1.00 79.94 636 GLU A O 1
ATOM 5111 N N . ILE A 1 637 ? -11.588 5.344 37.819 1.00 67.56 637 ILE A N 1
ATOM 5112 C CA . ILE A 1 637 ? -11.003 4.238 37.040 1.00 67.56 637 ILE A CA 1
ATOM 5113 C C . ILE A 1 637 ? -9.590 4.583 36.572 1.00 67.56 637 ILE A C 1
ATOM 5115 O O . ILE A 1 637 ? -8.688 3.758 36.677 1.00 67.56 637 ILE A O 1
ATOM 5119 N N . LYS A 1 638 ? -9.354 5.795 36.049 1.00 68.56 638 LYS A N 1
ATOM 5120 C CA . LYS A 1 638 ? -8.007 6.220 35.633 1.00 68.56 638 LYS A CA 1
ATOM 5121 C C . LYS A 1 638 ? -7.029 6.193 36.810 1.00 68.56 638 LYS A C 1
ATOM 5123 O O . LYS A 1 638 ? -5.886 5.787 36.624 1.00 68.56 638 LYS A O 1
ATOM 5128 N N . THR A 1 639 ? -7.469 6.630 37.985 1.00 75.94 639 THR A N 1
ATOM 5129 C CA . THR A 1 639 ? -6.645 6.702 39.197 1.00 75.94 639 THR A CA 1
ATOM 5130 C C . THR A 1 639 ? -6.355 5.307 39.747 1.00 75.94 639 THR A C 1
ATOM 5132 O O . THR A 1 639 ? -5.195 4.998 39.999 1.00 75.94 639 THR A O 1
ATOM 5135 N N . GLU A 1 640 ? -7.358 4.429 39.814 1.00 69.75 640 GLU A N 1
ATOM 5136 C CA . GLU A 1 640 ? -7.188 3.020 40.193 1.00 69.75 640 GLU A CA 1
ATOM 5137 C C . GLU A 1 640 ? -6.311 2.271 39.178 1.00 69.75 640 GLU A C 1
ATOM 5139 O O . GLU A 1 640 ? -5.400 1.542 39.541 1.00 69.75 640 GLU A O 1
ATOM 5144 N N . MET A 1 641 ? -6.480 2.515 37.878 1.00 55.91 641 MET A N 1
ATOM 5145 C CA . MET A 1 641 ? -5.611 1.941 36.843 1.00 55.91 641 MET A CA 1
ATOM 5146 C C . MET A 1 641 ? -4.163 2.438 36.934 1.00 55.91 641 MET A C 1
ATOM 5148 O O . MET A 1 641 ? -3.256 1.749 36.463 1.00 55.91 641 MET A O 1
ATOM 5152 N N . LEU A 1 642 ? -3.929 3.639 37.470 1.00 64.19 642 LEU A N 1
ATOM 5153 C CA . LEU A 1 642 ? -2.588 4.160 37.738 1.00 64.19 642 LEU A CA 1
ATOM 5154 C C . LEU A 1 642 ? -2.007 3.558 39.024 1.00 64.19 642 LEU A C 1
ATOM 5156 O O . LEU A 1 642 ? -0.839 3.178 39.005 1.00 64.19 642 LEU A O 1
ATOM 5160 N N . SER A 1 643 ? -2.805 3.396 40.086 1.00 68.00 643 SER A N 1
ATOM 5161 C CA . SER A 1 643 ? -2.362 2.755 41.333 1.00 68.00 643 SER A CA 1
ATOM 5162 C C . SER A 1 643 ? -2.079 1.262 41.140 1.00 68.00 643 SER A C 1
ATOM 5164 O O . SER A 1 643 ? -1.014 0.793 41.526 1.00 68.00 643 SER A O 1
ATOM 5166 N N . LEU A 1 644 ? -2.946 0.529 40.434 1.00 59.16 644 LEU A N 1
ATOM 5167 C CA . LEU A 1 644 ? -2.737 -0.881 40.080 1.00 59.16 644 LEU A CA 1
ATOM 5168 C C . LEU A 1 644 ? -1.493 -1.072 39.201 1.00 59.16 644 LEU A C 1
ATOM 5170 O O . LEU A 1 644 ? -0.774 -2.056 39.351 1.00 59.16 644 LEU A O 1
ATOM 5174 N N . ARG A 1 645 ? -1.185 -0.106 38.319 1.00 48.66 645 ARG A N 1
ATOM 5175 C CA . ARG A 1 645 ? 0.075 -0.099 37.550 1.00 48.66 645 ARG A CA 1
ATOM 5176 C C . ARG A 1 645 ? 1.303 0.134 38.423 1.00 48.66 645 ARG A C 1
ATOM 5178 O O . ARG A 1 645 ? 2.351 -0.409 38.101 1.00 48.66 645 ARG A O 1
ATOM 5185 N N . GLN A 1 646 ? 1.191 0.953 39.467 1.00 50.97 646 GLN A N 1
ATOM 5186 C CA . GLN A 1 646 ? 2.276 1.189 40.424 1.00 50.97 646 GLN A CA 1
ATOM 5187 C C . GLN A 1 646 ? 2.482 -0.003 41.368 1.00 50.97 646 GLN A C 1
ATOM 5189 O O . GLN A 1 646 ? 3.599 -0.226 41.814 1.00 50.97 646 GLN A O 1
ATOM 5194 N N . GLN A 1 647 ? 1.430 -0.781 41.633 1.00 48.34 647 GLN A N 1
ATOM 5195 C CA . GLN A 1 647 ? 1.461 -1.983 42.474 1.00 48.34 647 GLN A CA 1
ATOM 5196 C C . GLN A 1 647 ? 1.776 -3.278 41.698 1.00 48.34 647 GLN A C 1
ATOM 5198 O O . GLN A 1 647 ? 1.731 -4.351 42.285 1.00 48.34 647 GLN A O 1
ATOM 5203 N N . GLU A 1 648 ? 2.053 -3.205 40.388 1.00 40.94 648 GLU A N 1
ATOM 5204 C CA . GLU A 1 648 ? 2.258 -4.365 39.495 1.00 40.94 648 GLU A CA 1
ATOM 5205 C C . GLU A 1 648 ? 1.108 -5.403 39.496 1.00 40.94 648 GLU A C 1
ATOM 5207 O O . GLU A 1 648 ? 1.268 -6.537 39.042 1.00 40.94 648 GLU A O 1
ATOM 5212 N N . ILE A 1 649 ? -0.097 -5.020 39.936 1.00 43.62 649 ILE A N 1
ATOM 5213 C CA . ILE A 1 649 ? -1.283 -5.885 39.922 1.00 43.62 649 ILE A CA 1
ATOM 5214 C C . ILE A 1 649 ? -1.934 -5.781 38.537 1.00 43.62 649 ILE A C 1
ATOM 5216 O O . ILE A 1 649 ? -2.574 -4.791 38.182 1.00 43.62 649 ILE A O 1
ATOM 5220 N N . PHE A 1 650 ? -1.761 -6.819 37.714 1.00 41.38 650 PHE A N 1
ATOM 5221 C CA . PHE A 1 650 ? -2.196 -6.843 36.310 1.00 41.38 650 PHE A CA 1
ATOM 5222 C C . PHE A 1 650 ? -3.590 -7.452 36.077 1.00 41.38 650 PHE A C 1
ATOM 5224 O O . PHE A 1 650 ? -3.901 -7.815 34.936 1.00 41.38 650 PHE A O 1
ATOM 5231 N N . GLU A 1 651 ? -4.462 -7.533 37.078 1.00 40.75 651 GLU A N 1
ATOM 5232 C CA . GLU A 1 651 ? -5.825 -8.056 36.917 1.00 40.75 651 GLU A CA 1
ATOM 5233 C C . GLU A 1 651 ? -6.866 -6.941 36.726 1.00 40.75 651 GLU A C 1
ATOM 5235 O O . GLU A 1 651 ? -6.926 -5.995 37.498 1.00 40.75 651 GLU A O 1
ATOM 5240 N N . ILE A 1 652 ? -7.741 -7.073 35.718 1.00 41.94 652 ILE A N 1
ATOM 5241 C CA . ILE A 1 652 ? -8.998 -6.284 35.622 1.00 41.94 652 ILE A CA 1
ATOM 5242 C C . ILE A 1 652 ? -10.137 -7.028 36.356 1.00 41.94 652 ILE A C 1
ATOM 5244 O O . ILE A 1 652 ? -11.301 -6.654 36.297 1.00 41.94 652 ILE A O 1
ATOM 5248 N N . ASN A 1 653 ? -9.790 -8.093 37.081 1.00 43.75 653 ASN A N 1
ATOM 5249 C CA . ASN A 1 653 ? -10.685 -8.791 37.990 1.00 43.75 653 ASN A CA 1
ATOM 5250 C C . ASN A 1 653 ? -10.825 -8.048 39.335 1.00 43.75 653 ASN A C 1
ATOM 5252 O O . ASN A 1 653 ? -11.498 -8.573 40.221 1.00 43.75 653 ASN A O 1
ATOM 5256 N N . SER A 1 654 ? -10.206 -6.864 39.523 1.00 55.09 654 SER A N 1
ATOM 5257 C CA . SER A 1 654 ? -10.358 -6.138 40.789 1.00 55.09 654 SER A CA 1
ATOM 5258 C C . SER A 1 654 ? -11.840 -5.825 41.004 1.00 55.09 654 SER A C 1
ATOM 5260 O O . SER A 1 654 ? -12.527 -5.279 40.135 1.00 55.09 654 SER A O 1
ATOM 5262 N N . VAL A 1 655 ? -12.354 -6.213 42.173 1.00 58.53 655 VAL A N 1
ATOM 5263 C CA . VAL A 1 655 ? -13.749 -5.964 42.567 1.00 58.53 655 VAL A CA 1
ATOM 5264 C C . VAL A 1 655 ? -14.074 -4.464 42.458 1.00 58.53 655 VAL A C 1
ATOM 5266 O O . VAL A 1 655 ? -15.191 -4.108 42.090 1.00 58.53 655 VAL A O 1
ATOM 5269 N N . GLY A 1 656 ? -13.073 -3.599 42.681 1.00 60.62 656 GLY A N 1
ATOM 5270 C CA . GLY A 1 656 ? -13.131 -2.150 42.467 1.00 60.62 656 GLY A CA 1
ATOM 5271 C C . GLY A 1 656 ? -13.444 -1.761 41.020 1.00 60.62 656 GLY A C 1
ATOM 5272 O O . GLY A 1 656 ? -14.494 -1.168 40.771 1.00 60.62 656 GLY A O 1
ATOM 5273 N N . LEU A 1 657 ? -12.613 -2.169 40.052 1.00 58.50 657 LEU A N 1
ATOM 5274 C CA . LEU A 1 657 ? -12.829 -1.891 38.625 1.00 58.50 657 LEU A CA 1
ATOM 5275 C C . LEU A 1 657 ? -14.175 -2.431 38.136 1.00 58.50 657 LEU A C 1
ATOM 5277 O O . LEU A 1 657 ? -14.896 -1.725 37.433 1.00 58.50 657 LEU A O 1
ATOM 5281 N N . ILE A 1 658 ? -14.544 -3.655 38.531 1.00 61.25 658 ILE A N 1
ATOM 5282 C CA . ILE A 1 658 ? -15.839 -4.256 38.173 1.00 61.25 658 ILE A CA 1
ATOM 5283 C C . ILE A 1 658 ? -16.997 -3.405 38.705 1.00 61.25 658 ILE A C 1
ATOM 5285 O O . ILE A 1 658 ? -17.952 -3.157 37.969 1.00 61.25 658 ILE A O 1
ATOM 5289 N N . ASN A 1 659 ? -16.914 -2.926 39.948 1.00 66.50 659 ASN A N 1
ATOM 5290 C CA . ASN A 1 659 ? -17.934 -2.054 40.528 1.00 66.50 659 ASN A CA 1
ATOM 5291 C C . ASN A 1 659 ? -18.002 -0.698 39.821 1.00 66.50 659 ASN A C 1
ATOM 5293 O O . ASN A 1 659 ? -19.103 -0.215 39.562 1.00 66.50 659 ASN A O 1
ATOM 5297 N N . TYR A 1 660 ? -16.868 -0.111 39.433 1.00 68.12 660 TYR A N 1
ATOM 5298 C CA . TYR A 1 660 ? -16.876 1.118 38.641 1.00 68.12 660 TYR A CA 1
ATOM 5299 C C . TYR A 1 660 ? -17.490 0.909 37.254 1.00 68.12 660 TYR A C 1
ATOM 5301 O O . TYR A 1 660 ? -18.292 1.732 36.822 1.00 68.12 660 TYR A O 1
ATOM 5309 N N . TYR A 1 661 ? -17.193 -0.197 36.563 1.00 62.25 661 TYR A N 1
ATOM 5310 C CA . TYR A 1 661 ? -17.826 -0.496 35.275 1.00 62.25 661 TYR A CA 1
ATOM 5311 C C . TYR A 1 661 ? -19.326 -0.788 35.404 1.00 62.25 661 TYR A C 1
ATOM 5313 O O . TYR A 1 661 ? -20.092 -0.335 34.555 1.00 62.25 661 TYR A O 1
ATOM 5321 N N . LYS A 1 662 ? -19.763 -1.487 36.462 1.00 68.25 662 LYS A N 1
ATOM 5322 C CA . LYS A 1 662 ? -21.192 -1.659 36.777 1.00 68.25 662 LYS A CA 1
ATOM 5323 C C . LYS A 1 662 ? -21.869 -0.310 37.006 1.00 68.25 662 LYS A C 1
ATOM 5325 O O . LYS A 1 662 ? -22.867 -0.029 36.360 1.00 68.25 662 LYS A O 1
ATOM 5330 N N . ASN A 1 663 ? -21.251 0.564 37.800 1.00 75.50 663 ASN A N 1
ATOM 5331 C CA . ASN A 1 663 ? -21.738 1.924 38.020 1.00 75.50 663 ASN A CA 1
ATOM 5332 C C . ASN A 1 663 ? -21.826 2.722 36.701 1.00 75.50 663 ASN A C 1
ATOM 5334 O O . ASN A 1 663 ? -22.823 3.390 36.446 1.00 75.50 663 ASN A O 1
ATOM 5338 N N . LEU A 1 664 ? -20.840 2.611 35.799 1.00 70.12 664 LEU A N 1
ATOM 5339 C CA . LEU A 1 664 ? -20.943 3.212 34.461 1.00 70.12 664 LEU A CA 1
ATOM 5340 C C . LEU A 1 664 ? -22.128 2.642 33.660 1.00 70.12 664 LEU A C 1
ATOM 5342 O O . LEU A 1 664 ? -22.814 3.412 32.988 1.00 70.12 664 LEU A O 1
ATOM 5346 N N . MET A 1 665 ? -22.392 1.332 33.729 1.00 67.75 665 MET A N 1
ATOM 5347 C CA . MET A 1 665 ? -23.550 0.712 33.067 1.00 67.75 665 MET A CA 1
ATOM 5348 C C . MET A 1 665 ? -24.885 1.184 33.656 1.00 67.75 665 MET A C 1
ATOM 5350 O O . MET A 1 665 ? -25.782 1.534 32.888 1.00 67.75 665 MET A O 1
ATOM 5354 N N . ASP A 1 666 ? -24.986 1.296 34.980 1.00 73.88 666 ASP A N 1
ATOM 5355 C CA . ASP A 1 666 ? -26.168 1.831 35.663 1.00 73.88 666 ASP A CA 1
ATOM 5356 C C . ASP A 1 666 ? -26.422 3.285 35.247 1.00 73.88 666 ASP A C 1
ATOM 5358 O O . ASP A 1 666 ? -27.535 3.666 34.885 1.00 73.88 666 ASP A O 1
ATOM 5362 N N . LEU A 1 667 ? -25.373 4.109 35.202 1.00 75.31 667 LEU A N 1
ATOM 5363 C CA . LEU A 1 667 ? -25.470 5.494 34.739 1.00 75.31 667 LEU A CA 1
ATOM 5364 C C . LEU A 1 667 ? -25.906 5.582 33.267 1.00 75.31 667 LEU A C 1
ATOM 5366 O O . LEU A 1 667 ? -26.663 6.489 32.919 1.00 75.31 667 LEU A O 1
ATOM 5370 N N . ILE A 1 668 ? -25.491 4.642 32.409 1.00 70.31 668 ILE A N 1
ATOM 5371 C CA . ILE A 1 668 ? -25.964 4.537 31.016 1.00 70.31 668 ILE A CA 1
ATOM 5372 C C . ILE A 1 668 ? -27.453 4.190 30.968 1.00 70.31 668 ILE A C 1
ATOM 5374 O O . ILE A 1 668 ? -28.193 4.808 30.199 1.00 70.31 668 ILE A O 1
ATOM 5378 N N . HIS A 1 669 ? -27.919 3.260 31.807 1.00 72.62 669 HIS A N 1
ATOM 5379 C CA . HIS A 1 669 ? -29.339 2.907 31.898 1.00 72.62 669 HIS A CA 1
ATOM 5380 C C . HIS A 1 669 ? -30.201 4.062 32.376 1.00 72.62 669 HIS A C 1
ATOM 5382 O O . HIS A 1 669 ? -31.247 4.322 31.778 1.00 72.62 669 HIS A O 1
ATOM 5388 N N . ILE A 1 670 ? -29.771 4.762 33.427 1.00 77.38 670 ILE A N 1
ATOM 5389 C CA . ILE A 1 670 ? -30.499 5.923 33.942 1.00 77.38 670 ILE A CA 1
ATOM 5390 C C . ILE A 1 670 ? -30.531 7.007 32.859 1.00 77.38 670 ILE A C 1
ATOM 5392 O O . ILE A 1 670 ? -31.588 7.578 32.599 1.00 77.38 670 ILE A O 1
ATOM 5396 N N . ASN A 1 671 ? -29.415 7.235 32.156 1.00 74.56 671 ASN A N 1
ATOM 5397 C CA . ASN A 1 671 ? -29.370 8.171 31.035 1.00 74.56 671 ASN A CA 1
ATOM 5398 C C . ASN A 1 671 ? -30.387 7.792 29.944 1.00 74.56 671 ASN A C 1
ATOM 5400 O O . ASN A 1 671 ? -31.204 8.627 29.571 1.00 74.56 671 ASN A O 1
ATOM 5404 N N . GLN A 1 672 ? -30.420 6.530 29.506 1.00 73.56 672 GLN A N 1
ATOM 5405 C CA . GLN A 1 672 ? -31.390 6.047 28.518 1.00 73.56 672 GLN A CA 1
ATOM 5406 C C . GLN A 1 672 ? -32.845 6.168 29.005 1.00 73.56 672 GLN A C 1
ATOM 5408 O O . GLN A 1 672 ? -33.728 6.503 28.218 1.00 73.56 672 GLN A O 1
ATOM 5413 N N . GLY A 1 673 ? -33.112 5.937 30.293 1.00 75.25 673 GLY A N 1
ATOM 5414 C CA . GLY A 1 673 ? -34.434 6.139 30.893 1.00 75.25 673 GLY A CA 1
ATOM 5415 C C . GLY A 1 673 ? -34.889 7.600 30.839 1.00 75.25 673 GLY A C 1
ATOM 5416 O O . GLY A 1 673 ? -36.034 7.876 30.484 1.00 75.25 673 GLY A O 1
ATOM 5417 N N . LEU A 1 674 ? -33.981 8.541 31.105 1.00 74.38 674 LEU A N 1
ATOM 5418 C CA . LEU A 1 674 ? -34.256 9.975 30.973 1.00 74.38 674 LEU A CA 1
ATOM 5419 C C . LEU A 1 674 ? -34.457 10.389 29.510 1.00 74.38 674 LEU A C 1
ATOM 5421 O O . LEU A 1 674 ? -35.351 11.177 29.217 1.00 74.38 674 LEU A O 1
ATOM 5425 N N . LEU A 1 675 ? -33.691 9.817 28.579 1.00 71.19 675 LEU A N 1
ATOM 5426 C CA . LEU A 1 675 ? -33.885 10.019 27.139 1.00 71.19 675 LEU A CA 1
ATOM 5427 C C . LEU A 1 675 ? -35.250 9.500 26.664 1.00 71.19 675 LEU A C 1
ATOM 5429 O O . LEU A 1 675 ? -35.962 10.178 25.922 1.00 71.19 675 LEU A O 1
ATOM 5433 N N . ARG A 1 676 ? -35.674 8.340 27.174 1.00 71.25 676 ARG A N 1
ATOM 5434 C CA . ARG A 1 676 ? -37.019 7.801 26.949 1.00 71.25 676 ARG A CA 1
ATOM 5435 C C . ARG A 1 676 ? -38.103 8.744 27.474 1.00 71.25 676 ARG A C 1
ATOM 5437 O O . ARG A 1 676 ? -39.067 9.000 26.761 1.00 71.25 676 ARG A O 1
ATOM 5444 N N . ALA A 1 677 ? -37.923 9.301 28.674 1.00 72.38 677 ALA A N 1
ATOM 5445 C CA . ALA A 1 677 ? -38.845 10.279 29.260 1.00 72.38 677 ALA A CA 1
ATOM 5446 C C . ALA A 1 677 ? -38.918 11.595 28.458 1.00 72.38 677 ALA A C 1
ATOM 5448 O O . ALA A 1 677 ? -39.963 12.238 28.434 1.00 72.38 677 ALA A O 1
ATOM 5449 N N . LEU A 1 678 ? -37.841 11.962 27.752 1.00 68.62 678 LEU A N 1
ATOM 5450 C CA . LEU A 1 678 ? -37.813 13.079 26.798 1.00 68.62 678 LEU A CA 1
ATOM 5451 C C . LEU A 1 678 ? -38.437 12.740 25.428 1.00 68.62 678 LEU A C 1
ATOM 5453 O O . LEU A 1 678 ? -38.495 13.609 24.559 1.00 68.62 678 LEU A O 1
ATOM 5457 N N . GLY A 1 679 ? -38.896 11.501 25.208 1.00 63.84 679 GLY A N 1
ATOM 5458 C CA . GLY A 1 679 ? -39.546 11.069 23.964 1.00 63.84 679 GLY A CA 1
ATOM 5459 C C . GLY A 1 679 ? -38.588 10.837 22.789 1.00 63.84 679 GLY A C 1
ATOM 5460 O O . GLY A 1 679 ? -38.995 10.914 21.631 1.00 63.84 679 GLY A O 1
ATOM 5461 N N . THR A 1 680 ? -37.306 10.583 23.063 1.00 61.09 680 THR A N 1
ATOM 5462 C CA . THR A 1 680 ? -36.237 10.553 22.043 1.00 61.09 680 THR A CA 1
ATOM 5463 C C . THR A 1 680 ? -35.946 9.142 21.523 1.00 61.09 680 THR A C 1
ATOM 5465 O O . THR A 1 680 ? -35.261 8.971 20.509 1.00 61.09 680 THR A O 1
ATOM 5468 N N . SER A 1 681 ? -36.504 8.135 22.199 1.00 60.97 681 SER A N 1
ATOM 5469 C CA . SER A 1 681 ? -36.373 6.721 21.867 1.00 60.97 681 SER A CA 1
ATOM 5470 C C . SER A 1 681 ? -37.445 6.250 20.876 1.00 60.97 681 SER A C 1
ATOM 5472 O O . SER A 1 681 ? -38.549 6.788 20.812 1.00 60.97 681 SER A O 1
ATOM 5474 N N . HIS A 1 682 ? -37.116 5.231 20.085 1.00 63.16 682 HIS A N 1
ATOM 5475 C CA . HIS A 1 682 ? -38.046 4.546 19.184 1.00 63.16 682 HIS A CA 1
ATOM 5476 C C . HIS A 1 682 ? -38.471 3.208 19.816 1.00 63.16 682 HIS A C 1
ATOM 5478 O O . HIS A 1 682 ? -37.618 2.579 20.438 1.00 63.16 682 HIS A O 1
ATOM 5484 N N . PRO A 1 683 ? -39.706 2.704 19.615 1.00 63.28 683 PRO A N 1
ATOM 5485 C CA . PRO A 1 683 ? -40.149 1.425 20.186 1.00 63.28 683 PRO A CA 1
ATOM 5486 C C . PRO A 1 683 ? -39.181 0.258 19.930 1.00 63.28 683 PRO A C 1
ATOM 5488 O O . PRO A 1 683 ? -38.857 -0.485 20.847 1.00 63.28 683 PRO A O 1
ATOM 5491 N N . ASN A 1 684 ? -38.620 0.155 18.721 1.00 59.97 684 ASN A N 1
ATOM 5492 C CA . ASN A 1 684 ? -37.594 -0.852 18.406 1.00 59.97 684 ASN A CA 1
ATOM 5493 C C . ASN A 1 684 ? -36.283 -0.667 19.194 1.00 59.97 684 ASN A C 1
ATOM 5495 O O . ASN A 1 684 ? -35.674 -1.648 19.604 1.00 59.97 684 ASN A O 1
ATOM 5499 N N . LEU A 1 685 ? -35.856 0.575 19.443 1.00 64.81 685 LEU A N 1
ATOM 5500 C CA . LEU A 1 685 ? -34.659 0.871 20.242 1.00 64.81 685 LEU A CA 1
ATOM 5501 C C . LEU A 1 685 ? -34.911 0.614 21.728 1.00 64.81 685 LEU A C 1
ATOM 5503 O O . LEU A 1 685 ? -34.033 0.127 22.429 1.00 64.81 685 LEU A O 1
ATOM 5507 N N . ASP A 1 686 ? -36.130 0.875 22.192 1.00 66.69 686 ASP A N 1
ATOM 5508 C CA . ASP A 1 686 ? -36.577 0.517 23.531 1.00 66.69 686 ASP A CA 1
ATOM 5509 C C . ASP A 1 686 ? -36.616 -0.994 23.744 1.00 66.69 686 ASP A C 1
ATOM 5511 O O . ASP A 1 686 ? -36.211 -1.452 24.810 1.00 66.69 686 ASP A O 1
ATOM 5515 N N . ILE A 1 687 ? -37.063 -1.767 22.748 1.00 67.75 687 ILE A N 1
ATOM 5516 C CA . ILE A 1 687 ? -36.992 -3.232 22.771 1.00 67.75 687 ILE A CA 1
ATOM 5517 C C . ILE A 1 687 ? -35.527 -3.663 22.878 1.00 67.75 687 ILE A C 1
ATOM 5519 O O . ILE A 1 687 ? -35.200 -4.466 23.744 1.00 67.75 687 ILE A O 1
ATOM 5523 N N . ILE A 1 688 ? -34.622 -3.062 22.095 1.00 64.81 688 ILE A N 1
ATOM 5524 C CA . ILE A 1 688 ? -33.187 -3.374 22.161 1.00 64.81 688 ILE A CA 1
ATOM 5525 C C . ILE A 1 688 ? -32.590 -3.046 23.543 1.00 64.81 688 ILE A C 1
ATOM 5527 O O . ILE A 1 688 ? -31.874 -3.860 24.125 1.00 64.81 688 ILE A O 1
ATOM 5531 N N . CYS A 1 689 ? -32.912 -1.878 24.104 1.00 65.12 689 CYS A N 1
ATOM 5532 C CA . CYS A 1 689 ? -32.484 -1.477 25.445 1.00 65.12 689 CYS A CA 1
ATOM 5533 C C . CYS A 1 689 ? -33.116 -2.334 26.554 1.00 65.12 689 CYS A C 1
ATOM 5535 O O . CYS A 1 689 ? -32.483 -2.529 27.588 1.00 65.12 689 CYS A O 1
ATOM 5537 N N . THR A 1 690 ? -34.339 -2.837 26.359 1.00 69.00 690 THR A N 1
ATOM 5538 C CA . THR A 1 690 ? -35.021 -3.735 27.307 1.00 69.00 690 THR A CA 1
ATOM 5539 C C . THR A 1 690 ? -34.370 -5.110 27.286 1.00 69.00 690 THR A C 1
ATOM 5541 O O . THR A 1 690 ? -33.939 -5.569 28.334 1.00 69.00 690 THR A O 1
ATOM 5544 N N . ILE A 1 691 ? -34.147 -5.686 26.101 1.00 65.88 691 ILE A N 1
ATOM 5545 C CA . ILE A 1 691 ? -33.399 -6.939 25.933 1.00 65.88 691 ILE A CA 1
ATOM 5546 C C . ILE A 1 691 ? -32.005 -6.817 26.567 1.00 65.88 691 ILE A C 1
ATOM 5548 O O . ILE A 1 691 ? -31.587 -7.689 27.313 1.00 65.88 691 ILE A O 1
ATOM 5552 N N . ALA A 1 692 ? -31.282 -5.717 26.345 1.00 62.03 692 ALA A N 1
ATOM 5553 C CA . ALA A 1 692 ? -29.983 -5.519 26.988 1.00 62.03 692 ALA A CA 1
ATOM 5554 C C . ALA A 1 692 ? -30.079 -5.375 28.520 1.00 62.03 692 ALA A C 1
ATOM 5556 O O . ALA A 1 692 ? -29.205 -5.864 29.234 1.00 62.03 692 ALA A O 1
ATOM 5557 N N . ARG A 1 693 ? -31.143 -4.750 29.043 1.00 66.50 693 ARG A N 1
ATOM 5558 C CA . ARG A 1 693 ? -31.395 -4.640 30.489 1.00 66.50 693 ARG A CA 1
ATOM 5559 C C . ARG A 1 693 ? -31.719 -5.992 31.123 1.00 66.50 693 ARG A C 1
ATOM 5561 O O . ARG A 1 693 ? -31.198 -6.267 32.199 1.00 66.50 693 ARG A O 1
ATOM 5568 N N . ASP A 1 694 ? -32.502 -6.834 30.455 1.00 67.81 694 ASP A N 1
ATOM 5569 C CA . ASP A 1 694 ? -32.794 -8.206 30.899 1.00 67.81 694 ASP A CA 1
ATOM 5570 C C . ASP A 1 694 ? -31.504 -9.040 30.993 1.00 67.81 694 ASP A C 1
ATOM 5572 O O . ASP A 1 694 ? -31.390 -9.963 31.798 1.00 67.81 694 ASP A O 1
ATOM 5576 N N . PHE A 1 695 ? -30.484 -8.630 30.233 1.00 58.09 695 PHE A N 1
ATOM 5577 C CA . PHE A 1 695 ? -29.130 -9.164 30.262 1.00 58.09 695 PHE A CA 1
ATOM 5578 C C . PHE A 1 695 ? -28.163 -8.353 31.150 1.00 58.09 695 PHE A C 1
ATOM 5580 O O . PHE A 1 695 ? -26.950 -8.480 31.035 1.00 58.09 695 PHE A O 1
ATOM 5587 N N . SER A 1 696 ? -28.642 -7.490 32.051 1.00 58.22 696 SER A N 1
ATOM 5588 C CA . SER A 1 696 ? -27.782 -6.678 32.940 1.00 58.22 696 SER A CA 1
ATOM 5589 C C . SER A 1 696 ? -26.707 -5.840 32.213 1.00 58.22 696 SER A C 1
ATOM 5591 O O . SER A 1 696 ? -25.661 -5.528 32.784 1.00 58.22 696 SER A O 1
ATOM 5593 N N . LEU A 1 697 ? -26.939 -5.477 30.947 1.00 55.41 697 LEU A N 1
ATOM 5594 C CA . LEU A 1 697 ? -26.008 -4.724 30.107 1.00 55.41 697 LEU A CA 1
ATOM 5595 C C . LEU A 1 697 ? -26.493 -3.290 29.892 1.00 55.41 697 LEU A C 1
ATOM 5597 O O . LEU A 1 697 ? -27.619 -3.061 29.446 1.00 55.41 697 LEU A O 1
ATOM 5601 N N . GLY A 1 698 ? -25.615 -2.317 30.148 1.00 54.00 698 GLY A N 1
ATOM 5602 C CA . GLY A 1 698 ? -25.827 -0.899 29.853 1.00 54.00 698 GLY A CA 1
ATOM 5603 C C . GLY A 1 698 ? -25.987 -0.678 28.353 1.00 54.00 698 GLY A C 1
ATOM 5604 O O . GLY A 1 698 ? -25.002 -0.785 27.623 1.00 54.00 698 GLY A O 1
ATOM 5605 N N . ALA A 1 699 ? -27.199 -0.386 27.879 1.00 58.91 699 ALA A N 1
ATOM 5606 C CA . ALA A 1 699 ? -27.473 -0.119 26.468 1.00 58.91 699 ALA A CA 1
ATOM 5607 C C . ALA A 1 699 ? -28.091 1.260 26.275 1.00 58.91 699 ALA A C 1
ATOM 5609 O O . ALA A 1 699 ? -29.059 1.624 26.949 1.00 58.91 699 ALA A O 1
ATOM 5610 N N . LYS A 1 700 ? -27.529 2.009 25.329 1.00 67.75 700 LYS A N 1
ATOM 5611 C CA . LYS A 1 700 ? -27.948 3.368 25.005 1.00 67.75 700 LYS A CA 1
ATOM 5612 C C . LYS A 1 700 ? -27.888 3.602 23.499 1.00 67.75 700 LYS A C 1
ATOM 5614 O O . LYS A 1 700 ? -27.086 3.012 22.774 1.00 67.75 700 LYS A O 1
ATOM 5619 N N . ILE A 1 701 ? -28.788 4.453 23.032 1.00 66.12 701 ILE A N 1
ATOM 5620 C CA . ILE A 1 701 ? -28.887 4.869 21.632 1.00 66.12 701 ILE A CA 1
ATOM 5621 C C . ILE A 1 701 ? -27.617 5.640 21.226 1.00 66.12 701 ILE A C 1
ATOM 5623 O O . ILE A 1 701 ? -27.101 6.429 22.016 1.00 66.12 701 ILE A O 1
ATOM 5627 N N . ALA A 1 702 ? -27.113 5.420 20.003 1.00 56.41 702 ALA A N 1
ATOM 5628 C CA . ALA A 1 702 ? -25.820 5.950 19.551 1.00 56.41 702 ALA A CA 1
ATOM 5629 C C . ALA A 1 702 ? -25.691 7.484 19.662 1.00 56.41 702 ALA A C 1
ATOM 5631 O O . ALA A 1 702 ? -24.686 7.965 20.192 1.00 56.41 702 ALA A O 1
ATOM 5632 N N . ALA A 1 703 ? -26.706 8.236 19.208 1.00 57.72 703 ALA A N 1
ATOM 5633 C CA . ALA A 1 703 ? -26.865 9.659 19.527 1.00 57.72 703 ALA A CA 1
ATOM 5634 C C . ALA A 1 703 ? -28.291 10.191 19.255 1.00 57.72 703 ALA A C 1
ATOM 5636 O O . ALA A 1 703 ? -28.693 10.338 18.101 1.00 57.72 703 ALA A O 1
ATOM 5637 N N . ASN A 1 704 ? -28.993 10.612 20.315 1.00 49.56 704 ASN A N 1
ATOM 5638 C CA . ASN A 1 704 ? -30.037 11.652 20.359 1.00 49.56 704 ASN A CA 1
ATOM 5639 C C . ASN A 1 704 ? -31.348 11.537 19.546 1.00 49.56 704 ASN A C 1
ATOM 5641 O O . ASN A 1 704 ? -32.397 11.911 20.071 1.00 49.56 704 ASN A O 1
ATOM 5645 N N . ARG A 1 705 ? -31.346 11.085 18.285 1.00 52.22 705 ARG A N 1
ATOM 5646 C CA . ARG A 1 705 ? -32.542 11.067 17.419 1.00 52.22 705 ARG A CA 1
ATOM 5647 C C . ARG A 1 705 ? -32.691 9.732 16.716 1.00 52.22 705 ARG A C 1
ATOM 5649 O O . ARG A 1 705 ? -31.951 9.508 15.769 1.00 52.22 705 ARG A O 1
ATOM 5656 N N . LYS A 1 706 ? -33.663 8.905 17.139 1.00 48.38 706 LYS A N 1
ATOM 5657 C CA . LYS A 1 706 ? -34.170 7.700 16.433 1.00 48.38 706 LYS A CA 1
ATOM 5658 C C . LYS A 1 706 ? -33.119 6.988 15.539 1.00 48.38 706 LYS A C 1
ATOM 5660 O O . LYS A 1 706 ? -33.419 6.656 14.397 1.00 48.38 706 LYS A O 1
ATOM 5665 N N . SER A 1 707 ? -31.884 6.817 16.023 1.00 50.66 707 SER A N 1
ATOM 5666 C CA . SER A 1 707 ? -30.769 6.261 15.243 1.00 50.66 707 SER A CA 1
ATOM 5667 C C . SER A 1 707 ? -30.886 4.742 15.209 1.00 50.66 707 SER A C 1
ATOM 5669 O O . SER A 1 707 ? -31.296 4.169 16.215 1.00 50.66 707 SER A O 1
ATOM 5671 N N . GLY A 1 708 ? -30.511 4.077 14.109 1.00 53.12 708 GLY A N 1
ATOM 5672 C CA . GLY A 1 708 ? -30.693 2.627 13.962 1.00 53.12 708 GLY A CA 1
ATOM 5673 C C . GLY A 1 708 ? -29.850 1.786 14.926 1.00 53.12 708 GLY A C 1
ATOM 5674 O O . GLY A 1 708 ? -30.246 0.681 15.290 1.00 53.12 708 GLY A O 1
ATOM 5675 N N . TYR A 1 709 ? -28.712 2.318 15.381 1.00 54.44 709 TYR A N 1
ATOM 5676 C CA . TYR A 1 709 ? -27.789 1.622 16.277 1.00 54.44 709 TYR A CA 1
ATOM 5677 C C . TYR A 1 709 ? -28.009 1.981 17.758 1.00 54.44 709 TYR A C 1
ATOM 5679 O O . TYR A 1 709 ? -28.051 3.151 18.155 1.00 54.44 709 TYR A O 1
ATOM 5687 N N . VAL A 1 710 ? -28.053 0.931 18.583 1.00 58.03 710 VAL A N 1
ATOM 5688 C CA . VAL A 1 710 ? -27.863 0.951 20.040 1.00 58.03 710 VAL A CA 1
ATOM 5689 C C . VAL A 1 710 ? -26.492 0.347 20.314 1.00 58.03 710 VAL A C 1
ATOM 5691 O O . VAL A 1 710 ? -26.160 -0.702 19.759 1.00 58.03 710 VAL A O 1
ATOM 5694 N N . PHE A 1 711 ? -25.688 0.994 21.153 1.00 57.59 711 PHE A N 1
ATOM 5695 C CA . PHE A 1 711 ? -24.452 0.391 21.640 1.00 57.59 711 PHE A CA 1
ATOM 5696 C C . PHE A 1 711 ? -24.673 -0.146 23.049 1.00 57.59 711 PHE A C 1
ATOM 5698 O O . PHE A 1 711 ? -25.469 0.386 23.826 1.00 57.59 711 PHE A O 1
ATOM 5705 N N . THR A 1 712 ? -23.937 -1.198 23.386 1.00 55.66 712 THR A N 1
ATOM 5706 C CA . THR A 1 712 ? -23.863 -1.699 24.751 1.00 55.66 712 THR A CA 1
ATOM 5707 C C . THR A 1 712 ? -22.411 -1.851 25.170 1.00 55.66 712 THR A C 1
ATOM 5709 O O . THR A 1 712 ? -21.559 -2.207 24.352 1.00 55.66 712 THR A O 1
ATOM 5712 N N . LEU A 1 713 ? -22.111 -1.528 26.427 1.00 50.31 713 LEU A N 1
ATOM 5713 C CA . LEU A 1 713 ? -20.794 -1.787 26.995 1.00 50.31 713 LEU A CA 1
ATOM 5714 C C . LEU A 1 713 ? -20.748 -3.236 27.467 1.00 50.31 713 LEU A C 1
ATOM 5716 O O . LEU A 1 713 ? -21.464 -3.623 28.384 1.00 50.31 713 LEU A O 1
ATOM 5720 N N . LEU A 1 714 ? -19.885 -4.028 26.842 1.00 48.59 714 LEU A N 1
ATOM 5721 C CA . LEU A 1 714 ? -19.596 -5.382 27.290 1.00 48.59 714 LEU A CA 1
ATOM 5722 C C . LEU A 1 714 ? -18.451 -5.321 28.300 1.00 48.59 714 LEU A C 1
ATOM 5724 O O . LEU A 1 714 ? -17.404 -4.725 28.029 1.00 48.59 714 LEU A O 1
ATOM 5728 N N . LEU A 1 715 ? -18.642 -5.934 29.468 1.00 49.12 715 LEU A N 1
ATOM 5729 C CA . LEU A 1 715 ? -17.541 -6.144 30.400 1.00 49.12 715 LEU A CA 1
ATOM 5730 C C . LEU A 1 715 ? -16.560 -7.135 29.766 1.00 49.12 715 LEU A C 1
ATOM 5732 O O . LEU A 1 715 ? -16.960 -8.100 29.121 1.00 49.12 715 LEU A O 1
ATOM 5736 N N . ALA A 1 716 ? -15.267 -6.971 30.039 1.00 37.69 716 ALA A N 1
ATOM 5737 C CA . ALA A 1 716 ? -14.235 -7.946 29.664 1.00 37.69 716 ALA A CA 1
ATOM 5738 C C . ALA A 1 716 ? -14.432 -9.351 30.292 1.00 37.69 716 ALA A C 1
ATOM 5740 O O . ALA A 1 716 ? -13.664 -10.279 30.023 1.00 37.69 716 ALA A O 1
ATOM 5741 N N . SER A 1 717 ? -15.404 -9.487 31.198 1.00 38.59 717 SER A N 1
ATOM 5742 C CA . SER A 1 717 ? -15.845 -10.730 31.830 1.00 38.59 717 SER A CA 1
ATOM 5743 C C . SER A 1 717 ? -17.173 -11.263 31.277 1.00 38.59 717 SER A C 1
ATOM 5745 O O . SER A 1 717 ? -17.582 -12.350 31.682 1.00 38.59 717 SER A O 1
ATOM 5747 N N . THR A 1 718 ? -17.863 -10.534 30.388 1.00 44.41 718 THR A N 1
ATOM 5748 C CA . THR A 1 718 ? -19.127 -10.989 29.794 1.00 44.41 718 THR A CA 1
ATOM 5749 C C . THR A 1 718 ? -18.857 -12.213 28.924 1.00 44.41 718 THR A C 1
ATOM 5751 O O . THR A 1 718 ? -18.040 -12.167 28.009 1.00 44.41 718 THR A O 1
ATOM 5754 N N . SER A 1 719 ? -19.535 -13.319 29.225 1.00 43.56 719 SER A N 1
ATOM 5755 C CA . SER A 1 719 ? -19.090 -14.654 28.833 1.00 43.56 719 SER A CA 1
ATOM 5756 C C . SER A 1 719 ? -19.293 -15.037 27.375 1.00 43.56 719 SER A C 1
ATOM 5758 O O . SER A 1 719 ? -19.214 -16.211 27.103 1.00 43.56 719 SER A O 1
ATOM 5760 N N . ASP A 1 720 ? -19.554 -14.153 26.423 1.00 43.91 720 ASP A N 1
ATOM 5761 C CA . ASP A 1 720 ? -19.838 -14.524 25.027 1.00 43.91 720 ASP A CA 1
ATOM 5762 C C . ASP A 1 720 ? -20.989 -15.530 24.750 1.00 43.91 720 ASP A C 1
ATOM 5764 O O . ASP A 1 720 ? -21.780 -15.216 23.882 1.00 43.91 720 ASP A O 1
ATOM 5768 N N . GLU A 1 721 ? -21.173 -16.676 25.426 1.00 45.62 721 GLU A N 1
ATOM 5769 C CA . GLU A 1 721 ? -22.420 -17.472 25.415 1.00 45.62 721 GLU A CA 1
ATOM 5770 C C . GLU A 1 721 ? -23.603 -16.560 25.765 1.00 45.62 721 GLU A C 1
ATOM 5772 O O . GLU A 1 721 ? -24.587 -16.485 25.032 1.00 45.62 721 GLU A O 1
ATOM 5777 N N . TYR A 1 722 ? -23.402 -15.717 26.779 1.00 49.84 722 TYR A N 1
ATOM 5778 C CA . TYR A 1 722 ? -24.307 -14.638 27.158 1.00 49.84 722 TYR A CA 1
ATOM 5779 C C . TYR A 1 722 ? -24.490 -13.574 26.059 1.00 49.84 722 TYR A C 1
ATOM 5781 O O . TYR A 1 722 ? -25.587 -13.056 25.862 1.00 49.84 722 TYR A O 1
ATOM 5789 N N . ILE A 1 723 ? -23.433 -13.267 25.296 1.00 49.94 723 ILE A N 1
ATOM 5790 C CA . ILE A 1 723 ? -23.489 -12.336 24.153 1.00 49.94 723 ILE A CA 1
ATOM 5791 C C . ILE A 1 723 ? -24.209 -12.996 22.968 1.00 49.94 723 ILE A C 1
ATOM 5793 O O . ILE A 1 723 ? -24.942 -12.331 22.245 1.00 49.94 723 ILE A O 1
ATOM 5797 N N . GLN A 1 724 ? -24.052 -14.302 22.764 1.00 51.00 724 GLN A N 1
ATOM 5798 C CA . GLN A 1 724 ? -24.707 -15.042 21.694 1.00 51.00 724 GLN A CA 1
ATOM 5799 C C . GLN A 1 724 ? -26.199 -15.204 21.944 1.00 51.00 724 GLN A C 1
ATOM 5801 O O . GLN A 1 724 ? -26.977 -15.077 20.998 1.00 51.00 724 GLN A O 1
ATOM 5806 N N . ASP A 1 725 ? -26.616 -15.427 23.188 1.00 57.81 725 ASP A N 1
ATOM 5807 C CA . ASP A 1 725 ? -28.034 -15.453 23.548 1.00 57.81 725 ASP A CA 1
ATOM 5808 C C . ASP A 1 725 ? -28.674 -14.071 23.394 1.00 57.81 725 ASP A C 1
ATOM 5810 O O . ASP A 1 725 ? -29.743 -13.956 22.792 1.00 57.81 725 ASP A O 1
ATOM 5814 N N . LEU A 1 726 ? -27.959 -13.010 23.773 1.00 55.75 726 LEU A N 1
ATOM 5815 C CA . LEU A 1 726 ? -28.359 -11.634 23.486 1.00 55.75 726 LEU A CA 1
ATOM 5816 C C . LEU A 1 726 ? -28.529 -11.390 21.969 1.00 55.75 726 LEU A C 1
ATOM 5818 O O . LEU A 1 726 ? -29.546 -10.855 21.529 1.00 55.75 726 LEU A O 1
ATOM 5822 N N . ILE A 1 727 ? -27.582 -11.843 21.135 1.00 55.72 727 ILE A N 1
ATOM 5823 C CA . ILE A 1 727 ? -27.678 -11.734 19.666 1.00 55.72 727 ILE A CA 1
ATOM 5824 C C . ILE A 1 727 ? -28.821 -12.608 19.110 1.00 55.72 727 ILE A C 1
ATOM 5826 O O . ILE A 1 727 ? -29.437 -12.242 18.112 1.00 55.72 727 ILE A O 1
ATOM 5830 N N . LYS A 1 728 ? -29.143 -13.770 19.701 1.00 59.25 728 LYS A N 1
ATOM 5831 C CA . LYS A 1 728 ? -30.337 -14.584 19.344 1.00 59.25 728 LYS A CA 1
ATOM 5832 C C . LYS A 1 728 ? -31.624 -13.848 19.580 1.00 59.25 728 LYS A C 1
ATOM 5834 O O . LYS A 1 728 ? -32.467 -13.860 18.690 1.00 59.25 728 LYS A O 1
ATOM 5839 N N . ILE A 1 729 ? -31.726 -13.159 20.698 1.00 62.25 729 ILE A N 1
ATOM 5840 C CA . ILE A 1 729 ? -32.920 -12.390 21.000 1.00 62.25 729 ILE A CA 1
ATOM 5841 C C . ILE A 1 729 ? -32.992 -11.152 20.099 1.00 62.25 729 ILE A C 1
ATOM 5843 O O . ILE A 1 729 ? -34.069 -10.819 19.620 1.00 62.25 729 ILE A O 1
ATOM 5847 N N . PHE A 1 730 ? -31.871 -10.509 19.760 1.00 60.28 730 PHE A N 1
ATOM 5848 C CA . PHE A 1 730 ? -31.891 -9.421 18.776 1.00 60.28 730 PHE A CA 1
ATOM 5849 C C . PHE A 1 730 ? -32.301 -9.887 17.373 1.00 60.28 730 PHE A C 1
ATOM 5851 O O . PHE A 1 730 ? -33.190 -9.288 16.768 1.00 60.28 730 PHE A O 1
ATOM 5858 N N . GLU A 1 731 ? -31.723 -10.977 16.867 1.00 67.62 731 GLU A N 1
ATOM 5859 C CA . GLU A 1 731 ? -32.074 -11.506 15.543 1.00 67.62 731 GLU A CA 1
ATOM 5860 C C . GLU A 1 731 ? -33.505 -12.053 15.478 1.00 67.62 731 GLU A C 1
ATOM 5862 O O . GLU A 1 731 ? -34.151 -11.901 14.443 1.00 67.62 731 GLU A O 1
ATOM 5867 N N . SER A 1 732 ? -34.046 -12.618 16.568 1.00 65.25 732 SER A N 1
ATOM 5868 C CA . SER A 1 732 ? -35.450 -13.061 16.616 1.00 65.25 732 SER A CA 1
ATOM 5869 C C . SER A 1 732 ? -36.449 -11.905 16.509 1.00 65.25 732 SER A C 1
ATOM 5871 O O . SER A 1 732 ? -37.611 -12.130 16.187 1.00 65.25 732 SER A O 1
ATOM 5873 N N . HIS A 1 733 ? -35.999 -10.673 16.761 1.00 59.06 733 HIS A N 1
ATOM 5874 C CA . HIS A 1 733 ? -36.769 -9.441 16.590 1.00 59.06 733 HIS A CA 1
ATOM 5875 C C . HIS A 1 733 ? -36.392 -8.685 15.296 1.00 59.06 733 HIS A C 1
ATOM 5877 O O . HIS A 1 733 ? -36.710 -7.505 15.163 1.00 59.06 733 HIS A O 1
ATOM 5883 N N . ASN A 1 734 ? -35.729 -9.346 14.332 1.00 57.84 734 ASN A N 1
ATOM 5884 C CA . ASN A 1 734 ? -35.230 -8.769 13.072 1.00 57.84 734 ASN A CA 1
ATOM 5885 C C . ASN A 1 734 ? -34.180 -7.647 13.236 1.00 57.84 734 ASN A C 1
ATOM 5887 O O . ASN A 1 734 ? -33.997 -6.829 12.331 1.00 57.84 734 ASN A O 1
ATOM 5891 N N . PHE A 1 735 ? -33.447 -7.607 14.354 1.00 58.62 735 PHE A N 1
ATOM 5892 C CA . PHE A 1 735 ? -32.329 -6.677 14.542 1.00 58.62 735 PHE A CA 1
ATOM 5893 C C . PHE A 1 735 ? -30.994 -7.311 14.130 1.00 58.62 735 PHE A C 1
ATOM 5895 O O . PHE A 1 735 ? -30.708 -8.464 14.450 1.00 58.62 735 PHE A O 1
ATOM 5902 N N . THR A 1 736 ? -30.137 -6.543 13.448 1.00 47.66 736 THR A N 1
ATOM 5903 C CA . THR A 1 736 ? -28.777 -6.973 13.082 1.00 47.66 736 THR A CA 1
ATOM 5904 C C . THR A 1 736 ? -27.767 -6.489 14.122 1.00 47.66 736 THR A C 1
ATOM 5906 O O . THR A 1 736 ? -27.432 -5.309 14.185 1.00 47.66 736 THR A O 1
ATOM 5909 N N . ALA A 1 737 ? -27.249 -7.403 14.943 1.00 43.44 737 ALA A N 1
ATOM 5910 C CA . ALA A 1 737 ? -26.203 -7.096 15.917 1.00 43.44 737 ALA A CA 1
ATOM 5911 C C . ALA A 1 737 ? -24.815 -7.444 15.347 1.00 43.44 737 ALA A C 1
ATOM 5913 O O . ALA A 1 737 ? -24.535 -8.594 15.011 1.00 43.44 737 ALA A O 1
ATOM 5914 N N . LYS A 1 738 ? -23.923 -6.450 15.235 1.00 41.62 738 LYS A N 1
ATOM 5915 C CA . LYS A 1 738 ? -22.518 -6.643 14.831 1.00 41.62 738 LYS A CA 1
ATOM 5916 C C . LYS A 1 738 ? -21.599 -6.447 16.036 1.00 41.62 738 LYS A C 1
ATOM 5918 O O . LYS A 1 738 ? -21.524 -5.347 16.573 1.00 41.62 738 LYS A O 1
ATOM 5923 N N . ILE A 1 739 ? -20.861 -7.487 16.426 1.00 44.59 739 ILE A N 1
ATOM 5924 C CA . ILE A 1 739 ? -19.744 -7.346 17.375 1.00 44.59 739 ILE A CA 1
ATOM 5925 C C . ILE A 1 739 ? -18.524 -6.810 16.611 1.00 44.59 739 ILE A C 1
ATOM 5927 O O . ILE A 1 739 ? -18.240 -7.251 15.494 1.00 44.59 739 ILE A O 1
ATOM 5931 N N . VAL A 1 740 ? -17.781 -5.885 17.223 1.00 44.28 740 VAL A N 1
ATOM 5932 C CA . VAL A 1 740 ? -16.469 -5.442 16.731 1.00 44.28 740 VAL A CA 1
ATOM 5933 C C . VAL A 1 740 ? -15.512 -6.643 16.698 1.00 44.28 740 VAL A C 1
ATOM 5935 O O . VAL A 1 740 ? -15.194 -7.236 17.725 1.00 44.28 740 VAL A O 1
ATOM 5938 N N . MET A 1 741 ? -15.085 -7.028 15.496 1.00 56.84 741 MET A N 1
ATOM 5939 C CA . MET A 1 741 ? -14.243 -8.202 15.240 1.00 56.84 741 MET A CA 1
ATOM 5940 C C . MET A 1 741 ? -12.793 -7.973 15.689 1.00 56.84 741 MET A C 1
ATOM 5942 O O . MET A 1 741 ? -12.222 -6.920 15.405 1.00 56.84 741 MET A O 1
ATOM 5946 N N . TYR A 1 742 ? -12.138 -8.977 16.288 1.00 68.25 742 TYR A N 1
ATOM 5947 C CA . TYR A 1 742 ? -10.692 -8.901 16.520 1.00 68.25 742 TYR A CA 1
ATOM 5948 C C . TYR A 1 742 ? -9.943 -9.279 15.245 1.00 68.25 742 TYR A C 1
ATOM 5950 O O . TYR A 1 742 ? -9.997 -10.427 14.801 1.00 68.25 742 TYR A O 1
ATOM 5958 N N . ARG A 1 743 ? -9.195 -8.331 14.674 1.00 73.25 743 ARG A N 1
ATOM 5959 C CA . ARG A 1 743 ? -8.288 -8.579 13.548 1.00 73.25 743 ARG A CA 1
ATOM 5960 C C . ARG A 1 743 ? -6.934 -7.936 13.808 1.00 73.25 743 ARG A C 1
ATOM 5962 O O . ARG A 1 743 ? -6.856 -6.738 14.045 1.00 73.25 743 ARG A O 1
ATOM 5969 N N . PHE A 1 744 ? -5.867 -8.726 13.749 1.00 83.38 744 PHE A N 1
ATOM 5970 C CA . PHE A 1 744 ? -4.507 -8.231 13.970 1.00 83.38 744 PHE A CA 1
ATOM 5971 C C . PHE A 1 744 ? -3.457 -9.126 13.303 1.00 83.38 744 PHE A C 1
ATOM 5973 O O . PHE A 1 744 ? -3.750 -10.251 12.883 1.00 83.38 744 PHE A O 1
ATOM 5980 N N . LYS A 1 745 ? -2.225 -8.618 13.207 1.00 90.12 745 LYS A N 1
ATOM 5981 C CA . LYS A 1 745 ? -1.061 -9.341 12.692 1.00 90.12 745 LYS A CA 1
ATOM 5982 C C . LYS A 1 745 ? 0.063 -9.352 13.730 1.00 90.12 745 LYS A C 1
ATOM 5984 O O . LYS A 1 745 ? 0.256 -8.372 14.441 1.00 90.12 745 LYS A O 1
ATOM 5989 N N . VAL A 1 746 ? 0.789 -10.462 13.826 1.00 94.44 746 VAL A N 1
ATOM 5990 C CA . VAL A 1 746 ? 1.951 -10.643 14.710 1.00 94.44 746 VAL A CA 1
ATOM 5991 C C . VAL A 1 746 ? 3.095 -11.241 13.898 1.00 94.44 746 VAL A C 1
ATOM 5993 O O . VAL A 1 746 ? 2.851 -12.029 12.985 1.00 94.44 746 VAL A O 1
ATOM 5996 N N . SER A 1 747 ? 4.344 -10.900 14.210 1.00 95.44 747 SER A N 1
ATOM 5997 C CA . SER A 1 747 ? 5.504 -11.586 13.633 1.00 95.44 747 SER A CA 1
ATOM 5998 C C . SER A 1 747 ? 6.643 -11.782 14.628 1.00 95.44 747 SER A C 1
ATOM 6000 O O . SER A 1 747 ? 6.876 -10.920 15.476 1.00 95.44 747 SER A O 1
ATOM 6002 N N . ALA A 1 748 ? 7.389 -12.880 14.488 1.00 95.75 748 ALA A N 1
ATOM 6003 C CA . ALA A 1 748 ? 8.576 -13.215 15.282 1.00 95.75 748 ALA A CA 1
ATOM 6004 C C . ALA A 1 748 ? 9.785 -13.501 14.362 1.00 95.75 748 ALA A C 1
ATOM 6006 O O . ALA A 1 748 ? 9.588 -14.091 13.299 1.00 95.75 748 ALA A O 1
ATOM 6007 N N . PRO A 1 749 ? 11.014 -13.077 14.712 1.00 95.12 749 PRO A N 1
ATOM 6008 C CA . PRO A 1 749 ? 12.231 -13.373 13.950 1.00 95.12 749 PRO A CA 1
ATOM 6009 C C . PRO A 1 749 ? 12.693 -14.827 14.114 1.00 95.12 749 PRO A C 1
ATOM 6011 O O . PRO A 1 749 ? 12.121 -15.571 14.910 1.00 95.12 749 PRO A O 1
ATOM 6014 N N . GLY A 1 750 ? 13.716 -15.217 13.351 1.00 91.75 750 GLY A N 1
ATOM 6015 C CA . GLY A 1 750 ? 14.516 -16.420 13.600 1.00 91.75 750 GLY A CA 1
ATOM 6016 C C . GLY A 1 750 ? 15.719 -16.133 14.507 1.00 91.75 750 GLY A C 1
ATOM 6017 O O . GLY A 1 750 ? 15.865 -15.028 15.036 1.00 91.75 750 GLY A O 1
ATOM 6018 N N . MET A 1 751 ? 16.612 -17.112 14.648 1.00 89.88 751 MET A N 1
ATOM 6019 C CA . MET A 1 751 ? 17.825 -17.030 15.473 1.00 89.88 751 MET A CA 1
ATOM 6020 C C . MET A 1 751 ? 19.049 -17.523 14.685 1.00 89.88 751 MET A C 1
ATOM 6022 O O . MET A 1 751 ? 18.930 -18.451 13.888 1.00 89.88 751 MET A O 1
ATOM 6026 N N . VAL A 1 752 ? 20.207 -16.895 14.908 1.00 89.25 752 VAL A N 1
ATOM 6027 C CA . VAL A 1 752 ? 21.531 -17.385 14.483 1.00 89.25 752 VAL A CA 1
ATOM 6028 C C . VAL A 1 752 ? 22.498 -17.321 15.665 1.00 89.25 752 VAL A C 1
ATOM 6030 O O . VAL A 1 752 ? 22.526 -16.320 16.391 1.00 89.25 752 VAL A O 1
ATOM 6033 N N . LEU A 1 753 ? 23.297 -18.374 15.841 1.00 86.25 753 LEU A N 1
ATOM 6034 C CA . LEU A 1 753 ? 24.403 -18.404 16.796 1.00 86.25 753 LEU A CA 1
ATOM 6035 C C . LEU A 1 753 ? 25.628 -17.749 16.158 1.00 86.25 753 LEU A C 1
ATOM 6037 O O . LEU A 1 753 ? 25.982 -18.069 15.029 1.00 86.25 753 LEU A O 1
ATOM 6041 N N . LEU A 1 754 ? 26.224 -16.781 16.856 1.00 86.44 754 LEU A N 1
ATOM 6042 C CA . LEU A 1 754 ? 27.372 -16.017 16.363 1.00 86.44 754 LEU A CA 1
ATOM 6043 C C . LEU A 1 754 ? 28.707 -16.543 16.884 1.00 86.44 754 LEU A C 1
ATOM 6045 O O . LEU A 1 754 ? 29.703 -16.388 16.192 1.00 86.44 754 LEU A O 1
ATOM 6049 N N . CYS A 1 755 ? 28.745 -17.059 18.119 1.00 80.31 755 CYS A N 1
ATOM 6050 C CA . CYS A 1 755 ? 29.936 -17.664 18.721 1.00 80.31 755 CYS A CA 1
ATOM 6051 C C . CYS A 1 755 ? 29.567 -18.455 19.996 1.00 80.31 755 CYS A C 1
ATOM 6053 O O . CYS A 1 755 ? 28.532 -18.188 20.618 1.00 80.31 755 CYS A O 1
ATOM 6055 N N . GLY A 1 756 ? 30.437 -19.381 20.415 1.00 71.25 756 GLY A N 1
ATOM 6056 C CA . GLY A 1 756 ? 30.357 -20.061 21.717 1.00 71.25 756 GLY A CA 1
ATOM 6057 C C . GLY A 1 756 ? 29.438 -21.284 21.767 1.00 71.25 756 GLY A C 1
ATOM 6058 O O . GLY A 1 756 ? 28.766 -21.491 22.773 1.00 71.25 756 GLY A O 1
ATOM 6059 N N . GLU A 1 757 ? 29.395 -22.087 20.698 1.00 66.62 757 GLU A N 1
ATOM 6060 C CA . GLU A 1 757 ? 28.421 -23.178 20.499 1.00 66.62 757 GLU A CA 1
ATOM 6061 C C . GLU A 1 757 ? 28.261 -24.169 21.684 1.00 66.62 757 GLU A C 1
ATOM 6063 O O . GLU A 1 757 ? 27.159 -24.688 21.865 1.00 66.62 757 GLU A O 1
ATOM 6068 N N . TYR A 1 758 ? 29.307 -24.425 22.496 1.00 59.50 758 TYR A N 1
ATOM 6069 C CA . TYR A 1 758 ? 29.345 -25.575 23.431 1.00 59.50 758 TYR A CA 1
ATOM 6070 C C . TYR A 1 758 ? 29.681 -25.302 24.917 1.00 59.50 758 TYR A C 1
ATOM 6072 O O . TYR A 1 758 ? 29.466 -26.201 25.733 1.00 59.50 758 TYR A O 1
ATOM 6080 N N . LYS A 1 759 ? 30.214 -24.132 25.318 1.00 61.06 759 LYS A N 1
ATOM 6081 C CA . LYS A 1 759 ? 30.623 -23.872 26.726 1.00 61.06 759 LYS A CA 1
ATOM 6082 C C . LYS A 1 759 ? 30.609 -22.380 27.109 1.00 61.06 759 LYS A C 1
ATOM 6084 O O . LYS A 1 759 ? 31.026 -21.527 26.334 1.00 61.06 759 LYS A O 1
ATOM 6089 N N . LYS A 1 760 ? 30.200 -22.119 28.358 1.00 62.56 760 LYS A N 1
ATOM 6090 C CA . LYS A 1 760 ? 30.423 -20.935 29.226 1.00 62.56 760 LYS A CA 1
ATOM 6091 C C . LYS A 1 760 ? 30.082 -19.509 28.768 1.00 62.56 760 LYS A C 1
ATOM 6093 O O . LYS A 1 760 ? 29.705 -18.719 29.629 1.00 62.56 760 LYS A O 1
ATOM 6098 N N . SER A 1 761 ? 30.162 -19.132 27.496 1.00 71.56 761 SER A N 1
ATOM 6099 C CA . SER A 1 761 ? 29.660 -17.834 27.011 1.00 71.56 761 SER A CA 1
ATOM 6100 C C . SER A 1 761 ? 29.278 -17.931 25.535 1.00 71.56 761 SER A C 1
ATOM 6102 O O . SER A 1 761 ? 30.147 -18.018 24.677 1.00 71.56 761 SER A O 1
ATOM 6104 N N . CYS A 1 762 ? 27.984 -17.897 25.236 1.00 82.00 762 CYS A N 1
ATOM 6105 C CA . CYS A 1 762 ? 27.420 -17.985 23.896 1.00 82.00 762 CYS A CA 1
ATOM 6106 C C . CYS A 1 762 ? 26.827 -16.638 23.466 1.00 82.00 762 CYS A C 1
ATOM 6108 O O . CYS A 1 762 ? 26.203 -15.935 24.263 1.00 82.00 762 CYS A O 1
ATOM 6110 N N . VAL A 1 763 ? 26.997 -16.276 22.194 1.00 88.06 763 VAL A N 1
ATOM 6111 C CA . VAL A 1 763 ? 26.414 -15.067 21.605 1.00 88.06 763 VAL A CA 1
ATOM 6112 C C . VAL A 1 763 ? 25.429 -15.470 20.517 1.00 88.06 763 VAL A C 1
ATOM 6114 O O . VAL A 1 763 ? 25.813 -16.098 19.534 1.00 88.06 763 VAL A O 1
ATOM 6117 N N . ALA A 1 764 ? 24.169 -15.069 20.663 1.00 89.25 764 ALA A N 1
ATOM 6118 C CA . ALA A 1 764 ? 23.111 -15.332 19.691 1.00 89.25 764 ALA A CA 1
ATOM 6119 C C . ALA A 1 764 ? 22.466 -14.028 19.222 1.00 89.25 764 ALA A C 1
ATOM 6121 O O . ALA A 1 764 ? 22.472 -13.021 19.936 1.00 89.25 764 ALA A O 1
ATOM 6122 N N . ALA A 1 765 ? 21.895 -14.034 18.020 1.00 91.00 765 ALA A N 1
ATOM 6123 C CA . ALA A 1 765 ? 21.290 -12.848 17.434 1.00 91.00 765 ALA A CA 1
ATOM 6124 C C . ALA A 1 765 ? 19.977 -13.138 16.706 1.00 91.00 765 ALA A C 1
ATOM 6126 O O . ALA A 1 765 ? 19.824 -14.153 16.026 1.00 91.00 765 ALA A O 1
ATOM 6127 N N . GLY A 1 766 ? 19.036 -12.196 16.817 1.00 91.75 766 GLY A N 1
ATOM 6128 C CA . GLY A 1 766 ? 17.775 -12.233 16.078 1.00 91.75 766 GLY A CA 1
ATOM 6129 C C . GLY A 1 766 ? 17.992 -12.063 14.578 1.00 91.75 766 GLY A C 1
ATOM 6130 O O . GLY A 1 766 ? 18.499 -11.023 14.147 1.00 91.75 766 GLY A O 1
ATOM 6131 N N . LEU A 1 767 ? 17.557 -13.054 13.802 1.00 92.94 767 LEU A N 1
ATOM 6132 C CA . LEU A 1 767 ? 17.606 -13.096 12.342 1.00 92.94 767 LEU A CA 1
ATOM 6133 C C . LEU A 1 767 ? 16.339 -12.472 11.748 1.00 92.94 767 LEU A C 1
ATOM 6135 O O . LEU A 1 767 ? 15.234 -12.945 12.021 1.00 92.94 767 LEU A O 1
ATOM 6139 N N . ASP A 1 768 ? 16.476 -11.460 10.888 1.00 90.69 768 ASP A N 1
ATOM 6140 C CA . ASP A 1 768 ? 15.340 -10.761 10.257 1.00 90.69 768 ASP A CA 1
ATOM 6141 C C . ASP A 1 768 ? 14.712 -11.552 9.090 1.00 90.69 768 ASP A C 1
ATOM 6143 O O . ASP A 1 768 ? 14.429 -11.031 8.015 1.00 90.69 768 ASP A O 1
ATOM 6147 N N . MET A 1 769 ? 14.520 -12.851 9.306 1.00 92.06 769 MET A N 1
ATOM 6148 C CA . MET A 1 769 ? 13.664 -13.738 8.529 1.00 92.06 769 MET A CA 1
ATOM 6149 C C . MET A 1 769 ? 12.552 -14.178 9.469 1.00 92.06 769 MET A C 1
ATOM 6151 O O . MET A 1 769 ? 12.810 -14.851 10.466 1.00 92.06 769 MET A O 1
ATOM 6155 N N . ARG A 1 770 ? 11.327 -13.719 9.211 1.00 93.75 770 ARG A N 1
ATOM 6156 C CA . ARG A 1 770 ? 10.259 -13.754 10.214 1.00 93.75 770 ARG A CA 1
ATOM 6157 C C . ARG A 1 770 ? 9.179 -14.773 9.883 1.00 93.75 770 ARG A C 1
ATOM 6159 O O . ARG A 1 770 ? 8.840 -14.991 8.719 1.00 93.75 770 ARG A O 1
ATOM 6166 N N . THR A 1 771 ? 8.580 -15.325 10.930 1.00 95.69 771 THR A N 1
ATOM 6167 C CA . THR A 1 771 ? 7.267 -15.967 10.864 1.00 95.69 771 THR A CA 1
ATOM 6168 C C . THR A 1 771 ? 6.199 -14.922 11.143 1.00 95.69 771 THR A C 1
ATOM 6170 O O . THR A 1 771 ? 6.266 -14.236 12.160 1.00 95.69 771 THR A O 1
ATOM 6173 N N . ALA A 1 772 ? 5.233 -14.773 10.239 1.00 95.62 772 ALA A N 1
ATOM 6174 C CA . ALA A 1 772 ? 4.147 -13.807 10.331 1.00 95.62 772 ALA A CA 1
ATOM 6175 C C . ALA A 1 772 ? 2.787 -14.512 10.375 1.00 95.62 772 ALA A C 1
ATOM 6177 O O . ALA A 1 772 ? 2.509 -15.396 9.564 1.00 95.62 772 ALA A O 1
ATOM 6178 N N . LEU A 1 773 ? 1.928 -14.073 11.292 1.00 95.81 773 LEU A N 1
ATOM 6179 C CA . LEU A 1 773 ? 0.601 -14.615 11.551 1.00 95.81 773 LEU A CA 1
ATOM 6180 C C . LEU A 1 773 ? -0.446 -13.502 11.477 1.00 95.81 773 LEU A C 1
ATOM 6182 O O . LEU A 1 773 ? -0.284 -12.454 12.095 1.00 95.81 773 LEU A O 1
ATOM 6186 N N . THR A 1 774 ? -1.552 -13.741 10.774 1.00 92.31 774 THR A N 1
ATOM 6187 C CA . THR A 1 774 ? -2.768 -12.914 10.837 1.00 92.31 774 THR A CA 1
ATOM 6188 C C . THR A 1 774 ? -3.887 -13.668 11.543 1.00 92.31 774 THR A C 1
ATOM 6190 O O . THR A 1 774 ? -4.197 -14.799 11.158 1.00 92.31 774 THR A O 1
ATOM 6193 N N . PHE A 1 775 ? -4.516 -13.018 12.516 1.00 92.56 775 PHE A N 1
ATOM 6194 C CA . PHE A 1 775 ? -5.648 -13.540 13.272 1.00 92.56 775 PHE A CA 1
ATOM 6195 C C . PHE A 1 775 ? -6.922 -12.770 12.916 1.00 92.56 775 PHE A C 1
ATOM 6197 O O . PHE A 1 775 ? -6.891 -11.556 12.687 1.00 92.56 775 PHE A O 1
ATOM 6204 N N . SER A 1 776 ? -8.053 -13.464 12.832 1.00 82.81 776 SER A N 1
ATOM 6205 C CA . SER A 1 776 ? -9.374 -12.851 12.668 1.00 82.81 776 SER A CA 1
ATOM 6206 C C . SER A 1 776 ? -10.419 -13.674 13.410 1.00 82.81 776 SER A C 1
ATOM 6208 O O . SER A 1 776 ? -10.603 -14.835 13.055 1.00 82.81 776 SER A O 1
ATOM 6210 N N . SER A 1 777 ? -11.111 -13.093 14.390 1.00 80.12 777 SER A N 1
ATOM 6211 C CA . SER A 1 777 ? -12.279 -13.714 15.025 1.00 80.12 777 SER A CA 1
ATOM 6212 C C . SER A 1 777 ? -13.583 -13.168 14.448 1.00 80.12 777 SER A C 1
ATOM 6214 O O . SER A 1 777 ? -13.673 -12.009 14.036 1.00 80.12 777 SER A O 1
ATOM 6216 N N . PHE A 1 778 ? -14.597 -14.024 14.417 1.00 64.12 778 PHE A N 1
ATOM 6217 C CA . PHE A 1 778 ? -15.915 -13.783 13.855 1.00 64.12 778 PHE A CA 1
ATOM 6218 C C . PHE A 1 778 ? -16.968 -14.085 14.920 1.00 64.12 778 PHE A C 1
ATOM 6220 O O . PHE A 1 778 ? -16.880 -15.122 15.578 1.00 64.12 778 PHE A O 1
ATOM 6227 N N . PRO A 1 779 ? -17.991 -13.238 15.069 1.00 57.59 779 PRO A N 1
ATOM 6228 C CA . PRO A 1 779 ? -19.130 -13.545 15.927 1.00 57.59 779 PRO A CA 1
ATOM 6229 C C . PRO A 1 779 ? -19.766 -14.873 15.496 1.00 57.59 779 PRO A C 1
ATOM 6231 O O . PRO A 1 779 ? -19.858 -15.129 14.294 1.00 57.59 779 PRO A O 1
ATOM 6234 N N . THR A 1 780 ? -20.242 -15.683 16.446 1.00 48.91 780 THR A N 1
ATOM 6235 C CA . THR A 1 780 ? -20.843 -17.022 16.233 1.00 48.91 780 THR A CA 1
ATOM 6236 C C . THR A 1 780 ? -22.005 -17.014 15.220 1.00 48.91 780 THR A C 1
ATOM 6238 O O . THR A 1 780 ? -22.352 -18.045 14.662 1.00 48.91 780 THR A O 1
ATOM 6241 N N . LYS A 1 781 ? -22.571 -15.838 14.907 1.00 43.66 781 LYS A N 1
ATOM 6242 C CA . LYS A 1 781 ? -23.644 -15.652 13.912 1.00 43.66 781 LYS A CA 1
ATOM 6243 C C . LYS A 1 781 ? -23.259 -14.995 12.592 1.00 43.66 781 LYS A C 1
ATOM 6245 O O . LYS A 1 781 ? -24.027 -15.033 11.638 1.00 43.66 781 LYS A O 1
ATOM 6250 N N . ALA A 1 782 ? -22.048 -14.444 12.486 1.00 41.03 782 ALA A N 1
ATOM 6251 C CA . ALA A 1 782 ? -21.509 -14.005 11.195 1.00 41.03 782 ALA A CA 1
ATOM 6252 C C . ALA A 1 782 ? -21.191 -15.197 10.273 1.00 41.03 782 ALA A C 1
ATOM 6254 O O . ALA A 1 782 ? -20.792 -15.019 9.121 1.00 41.03 782 ALA A O 1
ATOM 6255 N N . VAL A 1 783 ? -21.331 -16.418 10.794 1.00 42.75 783 VAL A N 1
ATOM 6256 C CA . VAL A 1 783 ? -21.018 -17.659 10.112 1.00 42.75 783 VAL A CA 1
ATOM 6257 C C . VAL A 1 783 ? -22.137 -18.674 10.339 1.00 42.75 783 VAL A C 1
ATOM 6259 O O . VAL A 1 783 ? -22.560 -18.884 11.465 1.00 42.75 783 VAL A O 1
ATOM 6262 N N . GLN A 1 784 ? -22.583 -19.358 9.283 1.00 48.69 784 GLN A N 1
ATOM 6263 C CA . GLN A 1 784 ? -23.627 -20.393 9.377 1.00 48.69 784 GLN A CA 1
ATOM 6264 C C . GLN A 1 784 ? -23.234 -21.622 10.220 1.00 48.69 784 GLN A C 1
ATOM 6266 O O . GLN A 1 784 ? -24.107 -22.342 10.697 1.00 48.69 784 GLN A O 1
ATOM 6271 N N . LYS A 1 785 ? -21.935 -21.915 10.354 1.00 65.12 785 LYS A N 1
ATOM 6272 C CA . LYS A 1 785 ? -21.402 -23.047 11.130 1.00 65.12 785 LYS A CA 1
ATOM 6273 C C . LYS A 1 785 ? -20.100 -22.631 11.796 1.00 65.12 785 LYS A C 1
ATOM 6275 O O . LYS A 1 785 ? -19.190 -22.195 11.089 1.00 65.12 785 LYS A O 1
ATOM 6280 N N . ASP A 1 786 ? -19.997 -22.820 13.110 1.00 77.94 786 ASP A N 1
ATOM 6281 C CA . ASP A 1 786 ? -18.803 -22.402 13.837 1.00 77.94 786 ASP A CA 1
ATOM 6282 C C . ASP A 1 786 ? -17.565 -23.199 13.459 1.00 77.94 786 ASP A C 1
ATOM 6284 O O . ASP A 1 786 ? -17.612 -24.428 13.351 1.00 77.94 786 ASP A O 1
ATOM 6288 N N . PHE A 1 787 ? -16.434 -22.513 13.312 1.00 84.69 787 PHE A N 1
ATOM 6289 C CA . PHE A 1 787 ? -15.207 -23.142 12.854 1.00 84.69 787 PHE A CA 1
ATOM 6290 C C . PHE A 1 787 ? -13.930 -22.548 13.457 1.00 84.69 787 PHE A C 1
ATOM 6292 O O . PHE A 1 787 ? -13.842 -21.368 13.786 1.00 84.69 787 PHE A O 1
ATOM 6299 N N . ILE A 1 788 ? -12.892 -23.379 13.479 1.00 91.19 788 ILE A N 1
ATOM 6300 C CA . ILE A 1 788 ? -11.486 -22.995 13.584 1.00 91.19 788 ILE A CA 1
ATOM 6301 C C . ILE A 1 788 ? -10.867 -23.239 12.205 1.00 91.19 788 ILE A C 1
ATOM 6303 O O . ILE A 1 788 ? -10.884 -24.372 11.726 1.00 91.19 788 ILE A O 1
ATOM 6307 N N . ASP A 1 789 ? -10.368 -22.192 11.547 1.00 89.94 789 ASP A N 1
ATOM 6308 C CA . ASP A 1 789 ? -9.768 -22.269 10.207 1.00 89.94 789 ASP A CA 1
ATOM 6309 C C . ASP A 1 789 ? -8.272 -21.927 10.275 1.00 89.94 789 ASP A C 1
ATOM 6311 O O . ASP A 1 789 ? -7.881 -20.794 10.564 1.00 89.94 789 ASP A O 1
ATOM 6315 N N . ILE A 1 790 ? -7.431 -22.926 10.025 1.00 94.94 790 ILE A N 1
ATOM 6316 C CA . ILE A 1 790 ? -5.974 -22.881 10.153 1.00 94.94 790 ILE A CA 1
ATOM 6317 C C . ILE A 1 790 ? -5.369 -22.935 8.751 1.00 94.94 790 ILE A C 1
ATOM 6319 O O . ILE A 1 790 ? -5.581 -23.905 8.027 1.00 94.94 790 ILE A O 1
ATOM 6323 N N . LYS A 1 791 ? -4.597 -21.913 8.360 1.00 93.31 791 LYS A N 1
ATOM 6324 C CA . LYS A 1 791 ? -3.941 -21.801 7.041 1.00 93.31 791 LYS A CA 1
ATOM 6325 C C . LYS A 1 791 ? -2.454 -21.524 7.192 1.00 93.31 791 LYS A C 1
ATOM 6327 O O . LYS A 1 791 ? -2.051 -20.367 7.304 1.00 93.31 791 LYS A O 1
ATOM 6332 N N . PHE A 1 792 ? -1.628 -22.561 7.160 1.00 94.62 792 PHE A N 1
ATOM 6333 C CA . PHE A 1 792 ? -0.170 -22.444 7.211 1.00 94.62 792 PHE A CA 1
ATOM 6334 C C . PHE A 1 792 ? 0.403 -22.663 5.809 1.00 94.62 792 PHE A C 1
ATOM 6336 O O . PHE A 1 792 ? 0.650 -23.789 5.374 1.00 94.62 792 PHE A O 1
ATOM 6343 N N . SER A 1 793 ? 0.592 -21.566 5.072 1.00 89.31 793 SER A N 1
ATOM 6344 C CA . SER A 1 793 ? 0.949 -21.616 3.648 1.00 89.31 793 SER A CA 1
ATOM 6345 C C . SER A 1 793 ? 2.347 -22.184 3.402 1.00 89.31 793 SER A C 1
ATOM 6347 O O . SER A 1 793 ? 2.531 -22.913 2.430 1.00 89.31 793 SER A O 1
ATOM 6349 N N . SER A 1 794 ? 3.306 -21.923 4.299 1.00 88.81 794 SER A N 1
ATOM 6350 C CA . SER A 1 794 ? 4.692 -22.410 4.181 1.00 88.81 794 SER A CA 1
ATOM 6351 C C . SER A 1 794 ? 4.821 -23.934 4.194 1.00 88.81 794 SER A C 1
ATOM 6353 O O . SER A 1 794 ? 5.810 -24.451 3.691 1.00 88.81 794 SER A O 1
ATOM 6355 N N . ILE A 1 795 ? 3.827 -24.645 4.734 1.00 90.44 795 ILE A N 1
ATOM 6356 C CA . ILE A 1 795 ? 3.792 -26.114 4.761 1.00 90.44 795 ILE A CA 1
ATOM 6357 C C . ILE A 1 795 ? 2.619 -26.690 3.969 1.00 90.44 795 ILE A C 1
ATOM 6359 O O . ILE A 1 795 ? 2.411 -27.886 3.999 1.00 90.44 795 ILE A O 1
ATOM 6363 N N . ARG A 1 796 ? 1.847 -25.864 3.246 1.00 90.50 796 ARG A N 1
ATOM 6364 C CA . ARG A 1 796 ? 0.635 -26.297 2.517 1.00 90.50 796 ARG A CA 1
ATOM 6365 C C . ARG A 1 796 ? -0.424 -26.975 3.408 1.00 90.50 796 ARG A C 1
ATOM 6367 O O . ARG A 1 796 ? -1.239 -27.760 2.926 1.00 90.50 796 ARG A O 1
ATOM 6374 N N . LEU A 1 797 ? -0.476 -26.607 4.688 1.00 91.12 797 LEU A N 1
ATOM 6375 C CA . LEU A 1 797 ? -1.485 -27.092 5.627 1.00 91.12 797 LEU A CA 1
ATOM 6376 C C . LEU A 1 797 ? -2.668 -26.120 5.680 1.00 91.12 797 LEU A C 1
ATOM 6378 O O . LEU A 1 797 ? -2.528 -24.962 6.075 1.00 91.12 797 LEU A O 1
ATOM 6382 N N . HIS A 1 798 ? -3.848 -26.610 5.328 1.00 92.38 798 HIS A N 1
ATOM 6383 C CA . HIS A 1 798 ? -5.126 -25.951 5.538 1.00 92.38 798 HIS A CA 1
ATOM 6384 C C . HIS A 1 798 ? -6.053 -26.933 6.228 1.00 92.38 798 HIS A C 1
ATOM 6386 O O . HIS A 1 798 ? -6.292 -28.007 5.686 1.00 92.38 798 HIS A O 1
ATOM 6392 N N . MET A 1 799 ? -6.585 -26.559 7.387 1.00 88.81 799 MET A N 1
ATOM 6393 C CA . MET A 1 799 ? -7.507 -27.382 8.157 1.00 88.81 799 MET A CA 1
ATOM 6394 C C . MET A 1 799 ? -8.635 -26.518 8.715 1.00 88.81 799 MET A C 1
ATOM 6396 O O . MET A 1 799 ? -8.381 -25.509 9.370 1.00 88.81 799 MET A O 1
ATOM 6400 N N . LYS A 1 800 ? -9.881 -26.935 8.472 1.00 88.12 800 LYS A N 1
ATOM 6401 C CA . LYS A 1 800 ? -11.081 -26.265 8.974 1.00 88.12 800 LYS A CA 1
ATOM 6402 C C . LYS A 1 800 ? -11.893 -27.239 9.819 1.00 88.12 800 LYS A C 1
ATOM 6404 O O . LYS A 1 800 ? -12.390 -28.234 9.303 1.00 88.12 800 LYS A O 1
ATOM 6409 N N . ILE A 1 801 ? -12.017 -26.957 11.113 1.00 88.56 801 ILE A N 1
ATOM 6410 C CA . ILE A 1 801 ? -12.622 -27.866 12.098 1.00 88.56 801 ILE A CA 1
ATOM 6411 C C . ILE A 1 801 ? -13.841 -27.186 12.714 1.00 88.56 801 ILE A C 1
ATOM 6413 O O . ILE A 1 801 ? -13.743 -26.010 13.065 1.00 88.56 801 ILE A O 1
ATOM 6417 N N . PRO A 1 802 ? -14.969 -27.888 12.906 1.00 86.56 802 PRO A N 1
ATOM 6418 C CA . PRO A 1 802 ? -16.086 -27.356 13.674 1.00 86.56 802 PRO A CA 1
ATOM 6419 C C . PRO A 1 802 ? -15.670 -26.979 15.104 1.00 86.56 802 PRO A C 1
ATOM 6421 O O . PRO A 1 802 ? -15.169 -27.827 15.846 1.00 86.56 802 PRO A O 1
ATOM 6424 N N . LEU A 1 803 ? -15.921 -25.735 15.525 1.00 86.88 803 LEU A N 1
ATOM 6425 C CA . LEU A 1 803 ? -15.509 -25.242 16.852 1.00 86.88 803 LEU A CA 1
ATOM 6426 C C . LEU A 1 803 ? -16.074 -26.111 17.987 1.00 86.88 803 LEU A C 1
ATOM 6428 O O . LEU A 1 803 ? -15.375 -26.429 18.946 1.00 86.88 803 LEU A O 1
ATOM 6432 N N . ARG A 1 804 ? -17.320 -26.576 17.837 1.00 84.69 804 ARG A N 1
ATOM 6433 C CA . ARG A 1 804 ? -17.989 -27.460 18.801 1.00 84.69 804 ARG A CA 1
ATOM 6434 C C . ARG A 1 804 ? -17.185 -28.726 19.112 1.00 84.69 804 ARG A C 1
ATOM 6436 O O . ARG A 1 804 ? -17.185 -29.161 20.255 1.00 84.69 804 ARG A O 1
ATOM 6443 N N . ILE A 1 805 ? -16.500 -29.312 18.130 1.00 85.88 805 ILE A N 1
ATOM 6444 C CA . ILE A 1 805 ? -15.690 -30.524 18.331 1.00 85.88 805 ILE A CA 1
ATOM 6445 C C . ILE A 1 805 ? -14.498 -30.223 19.241 1.00 85.88 805 ILE A C 1
ATOM 6447 O O . ILE A 1 805 ? -14.235 -30.971 20.180 1.00 85.88 805 ILE A O 1
ATOM 6451 N N . PHE A 1 806 ? -13.822 -29.098 19.002 1.00 89.62 806 PHE A N 1
ATOM 6452 C CA . PHE A 1 806 ? -12.728 -28.631 19.850 1.00 89.62 806 PHE A CA 1
ATOM 6453 C C . PHE A 1 806 ? -13.204 -28.356 21.287 1.00 89.62 806 PHE A C 1
ATOM 6455 O O . PHE A 1 806 ? -12.607 -28.863 22.238 1.00 89.62 806 PHE A O 1
ATOM 6462 N N . LEU A 1 807 ? -14.321 -27.637 21.449 1.00 87.31 807 LEU A N 1
ATOM 6463 C CA . LEU A 1 807 ? -14.886 -27.314 22.765 1.00 87.31 807 LEU A CA 1
ATOM 6464 C C . LEU A 1 807 ? -15.325 -28.565 23.542 1.00 87.31 807 LEU A C 1
ATOM 6466 O O . LEU A 1 807 ? -15.049 -28.682 24.733 1.00 87.31 807 LEU A O 1
ATOM 6470 N N . LEU A 1 808 ? -15.974 -29.530 22.880 1.00 83.38 808 LEU A N 1
ATOM 6471 C CA . LEU A 1 808 ? -16.370 -30.797 23.507 1.00 83.38 808 LEU A CA 1
ATOM 6472 C C . LEU A 1 808 ? -15.165 -31.597 24.008 1.00 83.38 808 LEU A C 1
ATOM 6474 O O . LEU A 1 808 ? -15.270 -32.275 25.028 1.00 83.38 808 LEU A O 1
ATOM 6478 N N . TYR A 1 809 ? -14.043 -31.524 23.293 1.00 85.69 809 TYR A N 1
ATOM 6479 C CA . TYR A 1 809 ? -12.856 -32.299 23.618 1.00 85.69 809 TYR A CA 1
ATOM 6480 C C . TYR A 1 809 ? -12.041 -31.672 24.757 1.00 85.69 809 TYR A C 1
ATOM 6482 O O . TYR A 1 809 ? -11.671 -32.375 25.697 1.00 85.69 809 TYR A O 1
ATOM 6490 N N . PHE A 1 810 ? -11.784 -30.360 24.701 1.00 84.38 810 PHE A N 1
ATOM 6491 C CA . PHE A 1 810 ? -10.894 -29.689 25.657 1.00 84.38 810 PHE A CA 1
ATOM 6492 C C . PHE A 1 810 ? -11.604 -28.901 26.754 1.00 84.38 810 PHE A C 1
ATOM 6494 O O . PHE A 1 810 ? -11.037 -28.789 27.834 1.00 84.38 810 PHE A O 1
ATOM 6501 N N . CYS A 1 811 ? -12.811 -28.379 26.514 1.00 72.31 811 CYS A N 1
ATOM 6502 C CA . CYS A 1 811 ? -13.454 -27.397 27.399 1.00 72.31 811 CYS A CA 1
ATOM 6503 C C . CYS A 1 811 ? -14.587 -27.970 28.269 1.00 72.31 811 CYS A C 1
ATOM 6505 O O . CYS A 1 811 ? -15.036 -27.296 29.188 1.00 72.31 811 CYS A O 1
ATOM 6507 N N . LYS A 1 812 ? -15.068 -29.199 28.014 1.00 61.94 812 LYS A N 1
ATOM 6508 C CA . LYS A 1 812 ? -16.173 -29.815 28.785 1.00 61.94 812 LYS A CA 1
ATOM 6509 C C . LYS A 1 812 ? -15.758 -30.527 30.077 1.00 61.94 812 LYS A C 1
ATOM 6511 O O . LYS A 1 812 ? -16.612 -30.792 30.917 1.00 61.94 812 LYS A O 1
ATOM 6516 N N . LYS A 1 813 ? -14.487 -30.905 30.225 1.00 57.25 813 LYS A N 1
ATOM 6517 C CA . LYS A 1 813 ? -13.982 -31.561 31.441 1.00 57.25 813 LYS A CA 1
ATOM 6518 C C . LYS A 1 813 ? -13.382 -30.483 32.348 1.00 57.25 813 LYS A C 1
ATOM 6520 O O . LYS A 1 813 ? -12.552 -29.716 31.871 1.00 57.25 813 LYS A O 1
ATOM 6525 N N . ASN A 1 814 ? -13.751 -30.453 33.636 1.00 54.78 814 ASN A N 1
ATOM 6526 C CA . ASN A 1 814 ? -13.115 -29.629 34.686 1.00 54.78 814 ASN A CA 1
ATOM 6527 C C . ASN A 1 814 ? -11.685 -30.126 34.981 1.00 54.78 814 ASN A C 1
ATOM 6529 O O . ASN A 1 814 ? -11.346 -30.478 36.108 1.00 54.78 814 ASN A O 1
ATOM 6533 N N . TYR A 1 815 ? -10.866 -30.248 33.942 1.00 61.81 815 TYR A N 1
ATOM 6534 C CA . TYR A 1 815 ? -9.489 -30.683 34.037 1.00 61.81 815 TYR A CA 1
ATOM 6535 C C . TYR A 1 815 ? -8.603 -29.445 34.045 1.00 61.81 815 TYR A C 1
ATOM 6537 O O . TYR A 1 815 ? -8.596 -28.671 33.088 1.00 61.81 815 TYR A O 1
ATOM 6545 N N . ASP A 1 816 ? -7.875 -29.243 35.138 1.00 66.44 816 ASP A N 1
ATOM 6546 C CA . ASP A 1 816 ? -6.900 -28.166 35.236 1.00 66.44 816 ASP A CA 1
ATOM 6547 C C . ASP A 1 816 ? -5.627 -28.560 34.473 1.00 66.44 816 ASP A C 1
ATOM 6549 O O . ASP A 1 816 ? -4.693 -29.156 35.018 1.00 66.44 816 ASP A O 1
ATOM 6553 N N . TRP A 1 817 ? -5.600 -28.241 33.177 1.00 71.75 817 TRP A N 1
ATOM 6554 C CA . TRP A 1 817 ? -4.454 -28.524 32.310 1.00 71.75 817 TRP A CA 1
ATOM 6555 C C . TRP A 1 817 ? -3.174 -27.795 32.742 1.00 71.75 817 TRP A C 1
ATOM 6557 O O . TRP A 1 817 ? -2.090 -28.188 32.307 1.00 71.75 817 TRP A O 1
ATOM 6567 N N . THR A 1 818 ? -3.266 -26.773 33.607 1.00 63.53 818 THR A N 1
ATOM 6568 C CA . THR A 1 818 ? -2.090 -26.034 34.097 1.00 63.53 818 THR A CA 1
ATOM 6569 C C . THR A 1 818 ? -1.239 -26.867 35.055 1.00 63.53 818 THR A C 1
ATOM 6571 O O . THR A 1 818 ? -0.021 -26.705 35.083 1.00 63.53 818 THR A O 1
ATOM 6574 N N . ARG A 1 819 ? -1.849 -27.824 35.771 1.00 67.25 819 ARG A N 1
ATOM 6575 C CA . ARG A 1 819 ? -1.148 -28.726 36.702 1.00 67.25 819 ARG A CA 1
ATOM 6576 C C . ARG A 1 819 ? -0.470 -29.906 36.013 1.00 67.25 819 ARG A C 1
ATOM 6578 O O . ARG A 1 819 ? 0.464 -30.473 36.571 1.00 67.25 819 ARG A O 1
ATOM 6585 N N . ASN A 1 820 ? -0.932 -30.298 34.822 1.00 78.44 820 ASN A N 1
ATOM 6586 C CA . ASN A 1 820 ? -0.404 -31.464 34.112 1.00 78.44 820 ASN A CA 1
ATOM 6587 C C . ASN A 1 820 ? -0.277 -31.224 32.598 1.00 78.44 820 ASN A C 1
ATOM 6589 O O . ASN A 1 820 ? -1.049 -31.736 31.781 1.00 78.44 820 ASN A O 1
ATOM 6593 N N . THR A 1 821 ? 0.749 -30.463 32.216 1.00 82.44 821 THR A N 1
ATOM 6594 C CA . THR A 1 821 ? 1.056 -30.122 30.815 1.00 82.44 821 THR A CA 1
ATOM 6595 C C . THR A 1 821 ? 1.363 -31.348 29.945 1.00 82.44 821 THR A C 1
ATOM 6597 O O . THR A 1 821 ? 1.042 -31.353 28.756 1.00 82.44 821 THR A O 1
ATOM 6600 N N . ARG A 1 822 ? 1.907 -32.429 30.525 1.00 85.94 822 ARG A N 1
ATOM 6601 C CA . ARG A 1 822 ? 2.143 -33.703 29.817 1.00 85.94 822 ARG A CA 1
ATOM 6602 C C . ARG A 1 822 ? 0.839 -34.372 29.395 1.00 85.94 822 ARG A C 1
ATOM 6604 O O . ARG A 1 822 ? 0.722 -34.853 28.272 1.00 85.94 822 ARG A O 1
ATOM 6611 N N . GLN A 1 823 ? -0.163 -34.369 30.266 1.00 85.31 823 GLN A N 1
ATOM 6612 C CA . GLN A 1 823 ? -1.466 -34.941 29.944 1.00 85.31 823 GLN A CA 1
ATOM 6613 C C . GLN A 1 823 ? -2.241 -34.094 28.930 1.00 85.31 823 GLN A C 1
ATOM 6615 O O . GLN A 1 823 ? -2.948 -34.653 28.087 1.00 85.31 823 GLN A O 1
ATOM 6620 N N . LEU A 1 824 ? -2.077 -32.764 28.963 1.00 89.00 824 LEU A N 1
ATOM 6621 C CA . LEU A 1 824 ? -2.576 -31.891 27.897 1.00 89.00 824 LEU A CA 1
ATOM 6622 C C . LEU A 1 824 ? -1.956 -32.282 26.552 1.00 89.00 824 LEU A C 1
ATOM 6624 O O . LEU A 1 824 ? -2.678 -32.454 25.574 1.00 89.00 824 LEU A O 1
ATOM 6628 N N . PHE A 1 825 ? -0.637 -32.474 26.506 1.00 90.69 825 PHE A N 1
ATOM 6629 C CA . PHE A 1 825 ? 0.056 -32.884 25.287 1.00 90.69 825 PHE A CA 1
ATOM 6630 C C . PHE A 1 825 ? -0.452 -34.228 24.738 1.00 90.69 825 PHE A C 1
ATOM 6632 O O . PHE A 1 825 ? -0.779 -34.315 23.554 1.00 90.69 825 PHE A O 1
ATOM 6639 N N . GLU A 1 826 ? -0.617 -35.249 25.585 1.00 90.12 826 GLU A N 1
ATOM 6640 C CA . GLU A 1 826 ? -1.207 -36.532 25.166 1.00 90.12 826 GLU A CA 1
ATOM 6641 C C . GLU A 1 826 ? -2.656 -36.376 24.675 1.00 90.12 826 GLU A C 1
ATOM 6643 O O . GLU A 1 826 ? -3.059 -36.961 23.666 1.00 90.12 826 GLU A O 1
ATOM 6648 N N . SER A 1 827 ? -3.435 -35.507 25.321 1.00 89.81 827 SER A N 1
ATOM 6649 C CA . SER A 1 827 ? -4.800 -35.197 24.888 1.00 89.81 827 SER A CA 1
ATOM 6650 C C . SER A 1 827 ? -4.823 -34.511 23.520 1.00 89.81 827 SER A C 1
ATOM 6652 O O . SER A 1 827 ? -5.654 -34.865 22.683 1.00 89.81 827 SER A O 1
ATOM 6654 N N . VAL A 1 828 ? -3.887 -33.592 23.255 1.00 92.88 828 VAL A N 1
ATOM 6655 C CA . VAL A 1 828 ? -3.698 -32.936 21.951 1.00 92.88 828 VAL A CA 1
ATOM 6656 C C . VAL A 1 828 ? -3.291 -33.934 20.867 1.00 92.88 828 VAL A C 1
ATOM 6658 O O . VAL A 1 828 ? -3.855 -33.889 19.772 1.00 92.88 828 VAL A O 1
ATOM 6661 N N . LYS A 1 829 ? -2.392 -34.886 21.154 1.00 91.50 829 LYS A N 1
ATOM 6662 C CA . LYS A 1 829 ? -2.062 -35.968 20.207 1.00 91.50 829 LYS A CA 1
ATOM 6663 C C . LYS A 1 829 ? -3.295 -36.784 19.832 1.00 91.50 829 LYS A C 1
ATOM 6665 O O . LYS A 1 829 ? -3.532 -37.035 18.651 1.00 91.50 829 LYS A O 1
ATOM 6670 N N . ASN A 1 830 ? -4.084 -37.179 20.827 1.00 90.69 830 ASN A N 1
ATOM 6671 C CA . ASN A 1 830 ? -5.303 -37.954 20.613 1.00 90.69 830 ASN A CA 1
ATOM 6672 C C . ASN A 1 830 ? -6.353 -37.155 19.825 1.00 90.69 830 ASN A C 1
ATOM 6674 O O . ASN A 1 830 ? -6.972 -37.699 18.912 1.00 90.69 830 ASN A O 1
ATOM 6678 N N . PHE A 1 831 ? -6.477 -35.851 20.090 1.00 90.69 831 PHE A N 1
ATOM 6679 C CA . PHE A 1 831 ? -7.344 -34.965 19.317 1.00 90.69 831 PHE A CA 1
ATOM 6680 C C . PHE A 1 831 ? -6.923 -34.896 17.845 1.00 90.69 831 PHE A C 1
ATOM 6682 O O . PHE A 1 831 ? -7.750 -35.042 16.955 1.00 90.69 831 PHE A O 1
ATOM 6689 N N . ILE A 1 832 ? -5.629 -34.749 17.560 1.00 90.12 832 ILE A N 1
ATOM 6690 C CA . ILE A 1 832 ? -5.130 -34.667 16.179 1.00 90.12 832 ILE A CA 1
ATOM 6691 C C . ILE A 1 832 ? -5.284 -35.996 15.434 1.00 90.12 832 ILE A C 1
ATOM 6693 O O . ILE A 1 832 ? -5.602 -35.991 14.245 1.00 90.12 832 ILE A O 1
ATOM 6697 N N . LYS A 1 833 ? -5.139 -37.136 16.124 1.00 87.50 833 LYS A N 1
ATOM 6698 C CA . LYS A 1 833 ? -5.489 -38.454 15.563 1.00 87.50 833 LYS A CA 1
ATOM 6699 C C . LYS A 1 833 ? -6.979 -38.541 15.215 1.00 87.50 833 LYS A C 1
ATOM 6701 O O . LYS A 1 833 ? -7.322 -39.045 14.149 1.00 87.50 833 LYS A O 1
ATOM 6706 N N . PHE A 1 834 ? -7.852 -38.000 16.065 1.00 86.62 834 PHE A N 1
ATOM 6707 C CA . PHE A 1 834 ? -9.291 -37.919 15.801 1.00 86.62 834 PHE A CA 1
ATOM 6708 C C . PHE A 1 834 ? -9.628 -37.025 14.588 1.00 86.62 834 PHE A C 1
ATOM 6710 O O . PHE A 1 834 ? -10.562 -37.318 13.844 1.00 86.62 834 PHE A O 1
ATOM 6717 N N . LEU A 1 835 ? -8.842 -35.974 14.324 1.00 84.00 835 LEU A N 1
ATOM 6718 C CA . LEU A 1 835 ? -9.065 -35.044 13.205 1.00 84.00 835 LEU A CA 1
ATOM 6719 C C . LEU A 1 835 ? -8.751 -35.611 11.807 1.00 84.00 835 LEU A C 1
ATOM 6721 O O . LEU A 1 835 ? -9.030 -34.952 10.807 1.00 84.00 835 LEU A O 1
ATOM 6725 N N . THR A 1 836 ? -8.207 -36.824 11.707 1.00 75.69 836 THR A N 1
ATOM 6726 C CA . THR A 1 836 ? -7.834 -37.462 10.428 1.00 75.69 836 THR A CA 1
ATOM 6727 C C . THR A 1 836 ? -9.010 -37.672 9.461 1.00 75.69 836 THR A C 1
ATOM 6729 O O . THR A 1 836 ? -8.788 -37.744 8.257 1.00 75.69 836 THR A O 1
ATOM 6732 N N . GLY A 1 837 ? -10.256 -37.696 9.952 1.00 65.31 837 GLY A N 1
ATOM 6733 C CA . GLY A 1 837 ? -11.472 -37.824 9.134 1.00 65.31 837 GLY A CA 1
ATOM 6734 C C . GLY A 1 837 ? -12.040 -36.517 8.558 1.00 65.31 837 GLY A C 1
ATOM 6735 O O . GLY A 1 837 ? -13.112 -36.543 7.956 1.00 65.31 837 GLY A O 1
ATOM 6736 N N . PHE A 1 838 ? -11.381 -35.367 8.756 1.00 70.06 838 PHE A N 1
ATOM 6737 C CA . PHE A 1 838 ? -11.938 -34.049 8.416 1.00 70.06 838 PHE A CA 1
ATOM 6738 C C . PHE A 1 838 ? -11.326 -33.457 7.137 1.00 70.06 838 PHE A C 1
ATOM 6740 O O . PHE A 1 838 ? -10.125 -33.196 7.061 1.00 70.06 838 PHE A O 1
ATOM 6747 N N . SER A 1 839 ? -12.182 -33.195 6.143 1.00 52.69 839 SER A N 1
ATOM 6748 C CA . SER A 1 839 ? -11.828 -32.731 4.791 1.00 52.69 839 SER A CA 1
ATOM 6749 C C . SER A 1 839 ? -10.925 -31.488 4.795 1.00 52.69 839 SER A C 1
ATOM 6751 O O . SER A 1 839 ? -11.374 -30.373 5.076 1.00 52.69 839 SER A O 1
ATOM 6753 N N . SER A 1 840 ? -9.641 -31.683 4.495 1.00 65.00 840 SER A N 1
ATOM 6754 C CA . SER A 1 840 ? -8.587 -30.671 4.613 1.00 65.00 840 SER A CA 1
ATOM 6755 C C . SER A 1 840 ? -7.340 -31.083 3.811 1.00 65.00 840 SER A C 1
ATOM 6757 O O . SER A 1 840 ? -7.270 -32.216 3.344 1.00 65.00 840 SER A O 1
ATOM 6759 N N . SER A 1 841 ? -6.348 -30.194 3.648 1.00 81.31 841 SER A N 1
ATOM 6760 C CA . SER A 1 841 ? -5.036 -30.553 3.060 1.00 81.31 841 SER A CA 1
ATOM 6761 C C . SER A 1 841 ? -4.061 -31.123 4.104 1.00 81.31 841 SER A C 1
ATOM 6763 O O . SER A 1 841 ? -2.841 -31.058 3.951 1.00 81.31 841 SER A O 1
ATOM 6765 N N . TYR A 1 842 ? -4.599 -31.626 5.217 1.00 85.62 842 TYR A N 1
ATOM 6766 C CA . TYR A 1 842 ? -3.839 -32.292 6.261 1.00 85.62 842 TYR A CA 1
ATOM 6767 C C . TYR A 1 842 ? -3.464 -33.705 5.828 1.00 85.62 842 TYR A C 1
ATOM 6769 O O . TYR A 1 842 ? -4.306 -34.484 5.396 1.00 85.62 842 TYR A O 1
ATOM 6777 N N . GLU A 1 843 ? -2.194 -34.041 6.007 1.00 86.12 843 GLU A N 1
ATOM 6778 C CA . GLU A 1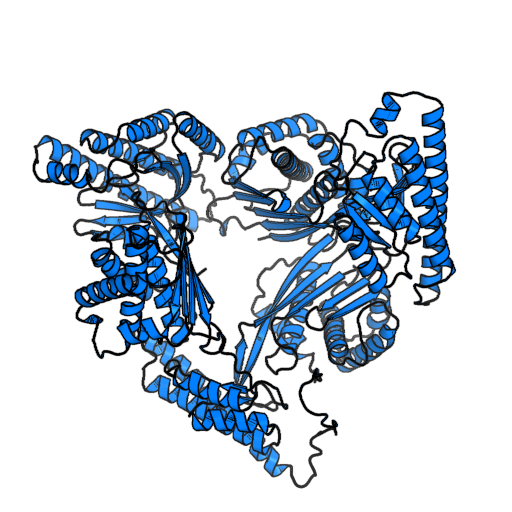 843 ? -1.633 -35.342 5.688 1.00 86.12 843 GLU A CA 1
ATOM 6779 C C . GLU A 1 843 ? -1.234 -35.980 7.019 1.00 86.12 843 GLU A C 1
ATOM 6781 O O . GLU A 1 843 ? -0.254 -35.540 7.628 1.00 86.12 843 GLU A O 1
ATOM 6786 N N . PRO A 1 844 ? -1.965 -36.996 7.508 1.00 84.38 844 PRO A N 1
ATOM 6787 C CA . PRO A 1 844 ? -1.668 -37.617 8.792 1.00 84.38 844 PRO A CA 1
ATOM 6788 C C . PRO A 1 844 ? -0.269 -38.222 8.854 1.00 84.38 844 PRO A C 1
ATOM 6790 O O . PRO A 1 844 ? 0.305 -38.267 9.927 1.00 84.38 844 PRO A O 1
ATOM 6793 N N . ASN A 1 845 ? 0.310 -38.639 7.729 1.00 85.06 845 ASN A N 1
ATOM 6794 C CA . ASN A 1 845 ? 1.664 -39.201 7.688 1.00 85.06 845 ASN A CA 1
ATOM 6795 C C . ASN A 1 845 ? 2.764 -38.123 7.638 1.00 85.06 845 ASN A C 1
ATOM 6797 O O . ASN A 1 845 ? 3.948 -38.442 7.724 1.00 85.06 845 ASN A O 1
ATOM 6801 N N . ASN A 1 846 ? 2.394 -36.846 7.508 1.00 88.81 846 ASN A N 1
ATOM 6802 C CA . ASN A 1 846 ? 3.332 -35.738 7.428 1.00 88.81 846 ASN A CA 1
ATOM 6803 C C . ASN A 1 846 ? 3.655 -35.213 8.835 1.00 88.81 846 ASN A C 1
ATOM 6805 O O . ASN A 1 846 ? 2.853 -34.522 9.469 1.00 88.81 846 ASN A O 1
ATOM 6809 N N . LEU A 1 847 ? 4.860 -35.525 9.321 1.00 88.31 847 LEU A N 1
ATOM 6810 C CA . LEU A 1 847 ? 5.316 -35.145 10.662 1.00 88.31 847 LEU A CA 1
ATOM 6811 C C . LEU A 1 847 ? 5.265 -33.625 10.893 1.00 88.31 847 LEU A C 1
ATOM 6813 O O . LEU A 1 847 ? 4.896 -33.181 11.978 1.00 88.31 847 LEU A O 1
ATOM 6817 N N . VAL A 1 848 ? 5.575 -32.811 9.877 1.00 88.75 848 VAL A N 1
ATOM 6818 C CA . VAL A 1 848 ? 5.541 -31.343 9.993 1.00 88.75 848 VAL A CA 1
ATOM 6819 C C . VAL A 1 848 ? 4.111 -30.854 10.218 1.00 88.75 848 VAL A C 1
ATOM 6821 O O . VAL A 1 848 ? 3.888 -29.967 11.046 1.00 88.75 848 VAL A O 1
ATOM 6824 N N . HIS A 1 849 ? 3.130 -31.455 9.537 1.00 91.25 849 HIS A N 1
ATOM 6825 C CA . HIS A 1 849 ? 1.718 -31.140 9.753 1.00 91.25 849 HIS A CA 1
ATOM 6826 C C . HIS A 1 849 ? 1.275 -31.542 11.162 1.00 91.25 849 HIS A C 1
ATOM 6828 O O . HIS A 1 849 ? 0.661 -30.731 11.858 1.00 91.25 849 HIS A O 1
ATOM 6834 N N . GLN A 1 850 ? 1.628 -32.755 11.602 1.00 90.75 850 GLN A N 1
ATOM 6835 C CA . GLN A 1 850 ? 1.299 -33.240 12.944 1.00 90.75 850 GLN A CA 1
ATOM 6836 C C . GLN A 1 850 ? 1.854 -32.314 14.034 1.00 90.75 850 GLN A C 1
ATOM 6838 O O . GLN A 1 850 ? 1.093 -31.847 14.879 1.00 90.75 850 GLN A O 1
ATOM 6843 N N . LEU A 1 851 ? 3.156 -32.009 14.002 1.00 91.69 851 LEU A N 1
ATOM 6844 C CA . LEU A 1 851 ? 3.815 -31.169 15.009 1.00 91.69 851 LEU A CA 1
ATOM 6845 C C . LEU A 1 851 ? 3.277 -29.731 15.000 1.00 91.69 851 LEU A C 1
ATOM 6847 O O . LEU A 1 851 ? 3.066 -29.144 16.059 1.00 91.69 851 LEU A O 1
ATOM 6851 N N . SER A 1 852 ? 2.985 -29.175 13.818 1.00 93.81 852 SER A N 1
ATOM 6852 C CA . SER A 1 852 ? 2.422 -27.821 13.698 1.00 93.81 852 SER A CA 1
ATOM 6853 C C . SER A 1 852 ? 1.021 -27.720 14.303 1.00 93.81 852 SER A C 1
ATOM 6855 O O . SER A 1 852 ? 0.716 -26.746 14.992 1.00 93.81 852 SER A O 1
ATOM 6857 N N . LEU A 1 853 ? 0.172 -28.730 14.080 1.00 94.00 853 LEU A N 1
ATOM 6858 C CA . LEU A 1 853 ? -1.151 -28.804 14.704 1.00 94.00 853 LEU A CA 1
ATOM 6859 C C . LEU A 1 853 ? -1.051 -29.062 16.210 1.00 94.00 853 LEU A C 1
ATOM 6861 O O . LEU A 1 853 ? -1.800 -28.449 16.969 1.00 94.00 853 LEU A O 1
ATOM 6865 N N . GLN A 1 854 ? -0.116 -29.916 16.650 1.00 94.75 854 GLN A N 1
ATOM 6866 C CA . GLN A 1 854 ? 0.131 -30.166 18.074 1.00 94.75 854 GLN A CA 1
ATOM 6867 C C . GLN A 1 854 ? 0.490 -28.860 18.777 1.00 94.75 854 GLN A C 1
ATOM 6869 O O . GLN A 1 854 ? -0.149 -28.511 19.765 1.00 94.75 854 GLN A O 1
ATOM 6874 N N . ALA A 1 855 ? 1.432 -28.092 18.230 1.00 95.69 855 ALA A N 1
ATOM 6875 C CA . ALA A 1 855 ? 1.841 -26.803 18.778 1.00 95.69 855 ALA A CA 1
ATOM 6876 C C . ALA A 1 855 ? 0.726 -25.757 18.763 1.00 95.69 855 ALA A C 1
ATOM 6878 O O . ALA A 1 855 ? 0.537 -25.052 19.754 1.00 95.69 855 ALA A O 1
ATOM 6879 N N . PHE A 1 856 ? -0.048 -25.687 17.678 1.00 97.06 856 PHE A N 1
ATOM 6880 C CA . PHE A 1 856 ? -1.200 -24.796 17.593 1.00 97.06 856 PHE A CA 1
ATOM 6881 C C . PHE A 1 856 ? -2.226 -25.078 18.696 1.00 97.06 856 PHE A C 1
ATOM 6883 O O . PHE A 1 856 ? -2.577 -24.168 19.447 1.00 97.06 856 PHE A O 1
ATOM 6890 N N . PHE A 1 857 ? -2.690 -26.326 18.816 1.00 95.31 857 PHE A N 1
ATOM 6891 C CA . PHE A 1 857 ? -3.720 -26.685 19.792 1.00 95.31 857 PHE A CA 1
ATOM 6892 C C . PHE A 1 857 ? -3.200 -26.674 21.222 1.00 95.31 857 PHE A C 1
ATOM 6894 O O . PHE A 1 857 ? -3.913 -26.221 22.111 1.00 95.31 857 PHE A O 1
ATOM 6901 N N . PHE A 1 858 ? -1.962 -27.108 21.448 1.00 95.44 858 PHE A N 1
ATOM 6902 C CA . PHE A 1 858 ? -1.344 -27.045 22.766 1.00 95.44 858 PHE A CA 1
ATOM 6903 C C . PHE A 1 858 ? -1.273 -25.603 23.276 1.00 95.44 858 PHE A C 1
ATOM 6905 O O . PHE A 1 858 ? -1.776 -25.328 24.363 1.00 95.44 858 PHE A O 1
ATOM 6912 N N . LEU A 1 859 ? -0.730 -24.673 22.476 1.00 96.44 859 LEU A N 1
ATOM 6913 C CA . LEU A 1 859 ? -0.637 -23.259 22.853 1.00 96.44 859 LEU A CA 1
ATOM 6914 C C . LEU A 1 859 ? -2.008 -22.603 22.992 1.00 96.44 859 LEU A C 1
ATOM 6916 O O . LEU A 1 859 ? -2.214 -21.828 23.924 1.00 96.44 859 LEU A O 1
ATOM 6920 N N . LEU A 1 860 ? -2.947 -22.924 22.097 1.00 95.25 860 LEU A N 1
ATOM 6921 C CA . LEU A 1 860 ? -4.315 -22.428 22.197 1.00 95.25 860 LEU A CA 1
ATOM 6922 C C . LEU A 1 860 ? -4.935 -22.855 23.528 1.00 95.25 860 LEU A C 1
ATOM 6924 O O . LEU A 1 860 ? -5.435 -22.003 24.251 1.00 95.25 860 LEU A O 1
ATOM 6928 N N . VAL A 1 861 ? -4.876 -24.142 23.879 1.00 92.44 861 VAL A N 1
ATOM 6929 C CA . VAL A 1 861 ? -5.511 -24.658 25.099 1.00 92.44 861 VAL A CA 1
ATOM 6930 C C . VAL A 1 861 ? -4.803 -24.136 26.349 1.00 92.44 861 VAL A C 1
ATOM 6932 O O . VAL A 1 861 ? -5.468 -23.577 27.217 1.00 92.44 861 VAL A O 1
ATOM 6935 N N . ILE A 1 862 ? -3.474 -24.245 26.443 1.00 91.75 862 ILE A N 1
ATOM 6936 C CA . ILE A 1 862 ? -2.750 -23.869 27.667 1.00 91.75 862 ILE A CA 1
ATOM 6937 C C . ILE A 1 862 ? -2.874 -22.373 27.976 1.00 91.75 862 ILE A C 1
ATOM 6939 O O . ILE A 1 862 ? -3.199 -22.014 29.106 1.00 91.75 862 ILE A O 1
ATOM 6943 N N . ILE A 1 863 ? -2.718 -21.498 26.973 1.00 93.06 863 ILE A N 1
ATOM 6944 C CA . ILE A 1 863 ? -2.839 -20.047 27.166 1.00 93.06 863 ILE A CA 1
ATOM 6945 C C . ILE A 1 863 ? -4.292 -19.680 27.465 1.00 93.06 863 ILE A C 1
ATOM 6947 O O . ILE A 1 863 ? -4.540 -18.808 28.299 1.00 93.06 863 ILE A O 1
ATOM 6951 N N . SER A 1 864 ? -5.256 -20.358 26.835 1.00 90.00 864 SER A N 1
ATOM 6952 C CA . SER A 1 864 ? -6.672 -20.093 27.099 1.00 90.00 864 SER A CA 1
ATOM 6953 C C . SER A 1 864 ? -7.079 -20.464 28.515 1.00 90.00 864 SER A C 1
ATOM 6955 O O . SER A 1 864 ? -7.798 -19.689 29.135 1.00 90.00 864 SER A O 1
ATOM 6957 N N . TYR A 1 865 ? -6.563 -21.567 29.061 1.00 87.19 865 TYR A N 1
ATOM 6958 C CA . TYR A 1 865 ? -6.774 -21.929 30.464 1.00 87.19 865 TYR A CA 1
ATOM 6959 C C . TYR A 1 865 ? -6.035 -20.988 31.426 1.00 87.19 865 TYR A C 1
ATOM 6961 O O . TYR A 1 865 ? -6.638 -20.484 32.366 1.00 87.19 865 TYR A O 1
ATOM 6969 N N . GLN A 1 866 ? -4.757 -20.683 31.180 1.00 85.88 866 GLN A N 1
ATOM 6970 C CA . GLN A 1 866 ? -3.962 -19.813 32.062 1.00 85.88 866 GLN A CA 1
ATOM 6971 C C . GLN A 1 866 ? -4.472 -18.365 32.117 1.00 85.88 866 GLN A C 1
ATOM 6973 O O . GLN A 1 866 ? -4.301 -17.683 33.128 1.00 85.88 866 GLN A O 1
ATOM 6978 N N . LYS A 1 867 ? -5.056 -17.860 31.022 1.00 86.44 867 LYS A N 1
ATOM 6979 C CA . LYS A 1 867 ? -5.516 -16.464 30.906 1.00 86.44 867 LYS A CA 1
ATOM 6980 C C . LYS A 1 867 ? -7.028 -16.313 30.803 1.00 86.44 867 LYS A C 1
ATOM 6982 O O . LYS A 1 867 ? -7.502 -15.190 30.623 1.00 86.44 867 LYS A O 1
ATOM 6987 N N . ASN A 1 868 ? -7.772 -17.408 30.956 1.00 81.88 868 ASN A N 1
ATOM 6988 C CA . ASN A 1 868 ? -9.226 -17.452 30.817 1.00 81.88 868 ASN A CA 1
ATOM 6989 C C . ASN A 1 868 ? -9.695 -16.788 29.509 1.00 81.88 868 ASN A C 1
ATOM 6991 O O . ASN A 1 868 ? -10.534 -15.885 29.527 1.00 81.88 868 ASN A O 1
ATOM 6995 N N . ILE A 1 869 ? -9.099 -17.191 28.380 1.00 83.50 869 ILE A N 1
ATOM 6996 C CA . ILE A 1 869 ? -9.553 -16.761 27.050 1.00 83.50 869 ILE A CA 1
ATOM 6997 C C . ILE A 1 869 ? -10.894 -17.427 26.775 1.00 83.50 869 ILE A C 1
ATOM 6999 O O . ILE A 1 869 ? -11.018 -18.650 26.835 1.00 83.50 869 ILE A O 1
ATOM 7003 N N . ILE A 1 870 ? -11.882 -16.620 26.410 1.00 79.62 870 ILE A N 1
ATOM 7004 C CA . ILE A 1 870 ? -13.200 -17.104 26.022 1.00 79.62 870 ILE A CA 1
ATOM 7005 C C . ILE A 1 870 ? -13.147 -17.478 24.535 1.00 79.62 870 ILE A C 1
ATOM 7007 O O . ILE A 1 870 ? -13.032 -16.613 23.664 1.00 79.62 870 ILE A O 1
ATOM 7011 N N . ILE A 1 871 ? -13.203 -18.778 24.227 1.00 82.38 871 ILE A N 1
ATOM 7012 C CA . ILE A 1 871 ? -13.240 -19.294 22.847 1.00 82.38 871 ILE A CA 1
ATOM 7013 C C . ILE A 1 871 ? -14.702 -19.572 22.458 1.00 82.38 871 ILE A C 1
ATOM 7015 O O . ILE A 1 871 ? -15.142 -20.716 22.398 1.00 82.38 871 ILE A O 1
ATOM 7019 N N . ASN A 1 872 ? -15.466 -18.504 22.214 1.00 72.69 872 ASN A N 1
ATOM 7020 C CA . ASN A 1 872 ? -16.872 -18.574 21.776 1.00 72.69 872 ASN A CA 1
ATOM 7021 C C . ASN A 1 872 ? -17.056 -18.607 20.255 1.00 72.69 872 ASN A C 1
ATOM 7023 O O . ASN A 1 872 ? -18.078 -19.048 19.731 1.00 72.69 872 ASN A O 1
ATOM 7027 N N . SER A 1 873 ? -16.091 -18.002 19.570 1.00 74.50 873 SER A N 1
ATOM 7028 C CA . SER A 1 873 ? -16.272 -17.404 18.257 1.00 74.50 873 SER A CA 1
ATOM 7029 C C . SER A 1 873 ? -15.514 -18.201 17.220 1.00 74.50 873 SER A C 1
ATOM 7031 O O . SER A 1 873 ? -14.450 -18.757 17.496 1.00 74.50 873 SER A O 1
ATOM 7033 N N . SER A 1 874 ? -16.031 -18.210 15.995 1.00 80.94 874 SER A N 1
ATOM 7034 C CA . SER A 1 874 ? -15.266 -18.735 14.870 1.00 80.94 874 SER A CA 1
ATOM 7035 C C . SER A 1 874 ? -14.020 -17.889 14.652 1.00 80.94 874 SER A C 1
ATOM 7037 O O . SER A 1 874 ? -14.072 -16.668 14.787 1.00 80.94 874 SER A O 1
ATOM 7039 N N . PHE A 1 875 ? -12.895 -18.485 14.272 1.00 88.44 875 PHE A N 1
ATOM 7040 C CA . PHE A 1 875 ? -11.696 -17.701 13.977 1.00 88.44 875 PHE A CA 1
ATOM 7041 C C . PHE A 1 875 ? -10.824 -18.324 12.892 1.00 88.44 875 PHE A C 1
ATOM 7043 O O . PHE A 1 875 ? -10.840 -19.530 12.643 1.00 88.44 875 PHE A O 1
ATOM 7050 N N . VAL A 1 876 ? -10.066 -17.456 12.222 1.00 87.06 876 VAL A N 1
ATOM 7051 C CA . VAL A 1 876 ? -9.117 -17.797 11.164 1.00 87.06 876 VAL A CA 1
ATOM 7052 C C . VAL A 1 876 ? -7.714 -17.415 11.619 1.00 87.06 876 VAL A C 1
ATOM 7054 O O . VAL A 1 876 ? -7.468 -16.263 11.987 1.00 87.06 876 VAL A O 1
ATOM 7057 N N . VAL A 1 877 ? -6.779 -18.355 11.504 1.00 95.12 877 VAL A N 1
ATOM 7058 C CA . VAL A 1 877 ? -5.346 -18.131 11.707 1.00 95.12 877 VAL A CA 1
ATOM 7059 C C . VAL A 1 877 ? -4.620 -18.423 10.404 1.00 95.12 877 VAL A C 1
ATOM 7061 O O . VAL A 1 877 ? -4.612 -19.558 9.933 1.00 95.12 877 VAL A O 1
ATOM 7064 N N . LYS A 1 878 ? -4.002 -17.399 9.808 1.00 94.31 878 LYS A N 1
ATOM 7065 C CA . LYS A 1 878 ? -3.140 -17.571 8.628 1.00 94.31 878 LYS A CA 1
ATOM 7066 C C . LYS A 1 878 ? -1.698 -17.303 9.010 1.00 94.31 878 LYS A C 1
ATOM 7068 O O . LYS A 1 878 ? -1.432 -16.263 9.600 1.00 94.31 878 LYS A O 1
ATOM 7073 N N . LEU A 1 879 ? -0.787 -18.197 8.650 1.00 94.94 879 LEU A N 1
ATOM 7074 C CA . LEU A 1 879 ? 0.630 -18.089 8.977 1.00 94.94 879 LEU A CA 1
ATOM 7075 C C . LEU A 1 879 ? 1.499 -18.359 7.749 1.00 94.94 879 LEU A C 1
ATOM 7077 O O . LEU A 1 879 ? 1.249 -19.292 6.985 1.00 94.94 879 LEU A O 1
ATOM 7081 N N . SER A 1 880 ? 2.539 -17.545 7.596 1.00 93.00 880 SER A N 1
ATOM 7082 C CA . SER A 1 880 ? 3.596 -17.695 6.597 1.00 93.00 880 SER A CA 1
ATOM 7083 C C . SER A 1 880 ? 4.947 -17.398 7.239 1.00 93.00 880 SER A C 1
ATOM 7085 O O . SER A 1 880 ? 5.075 -16.401 7.948 1.00 93.00 880 SER A O 1
ATOM 7087 N N . SER A 1 881 ? 5.954 -18.218 6.970 1.00 92.88 881 SER A N 1
ATOM 7088 C CA . SER A 1 881 ? 7.326 -18.010 7.427 1.00 92.88 881 SER A CA 1
ATOM 7089 C C . SER A 1 881 ? 8.285 -17.834 6.261 1.00 92.88 881 SER A C 1
ATOM 7091 O O . SER A 1 881 ? 8.187 -18.540 5.256 1.00 92.88 881 SER A O 1
ATOM 7093 N N . GLU A 1 882 ? 9.214 -16.892 6.418 1.00 91.50 882 GLU A N 1
ATOM 7094 C CA . GLU A 1 882 ? 10.386 -16.759 5.553 1.00 91.50 882 GLU A CA 1
ATOM 7095 C C . GLU A 1 882 ? 11.515 -17.728 5.925 1.00 91.50 882 GLU A C 1
ATOM 7097 O O . GLU A 1 882 ? 12.480 -17.835 5.167 1.00 91.50 882 GLU A O 1
ATOM 7102 N N . LEU A 1 883 ? 11.433 -18.379 7.092 1.00 90.12 883 LEU A N 1
ATOM 7103 C CA . LEU A 1 883 ? 12.463 -19.287 7.587 1.00 90.12 883 LEU A CA 1
ATOM 7104 C C . LEU A 1 883 ? 12.355 -20.656 6.901 1.00 90.12 883 LEU A C 1
ATOM 7106 O O . LEU A 1 883 ? 11.256 -21.212 6.820 1.00 90.12 883 LEU A O 1
ATOM 7110 N N . PRO A 1 884 ? 13.482 -21.232 6.451 1.00 87.62 884 PRO A N 1
ATOM 7111 C CA . PRO A 1 884 ? 13.523 -22.617 6.010 1.00 87.62 884 PRO A CA 1
ATOM 7112 C C . PRO A 1 884 ? 13.268 -23.540 7.207 1.00 87.62 884 PRO A C 1
ATOM 7114 O O . PRO A 1 884 ? 13.773 -23.321 8.311 1.00 87.62 884 PRO A O 1
ATOM 7117 N N . ILE A 1 885 ? 12.445 -24.562 6.994 1.00 84.88 885 ILE A N 1
ATOM 7118 C CA . ILE A 1 885 ? 11.976 -25.442 8.064 1.00 84.88 885 ILE A CA 1
ATOM 7119 C C . ILE A 1 885 ? 13.029 -26.510 8.340 1.00 84.88 885 ILE A C 1
ATOM 7121 O O . ILE A 1 885 ? 13.436 -27.217 7.427 1.00 84.88 885 ILE A O 1
ATOM 7125 N N . GLY A 1 886 ? 13.425 -26.655 9.607 1.00 77.06 886 GLY A N 1
ATOM 7126 C CA . GLY A 1 886 ? 14.312 -27.741 10.045 1.00 77.06 886 GLY A CA 1
ATOM 7127 C C . GLY A 1 886 ? 15.809 -27.493 9.830 1.00 77.06 886 GLY A C 1
ATOM 7128 O O . GLY A 1 886 ? 16.607 -28.367 10.137 1.00 77.06 886 GLY A O 1
ATOM 7129 N N . GLU A 1 887 ? 16.201 -26.300 9.379 1.00 80.31 887 GLU A N 1
ATOM 7130 C CA . GLU A 1 887 ? 17.594 -25.970 9.026 1.00 80.31 887 GLU A CA 1
ATOM 7131 C C . GLU A 1 887 ? 18.364 -25.230 10.139 1.00 80.31 887 GLU A C 1
ATOM 7133 O O . GLU A 1 887 ? 19.327 -24.511 9.881 1.00 80.31 887 GLU A O 1
ATOM 7138 N N . GLY A 1 888 ? 17.915 -25.348 11.392 1.00 79.00 888 GLY A N 1
ATOM 7139 C CA . GLY A 1 888 ? 18.636 -24.819 12.559 1.00 79.00 888 GLY A CA 1
ATOM 7140 C C . GLY A 1 888 ? 18.514 -23.309 12.816 1.00 79.00 888 GLY A C 1
ATOM 7141 O O . GLY A 1 888 ? 19.031 -22.835 13.819 1.00 79.00 888 GLY A O 1
ATOM 7142 N N . LEU A 1 889 ? 17.774 -22.553 11.995 1.00 86.75 889 LEU A N 1
ATOM 7143 C CA . LEU A 1 889 ? 17.599 -21.089 12.132 1.00 86.75 889 LEU A CA 1
ATOM 7144 C C . LEU A 1 889 ? 16.455 -20.659 13.077 1.00 86.75 889 LEU A C 1
ATOM 7146 O O . LEU A 1 889 ? 15.962 -19.528 13.021 1.00 86.75 889 LEU A O 1
ATOM 7150 N N . GLY A 1 890 ? 15.964 -21.579 13.910 1.00 87.75 890 GLY A N 1
ATOM 7151 C CA . GLY A 1 890 ? 14.874 -21.316 14.855 1.00 87.75 890 GLY A CA 1
ATOM 7152 C C . GLY A 1 890 ? 13.478 -21.207 14.224 1.00 87.75 890 GLY A C 1
ATOM 7153 O O . GLY A 1 890 ? 12.640 -20.468 14.734 1.00 87.75 890 GLY A O 1
ATOM 7154 N N . SER A 1 891 ? 13.192 -21.924 13.128 1.00 90.00 891 SER A N 1
ATOM 7155 C CA . SER A 1 891 ? 11.872 -21.891 12.470 1.00 90.00 891 SER A CA 1
ATOM 7156 C C . SER A 1 891 ? 10.729 -22.382 13.371 1.00 90.00 891 SER A C 1
ATOM 7158 O O . SER A 1 891 ? 9.665 -21.764 13.382 1.00 90.00 891 SER A O 1
ATOM 7160 N N . SER A 1 892 ? 10.942 -23.459 14.144 1.00 89.81 892 SER A N 1
ATOM 7161 C CA . SER A 1 892 ? 9.968 -23.970 15.127 1.00 89.81 892 SER A CA 1
ATOM 7162 C C . SER A 1 892 ? 9.702 -22.932 16.210 1.00 89.81 892 SER A C 1
ATOM 7164 O O . SER A 1 892 ? 8.553 -22.595 16.486 1.00 89.81 892 SER A O 1
ATOM 7166 N N . THR A 1 893 ? 10.772 -22.347 16.740 1.00 91.75 893 THR A N 1
ATOM 7167 C CA . THR A 1 893 ? 10.691 -21.370 17.816 1.00 91.75 893 THR A CA 1
ATOM 7168 C C . THR A 1 893 ? 10.014 -20.071 17.380 1.00 91.75 893 THR A C 1
ATOM 7170 O O . THR A 1 893 ? 9.122 -19.567 18.058 1.00 91.75 893 THR A O 1
ATOM 7173 N N . SER A 1 894 ? 10.373 -19.553 16.205 1.00 94.25 894 SER A N 1
ATOM 7174 C CA . SER A 1 894 ? 9.714 -18.399 15.590 1.00 94.25 894 SER A CA 1
ATOM 7175 C C . SER A 1 894 ? 8.210 -18.645 15.411 1.00 94.25 894 SER A C 1
ATOM 7177 O O . SER A 1 894 ? 7.387 -17.780 15.712 1.00 94.25 894 SER A O 1
ATOM 7179 N N . PHE A 1 895 ? 7.837 -19.854 14.982 1.00 95.25 895 PHE A N 1
ATOM 7180 C CA . PHE A 1 895 ? 6.450 -20.279 14.824 1.00 95.25 895 PHE A CA 1
ATOM 7181 C C . PHE A 1 895 ? 5.681 -20.316 16.155 1.00 95.25 895 PHE A C 1
ATOM 7183 O O . PHE A 1 895 ? 4.626 -19.686 16.259 1.00 95.25 895 PHE A O 1
ATOM 7190 N N . ILE A 1 896 ? 6.208 -20.974 17.191 1.00 95.56 896 ILE A N 1
ATOM 7191 C CA . ILE A 1 896 ? 5.520 -21.076 18.489 1.00 95.56 896 ILE A CA 1
ATOM 7192 C C . ILE A 1 896 ? 5.485 -19.750 19.253 1.00 95.56 896 ILE A C 1
ATOM 7194 O O . ILE A 1 896 ? 4.474 -19.454 19.883 1.00 95.56 896 ILE A O 1
ATOM 7198 N N . VAL A 1 897 ? 6.524 -18.910 19.156 1.00 96.69 897 VAL A N 1
ATOM 7199 C CA . VAL A 1 897 ? 6.522 -17.562 19.751 1.00 96.69 897 VAL A CA 1
ATOM 7200 C C . VAL A 1 897 ? 5.470 -16.695 19.064 1.00 96.69 897 VAL A C 1
ATOM 7202 O O . VAL A 1 897 ? 4.734 -15.969 19.731 1.00 96.69 897 VAL A O 1
ATOM 7205 N N . CYS A 1 898 ? 5.333 -16.804 17.739 1.00 96.12 898 CYS A N 1
ATOM 7206 C CA . CYS A 1 898 ? 4.301 -16.092 16.991 1.00 96.12 898 CYS A CA 1
ATOM 7207 C C . CYS A 1 898 ? 2.881 -16.551 17.380 1.00 96.12 898 CYS A C 1
ATOM 7209 O O . CYS A 1 898 ? 1.996 -15.711 17.559 1.00 96.12 898 CYS A O 1
ATOM 7211 N N . LEU A 1 899 ? 2.666 -17.858 17.582 1.00 97.56 899 LEU A N 1
ATOM 7212 C CA . LEU A 1 899 ? 1.399 -18.410 18.079 1.00 97.56 899 LEU A CA 1
ATOM 7213 C C . LEU A 1 899 ? 1.092 -17.984 19.521 1.00 97.56 899 LEU A C 1
ATOM 7215 O O . LEU A 1 899 ? -0.011 -17.512 19.796 1.00 97.56 899 LEU A O 1
ATOM 7219 N N . ALA A 1 900 ? 2.063 -18.098 20.428 1.00 97.19 900 ALA A N 1
ATOM 7220 C CA . ALA A 1 900 ? 1.904 -17.704 21.824 1.00 97.19 900 ALA A CA 1
ATOM 7221 C C . ALA A 1 900 ? 1.581 -16.208 21.941 1.00 97.19 900 ALA A C 1
ATOM 7223 O O . ALA A 1 900 ? 0.622 -15.826 22.611 1.00 97.19 900 ALA A O 1
ATOM 7224 N N . ALA A 1 901 ? 2.304 -15.362 21.201 1.00 96.50 901 ALA A N 1
ATOM 7225 C CA . ALA A 1 901 ? 2.027 -13.932 21.121 1.00 96.50 901 ALA A CA 1
ATOM 7226 C C . ALA A 1 901 ? 0.660 -13.627 20.490 1.00 96.50 901 ALA A C 1
ATOM 7228 O O . ALA A 1 901 ? -0.008 -12.690 20.920 1.00 96.50 901 ALA A O 1
ATOM 7229 N N . CYS A 1 902 ? 0.211 -14.415 19.507 1.00 96.00 902 CYS A N 1
ATOM 7230 C CA . CYS A 1 902 ? -1.123 -14.283 18.924 1.00 96.00 902 CYS A CA 1
ATOM 7231 C C . CYS A 1 902 ? -2.228 -14.542 19.953 1.00 96.00 902 CYS A C 1
ATOM 7233 O O . CYS A 1 902 ? -3.112 -13.703 20.128 1.00 96.00 902 CYS A O 1
ATOM 7235 N N . PHE A 1 903 ? -2.190 -15.677 20.651 1.00 95.88 903 PHE A N 1
ATOM 7236 C CA . PHE A 1 903 ? -3.224 -16.013 21.633 1.00 95.88 903 PHE A CA 1
ATOM 7237 C C . PHE A 1 903 ? -3.157 -15.107 22.862 1.00 95.88 903 PHE A C 1
ATOM 7239 O O . PHE A 1 903 ? -4.190 -14.654 23.348 1.00 95.88 903 PHE A O 1
ATOM 7246 N N . PHE A 1 904 ? -1.956 -14.731 23.302 1.00 94.75 904 PHE A N 1
ATOM 7247 C CA . PHE A 1 904 ? -1.805 -13.743 24.363 1.00 94.75 904 PHE A CA 1
ATOM 7248 C C . PHE A 1 904 ? -2.318 -12.355 23.945 1.00 94.75 904 PHE A C 1
ATOM 7250 O O . PHE A 1 904 ? -2.971 -11.665 24.726 1.00 94.75 904 PHE A O 1
ATOM 7257 N N . ARG A 1 905 ? -2.112 -11.947 22.685 1.00 92.50 905 ARG A N 1
ATOM 7258 C CA . ARG A 1 905 ? -2.721 -10.728 22.134 1.00 92.50 905 ARG A CA 1
ATOM 7259 C C . ARG A 1 905 ? -4.244 -10.823 22.112 1.00 92.50 905 ARG A C 1
ATOM 7261 O O . ARG A 1 905 ? -4.904 -9.847 22.459 1.00 92.50 905 ARG A O 1
ATOM 7268 N N . TRP A 1 906 ? -4.797 -11.970 21.730 1.00 89.88 906 TRP A N 1
ATOM 7269 C CA . TRP A 1 906 ? -6.240 -12.188 21.756 1.00 89.88 906 TRP A CA 1
ATOM 7270 C C . TRP A 1 906 ? -6.800 -12.049 23.177 1.00 89.88 906 TRP A C 1
ATOM 7272 O O . TRP A 1 906 ? -7.755 -11.302 23.371 1.00 89.88 906 TRP A O 1
ATOM 7282 N N . TYR A 1 907 ? -6.131 -12.635 24.175 1.00 89.50 907 TYR A N 1
ATOM 7283 C CA . TYR A 1 907 ? -6.416 -12.405 25.595 1.00 89.50 907 TYR A CA 1
ATOM 7284 C C . TYR A 1 907 ? -6.415 -10.911 25.957 1.00 89.50 907 TYR A C 1
ATOM 7286 O O . TYR A 1 907 ? -7.387 -10.410 26.522 1.00 89.50 907 TYR A O 1
ATOM 7294 N N . LEU A 1 908 ? -5.347 -10.177 25.619 1.00 82.38 908 LEU A N 1
ATOM 7295 C CA . LEU A 1 908 ? -5.243 -8.751 25.944 1.00 82.38 908 LEU A CA 1
ATOM 7296 C C . LEU A 1 908 ? -6.411 -7.953 25.354 1.00 82.38 908 LEU A C 1
ATOM 7298 O O . LEU A 1 908 ? -6.955 -7.084 26.032 1.00 82.38 908 LEU A O 1
ATOM 7302 N N . LEU A 1 909 ? -6.820 -8.269 24.123 1.00 77.56 909 LEU A N 1
ATOM 7303 C CA . LEU A 1 909 ? -7.959 -7.631 23.464 1.00 77.56 909 LEU A CA 1
ATOM 7304 C C . LEU A 1 909 ? -9.298 -7.988 24.124 1.00 77.56 909 LEU A C 1
ATOM 7306 O O . LEU A 1 909 ? -10.119 -7.091 24.306 1.00 77.56 909 LEU A O 1
ATOM 7310 N N . GLN A 1 910 ? -9.496 -9.239 24.557 1.00 72.12 910 GLN A N 1
ATOM 7311 C CA . GLN A 1 910 ? -10.667 -9.627 25.359 1.00 72.12 910 GLN A CA 1
ATOM 7312 C C . GLN A 1 910 ? -10.702 -8.901 26.712 1.00 72.12 910 GLN A C 1
ATOM 7314 O O . GLN A 1 910 ? -11.768 -8.558 27.212 1.00 72.12 910 GLN A O 1
ATOM 7319 N N . LYS A 1 911 ? -9.533 -8.577 27.281 1.00 71.75 911 LYS A N 1
ATOM 7320 C CA . LYS A 1 911 ? -9.402 -7.728 28.476 1.00 71.75 911 LYS A CA 1
ATOM 7321 C C . LYS A 1 911 ? -9.394 -6.221 28.182 1.00 71.75 911 LYS A C 1
ATOM 7323 O O . LYS A 1 911 ? -9.051 -5.438 29.061 1.00 71.75 911 LYS A O 1
ATOM 7328 N N . GLY A 1 912 ? -9.725 -5.783 26.965 1.00 52.31 912 GLY A N 1
ATOM 7329 C CA . GLY A 1 912 ? -9.790 -4.358 26.603 1.00 52.31 912 GLY A CA 1
ATOM 7330 C C . GLY A 1 912 ? -8.435 -3.630 26.569 1.00 52.31 912 GLY A C 1
ATOM 7331 O O . GLY A 1 912 ? -8.382 -2.401 26.568 1.00 52.31 912 GLY A O 1
ATOM 7332 N N . ARG A 1 913 ? -7.309 -4.356 26.546 1.00 60.62 913 ARG A N 1
ATOM 7333 C CA . ARG A 1 913 ? -5.948 -3.796 26.520 1.00 60.62 913 ARG A CA 1
ATOM 7334 C C . ARG A 1 913 ? -5.427 -3.679 25.089 1.00 60.62 913 ARG A C 1
ATOM 7336 O O . ARG A 1 913 ? -4.814 -4.601 24.550 1.00 60.62 913 ARG A O 1
ATOM 7343 N N . VAL A 1 914 ? -5.587 -2.501 24.489 1.00 62.31 914 VAL A N 1
ATOM 7344 C CA . VAL A 1 914 ? -5.091 -2.208 23.134 1.00 62.31 914 VAL A CA 1
ATOM 7345 C C . VAL A 1 914 ? -3.686 -1.592 23.198 1.00 62.31 914 VAL A C 1
ATOM 7347 O O . VAL A 1 914 ? -3.523 -0.385 23.337 1.00 62.31 914 VAL A O 1
ATOM 7350 N N . ARG A 1 915 ? -2.638 -2.426 23.126 1.00 63.09 915 ARG A N 1
ATOM 7351 C CA . ARG A 1 915 ? -1.223 -1.977 23.075 1.00 63.09 915 ARG A CA 1
ATOM 7352 C C . ARG A 1 915 ? -0.471 -2.568 21.884 1.00 63.09 915 ARG A C 1
ATOM 7354 O O . ARG A 1 915 ? -0.562 -3.763 21.655 1.00 63.09 915 ARG A O 1
ATOM 7361 N N . TYR A 1 916 ? 0.281 -1.770 21.137 1.00 63.50 916 TYR A N 1
ATOM 7362 C CA . TYR A 1 916 ? 0.992 -2.247 19.936 1.00 63.50 916 TYR A CA 1
ATOM 7363 C C . TYR A 1 916 ? 2.394 -2.813 20.227 1.00 63.50 916 TYR A C 1
ATOM 7365 O O . TYR A 1 916 ? 3.043 -3.351 19.336 1.00 63.50 916 TYR A O 1
ATOM 7373 N N . ILE A 1 917 ? 2.853 -2.718 21.479 1.00 74.19 917 ILE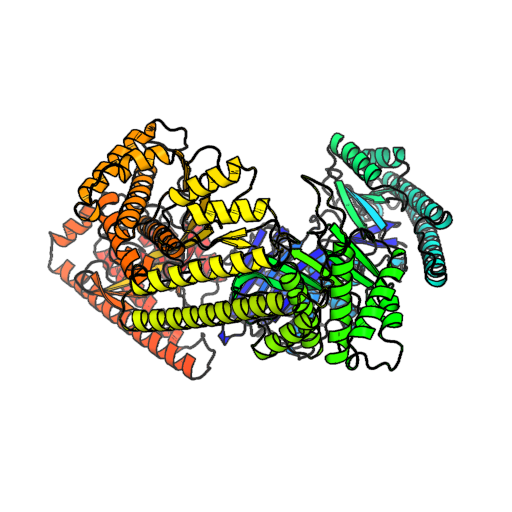 A N 1
ATOM 7374 C CA . ILE A 1 917 ? 4.159 -3.197 21.942 1.00 74.19 917 ILE A CA 1
ATOM 7375 C C . ILE A 1 917 ? 3.930 -4.073 23.177 1.00 74.19 917 ILE A C 1
ATOM 7377 O O . ILE A 1 917 ? 3.187 -3.675 24.078 1.00 74.19 917 ILE A O 1
ATOM 7381 N N . PHE A 1 918 ? 4.560 -5.248 23.204 1.00 85.69 918 PHE A N 1
ATOM 7382 C CA . PHE A 1 918 ? 4.568 -6.131 24.368 1.00 85.69 918 PHE A CA 1
ATOM 7383 C C . PHE A 1 918 ? 5.497 -5.571 25.445 1.00 85.69 918 PHE A C 1
ATOM 7385 O O . PHE A 1 918 ? 6.620 -5.152 25.161 1.00 85.69 918 PHE A O 1
ATOM 7392 N N . THR A 1 919 ? 5.014 -5.536 26.682 1.00 86.62 919 THR A N 1
ATOM 7393 C CA . THR A 1 919 ? 5.826 -5.157 27.842 1.00 86.62 919 THR A CA 1
ATOM 7394 C C . THR A 1 919 ? 6.797 -6.286 28.214 1.00 86.62 919 THR A C 1
ATOM 7396 O O . THR A 1 919 ? 6.603 -7.420 27.777 1.00 86.62 919 THR A O 1
ATOM 7399 N N . PRO A 1 920 ? 7.839 -6.027 29.024 1.00 85.56 920 PRO A N 1
ATOM 7400 C CA . PRO A 1 920 ? 8.754 -7.082 29.463 1.00 85.56 920 PRO A CA 1
ATOM 7401 C C . PRO A 1 920 ? 8.040 -8.268 30.126 1.00 85.56 920 PRO A C 1
ATOM 7403 O O . PRO A 1 920 ? 8.382 -9.409 29.845 1.00 85.56 920 PRO A O 1
ATOM 7406 N N . THR A 1 921 ? 6.994 -8.016 30.919 1.00 87.88 921 THR A N 1
ATOM 7407 C CA . THR A 1 921 ? 6.189 -9.070 31.556 1.00 87.88 921 THR A CA 1
ATOM 7408 C C . THR A 1 921 ? 5.382 -9.882 30.541 1.00 87.88 921 THR A C 1
ATOM 7410 O O . THR A 1 921 ? 5.310 -11.106 30.649 1.00 87.88 921 THR A O 1
ATOM 7413 N N . ASP A 1 922 ? 4.830 -9.228 29.512 1.00 92.25 922 ASP A N 1
ATOM 7414 C CA . ASP A 1 922 ? 4.163 -9.909 28.396 1.00 92.25 922 ASP A CA 1
ATOM 7415 C C . ASP A 1 922 ? 5.141 -10.828 27.646 1.00 92.25 922 ASP A C 1
ATOM 7417 O O . ASP A 1 922 ? 4.808 -11.966 27.319 1.00 92.25 922 ASP A O 1
ATOM 7421 N N . LEU A 1 923 ? 6.358 -10.338 27.381 1.00 91.62 923 LEU A N 1
ATOM 7422 C CA . LEU A 1 923 ? 7.404 -11.093 26.691 1.00 91.62 923 LEU A CA 1
ATOM 7423 C C . LEU A 1 923 ? 7.854 -12.311 27.507 1.00 91.62 923 LEU A C 1
ATOM 7425 O O . LEU A 1 923 ? 7.969 -13.391 26.934 1.00 91.62 923 LEU A O 1
ATOM 7429 N N . THR A 1 924 ? 8.040 -12.178 28.823 1.00 92.19 924 THR A N 1
ATOM 7430 C CA . THR A 1 924 ? 8.356 -13.317 29.704 1.00 92.19 924 THR A CA 1
ATOM 7431 C C . THR A 1 924 ? 7.275 -14.392 29.620 1.00 92.19 924 THR A C 1
ATOM 7433 O O . THR A 1 924 ? 7.579 -15.556 29.374 1.00 92.19 924 THR A O 1
ATOM 7436 N N . TYR A 1 925 ? 6.002 -13.999 29.697 1.00 93.56 925 TYR A N 1
ATOM 7437 C CA . TYR A 1 925 ? 4.885 -14.940 29.603 1.00 93.56 925 TYR A CA 1
ATOM 7438 C C . TYR A 1 925 ? 4.808 -15.654 28.240 1.00 93.56 925 TYR A C 1
ATOM 7440 O O . TYR A 1 925 ? 4.539 -16.858 28.162 1.00 93.56 925 TYR A O 1
ATOM 7448 N N . ILE A 1 926 ? 5.045 -14.915 27.150 1.00 95.56 926 ILE A N 1
ATOM 7449 C CA . ILE A 1 926 ? 5.115 -15.478 25.794 1.00 95.56 926 ILE A CA 1
ATOM 7450 C C . ILE A 1 926 ? 6.268 -16.488 25.704 1.00 95.56 926 ILE A C 1
ATOM 7452 O O . ILE A 1 926 ? 6.076 -17.577 25.161 1.00 95.56 926 ILE A O 1
ATOM 7456 N N . ALA A 1 927 ? 7.437 -16.153 26.258 1.00 93.31 927 ALA A N 1
ATOM 7457 C CA . ALA A 1 927 ? 8.613 -17.017 26.259 1.00 93.31 927 ALA A CA 1
ATOM 7458 C C . ALA A 1 927 ? 8.395 -18.308 27.066 1.00 93.31 927 ALA A C 1
ATOM 7460 O O . ALA A 1 927 ? 8.745 -19.380 26.584 1.00 93.31 927 ALA A O 1
ATOM 7461 N N . GLU A 1 928 ? 7.776 -18.244 28.247 1.00 92.56 928 GLU A N 1
ATOM 7462 C CA . GLU A 1 928 ? 7.493 -19.417 29.094 1.00 92.56 928 GLU A CA 1
ATOM 7463 C C . GLU A 1 928 ? 6.555 -20.425 28.411 1.00 92.56 928 GLU A C 1
ATOM 7465 O O . GLU A 1 928 ? 6.797 -21.639 28.409 1.00 92.56 928 GLU A O 1
ATOM 7470 N N . ASN A 1 929 ? 5.495 -19.926 27.770 1.00 93.12 929 ASN A N 1
ATOM 7471 C CA . ASN A 1 929 ? 4.557 -20.767 27.028 1.00 93.12 929 ASN A CA 1
ATOM 7472 C C . ASN A 1 929 ? 5.191 -21.353 25.763 1.00 93.12 929 ASN A C 1
ATOM 7474 O O . ASN A 1 929 ? 5.005 -22.536 25.466 1.00 93.12 929 ASN A O 1
ATOM 7478 N N . ALA A 1 930 ? 5.976 -20.549 25.041 1.00 94.25 930 ALA A N 1
ATOM 7479 C CA . ALA A 1 930 ? 6.767 -21.032 23.917 1.00 94.25 930 ALA A CA 1
ATOM 7480 C C . ALA A 1 930 ? 7.760 -22.117 24.366 1.00 94.25 930 ALA A C 1
ATOM 7482 O O . ALA A 1 930 ? 7.827 -23.167 23.739 1.00 94.25 930 ALA A O 1
ATOM 7483 N N . PHE A 1 931 ? 8.457 -21.934 25.488 1.00 91.44 931 PHE A N 1
ATOM 7484 C CA . PHE A 1 931 ? 9.385 -22.927 26.033 1.00 91.44 931 PHE A CA 1
ATOM 7485 C C . PHE A 1 931 ? 8.715 -24.255 26.357 1.00 91.44 931 PHE A C 1
ATOM 7487 O O . PHE A 1 931 ? 9.184 -25.308 25.928 1.00 91.44 931 PHE A O 1
ATOM 7494 N N . THR A 1 932 ? 7.579 -24.203 27.047 1.00 90.00 932 THR A N 1
ATOM 7495 C CA . THR A 1 932 ? 6.815 -25.408 27.389 1.00 90.00 932 THR A CA 1
ATOM 7496 C C . THR A 1 932 ? 6.376 -26.164 26.128 1.00 90.00 932 THR A C 1
ATOM 7498 O O . THR A 1 932 ? 6.457 -27.392 26.072 1.00 90.00 932 THR A O 1
ATOM 7501 N N . CYS A 1 933 ? 5.945 -25.432 25.097 1.00 92.12 933 CYS A N 1
ATOM 7502 C CA . CYS A 1 933 ? 5.546 -25.988 23.807 1.00 92.12 933 CYS A CA 1
ATOM 7503 C C . CYS A 1 933 ? 6.731 -26.608 23.043 1.00 92.12 933 CYS A C 1
ATOM 7505 O O . CYS A 1 933 ? 6.624 -27.739 22.572 1.00 92.12 933 CYS A O 1
ATOM 7507 N N . GLU A 1 934 ? 7.874 -25.915 22.960 1.00 89.31 934 GLU A N 1
ATOM 7508 C CA . GLU A 1 934 ? 9.093 -26.432 22.313 1.00 89.31 934 GLU A CA 1
ATOM 7509 C C . GLU A 1 934 ? 9.557 -27.737 22.980 1.00 89.31 934 GLU A C 1
ATOM 7511 O O . GLU A 1 934 ? 9.795 -28.736 22.296 1.00 89.31 934 GLU A O 1
ATOM 7516 N N . TYR A 1 935 ? 9.600 -27.751 24.317 1.00 88.62 935 TYR A N 1
ATOM 7517 C CA . TYR A 1 935 ? 10.067 -28.890 25.102 1.00 88.62 935 TYR A CA 1
ATOM 7518 C C . TYR A 1 935 ? 9.198 -30.134 24.916 1.00 88.62 935 TYR A C 1
ATOM 7520 O O . TYR A 1 935 ? 9.731 -31.217 24.695 1.00 88.62 935 TYR A O 1
ATOM 7528 N N . LEU A 1 936 ? 7.871 -29.996 24.985 1.00 88.38 936 LEU A N 1
ATOM 7529 C CA . LEU A 1 936 ? 6.968 -31.148 24.921 1.00 88.38 936 LEU A CA 1
ATOM 7530 C C . LEU A 1 936 ? 6.749 -31.664 23.498 1.00 88.38 936 LEU A C 1
ATOM 7532 O O . LEU A 1 936 ? 6.616 -32.867 23.302 1.00 88.38 936 LEU A O 1
ATOM 7536 N N . ILE A 1 937 ? 6.670 -30.767 22.514 1.00 87.94 937 ILE A N 1
ATOM 7537 C CA . ILE A 1 937 ? 6.187 -31.114 21.169 1.00 87.94 937 ILE A CA 1
ATOM 7538 C C . ILE A 1 937 ? 7.345 -31.372 20.222 1.00 87.94 937 ILE A C 1
ATOM 7540 O O . ILE A 1 937 ? 7.345 -32.358 19.491 1.00 87.94 937 ILE A O 1
ATOM 7544 N N . PHE A 1 938 ? 8.347 -30.498 20.249 1.00 83.38 938 PHE A N 1
ATOM 7545 C CA . PHE A 1 938 ? 9.522 -30.621 19.395 1.00 83.38 938 PHE A CA 1
ATOM 7546 C C . PHE A 1 938 ? 10.655 -31.403 20.078 1.00 83.38 938 PHE A C 1
ATOM 7548 O O . PHE A 1 938 ? 11.701 -31.597 19.460 1.00 83.38 938 PHE A O 1
ATOM 7555 N N . ASN A 1 939 ? 10.451 -31.873 21.321 1.00 77.19 939 ASN A N 1
ATOM 7556 C CA . ASN A 1 939 ? 11.454 -32.548 22.155 1.00 77.19 939 ASN A CA 1
ATOM 7557 C C . ASN A 1 939 ? 12.777 -31.769 22.209 1.00 77.19 939 ASN A C 1
ATOM 7559 O O . ASN A 1 939 ? 13.863 -32.346 22.128 1.00 77.19 939 ASN A O 1
ATOM 7563 N N . SER A 1 940 ? 12.677 -30.441 22.301 1.00 71.12 940 SER A N 1
ATOM 7564 C CA . SER A 1 940 ? 13.823 -29.544 22.242 1.00 71.12 940 SER A CA 1
ATOM 7565 C C . SER A 1 940 ? 13.783 -28.488 23.344 1.00 71.12 940 SER A C 1
ATOM 7567 O O . SER A 1 940 ? 12.741 -27.918 23.647 1.00 71.12 940 SER A O 1
ATOM 7569 N N . SER A 1 941 ? 14.936 -28.198 23.945 1.00 63.25 941 SER A N 1
ATOM 7570 C CA . SER A 1 941 ? 15.095 -27.253 25.056 1.00 63.25 941 SER A CA 1
ATOM 7571 C C . SER A 1 941 ? 15.901 -26.011 24.658 1.00 63.25 941 SER A C 1
ATOM 7573 O O . SER A 1 941 ? 16.705 -25.501 25.439 1.00 63.25 941 SER A O 1
ATOM 7575 N N . TYR A 1 942 ? 15.696 -25.497 23.439 1.00 71.44 942 TYR A N 1
ATOM 7576 C CA . TYR A 1 942 ? 16.411 -24.322 22.925 1.00 71.44 942 TYR A CA 1
ATOM 7577 C C . TYR A 1 942 ? 15.960 -22.996 23.566 1.00 71.44 942 TYR A C 1
ATOM 7579 O O . TYR A 1 942 ? 15.386 -22.127 22.908 1.00 71.44 942 TYR A O 1
ATOM 7587 N N . LEU A 1 943 ? 16.273 -22.807 24.853 1.00 79.25 943 LEU A N 1
ATOM 7588 C CA . LEU A 1 943 ? 16.016 -21.572 25.609 1.00 79.25 943 LEU A CA 1
ATOM 7589 C C . LEU A 1 943 ? 16.550 -20.326 24.886 1.00 79.25 943 LEU A C 1
ATOM 7591 O O . LEU A 1 943 ? 15.869 -19.303 24.827 1.00 79.25 943 LEU A O 1
ATOM 7595 N N . ILE A 1 944 ? 17.725 -20.443 24.263 1.00 83.38 944 ILE A N 1
ATOM 7596 C CA . ILE A 1 944 ? 18.354 -19.368 23.486 1.00 83.38 944 ILE A CA 1
ATOM 7597 C C . ILE A 1 944 ? 17.488 -18.973 22.277 1.00 83.38 944 ILE A C 1
ATOM 7599 O O . ILE A 1 944 ? 17.223 -17.783 22.092 1.00 83.38 944 ILE A O 1
ATOM 7603 N N . ASN A 1 945 ? 16.975 -19.937 21.490 1.00 86.75 945 ASN A N 1
ATOM 7604 C CA . ASN A 1 945 ? 16.075 -19.645 20.362 1.00 86.75 945 ASN A CA 1
ATOM 7605 C C . ASN A 1 945 ? 14.870 -18.816 20.818 1.00 86.75 945 ASN A C 1
ATOM 7607 O O . ASN A 1 945 ? 14.434 -17.910 20.104 1.00 86.75 945 ASN A O 1
ATOM 7611 N N . ILE A 1 946 ? 14.298 -19.175 21.973 1.00 89.25 946 ILE A N 1
ATOM 7612 C CA . ILE A 1 946 ? 13.050 -18.598 22.482 1.00 89.25 946 ILE A CA 1
ATOM 7613 C C . ILE A 1 946 ? 13.300 -17.185 22.979 1.00 89.25 946 ILE A C 1
ATOM 7615 O O . ILE A 1 946 ? 12.564 -16.273 22.595 1.00 89.25 946 ILE A O 1
ATOM 7619 N N . ALA A 1 947 ? 14.360 -16.986 23.765 1.00 89.38 947 ALA A N 1
ATOM 7620 C CA . ALA A 1 947 ? 14.771 -15.669 24.230 1.00 89.38 947 ALA A CA 1
ATOM 7621 C C . ALA A 1 947 ? 14.976 -14.717 23.041 1.00 89.38 947 ALA A C 1
ATOM 7623 O O . ALA A 1 947 ? 14.363 -13.644 22.993 1.00 89.38 947 ALA A O 1
ATOM 7624 N N . ILE A 1 948 ? 15.729 -15.154 22.026 1.00 90.81 948 ILE A N 1
ATOM 7625 C CA . ILE A 1 948 ? 15.994 -14.371 20.816 1.00 90.81 948 ILE A CA 1
ATOM 7626 C C . ILE A 1 948 ? 14.727 -14.142 19.981 1.00 90.81 948 ILE A C 1
ATOM 7628 O O . ILE A 1 948 ? 14.470 -13.018 19.563 1.00 90.81 948 ILE A O 1
ATOM 7632 N N . SER A 1 949 ? 13.893 -15.155 19.750 1.00 93.12 949 SER A N 1
ATOM 7633 C CA . SER A 1 949 ? 12.659 -14.981 18.962 1.00 93.12 949 SER A CA 1
ATOM 7634 C C . SER A 1 949 ? 11.656 -14.060 19.668 1.00 93.12 949 SER A C 1
ATOM 7636 O O . SER A 1 949 ? 10.892 -13.339 19.029 1.00 93.12 949 SER A O 1
ATOM 7638 N N . THR A 1 950 ? 11.673 -14.034 20.999 1.00 92.00 950 THR A N 1
ATOM 7639 C CA . THR A 1 950 ? 10.760 -13.210 21.795 1.00 92.00 950 THR A CA 1
ATOM 7640 C C . THR A 1 950 ? 11.241 -11.765 21.890 1.00 92.00 950 THR A C 1
ATOM 7642 O O . THR A 1 950 ? 10.478 -10.845 21.612 1.00 92.00 950 THR A O 1
ATOM 7645 N N . SER A 1 951 ? 12.511 -11.536 22.221 1.00 87.38 951 SER A N 1
ATOM 7646 C CA . SER A 1 951 ? 13.037 -10.188 22.507 1.00 87.38 951 SER A CA 1
ATOM 7647 C C . SER A 1 951 ? 13.930 -9.608 21.399 1.00 87.38 951 SER A C 1
ATOM 7649 O O . SER A 1 951 ? 14.069 -8.389 21.287 1.00 87.38 951 SER A O 1
ATOM 7651 N N . GLY A 1 952 ? 14.425 -10.448 20.490 1.00 88.69 952 GLY A N 1
ATOM 7652 C CA . GLY A 1 952 ? 15.298 -10.069 19.381 1.00 88.69 952 GLY A CA 1
ATOM 7653 C C . GLY A 1 952 ? 16.702 -9.711 19.851 1.00 88.69 952 GLY A C 1
ATOM 7654 O O . GLY A 1 952 ? 17.175 -10.189 20.879 1.00 88.69 952 GLY A O 1
ATOM 7655 N N . MET A 1 953 ? 17.337 -8.801 19.113 1.00 87.81 953 MET A N 1
ATOM 7656 C CA . MET A 1 953 ? 18.647 -8.222 19.428 1.00 87.81 953 MET A CA 1
ATOM 7657 C C . MET A 1 953 ? 19.795 -9.248 19.430 1.00 87.81 953 MET A C 1
ATOM 7659 O O . MET A 1 953 ? 19.594 -10.427 19.143 1.00 87.81 953 MET A O 1
ATOM 7663 N N . VAL A 1 954 ? 21.020 -8.786 19.701 1.00 89.38 954 VAL A N 1
ATOM 7664 C CA . VAL A 1 954 ? 22.149 -9.655 20.077 1.00 89.38 954 VAL A CA 1
ATOM 7665 C C . VAL A 1 954 ? 22.142 -9.848 21.592 1.00 89.38 954 VAL A C 1
ATOM 7667 O O . VAL A 1 954 ? 22.043 -8.867 22.340 1.00 89.38 954 VAL A O 1
ATOM 7670 N N . GLN A 1 955 ? 22.256 -11.094 22.041 1.00 89.56 955 GLN A N 1
ATOM 7671 C CA . GLN A 1 955 ? 22.251 -11.466 23.454 1.00 89.56 955 GLN A CA 1
ATOM 7672 C C . GLN A 1 955 ? 23.412 -12.395 23.780 1.00 89.56 955 GLN A C 1
ATOM 7674 O O . GLN A 1 955 ? 23.878 -13.153 22.929 1.00 89.56 955 GLN A O 1
ATOM 7679 N N . VAL A 1 956 ? 23.872 -12.297 25.024 1.00 86.88 956 VAL A N 1
ATOM 7680 C CA . VAL A 1 956 ? 24.957 -13.100 25.583 1.00 86.88 956 VAL A CA 1
ATOM 7681 C C . VAL A 1 956 ? 24.383 -14.000 26.660 1.00 86.88 956 VAL A C 1
ATOM 7683 O O . VAL A 1 956 ? 23.723 -13.519 27.585 1.00 86.88 956 VAL A O 1
ATOM 7686 N N . PHE A 1 957 ? 24.672 -15.286 26.538 1.00 83.69 957 PHE A N 1
ATOM 7687 C CA . PHE A 1 957 ? 24.259 -16.328 27.461 1.00 83.69 957 PHE A CA 1
ATOM 7688 C C . PHE A 1 957 ? 25.489 -16.953 28.108 1.00 83.69 957 PHE A C 1
ATOM 7690 O O . PHE A 1 957 ? 26.480 -17.175 27.421 1.00 83.69 957 PHE A O 1
ATOM 7697 N N . GLU A 1 958 ? 25.440 -17.253 29.400 1.00 82.19 958 GLU A N 1
ATOM 7698 C CA . GLU A 1 958 ? 26.507 -17.977 30.103 1.00 82.19 958 GLU A CA 1
ATOM 7699 C C . GLU A 1 958 ? 26.084 -19.413 30.450 1.00 82.19 958 GLU A C 1
ATOM 7701 O O . GLU A 1 958 ? 25.034 -19.902 30.015 1.00 82.19 958 GLU A O 1
ATOM 7706 N N . GLU A 1 959 ? 26.940 -20.122 31.188 1.00 69.19 959 GLU A N 1
ATOM 7707 C CA . GLU A 1 959 ? 26.692 -21.488 31.647 1.00 69.19 959 GLU A CA 1
ATOM 7708 C C . GLU A 1 959 ? 25.311 -21.602 32.324 1.00 69.19 959 GLU A C 1
ATOM 7710 O O . GLU A 1 959 ? 24.946 -20.799 33.180 1.00 69.19 959 GLU A O 1
ATOM 7715 N N . GLY A 1 960 ? 24.500 -22.568 31.881 1.00 65.31 960 GLY A N 1
ATOM 7716 C CA . GLY A 1 960 ? 23.098 -22.696 32.302 1.00 65.31 960 GLY A CA 1
ATOM 7717 C C . GLY A 1 960 ? 22.077 -21.905 31.468 1.00 65.31 960 GLY A C 1
ATOM 7718 O O . GLY A 1 960 ? 20.921 -21.820 31.873 1.00 65.31 960 GLY A O 1
ATOM 7719 N N . ASN A 1 961 ? 22.461 -21.355 30.305 1.00 70.06 961 ASN A N 1
ATOM 7720 C CA . ASN A 1 961 ? 21.598 -20.571 29.399 1.00 70.06 961 ASN A CA 1
ATOM 7721 C C . ASN A 1 961 ? 21.021 -19.295 30.035 1.00 70.06 961 ASN A C 1
ATOM 7723 O O . ASN A 1 961 ? 19.986 -18.784 29.597 1.00 70.06 961 ASN A O 1
ATOM 7727 N N . GLN A 1 962 ? 21.687 -18.766 31.061 1.00 72.50 962 GLN A N 1
ATOM 7728 C CA . GLN A 1 962 ? 21.295 -17.509 31.686 1.00 72.50 962 GLN A CA 1
ATOM 7729 C C . GLN A 1 962 ? 21.694 -16.345 30.784 1.00 72.50 962 GLN A C 1
ATOM 7731 O O . GLN A 1 962 ? 22.845 -16.248 30.366 1.00 72.50 962 GLN A O 1
ATOM 7736 N N . MET A 1 963 ? 20.742 -15.465 30.473 1.00 76.19 963 MET A N 1
ATOM 7737 C CA . MET A 1 963 ? 21.020 -14.250 29.710 1.00 76.19 963 MET A CA 1
ATOM 7738 C C . MET A 1 963 ? 21.702 -13.230 30.624 1.00 76.19 963 MET A C 1
ATOM 7740 O O . MET A 1 963 ? 21.099 -12.748 31.580 1.00 76.19 963 MET A O 1
ATOM 7744 N N . VAL A 1 964 ? 22.961 -12.910 30.327 1.00 77.19 964 VAL A N 1
ATOM 7745 C CA . VAL A 1 964 ? 23.800 -12.030 31.162 1.00 77.19 964 VAL A CA 1
ATOM 7746 C C . VAL A 1 964 ? 23.901 -10.625 30.571 1.00 77.19 964 VAL A C 1
ATOM 7748 O O . VAL A 1 964 ? 24.152 -9.652 31.282 1.00 77.19 964 VAL A O 1
ATOM 7751 N N . ASN A 1 965 ? 23.699 -10.475 29.258 1.00 75.94 965 ASN A N 1
ATOM 7752 C CA . ASN A 1 965 ? 23.765 -9.168 28.608 1.00 75.94 965 ASN A CA 1
ATOM 7753 C C . ASN A 1 965 ? 22.967 -9.115 27.297 1.00 75.94 965 ASN A C 1
ATOM 7755 O O . ASN A 1 965 ? 22.847 -10.114 26.588 1.00 75.94 965 ASN A O 1
ATOM 7759 N N . PHE A 1 966 ? 22.497 -7.921 26.925 1.00 81.50 966 PHE A N 1
ATOM 7760 C CA . PHE A 1 966 ? 21.811 -7.666 25.655 1.00 81.50 966 PHE A CA 1
ATOM 7761 C C . PHE A 1 966 ? 22.179 -6.301 25.042 1.00 81.50 966 PHE A C 1
ATOM 7763 O O . PHE A 1 966 ? 22.585 -5.338 25.710 1.00 81.50 966 PHE A O 1
ATOM 7770 N N . PHE A 1 967 ? 22.037 -6.206 23.718 1.00 80.06 967 PHE A N 1
ATOM 7771 C CA . PHE A 1 967 ? 22.683 -5.177 22.894 1.00 80.06 967 PHE A CA 1
ATOM 7772 C C . PHE A 1 967 ? 21.718 -4.236 22.139 1.00 80.06 967 PHE A C 1
ATOM 7774 O O . PHE A 1 967 ? 21.954 -3.861 20.991 1.00 80.06 967 PHE A O 1
ATOM 7781 N N . SER A 1 968 ? 20.673 -3.766 22.822 1.00 66.56 968 SER A N 1
ATOM 7782 C CA . SER A 1 968 ? 19.551 -2.955 22.298 1.00 66.56 968 SER A CA 1
ATOM 7783 C C . SER A 1 968 ? 19.855 -1.691 21.466 1.00 66.56 968 SER A C 1
ATOM 7785 O O . SER A 1 968 ? 18.936 -1.141 20.867 1.00 66.56 968 SER A O 1
ATOM 7787 N N . ASN A 1 969 ? 21.106 -1.224 21.402 1.00 67.94 969 ASN A N 1
ATOM 7788 C CA . ASN A 1 969 ? 21.527 -0.030 20.651 1.00 67.94 969 ASN A CA 1
ATOM 7789 C C . ASN A 1 969 ? 22.606 -0.306 19.590 1.00 67.94 969 ASN A C 1
ATOM 7791 O O . ASN A 1 969 ? 23.171 0.637 19.032 1.00 67.94 969 ASN A O 1
ATOM 7795 N N . LEU A 1 970 ? 22.915 -1.574 19.309 1.00 77.62 970 LEU A N 1
ATOM 7796 C CA . LEU A 1 970 ? 23.779 -1.907 18.180 1.00 77.62 970 LEU A CA 1
ATOM 7797 C C . LEU A 1 970 ? 23.055 -1.647 16.845 1.00 77.62 970 LEU A C 1
ATOM 7799 O O . LEU A 1 970 ? 21.827 -1.744 16.776 1.00 77.62 970 LEU A O 1
ATOM 7803 N N . PRO A 1 971 ? 23.784 -1.323 15.765 1.00 74.44 971 PRO A N 1
ATOM 7804 C CA . PRO A 1 971 ? 23.202 -1.272 14.429 1.00 74.44 971 PRO A CA 1
ATOM 7805 C C . PRO A 1 971 ? 22.767 -2.671 13.962 1.00 74.44 971 PRO A C 1
ATOM 7807 O O . PRO A 1 971 ? 23.301 -3.688 14.406 1.00 74.44 971 PRO A O 1
ATOM 7810 N N . SER A 1 972 ? 21.814 -2.722 13.032 1.00 82.88 972 SER A N 1
ATOM 7811 C CA . SER A 1 972 ? 21.496 -3.944 12.281 1.00 82.88 972 SER A CA 1
ATOM 7812 C C . SER A 1 972 ? 22.736 -4.388 11.491 1.00 82.88 972 SER A C 1
ATOM 7814 O O . SER A 1 972 ? 23.312 -3.592 10.738 1.00 82.88 972 SER A O 1
ATOM 7816 N N . MET A 1 973 ? 23.176 -5.635 11.683 1.00 87.56 973 MET A N 1
ATOM 7817 C CA . MET A 1 973 ? 24.353 -6.185 10.999 1.00 87.56 973 MET A CA 1
ATOM 7818 C C . MET A 1 973 ? 23.887 -6.960 9.773 1.00 87.56 973 MET A C 1
ATOM 7820 O O . MET A 1 973 ? 23.178 -7.953 9.906 1.00 87.56 973 MET A O 1
ATOM 7824 N N . LYS A 1 974 ? 24.252 -6.501 8.574 1.00 90.25 974 LYS A N 1
ATOM 7825 C CA . LYS A 1 974 ? 23.926 -7.221 7.340 1.00 90.25 974 LYS A CA 1
ATOM 7826 C C . LYS A 1 974 ? 24.731 -8.516 7.285 1.00 90.25 974 LYS A C 1
ATOM 7828 O O . LYS A 1 974 ? 25.928 -8.502 7.567 1.00 90.25 974 LYS A O 1
ATOM 7833 N N . ILE A 1 975 ? 24.072 -9.598 6.889 1.00 93.19 975 ILE A N 1
ATOM 7834 C CA . ILE A 1 975 ? 24.716 -10.887 6.648 1.00 93.19 975 ILE A CA 1
ATOM 7835 C C . ILE A 1 975 ? 24.260 -11.482 5.320 1.00 93.19 975 ILE A C 1
ATOM 7837 O O . ILE A 1 975 ? 23.148 -11.213 4.848 1.00 93.19 975 ILE A O 1
ATOM 7841 N N . LEU A 1 976 ? 25.114 -12.322 4.743 1.00 93.12 976 LEU A N 1
ATOM 7842 C CA . LEU A 1 976 ? 24.726 -13.239 3.682 1.00 93.12 976 LEU A CA 1
ATOM 7843 C C . LEU A 1 976 ? 24.503 -14.621 4.289 1.00 93.12 976 LEU A C 1
ATOM 7845 O O . LEU A 1 976 ? 25.403 -15.174 4.910 1.00 93.12 976 LEU A O 1
ATOM 7849 N N . LEU A 1 977 ? 23.303 -15.159 4.127 1.00 92.19 977 LEU A N 1
ATOM 7850 C CA . LEU A 1 977 ? 22.930 -16.469 4.633 1.00 92.19 977 LEU A CA 1
ATOM 7851 C C . LEU A 1 977 ? 22.946 -17.472 3.477 1.00 92.19 977 LEU A C 1
ATOM 7853 O O . LEU A 1 977 ? 22.207 -17.297 2.508 1.00 92.19 977 LEU A O 1
ATOM 7857 N N . ILE A 1 978 ? 23.795 -18.494 3.558 1.00 91.50 978 ILE A N 1
ATOM 7858 C CA . ILE A 1 978 ? 24.107 -19.390 2.440 1.00 91.50 978 ILE A CA 1
ATOM 7859 C C . ILE A 1 978 ? 23.746 -20.817 2.805 1.00 91.50 978 ILE A C 1
ATOM 7861 O O . ILE A 1 978 ? 24.272 -21.357 3.774 1.00 91.50 978 ILE A O 1
ATOM 7865 N N . PHE A 1 979 ? 22.872 -21.432 2.017 1.00 90.50 979 PHE A N 1
ATOM 7866 C CA . PHE A 1 979 ? 22.536 -22.836 2.159 1.00 90.50 979 PHE A CA 1
ATOM 7867 C C . PHE A 1 979 ? 23.640 -23.699 1.549 1.00 90.50 979 PHE A C 1
ATOM 7869 O O . PHE A 1 979 ? 23.975 -23.567 0.372 1.00 90.50 979 PHE A O 1
ATOM 7876 N N . SER A 1 980 ? 24.170 -24.618 2.348 1.00 87.38 980 SER A N 1
ATOM 7877 C CA . SER A 1 980 ? 25.208 -25.574 1.947 1.00 87.38 980 SER A CA 1
ATOM 7878 C C . SER A 1 980 ? 24.707 -26.712 1.056 1.00 87.38 980 SER A C 1
ATOM 7880 O O . SER A 1 980 ? 25.498 -27.578 0.684 1.00 87.38 980 SER A O 1
ATOM 7882 N N . ASN A 1 981 ? 23.408 -26.740 0.734 1.00 85.69 981 ASN A N 1
ATOM 7883 C CA . ASN A 1 981 ? 22.708 -27.858 0.086 1.00 85.69 981 ASN A CA 1
ATOM 7884 C C . ASN A 1 981 ? 22.754 -29.173 0.868 1.00 85.69 981 ASN A C 1
ATOM 7886 O O . ASN A 1 981 ? 22.460 -30.236 0.323 1.00 85.69 981 ASN A O 1
ATOM 7890 N N . VAL A 1 982 ? 23.112 -29.106 2.147 1.00 81.31 982 VAL A N 1
ATOM 7891 C CA . VAL A 1 982 ? 23.121 -30.250 3.048 1.00 81.31 982 VAL A CA 1
ATOM 7892 C C . VAL A 1 982 ? 22.145 -29.944 4.163 1.00 81.31 982 VAL A C 1
ATOM 7894 O O . VAL A 1 982 ? 22.455 -29.160 5.054 1.00 81.31 982 VAL A O 1
ATOM 7897 N N . SER A 1 983 ? 20.961 -30.550 4.097 1.00 72.44 983 SER A N 1
ATOM 7898 C CA . SER A 1 983 ? 19.963 -30.439 5.160 1.00 72.44 983 SER A CA 1
ATOM 7899 C C . SER A 1 983 ? 20.501 -31.043 6.453 1.00 72.44 983 SER A C 1
ATOM 7901 O O . SER A 1 983 ? 21.103 -32.126 6.428 1.00 72.44 983 SER A O 1
ATOM 7903 N N . GLN A 1 984 ? 20.214 -30.416 7.587 1.00 68.12 984 GLN A N 1
ATOM 7904 C CA . GLN A 1 984 ? 20.562 -30.977 8.892 1.00 68.12 984 GLN A CA 1
ATOM 7905 C C . GLN A 1 984 ? 19.738 -32.248 9.162 1.00 68.12 984 GLN A C 1
ATOM 7907 O O . GLN A 1 984 ? 18.528 -32.193 9.377 1.00 68.12 984 GLN A O 1
ATOM 7912 N N . LYS A 1 985 ? 20.372 -33.429 9.166 1.00 56.19 985 LYS A N 1
ATOM 7913 C CA . LYS A 1 985 ? 19.699 -34.666 9.601 1.00 56.19 985 LYS A CA 1
ATOM 7914 C C . LYS A 1 985 ? 19.723 -34.754 11.128 1.00 56.19 985 LYS A C 1
ATOM 7916 O O . LYS A 1 985 ? 20.765 -34.592 11.755 1.00 56.19 985 LYS A O 1
ATOM 7921 N N . ILE A 1 986 ? 18.583 -35.119 11.716 1.00 47.94 986 ILE A N 1
ATOM 7922 C CA . ILE A 1 986 ? 18.360 -35.274 13.171 1.00 47.94 986 ILE A CA 1
ATOM 7923 C C . ILE A 1 986 ? 19.337 -36.289 13.830 1.00 47.94 986 ILE A C 1
ATOM 7925 O O . ILE A 1 986 ? 19.500 -36.286 15.044 1.00 47.94 986 ILE A O 1
ATOM 7929 N N . GLY A 1 987 ? 20.065 -37.100 13.049 1.00 44.06 987 GLY A N 1
ATOM 7930 C CA . GLY A 1 987 ? 21.031 -38.101 13.527 1.00 44.06 987 GLY A CA 1
ATOM 7931 C C . GLY A 1 987 ? 22.466 -37.624 13.827 1.00 44.06 987 GLY A C 1
ATOM 7932 O O . GLY A 1 987 ? 23.280 -38.449 14.235 1.00 44.06 987 GLY A O 1
ATOM 7933 N N . GLN A 1 988 ? 22.809 -36.340 13.653 1.00 46.38 988 GLN A N 1
ATOM 7934 C CA . GLN A 1 988 ? 24.164 -35.818 13.942 1.00 46.38 988 GLN A CA 1
ATOM 7935 C C . GLN A 1 988 ? 24.463 -35.564 15.436 1.00 46.38 988 GLN A C 1
ATOM 7937 O O . GLN A 1 988 ? 25.576 -35.166 15.769 1.00 46.38 988 GLN A O 1
ATOM 7942 N N . MET A 1 989 ? 23.537 -35.896 16.348 1.00 44.03 989 MET A N 1
ATOM 7943 C CA . MET A 1 989 ? 23.775 -35.914 17.807 1.00 44.03 989 MET A CA 1
ATOM 7944 C C . MET A 1 989 ? 24.957 -36.804 18.236 1.00 44.03 989 MET A C 1
ATOM 7946 O O . MET A 1 989 ? 25.523 -36.596 19.305 1.00 44.03 989 MET A O 1
ATOM 7950 N N . LYS A 1 990 ? 25.370 -37.774 17.405 1.00 42.97 990 LYS A N 1
ATOM 7951 C CA . LYS A 1 990 ? 26.510 -38.649 17.719 1.00 42.97 990 LYS A CA 1
ATOM 7952 C C . LYS A 1 990 ? 27.833 -37.887 17.880 1.00 42.97 990 LYS A C 1
ATOM 7954 O O . LYS A 1 990 ? 28.661 -38.330 18.659 1.00 42.97 990 LYS A O 1
ATOM 7959 N N . VAL A 1 991 ? 28.033 -36.749 17.209 1.00 47.41 991 VAL A N 1
ATOM 7960 C CA . VAL A 1 991 ? 29.307 -36.002 17.283 1.00 47.41 991 VAL A CA 1
ATOM 7961 C C . VAL A 1 991 ? 29.404 -35.169 18.569 1.00 47.41 991 VAL A C 1
ATOM 7963 O O . VAL A 1 991 ? 30.450 -35.172 19.209 1.00 47.41 991 VAL A O 1
ATOM 7966 N N . GLU A 1 992 ? 28.310 -34.541 19.016 1.00 50.62 992 GLU A N 1
ATOM 7967 C CA . GLU A 1 992 ? 28.264 -33.833 20.311 1.00 50.62 992 GLU A CA 1
ATOM 7968 C C . GLU A 1 992 ? 28.462 -34.782 21.505 1.00 50.62 992 GLU A C 1
ATOM 7970 O O . GLU A 1 992 ? 29.101 -34.405 22.488 1.00 50.62 992 GLU A O 1
ATOM 7975 N N . MET A 1 993 ? 27.949 -36.018 21.420 1.00 47.47 993 MET A N 1
ATOM 7976 C CA . MET A 1 993 ? 28.210 -37.063 22.419 1.00 47.47 993 MET A CA 1
ATOM 7977 C C . MET A 1 993 ? 29.674 -37.510 22.415 1.00 47.47 993 MET A C 1
ATOM 7979 O O . MET A 1 993 ? 30.271 -37.591 23.480 1.00 47.47 993 MET A O 1
ATOM 7983 N N . ILE A 1 994 ? 30.285 -37.719 21.244 1.00 50.47 994 ILE A N 1
ATOM 7984 C CA . ILE A 1 994 ? 31.697 -38.128 21.140 1.00 50.47 994 ILE A CA 1
ATOM 7985 C C . ILE A 1 994 ? 32.637 -37.048 21.705 1.00 50.47 994 ILE A C 1
ATOM 7987 O O . ILE A 1 994 ? 33.570 -37.380 22.428 1.00 50.47 994 ILE A O 1
ATOM 7991 N N . VAL A 1 995 ? 32.368 -35.760 21.456 1.00 54.03 995 VAL A N 1
ATOM 7992 C CA . VAL A 1 995 ? 33.168 -34.641 22.003 1.00 54.03 995 VAL A CA 1
ATOM 7993 C C . VAL A 1 995 ? 32.986 -34.483 23.522 1.00 54.03 995 VAL A C 1
ATOM 7995 O O . VAL A 1 995 ? 33.914 -34.057 24.207 1.00 54.03 995 VAL A O 1
ATOM 7998 N N . LYS A 1 996 ? 31.816 -34.844 24.074 1.00 52.41 996 LYS A N 1
ATOM 7999 C CA . LYS A 1 996 ? 31.565 -34.843 25.528 1.00 52.41 996 LYS A CA 1
ATOM 8000 C C . LYS A 1 996 ? 32.105 -36.081 26.252 1.00 52.41 996 LYS A C 1
ATOM 8002 O O . LYS A 1 996 ? 32.500 -35.955 27.406 1.00 52.41 996 LYS A O 1
ATOM 8007 N N . GLU A 1 997 ? 32.106 -37.250 25.611 1.00 53.34 997 GLU A N 1
ATOM 8008 C CA . GLU A 1 997 ? 32.512 -38.530 26.218 1.00 53.34 997 GLU A CA 1
ATOM 8009 C C . GLU A 1 997 ? 34.000 -38.860 26.004 1.00 53.34 997 GLU A C 1
ATOM 8011 O O . GLU A 1 997 ? 34.578 -39.593 26.804 1.00 53.34 997 GLU A O 1
ATOM 8016 N N . GLN A 1 998 ? 34.656 -38.290 24.984 1.00 53.22 998 GLN A N 1
ATOM 8017 C CA . GLN A 1 998 ? 36.100 -38.420 24.749 1.00 53.22 998 GLN A CA 1
ATOM 8018 C C . GLN A 1 998 ? 36.817 -37.077 24.921 1.00 53.22 998 GLN A C 1
ATOM 8020 O O . GLN A 1 998 ? 37.254 -36.436 23.963 1.00 53.22 998 GLN A O 1
ATOM 8025 N N . LEU A 1 999 ? 36.975 -36.647 26.172 1.00 54.59 999 LEU A N 1
ATOM 8026 C CA . LEU A 1 999 ? 37.827 -35.507 26.511 1.00 54.59 999 LEU A CA 1
ATOM 8027 C C . LEU A 1 999 ? 39.303 -35.918 26.420 1.00 54.59 999 LEU A C 1
ATOM 8029 O O . LEU A 1 999 ? 39.925 -36.327 27.397 1.00 54.59 999 LEU A O 1
ATOM 8033 N N . SER A 1 1000 ? 39.869 -35.826 25.217 1.00 62.41 1000 SER A N 1
ATOM 8034 C CA . SER A 1 1000 ? 41.323 -35.743 25.059 1.00 62.41 1000 SER A CA 1
ATOM 8035 C C . SER A 1 1000 ? 41.799 -34.348 25.482 1.00 62.41 1000 SER A C 1
ATOM 8037 O O . SER A 1 1000 ? 41.113 -33.353 25.233 1.00 62.41 1000 SER A O 1
ATOM 8039 N N . SER A 1 1001 ? 42.995 -34.247 26.070 1.00 67.31 1001 SER A N 1
ATOM 8040 C CA . SER A 1 1001 ? 43.606 -32.960 26.448 1.00 67.31 1001 SER A CA 1
ATOM 8041 C C . SER A 1 1001 ? 43.664 -31.958 25.281 1.00 67.31 1001 SER A C 1
ATOM 8043 O O . SER A 1 1001 ? 43.586 -30.751 25.494 1.00 67.31 1001 SER A O 1
ATOM 8045 N N . SER A 1 1002 ? 43.730 -32.442 24.036 1.00 69.94 1002 SER A N 1
ATOM 8046 C CA . SER A 1 1002 ? 43.695 -31.627 22.816 1.00 69.94 1002 SER A CA 1
ATOM 8047 C C . SER A 1 1002 ? 42.330 -30.979 22.537 1.00 69.94 1002 SER A C 1
ATOM 8049 O O . SER A 1 1002 ? 42.288 -29.837 22.078 1.00 69.94 1002 SER A O 1
ATOM 8051 N N . VAL A 1 1003 ? 41.215 -31.660 22.829 1.00 75.88 1003 VAL A N 1
ATOM 8052 C CA . VAL A 1 1003 ? 39.857 -31.106 22.660 1.00 75.88 1003 VAL A CA 1
ATOM 8053 C C . VAL A 1 1003 ? 39.604 -29.992 23.676 1.00 75.88 1003 VAL A C 1
ATOM 8055 O O . VAL A 1 1003 ? 39.072 -28.943 23.310 1.00 75.88 1003 VAL A O 1
ATOM 8058 N N . ASP A 1 1004 ? 40.060 -30.158 24.920 1.00 77.81 1004 ASP A N 1
ATOM 8059 C CA . ASP A 1 1004 ? 39.935 -29.120 25.950 1.00 77.81 1004 ASP A CA 1
ATOM 8060 C C . ASP A 1 1004 ? 40.677 -27.828 25.582 1.00 77.81 1004 ASP A C 1
ATOM 8062 O O . ASP A 1 1004 ? 40.158 -26.732 25.799 1.00 77.81 1004 ASP A O 1
ATOM 8066 N N . VAL A 1 1005 ? 41.853 -27.928 24.954 1.00 82.12 1005 VAL A N 1
ATOM 8067 C CA . VAL A 1 1005 ? 42.597 -26.755 24.461 1.00 82.12 1005 VAL A CA 1
ATOM 8068 C C . VAL A 1 1005 ? 41.809 -26.000 23.382 1.00 82.12 1005 VAL A C 1
ATOM 8070 O O . VAL A 1 1005 ? 41.736 -24.766 23.421 1.00 82.12 1005 VAL A O 1
ATOM 8073 N N . ILE A 1 1006 ? 41.178 -26.711 22.440 1.00 82.44 1006 ILE A N 1
ATOM 8074 C CA . ILE A 1 1006 ? 40.363 -26.097 21.375 1.00 82.44 1006 ILE A CA 1
ATOM 8075 C C . ILE A 1 1006 ? 39.130 -25.414 21.972 1.00 82.44 1006 ILE A C 1
ATOM 8077 O O . ILE A 1 1006 ? 38.829 -24.267 21.644 1.00 82.44 1006 ILE A O 1
ATOM 8081 N N . VAL A 1 1007 ? 38.441 -26.084 22.893 1.00 78.88 1007 VAL A N 1
ATOM 8082 C CA . VAL A 1 1007 ? 37.235 -25.557 23.537 1.00 78.88 1007 VAL A CA 1
ATOM 8083 C C . VAL A 1 1007 ? 37.543 -24.329 24.404 1.00 78.88 1007 VAL A C 1
ATOM 8085 O O . VAL A 1 1007 ? 36.822 -23.334 24.331 1.00 78.88 1007 VAL A O 1
ATOM 8088 N N . ASN A 1 1008 ? 38.653 -24.336 25.148 1.00 83.06 1008 ASN A N 1
ATOM 8089 C CA . ASN A 1 1008 ? 39.119 -23.158 25.890 1.00 83.06 1008 ASN A CA 1
ATOM 8090 C C . ASN A 1 1008 ? 39.462 -21.991 24.948 1.00 83.06 1008 ASN A C 1
ATOM 8092 O O . ASN A 1 1008 ? 39.194 -20.832 25.266 1.00 83.06 1008 ASN A O 1
ATOM 8096 N N . SER A 1 1009 ? 39.999 -22.284 23.760 1.00 86.75 1009 SER A N 1
ATOM 8097 C CA . SER A 1 1009 ? 40.268 -21.267 22.738 1.00 86.75 1009 SER A CA 1
ATOM 8098 C C . SER A 1 1009 ? 38.976 -20.635 22.197 1.00 86.75 1009 SER A C 1
ATOM 8100 O O . SER A 1 1009 ? 38.916 -19.413 22.048 1.00 86.75 1009 SER A O 1
ATOM 8102 N N . ILE A 1 1010 ? 37.914 -21.425 21.983 1.00 84.38 1010 ILE A N 1
ATOM 8103 C CA . ILE A 1 1010 ? 36.577 -20.919 21.610 1.00 84.38 1010 ILE A CA 1
ATOM 8104 C C . ILE A 1 1010 ? 36.017 -19.995 22.703 1.00 84.38 1010 ILE A C 1
ATOM 8106 O O . ILE A 1 1010 ? 35.446 -18.944 22.399 1.00 84.38 1010 ILE A O 1
ATOM 8110 N N . GLU A 1 1011 ? 36.211 -20.329 23.982 1.00 84.62 1011 GLU A N 1
ATOM 8111 C CA . GLU A 1 1011 ? 35.769 -19.482 25.099 1.00 84.62 1011 GLU A CA 1
ATOM 8112 C C . GLU A 1 1011 ? 36.505 -18.129 25.121 1.00 84.62 1011 GLU A C 1
ATOM 8114 O O . GLU A 1 1011 ? 35.882 -17.077 25.298 1.00 84.62 1011 GLU A O 1
ATOM 8119 N N . ILE A 1 1012 ? 37.822 -18.128 24.882 1.00 86.69 1012 ILE A N 1
ATOM 8120 C CA . ILE A 1 1012 ? 38.624 -16.896 24.782 1.00 86.69 1012 ILE A CA 1
ATOM 8121 C C . ILE A 1 1012 ? 38.136 -16.026 23.614 1.00 86.69 1012 ILE A C 1
ATOM 8123 O O . ILE A 1 1012 ? 37.967 -14.812 23.779 1.00 86.69 1012 ILE A O 1
ATOM 8127 N N . ILE A 1 1013 ? 37.858 -16.631 22.453 1.00 88.75 1013 ILE A N 1
ATOM 8128 C CA . ILE A 1 1013 ? 37.294 -15.929 21.289 1.00 88.75 1013 ILE A CA 1
ATOM 8129 C C . ILE A 1 1013 ? 35.928 -15.333 21.633 1.00 88.75 1013 ILE A C 1
ATOM 8131 O O . ILE A 1 1013 ? 35.701 -14.156 21.359 1.00 88.75 1013 ILE A O 1
ATOM 8135 N N . SER A 1 1014 ? 35.056 -16.094 22.296 1.00 87.31 1014 SER A N 1
ATOM 8136 C CA . SER A 1 1014 ? 33.718 -15.643 22.702 1.00 87.31 1014 SER A CA 1
ATOM 8137 C C . SER A 1 1014 ? 33.794 -14.432 23.639 1.00 87.31 1014 SER A C 1
ATOM 8139 O O . SER A 1 1014 ? 33.118 -13.424 23.422 1.00 87.31 1014 SER A O 1
ATOM 8141 N N . LYS A 1 1015 ? 34.689 -14.469 24.637 1.00 87.75 1015 LYS A N 1
ATOM 8142 C CA . LYS A 1 1015 ? 34.953 -13.339 25.547 1.00 87.75 1015 LYS A CA 1
ATOM 8143 C C . LYS A 1 1015 ? 35.441 -12.101 24.795 1.00 87.75 1015 LYS A C 1
ATOM 8145 O O . LYS A 1 1015 ? 34.951 -10.997 25.048 1.00 87.75 1015 LYS A O 1
ATOM 8150 N N . LYS A 1 1016 ? 36.360 -12.274 23.838 1.00 90.62 1016 LYS A N 1
ATOM 8151 C CA . LYS A 1 1016 ? 36.854 -11.170 23.005 1.00 90.62 1016 LYS A CA 1
ATOM 8152 C C . LYS A 1 1016 ? 35.760 -10.614 22.089 1.00 90.62 1016 LYS A C 1
ATOM 8154 O O . LYS A 1 1016 ? 35.625 -9.400 21.995 1.00 90.62 1016 LYS A O 1
ATOM 8159 N N . PHE A 1 1017 ? 34.910 -11.473 21.526 1.00 90.56 1017 PHE A N 1
ATOM 8160 C CA . PHE A 1 1017 ? 33.752 -11.086 20.716 1.00 90.56 1017 PHE A CA 1
ATOM 8161 C C . PHE A 1 1017 ? 32.774 -10.217 21.515 1.00 90.56 1017 PHE A C 1
ATOM 8163 O O . PHE A 1 1017 ? 32.379 -9.137 21.073 1.00 90.56 1017 PHE A O 1
ATOM 8170 N N . ILE A 1 1018 ? 32.439 -10.635 22.740 1.00 89.81 1018 ILE A N 1
ATOM 8171 C CA . ILE A 1 1018 ? 31.581 -9.873 23.658 1.00 89.81 1018 ILE A CA 1
ATOM 8172 C C . ILE A 1 1018 ? 32.208 -8.515 23.994 1.00 89.81 1018 ILE A C 1
ATOM 8174 O O . ILE A 1 1018 ? 31.501 -7.503 24.022 1.00 89.81 1018 ILE A O 1
ATOM 8178 N N . GLN A 1 1019 ? 33.519 -8.473 24.245 1.00 90.62 1019 GLN A N 1
ATOM 8179 C CA . GLN A 1 1019 ? 34.232 -7.229 24.527 1.00 90.62 1019 GLN A CA 1
ATOM 8180 C C . GLN A 1 1019 ? 34.180 -6.263 23.334 1.00 90.62 1019 GLN A C 1
ATOM 8182 O O . GLN A 1 1019 ? 33.809 -5.102 23.514 1.00 90.62 1019 GLN A O 1
ATOM 8187 N N . THR A 1 1020 ? 34.428 -6.747 22.113 1.00 91.19 1020 THR A N 1
ATOM 8188 C CA . THR A 1 1020 ? 34.303 -5.951 20.882 1.00 91.19 1020 THR A CA 1
ATOM 8189 C C . THR A 1 1020 ? 32.884 -5.399 20.706 1.00 91.19 1020 THR A C 1
ATOM 8191 O O . THR A 1 1020 ? 32.708 -4.220 20.398 1.00 91.19 1020 THR A O 1
ATOM 8194 N N . LEU A 1 1021 ? 31.841 -6.193 20.984 1.00 89.25 1021 LEU A N 1
ATOM 8195 C CA . LEU A 1 1021 ? 30.453 -5.711 20.957 1.00 89.25 1021 LEU A CA 1
ATOM 8196 C C . LEU A 1 1021 ? 30.173 -4.635 22.024 1.00 89.25 1021 LEU A C 1
ATOM 8198 O O . LEU A 1 1021 ? 29.439 -3.678 21.757 1.00 89.25 1021 LEU A O 1
ATOM 8202 N N . LYS A 1 1022 ? 30.744 -4.763 23.233 1.00 88.62 1022 LYS A N 1
ATOM 8203 C CA . LYS A 1 1022 ? 30.624 -3.757 24.309 1.00 88.62 1022 LYS A CA 1
ATOM 8204 C C . LYS A 1 1022 ? 31.270 -2.432 23.907 1.00 88.62 1022 LYS A C 1
ATOM 8206 O O . LYS A 1 1022 ? 30.669 -1.380 24.126 1.00 88.62 1022 LYS A O 1
ATOM 8211 N N . GLU A 1 1023 ? 32.457 -2.474 23.314 1.00 88.81 1023 GLU A N 1
ATOM 8212 C CA . GLU A 1 1023 ? 33.162 -1.288 22.818 1.00 88.81 1023 GLU A CA 1
ATOM 8213 C C . GLU A 1 1023 ? 32.405 -0.629 21.666 1.00 88.81 1023 GLU A C 1
ATOM 8215 O O . GLU A 1 1023 ? 32.142 0.572 21.709 1.00 88.81 1023 GLU A O 1
ATOM 8220 N N . MET A 1 1024 ? 31.908 -1.428 20.722 1.00 86.69 1024 MET A N 1
ATOM 8221 C CA . MET A 1 1024 ? 31.060 -0.942 19.637 1.00 86.69 1024 MET A CA 1
ATOM 8222 C C . MET A 1 1024 ? 29.776 -0.270 20.155 1.00 86.69 1024 MET A C 1
ATOM 8224 O O . MET A 1 1024 ? 29.375 0.773 19.641 1.00 86.69 1024 MET A O 1
ATOM 8228 N N . LYS A 1 1025 ? 29.138 -0.808 21.207 1.00 85.06 1025 LYS A N 1
ATOM 8229 C CA . LYS A 1 1025 ? 27.976 -0.175 21.863 1.00 85.06 1025 LYS A CA 1
ATOM 8230 C C . LYS A 1 1025 ? 28.340 1.176 22.490 1.00 85.06 1025 LYS A C 1
ATOM 8232 O O . LYS A 1 1025 ? 27.553 2.115 22.375 1.00 85.06 1025 LYS A O 1
ATOM 8237 N N . LYS A 1 1026 ? 29.498 1.282 23.153 1.00 84.12 1026 LYS A N 1
ATOM 8238 C CA . LYS A 1 1026 ? 29.982 2.541 23.750 1.00 84.12 1026 LYS A CA 1
ATOM 8239 C C . LYS A 1 1026 ? 30.252 3.595 22.679 1.00 84.12 1026 LYS A C 1
ATOM 8241 O O . LYS A 1 1026 ? 29.756 4.710 22.809 1.00 84.12 1026 LYS A O 1
ATOM 8246 N N . GLU A 1 1027 ? 30.950 3.221 21.610 1.00 81.06 1027 GLU A N 1
ATOM 8247 C CA . GLU A 1 1027 ? 31.235 4.109 20.477 1.00 81.06 1027 GLU A CA 1
ATOM 8248 C C . GLU A 1 1027 ? 29.933 4.601 19.824 1.00 81.06 1027 GLU A C 1
ATOM 8250 O O . GLU A 1 1027 ? 29.752 5.793 19.600 1.00 81.06 1027 GLU A O 1
ATOM 8255 N N . MET A 1 1028 ? 28.958 3.710 19.616 1.00 76.62 1028 MET A N 1
ATOM 8256 C CA . MET A 1 1028 ? 27.637 4.076 19.086 1.00 76.62 1028 MET A CA 1
ATOM 8257 C C . MET A 1 1028 ? 26.869 5.055 19.989 1.00 76.62 1028 MET A C 1
ATOM 8259 O O . MET A 1 1028 ? 26.179 5.944 19.490 1.00 76.62 1028 MET A O 1
ATOM 8263 N N . LEU A 1 1029 ? 26.961 4.900 21.314 1.00 76.69 1029 LEU A N 1
ATOM 8264 C CA . LEU A 1 1029 ? 26.349 5.827 22.272 1.00 76.69 1029 LEU A CA 1
ATOM 8265 C C . LEU A 1 1029 ? 27.057 7.186 22.285 1.00 76.69 1029 LEU A C 1
ATOM 8267 O O . LEU A 1 1029 ? 26.388 8.211 22.398 1.00 76.69 1029 LEU A O 1
ATOM 8271 N N . PHE A 1 1030 ? 28.384 7.194 22.151 1.00 75.44 1030 PHE A N 1
ATOM 8272 C CA . PHE A 1 1030 ? 29.189 8.407 22.038 1.00 75.44 1030 PHE A CA 1
ATOM 8273 C C . PHE A 1 1030 ? 28.838 9.195 20.767 1.00 75.44 1030 PHE A C 1
ATOM 8275 O O . PHE A 1 1030 ? 28.483 10.368 20.866 1.00 75.44 1030 PHE A O 1
ATOM 8282 N N . LEU A 1 1031 ? 28.807 8.533 19.603 1.00 70.38 1031 LEU A N 1
ATOM 8283 C CA . LEU A 1 1031 ? 28.446 9.155 18.322 1.00 70.38 1031 LEU A CA 1
ATOM 8284 C C . LEU A 1 1031 ? 27.027 9.749 18.336 1.00 70.38 1031 LEU A C 1
ATOM 8286 O O . LEU A 1 1031 ? 26.819 10.855 17.844 1.00 70.38 1031 LEU A O 1
ATOM 8290 N N . ARG A 1 1032 ? 26.054 9.072 18.970 1.00 67.38 1032 ARG A N 1
ATOM 8291 C CA . ARG A 1 1032 ? 24.682 9.600 19.118 1.00 67.38 1032 ARG A CA 1
ATOM 8292 C C . ARG A 1 1032 ? 24.591 10.850 19.995 1.00 67.38 1032 ARG A C 1
ATOM 8294 O O . ARG A 1 1032 ? 23.710 11.666 19.761 1.00 67.38 1032 ARG A O 1
ATOM 8301 N N . ARG A 1 1033 ? 25.446 10.992 21.014 1.00 63.41 1033 ARG A N 1
ATOM 8302 C CA . ARG A 1 1033 ? 25.436 12.159 21.918 1.00 63.41 1033 ARG A CA 1
ATOM 8303 C C . ARG A 1 1033 ? 26.045 13.411 21.291 1.00 63.41 1033 ARG A C 1
ATOM 8305 O O . ARG A 1 1033 ? 25.749 14.499 21.761 1.00 63.41 1033 ARG A O 1
ATOM 8312 N N . GLN A 1 1034 ? 26.887 13.259 20.271 1.00 54.97 1034 GLN A N 1
ATOM 8313 C CA . GLN A 1 1034 ? 27.549 14.378 19.599 1.00 54.97 1034 GLN A CA 1
ATOM 8314 C C . GLN A 1 1034 ? 26.817 14.856 18.332 1.00 54.97 1034 GLN A C 1
ATOM 8316 O O . GLN A 1 1034 ? 27.366 15.678 17.612 1.00 54.97 1034 GLN A O 1
ATOM 8321 N N . GLU A 1 1035 ? 25.622 14.329 18.023 1.00 47.94 1035 GLU A N 1
ATOM 8322 C CA . GLU A 1 1035 ? 24.906 14.586 16.752 1.00 47.94 1035 GLU A CA 1
ATOM 8323 C C . GLU A 1 1035 ? 25.756 14.291 15.492 1.00 47.94 1035 GLU A C 1
ATOM 8325 O O . GLU A 1 1035 ? 25.454 14.737 14.386 1.00 47.94 1035 GLU A O 1
ATOM 8330 N N . ILE A 1 1036 ? 26.820 13.487 15.628 1.00 50.47 1036 ILE A N 1
ATOM 8331 C CA . ILE A 1 1036 ? 27.706 13.116 14.522 1.00 50.47 1036 ILE A CA 1
ATOM 8332 C C . ILE A 1 1036 ? 27.054 11.964 13.753 1.00 50.47 1036 ILE A C 1
ATOM 8334 O O . ILE A 1 1036 ? 27.013 10.819 14.204 1.00 50.47 1036 ILE A O 1
ATOM 8338 N N . VAL A 1 1037 ? 26.558 12.266 12.551 1.00 47.56 1037 VAL A N 1
ATOM 8339 C CA . VAL A 1 1037 ? 25.842 11.329 11.662 1.00 47.56 1037 VAL A CA 1
ATOM 8340 C C . VAL A 1 1037 ? 26.798 10.470 10.812 1.00 47.56 1037 VAL A C 1
ATOM 8342 O O . VAL A 1 1037 ? 26.438 9.936 9.766 1.00 47.56 1037 VAL A O 1
ATOM 8345 N N . GLU A 1 1038 ? 28.047 10.288 11.238 1.00 42.75 1038 GLU A N 1
ATOM 8346 C CA . GLU A 1 1038 ? 28.979 9.402 10.541 1.00 42.75 1038 GLU A CA 1
ATOM 8347 C C . GLU A 1 1038 ? 28.895 7.973 11.077 1.00 42.75 1038 GLU A C 1
ATOM 8349 O O . GLU A 1 1038 ? 29.734 7.485 11.832 1.00 42.75 1038 GLU A O 1
ATOM 8354 N N . ILE A 1 1039 ? 27.933 7.231 10.524 1.00 50.66 1039 ILE A N 1
ATOM 8355 C CA . ILE A 1 1039 ? 27.847 5.754 10.568 1.00 50.66 1039 ILE A CA 1
ATOM 8356 C C . ILE A 1 1039 ? 29.055 5.099 9.829 1.00 50.66 1039 ILE A C 1
ATOM 8358 O O . ILE A 1 1039 ? 29.148 3.883 9.671 1.00 50.66 1039 ILE A O 1
ATOM 8362 N N . ASN A 1 1040 ? 30.001 5.926 9.370 1.00 51.97 1040 ASN A N 1
ATOM 8363 C CA . ASN A 1 1040 ? 31.171 5.617 8.562 1.00 51.97 1040 ASN A CA 1
ATOM 8364 C C . ASN A 1 1040 ? 32.461 5.392 9.376 1.00 51.97 1040 ASN A C 1
ATOM 8366 O O . ASN A 1 1040 ? 33.466 5.053 8.751 1.00 51.97 1040 ASN A O 1
ATOM 8370 N N . SER A 1 1041 ? 32.466 5.634 10.700 1.00 63.47 1041 SER A N 1
ATOM 8371 C CA . SER A 1 1041 ? 33.701 5.866 11.470 1.00 63.47 1041 SER A CA 1
ATOM 8372 C C . SER A 1 1041 ? 34.762 4.774 11.270 1.00 63.47 1041 SER A C 1
ATOM 8374 O O . SER A 1 1041 ? 34.473 3.571 11.248 1.00 63.47 1041 SER A O 1
ATOM 8376 N N . VAL A 1 1042 ? 36.024 5.195 11.129 1.00 72.94 1042 VAL A N 1
ATOM 8377 C CA . VAL A 1 1042 ? 37.179 4.284 11.007 1.00 72.94 1042 VAL A CA 1
ATOM 8378 C C . VAL A 1 1042 ? 37.181 3.274 12.161 1.00 72.94 1042 VAL A C 1
ATOM 8380 O O . VAL A 1 1042 ? 37.414 2.087 11.951 1.00 72.94 1042 VAL A O 1
ATOM 8383 N N . ARG A 1 1043 ? 36.802 3.726 13.362 1.00 75.12 1043 ARG A N 1
ATOM 8384 C CA . ARG A 1 1043 ? 36.665 2.891 14.561 1.00 75.12 1043 ARG A CA 1
ATOM 8385 C C . ARG A 1 1043 ? 35.581 1.822 14.425 1.00 75.12 1043 ARG A C 1
ATOM 8387 O O . ARG A 1 1043 ? 35.856 0.660 14.700 1.00 75.12 1043 ARG A O 1
ATOM 8394 N N . LEU A 1 1044 ? 34.385 2.169 13.938 1.00 78.56 1044 LEU A N 1
ATOM 8395 C CA . LEU A 1 1044 ? 33.311 1.193 13.724 1.00 78.56 1044 LEU A CA 1
ATOM 8396 C C . LEU A 1 1044 ? 33.715 0.141 12.686 1.00 78.56 1044 LEU A C 1
ATOM 8398 O O . LEU A 1 1044 ? 33.458 -1.043 12.874 1.00 78.56 1044 LEU A O 1
ATOM 8402 N N . THR A 1 1045 ? 34.393 0.560 11.617 1.00 82.25 1045 THR A N 1
ATOM 8403 C CA . THR A 1 1045 ? 34.913 -0.360 10.595 1.00 82.25 1045 THR A CA 1
ATOM 8404 C C . THR A 1 1045 ? 35.945 -1.326 11.179 1.00 82.25 1045 THR A C 1
ATOM 8406 O O . THR A 1 1045 ? 35.908 -2.514 10.862 1.00 82.25 1045 THR A O 1
ATOM 8409 N N . ASN A 1 1046 ? 36.823 -0.846 12.064 1.00 86.38 1046 ASN A N 1
ATOM 8410 C CA . ASN A 1 1046 ? 37.789 -1.694 12.759 1.00 86.38 1046 ASN A CA 1
ATOM 8411 C C . ASN A 1 1046 ? 37.091 -2.732 13.646 1.00 86.38 1046 ASN A C 1
ATOM 8413 O O . ASN A 1 1046 ? 37.413 -3.908 13.534 1.00 86.38 1046 ASN A O 1
ATOM 8417 N N . TYR A 1 1047 ? 36.047 -2.352 14.393 1.00 89.00 1047 TYR A N 1
ATOM 8418 C CA . TYR A 1 1047 ? 35.268 -3.322 15.173 1.00 89.00 1047 TYR A CA 1
ATOM 8419 C C . TYR A 1 1047 ? 34.630 -4.414 14.303 1.00 89.00 1047 TYR A C 1
ATOM 8421 O O . TYR A 1 1047 ? 34.640 -5.579 14.686 1.00 89.00 1047 TYR A O 1
ATOM 8429 N N . TYR A 1 1048 ? 34.112 -4.088 13.112 1.00 88.19 1048 TYR A N 1
ATOM 8430 C CA . TYR A 1 1048 ? 33.604 -5.116 12.191 1.00 88.19 1048 TYR A CA 1
ATOM 8431 C C . TYR A 1 1048 ? 34.710 -6.052 11.692 1.00 88.19 1048 TYR A C 1
ATOM 8433 O O . TYR A 1 1048 ? 34.479 -7.256 11.613 1.00 88.19 1048 TYR A O 1
ATOM 8441 N N . LYS A 1 1049 ? 35.902 -5.526 11.379 1.00 89.19 1049 LYS A N 1
ATOM 8442 C CA . LYS A 1 1049 ? 37.060 -6.352 10.994 1.00 89.19 1049 LYS A CA 1
ATOM 8443 C C . LYS A 1 1049 ? 37.496 -7.270 12.134 1.00 89.19 1049 LYS A C 1
ATOM 8445 O O . LYS A 1 1049 ? 37.762 -8.444 11.893 1.00 89.19 1049 LYS A O 1
ATOM 8450 N N . ASP A 1 1050 ? 37.498 -6.769 13.365 1.00 90.69 1050 ASP A N 1
ATOM 8451 C CA . ASP A 1 1050 ? 37.806 -7.570 14.549 1.00 90.69 1050 ASP A CA 1
ATOM 8452 C C . ASP A 1 1050 ? 36.792 -8.704 14.723 1.00 90.69 1050 ASP A C 1
ATOM 8454 O O . ASP A 1 1050 ? 37.190 -9.858 14.871 1.00 90.69 1050 ASP A O 1
ATOM 8458 N N . LEU A 1 1051 ? 35.488 -8.416 14.608 1.00 91.38 1051 LEU A N 1
ATOM 8459 C CA . LEU A 1 1051 ? 34.447 -9.451 14.643 1.00 91.38 1051 LEU A CA 1
ATOM 8460 C C . LEU A 1 1051 ? 34.632 -10.480 13.518 1.00 91.38 1051 LEU A C 1
ATOM 8462 O O . LEU A 1 1051 ? 34.516 -11.674 13.772 1.00 91.38 1051 LEU A O 1
ATOM 8466 N N . MET A 1 1052 ? 34.968 -10.057 12.296 1.00 91.00 1052 MET A N 1
ATOM 8467 C CA . MET A 1 1052 ? 35.243 -10.977 11.183 1.00 91.00 1052 MET A CA 1
ATOM 8468 C C . MET A 1 1052 ? 36.443 -11.879 11.448 1.00 91.00 1052 MET A C 1
ATOM 8470 O O . MET A 1 1052 ? 36.387 -13.068 11.145 1.00 91.00 1052 MET A O 1
ATOM 8474 N N . ASN A 1 1053 ? 37.525 -11.337 12.005 1.00 90.06 1053 ASN A N 1
ATOM 8475 C CA . ASN A 1 1053 ? 38.701 -12.120 12.372 1.00 90.06 1053 ASN A CA 1
ATOM 8476 C C . ASN A 1 1053 ? 38.354 -13.157 13.445 1.00 90.06 1053 ASN A C 1
ATOM 8478 O O . ASN A 1 1053 ? 38.768 -14.309 13.338 1.00 90.06 1053 ASN A O 1
ATOM 8482 N N . LEU A 1 1054 ? 37.543 -12.776 14.434 1.00 91.44 1054 LEU A N 1
ATOM 8483 C CA . LEU A 1 1054 ? 37.072 -13.689 15.474 1.00 91.44 1054 LEU A CA 1
ATOM 8484 C C . LEU A 1 1054 ? 36.172 -14.798 14.906 1.00 91.44 1054 LEU A C 1
ATOM 8486 O O . LEU A 1 1054 ? 36.388 -15.956 15.246 1.00 91.44 1054 LEU A O 1
ATOM 8490 N N . ILE A 1 1055 ? 35.245 -14.476 13.995 1.00 90.81 1055 ILE A N 1
ATOM 8491 C CA . ILE A 1 1055 ? 34.398 -15.455 13.279 1.00 90.81 1055 ILE A CA 1
ATOM 8492 C C . ILE A 1 1055 ? 35.270 -16.448 12.499 1.00 90.81 1055 ILE A C 1
ATOM 8494 O O . ILE A 1 1055 ? 35.093 -17.660 12.587 1.00 90.81 1055 ILE A O 1
ATOM 8498 N N . HIS A 1 1056 ? 36.278 -15.955 11.775 1.00 87.25 1056 HIS A N 1
ATOM 8499 C CA . HIS A 1 1056 ? 37.208 -16.815 11.043 1.00 87.25 1056 HIS A CA 1
ATOM 8500 C C . HIS A 1 1056 ? 37.991 -17.765 11.947 1.00 87.25 1056 HIS A C 1
ATOM 8502 O O . HIS A 1 1056 ? 38.157 -18.938 11.603 1.00 87.25 1056 HIS A O 1
ATOM 8508 N N . MET A 1 1057 ? 38.506 -17.255 13.070 1.00 88.44 1057 MET A N 1
ATOM 8509 C CA . MET A 1 1057 ? 39.222 -18.070 14.049 1.00 88.44 1057 MET A CA 1
ATOM 8510 C C . MET A 1 1057 ? 38.286 -19.123 14.642 1.00 88.44 1057 MET A C 1
ATOM 8512 O O . MET A 1 1057 ? 38.655 -20.295 14.683 1.00 88.44 1057 MET A O 1
ATOM 8516 N N . ASN A 1 1058 ? 37.062 -18.732 15.016 1.00 88.12 1058 ASN A N 1
ATOM 8517 C CA . ASN A 1 1058 ? 36.078 -19.643 15.589 1.00 88.12 1058 ASN A CA 1
ATOM 8518 C C . ASN A 1 1058 ? 35.729 -20.775 14.616 1.00 88.12 1058 ASN A C 1
ATOM 8520 O O . ASN A 1 1058 ? 35.859 -21.947 14.957 1.00 88.12 1058 ASN A O 1
ATOM 8524 N N . GLN A 1 1059 ? 35.420 -20.447 13.361 1.00 86.50 1059 GLN A N 1
ATOM 8525 C CA . GLN A 1 1059 ? 35.153 -21.438 12.320 1.00 86.50 1059 GLN A CA 1
ATOM 8526 C C . GLN A 1 1059 ? 36.345 -22.383 12.069 1.00 86.50 1059 GLN A C 1
ATOM 8528 O O . GLN A 1 1059 ? 36.153 -23.561 11.758 1.00 86.50 1059 GLN A O 1
ATOM 8533 N N . GLY A 1 1060 ? 37.583 -21.893 12.198 1.00 87.38 1060 GLY A N 1
ATOM 8534 C CA . GLY A 1 1060 ? 38.791 -22.721 12.133 1.00 87.38 1060 GLY A CA 1
ATOM 8535 C C . GLY A 1 1060 ? 38.871 -23.746 13.269 1.00 87.38 1060 GLY A C 1
ATOM 8536 O O . GLY A 1 1060 ? 39.205 -24.905 13.023 1.00 87.38 1060 GLY A O 1
ATOM 8537 N N . LEU A 1 1061 ? 38.500 -23.346 14.488 1.00 85.50 1061 LEU A N 1
ATOM 8538 C CA . LEU A 1 1061 ? 38.417 -24.239 15.647 1.00 85.50 1061 LEU A CA 1
ATOM 8539 C C . LEU A 1 1061 ? 37.270 -25.250 15.506 1.00 85.50 1061 LEU A C 1
ATOM 8541 O O . LEU A 1 1061 ? 37.481 -26.437 15.745 1.00 85.50 1061 LEU A O 1
ATOM 8545 N N . LEU A 1 1062 ? 36.095 -24.826 15.026 1.00 81.75 1062 LEU A N 1
ATOM 8546 C CA . LEU A 1 1062 ? 34.968 -25.729 14.738 1.00 81.75 1062 LEU A CA 1
ATOM 8547 C C . LEU A 1 1062 ? 35.326 -26.778 13.676 1.00 81.75 1062 LEU A C 1
ATOM 8549 O O . LEU A 1 1062 ? 34.944 -27.945 13.782 1.00 81.75 1062 LEU A O 1
ATOM 8553 N N . LYS A 1 1063 ? 36.122 -26.387 12.673 1.00 82.81 1063 LYS A N 1
ATOM 8554 C CA . LYS A 1 1063 ? 36.691 -27.320 11.694 1.00 82.81 1063 LYS A CA 1
ATOM 8555 C C . LYS A 1 1063 ? 37.648 -28.322 12.349 1.00 82.81 1063 LYS A C 1
ATOM 8557 O O . LYS A 1 1063 ? 37.598 -29.498 12.000 1.00 82.81 1063 LYS A O 1
ATOM 8562 N N . ALA A 1 1064 ? 38.500 -27.888 13.280 1.00 82.31 1064 ALA A N 1
ATOM 8563 C CA . ALA A 1 1064 ? 39.429 -28.772 13.992 1.00 82.31 1064 ALA A CA 1
ATOM 8564 C C . ALA A 1 1064 ? 38.708 -29.807 14.875 1.00 82.31 1064 ALA A C 1
ATOM 8566 O O . ALA A 1 1064 ? 39.212 -30.912 15.051 1.00 82.31 1064 ALA A O 1
ATOM 8567 N N . LEU A 1 1065 ? 37.502 -29.487 15.356 1.00 76.69 1065 LEU A N 1
ATOM 8568 C CA . LEU A 1 1065 ? 36.626 -30.431 16.060 1.00 76.69 1065 LEU A CA 1
ATOM 8569 C C . LEU A 1 1065 ? 35.942 -31.451 15.126 1.00 76.69 1065 LEU A C 1
ATOM 8571 O O . LEU A 1 1065 ? 35.224 -32.326 15.600 1.00 76.69 1065 LEU A O 1
ATOM 8575 N N . GLY A 1 1066 ? 36.129 -31.351 13.804 1.00 71.69 1066 GLY A N 1
ATOM 8576 C CA . GLY A 1 1066 ? 35.555 -32.282 12.825 1.00 71.69 1066 GLY A CA 1
ATOM 8577 C C . GLY A 1 1066 ? 34.035 -32.172 12.655 1.00 71.69 1066 GLY A C 1
ATOM 8578 O O . GLY A 1 1066 ? 33.418 -33.059 12.072 1.00 71.69 1066 GLY A O 1
ATOM 8579 N N . MET A 1 1067 ? 33.413 -31.099 13.154 1.00 65.38 1067 MET A N 1
ATOM 8580 C CA . MET A 1 1067 ? 31.950 -30.987 13.237 1.00 65.38 1067 MET A CA 1
ATOM 8581 C C . MET A 1 1067 ? 31.292 -30.442 11.956 1.00 65.38 1067 MET A C 1
ATOM 8583 O O . MET A 1 1067 ? 30.071 -30.493 11.832 1.00 65.38 1067 MET A O 1
ATOM 8587 N N . VAL A 1 1068 ? 32.072 -29.922 10.998 1.00 73.12 1068 VAL A N 1
ATOM 8588 C CA . VAL A 1 1068 ? 31.584 -29.108 9.869 1.00 73.12 1068 VAL A CA 1
ATOM 8589 C C . VAL A 1 1068 ? 31.682 -29.849 8.528 1.00 73.12 1068 VAL A C 1
ATOM 8591 O O . VAL A 1 1068 ? 32.717 -30.414 8.177 1.00 73.12 1068 VAL A O 1
ATOM 8594 N N . HIS A 1 1069 ? 30.603 -29.821 7.742 1.00 81.25 1069 HIS A N 1
ATOM 8595 C CA . HIS A 1 1069 ? 30.540 -30.463 6.428 1.00 81.25 1069 HIS A CA 1
ATOM 8596 C C . HIS A 1 1069 ? 31.470 -29.778 5.397 1.00 81.25 1069 HIS A C 1
ATOM 8598 O O . HIS A 1 1069 ? 31.545 -28.545 5.374 1.00 81.25 1069 HIS A O 1
ATOM 8604 N N . PRO A 1 1070 ? 32.101 -30.522 4.459 1.00 83.88 1070 PRO A N 1
ATOM 8605 C CA . PRO A 1 1070 ? 32.969 -29.954 3.419 1.00 83.88 1070 PRO A CA 1
ATOM 8606 C C . PRO A 1 1070 ? 32.363 -28.784 2.631 1.00 83.88 1070 PRO A C 1
ATOM 8608 O O . PRO A 1 1070 ? 33.050 -27.802 2.385 1.00 83.88 1070 PRO A O 1
ATOM 8611 N N . ASN A 1 1071 ? 31.067 -28.824 2.307 1.00 87.62 1071 ASN A N 1
ATOM 8612 C CA . ASN A 1 1071 ? 30.384 -27.705 1.637 1.00 87.62 1071 ASN A CA 1
ATOM 8613 C C . ASN A 1 1071 ? 30.438 -26.391 2.434 1.00 87.62 1071 ASN A C 1
ATOM 8615 O O . ASN A 1 1071 ? 30.600 -25.329 1.841 1.00 87.62 1071 ASN A O 1
ATOM 8619 N N . ILE A 1 1072 ? 30.344 -26.444 3.767 1.00 87.75 1072 ILE A N 1
ATOM 8620 C CA . ILE A 1 1072 ? 30.514 -25.256 4.614 1.00 87.75 1072 ILE A CA 1
ATOM 8621 C C . ILE A 1 1072 ? 31.980 -24.799 4.574 1.00 87.75 1072 ILE A C 1
ATOM 8623 O O . ILE A 1 1072 ? 32.230 -23.599 4.525 1.00 87.75 1072 ILE A O 1
ATOM 8627 N N . HIS A 1 1073 ? 32.958 -25.714 4.491 1.00 86.50 1073 HIS A N 1
ATOM 8628 C CA . HIS A 1 1073 ? 34.361 -25.329 4.275 1.00 86.50 1073 HIS A CA 1
ATOM 8629 C C . HIS A 1 1073 ? 34.553 -24.583 2.959 1.00 86.50 1073 HIS A C 1
ATOM 8631 O O . HIS A 1 1073 ? 35.241 -23.566 2.948 1.00 86.50 1073 HIS A O 1
ATOM 8637 N N . THR A 1 1074 ? 33.936 -25.063 1.878 1.00 89.06 1074 THR A N 1
ATOM 8638 C CA . THR A 1 1074 ? 33.957 -24.383 0.580 1.00 89.06 1074 THR A CA 1
ATOM 8639 C C . THR A 1 1074 ? 33.333 -22.997 0.695 1.00 89.06 1074 THR A C 1
ATOM 8641 O O . THR A 1 1074 ? 33.916 -22.028 0.218 1.00 89.06 1074 THR A O 1
ATOM 8644 N N . ILE A 1 1075 ? 32.205 -22.869 1.406 1.00 91.88 1075 ILE A N 1
ATOM 8645 C CA . ILE A 1 1075 ? 31.567 -21.568 1.636 1.00 91.88 1075 ILE A CA 1
ATOM 8646 C C . ILE A 1 1075 ? 32.498 -20.612 2.396 1.00 91.88 1075 ILE A C 1
ATOM 8648 O O . ILE A 1 1075 ? 32.696 -19.471 1.976 1.00 91.88 1075 ILE A O 1
ATOM 8652 N N . CYS A 1 1076 ? 33.110 -21.080 3.485 1.00 89.81 1076 CYS A N 1
ATOM 8653 C CA . CYS A 1 1076 ? 34.037 -20.286 4.287 1.00 89.81 1076 CYS A CA 1
ATOM 8654 C C . CYS A 1 1076 ? 35.342 -19.956 3.544 1.00 89.81 1076 CYS A C 1
ATOM 8656 O O . CYS A 1 1076 ? 35.921 -18.903 3.791 1.00 89.81 1076 CYS A O 1
ATOM 8658 N N . ALA A 1 1077 ? 35.815 -20.825 2.644 1.00 88.50 1077 ALA A N 1
ATOM 8659 C CA . ALA A 1 1077 ? 36.985 -20.562 1.807 1.00 88.50 1077 ALA A CA 1
ATOM 8660 C C . ALA A 1 1077 ? 36.705 -19.429 0.812 1.00 88.50 1077 ALA A C 1
ATOM 8662 O O . ALA A 1 1077 ? 37.437 -18.446 0.800 1.00 88.50 1077 ALA A O 1
ATOM 8663 N N . ILE A 1 1078 ? 35.576 -19.498 0.097 1.00 90.62 1078 ILE A N 1
ATOM 8664 C CA . ILE A 1 1078 ? 35.131 -18.439 -0.823 1.00 90.62 1078 ILE A CA 1
ATOM 8665 C C . ILE A 1 1078 ? 34.975 -17.095 -0.087 1.00 90.62 1078 ILE A C 1
ATOM 8667 O O . ILE A 1 1078 ? 35.376 -16.042 -0.589 1.00 90.62 1078 ILE A O 1
ATOM 8671 N N . ALA A 1 1079 ? 34.409 -17.119 1.124 1.00 90.12 1079 ALA A N 1
ATOM 8672 C CA . ALA A 1 1079 ? 34.283 -15.925 1.957 1.00 90.12 1079 ALA A CA 1
ATOM 8673 C C . ALA A 1 1079 ? 35.653 -15.341 2.344 1.00 90.12 1079 ALA A C 1
ATOM 8675 O O . ALA A 1 1079 ? 35.852 -14.126 2.272 1.00 90.12 1079 ALA A O 1
ATOM 8676 N N . ARG A 1 1080 ? 36.610 -16.209 2.698 1.00 87.44 1080 ARG A N 1
ATOM 8677 C CA . ARG A 1 1080 ? 37.973 -15.826 3.084 1.00 87.44 1080 ARG A CA 1
ATOM 8678 C C . ARG A 1 1080 ? 38.763 -15.232 1.924 1.00 87.44 1080 ARG A C 1
ATOM 8680 O O . ARG A 1 1080 ? 39.425 -14.219 2.132 1.00 87.44 1080 ARG A O 1
ATOM 8687 N N . ASP A 1 1081 ? 38.642 -15.788 0.720 1.00 86.88 1081 ASP A N 1
ATOM 8688 C CA . ASP A 1 1081 ? 39.256 -15.229 -0.499 1.00 86.88 1081 ASP A CA 1
ATOM 8689 C C . ASP A 1 1081 ? 38.761 -13.801 -0.766 1.00 86.88 1081 ASP A C 1
ATOM 8691 O O . ASP A 1 1081 ? 39.455 -12.967 -1.346 1.00 86.88 1081 ASP A O 1
ATOM 8695 N N . SER A 1 1082 ? 37.572 -13.492 -0.251 1.00 83.19 1082 SER A N 1
ATOM 8696 C CA . SER A 1 1082 ? 36.948 -12.177 -0.320 1.00 83.19 1082 SER A CA 1
ATOM 8697 C C . SER A 1 1082 ? 37.190 -11.316 0.932 1.00 83.19 1082 SER A C 1
ATOM 8699 O O . SER A 1 1082 ? 36.637 -10.225 1.030 1.00 83.19 1082 SER A O 1
ATOM 8701 N N . SER A 1 1083 ? 38.033 -11.753 1.876 1.00 84.31 1083 SER A N 1
ATOM 8702 C CA . SER A 1 1083 ? 38.313 -11.089 3.164 1.00 84.31 1083 SER A CA 1
ATOM 8703 C C . SER A 1 1083 ? 37.094 -10.916 4.092 1.00 84.31 1083 SER A C 1
ATOM 8705 O O . SER A 1 1083 ? 37.027 -9.946 4.849 1.00 84.31 1083 SER A O 1
ATOM 8707 N N . LEU A 1 1084 ? 36.126 -11.841 4.062 1.00 88.19 1084 LEU A N 1
ATOM 8708 C CA . LEU A 1 1084 ? 34.917 -11.803 4.898 1.00 88.19 1084 LEU A CA 1
ATOM 8709 C C . LEU A 1 1084 ? 34.842 -12.952 5.896 1.00 88.19 1084 LEU A C 1
ATOM 8711 O O . LEU A 1 1084 ? 35.041 -14.104 5.531 1.00 88.19 1084 LEU A O 1
ATOM 8715 N N . GLY A 1 1085 ? 34.451 -12.638 7.134 1.00 86.38 1085 GLY A N 1
ATOM 8716 C CA . GLY A 1 1085 ? 34.199 -13.636 8.176 1.00 86.38 1085 GLY A CA 1
ATOM 8717 C C . GLY A 1 1085 ? 32.949 -14.456 7.890 1.00 86.38 1085 GLY A C 1
ATOM 8718 O O . GLY A 1 1085 ? 31.854 -13.896 7.822 1.00 86.38 1085 GLY A O 1
ATOM 8719 N N . ALA A 1 1086 ? 33.118 -15.772 7.766 1.00 89.69 1086 ALA A N 1
ATOM 8720 C CA . ALA A 1 1086 ? 32.035 -16.725 7.577 1.00 89.69 1086 ALA A CA 1
ATOM 8721 C C . ALA A 1 1086 ? 32.122 -17.879 8.571 1.00 89.69 1086 ALA A C 1
ATOM 8723 O O . ALA A 1 1086 ? 33.196 -18.448 8.775 1.00 89.69 1086 ALA A O 1
ATOM 8724 N N . GLU A 1 1087 ? 30.974 -18.254 9.117 1.00 88.69 1087 GLU A N 1
ATOM 8725 C CA . GLU A 1 1087 ? 30.830 -19.341 10.079 1.00 88.69 1087 GLU A CA 1
ATOM 8726 C C . GLU A 1 1087 ? 29.504 -20.070 9.853 1.00 88.69 1087 GLU A C 1
ATOM 8728 O O . GLU A 1 1087 ? 28.577 -19.552 9.217 1.00 88.69 1087 GLU A O 1
ATOM 8733 N N . ILE A 1 1088 ? 29.421 -21.308 10.328 1.00 86.38 1088 ILE A N 1
ATOM 8734 C CA . ILE A 1 1088 ? 28.167 -22.055 10.362 1.00 86.38 1088 ILE A CA 1
ATOM 8735 C C . ILE A 1 1088 ? 27.109 -21.299 11.192 1.00 86.38 1088 ILE A C 1
ATOM 8737 O O . ILE A 1 1088 ? 27.400 -20.719 12.228 1.00 86.38 1088 ILE A O 1
ATOM 8741 N N . ALA A 1 1089 ? 25.861 -21.258 10.724 1.00 81.00 1089 ALA A N 1
ATOM 8742 C CA . ALA A 1 1089 ? 24.785 -20.508 11.383 1.00 81.00 1089 ALA A CA 1
ATOM 8743 C C . ALA A 1 1089 ? 24.067 -21.298 12.493 1.00 81.00 1089 ALA A C 1
ATOM 8745 O O . ALA A 1 1089 ? 23.193 -20.741 13.165 1.00 81.00 1089 ALA A O 1
ATOM 8746 N N . ALA A 1 1090 ? 24.391 -22.587 12.653 1.00 69.25 1090 ALA A N 1
ATOM 8747 C CA . ALA A 1 1090 ? 23.779 -23.490 13.624 1.00 69.25 1090 ALA A CA 1
ATOM 8748 C C . ALA A 1 1090 ? 24.665 -24.715 13.942 1.00 69.25 1090 ALA A C 1
ATOM 8750 O O . ALA A 1 1090 ? 25.324 -25.257 13.059 1.00 69.25 1090 ALA A O 1
ATOM 8751 N N . ASN A 1 1091 ? 24.543 -25.234 15.168 1.00 62.78 1091 ASN A N 1
ATOM 8752 C CA . ASN A 1 1091 ? 25.419 -26.248 15.789 1.00 62.78 1091 ASN A CA 1
ATOM 8753 C C . ASN A 1 1091 ? 25.327 -27.685 15.226 1.00 62.78 1091 ASN A C 1
ATOM 8755 O O . ASN A 1 1091 ? 25.661 -28.649 15.910 1.00 62.78 1091 ASN A O 1
ATOM 8759 N N . ARG A 1 1092 ? 24.803 -27.897 14.014 1.00 62.41 1092 ARG A N 1
ATOM 8760 C CA . ARG A 1 1092 ? 24.538 -29.249 13.474 1.00 62.41 1092 ARG A CA 1
ATOM 8761 C C . ARG A 1 1092 ? 25.233 -29.495 12.136 1.00 62.41 1092 ARG A C 1
ATOM 8763 O O . ARG A 1 1092 ? 24.643 -30.078 11.235 1.00 62.41 1092 ARG A O 1
ATOM 8770 N N . GLY A 1 1093 ? 26.461 -28.995 11.985 1.00 57.22 1093 GLY A N 1
ATOM 8771 C CA . GLY A 1 1093 ? 27.439 -29.337 10.935 1.00 57.22 1093 GLY A CA 1
ATOM 8772 C C . GLY A 1 1093 ? 27.124 -28.983 9.471 1.00 57.22 1093 GLY A C 1
ATOM 8773 O O . GLY A 1 1093 ? 28.043 -28.887 8.657 1.00 57.22 1093 GLY A O 1
ATOM 8774 N N . GLY A 1 1094 ? 25.857 -28.763 9.124 1.00 66.19 1094 GLY A N 1
ATOM 8775 C CA . GLY A 1 1094 ? 25.383 -28.345 7.807 1.00 66.19 1094 GLY A CA 1
ATOM 8776 C C . GLY A 1 1094 ? 24.234 -27.341 7.903 1.00 66.19 1094 GLY A C 1
ATOM 8777 O O . GLY A 1 1094 ? 24.070 -26.640 8.902 1.00 66.19 1094 GLY A O 1
ATOM 8778 N N . GLY A 1 1095 ? 23.413 -27.267 6.861 1.00 83.44 1095 GLY A N 1
ATOM 8779 C CA . GLY A 1 1095 ? 22.355 -26.272 6.737 1.00 83.44 1095 GLY A CA 1
ATOM 8780 C C . GLY A 1 1095 ? 22.922 -24.964 6.203 1.00 83.44 1095 GLY A C 1
ATOM 8781 O O . GLY A 1 1095 ? 23.400 -24.920 5.065 1.00 83.44 1095 GLY A O 1
ATOM 8782 N N . TYR A 1 1096 ? 22.883 -23.908 7.011 1.00 89.19 1096 TYR A N 1
ATOM 8783 C CA . TYR A 1 1096 ? 23.294 -22.570 6.597 1.00 89.19 1096 TYR A CA 1
ATOM 8784 C C . TYR A 1 1096 ? 24.635 -22.143 7.193 1.00 89.19 1096 TYR A C 1
ATOM 8786 O O . TYR A 1 1096 ? 24.932 -22.438 8.346 1.00 89.19 1096 TYR A O 1
ATOM 8794 N N . ALA A 1 1097 ? 25.406 -21.382 6.423 1.00 90.75 1097 ALA A N 1
ATOM 8795 C CA . ALA A 1 1097 ? 26.482 -20.534 6.922 1.00 90.75 1097 ALA A CA 1
ATOM 8796 C C . ALA A 1 1097 ? 26.042 -19.069 6.857 1.00 90.75 1097 ALA A C 1
ATOM 8798 O O . ALA A 1 1097 ? 25.306 -18.682 5.942 1.00 90.75 1097 ALA A O 1
ATOM 8799 N N . PHE A 1 1098 ? 26.494 -18.249 7.802 1.00 92.50 1098 PHE A N 1
ATOM 8800 C CA . PHE A 1 1098 ? 26.362 -16.802 7.709 1.00 92.50 1098 PHE A CA 1
ATOM 8801 C C . PHE A 1 1098 ? 27.718 -16.177 7.391 1.00 92.50 1098 PHE A C 1
ATOM 8803 O O . PHE A 1 1098 ? 28.754 -16.590 7.903 1.00 92.50 1098 PHE A O 1
ATOM 8810 N N . ILE A 1 1099 ? 27.697 -15.150 6.551 1.00 93.38 1099 ILE A N 1
ATOM 8811 C CA . ILE A 1 1099 ? 28.845 -14.295 6.271 1.00 93.38 1099 ILE A CA 1
ATOM 8812 C C . ILE A 1 1099 ? 28.530 -12.913 6.819 1.00 93.38 1099 ILE A C 1
ATOM 8814 O O . ILE A 1 1099 ? 27.541 -12.300 6.406 1.00 93.38 1099 ILE A O 1
ATOM 8818 N N . LEU A 1 1100 ? 29.355 -12.419 7.741 1.00 92.12 1100 LEU A N 1
ATOM 8819 C CA . LEU A 1 1100 ? 29.249 -11.048 8.225 1.00 92.12 1100 LEU A CA 1
ATOM 8820 C C . LEU A 1 1100 ? 29.694 -10.089 7.119 1.00 92.12 1100 LEU A C 1
ATOM 8822 O O . LEU A 1 1100 ? 30.724 -10.298 6.485 1.00 92.12 1100 LEU A O 1
ATOM 8826 N N . LEU A 1 1101 ? 28.925 -9.026 6.894 1.00 90.00 1101 LEU A N 1
ATOM 8827 C CA . LEU A 1 1101 ? 29.227 -8.015 5.884 1.00 90.00 1101 LEU A CA 1
ATOM 8828 C C . LEU A 1 1101 ? 29.641 -6.711 6.573 1.00 90.00 1101 LEU A C 1
ATOM 8830 O O . LEU A 1 1101 ? 28.996 -6.263 7.527 1.00 90.00 1101 LEU A O 1
ATOM 8834 N N . LEU A 1 1102 ? 30.717 -6.083 6.090 1.00 85.25 1102 LEU A N 1
ATOM 8835 C CA . LEU A 1 1102 ? 31.135 -4.757 6.543 1.00 85.25 1102 LEU A CA 1
ATOM 8836 C C . LEU A 1 1102 ? 30.055 -3.730 6.172 1.00 85.25 1102 LEU A C 1
ATOM 8838 O O . LEU A 1 1102 ? 29.460 -3.823 5.096 1.00 85.25 1102 LEU A O 1
ATOM 8842 N N . PRO A 1 1103 ? 29.853 -2.670 6.975 1.00 78.75 1103 PRO A N 1
ATOM 8843 C CA . PRO A 1 1103 ? 28.964 -1.566 6.607 1.00 78.75 1103 PRO A CA 1
ATOM 8844 C C . PRO A 1 1103 ? 29.384 -0.875 5.300 1.00 78.75 1103 PRO A C 1
ATOM 8846 O O . PRO A 1 1103 ? 28.558 -0.241 4.650 1.00 78.75 1103 PRO A O 1
ATOM 8849 N N . SER A 1 1104 ? 30.668 -0.990 4.937 1.00 76.12 1104 SER A N 1
ATOM 8850 C CA . SER A 1 1104 ? 31.256 -0.478 3.700 1.00 76.12 1104 SER A CA 1
ATOM 8851 C C . SER A 1 1104 ? 31.132 -1.421 2.502 1.00 76.12 1104 SER A C 1
ATOM 8853 O O . SER A 1 1104 ? 31.411 -0.972 1.393 1.00 76.12 1104 SER A O 1
ATOM 8855 N N . ASN A 1 1105 ? 30.750 -2.695 2.682 1.00 79.56 1105 ASN A N 1
ATOM 8856 C CA . ASN A 1 1105 ? 30.456 -3.553 1.536 1.00 79.56 1105 ASN A CA 1
ATOM 8857 C C . ASN A 1 1105 ? 29.213 -3.008 0.831 1.00 79.56 1105 ASN A C 1
ATOM 8859 O O . ASN A 1 1105 ? 28.148 -2.850 1.435 1.00 79.56 1105 ASN A O 1
ATOM 8863 N N . SER A 1 1106 ? 29.354 -2.724 -0.458 1.00 79.44 1106 SER A N 1
ATOM 8864 C CA . SER A 1 1106 ? 28.223 -2.408 -1.310 1.00 79.44 1106 SER A CA 1
ATOM 8865 C C . SER A 1 1106 ? 27.384 -3.663 -1.547 1.00 79.44 1106 SER A C 1
ATOM 8867 O O . SER A 1 1106 ? 27.919 -4.773 -1.604 1.00 79.44 1106 SER A O 1
ATOM 8869 N N . ASP A 1 1107 ? 26.069 -3.516 -1.750 1.00 79.38 1107 ASP A N 1
ATOM 8870 C CA . ASP A 1 1107 ? 25.201 -4.663 -2.074 1.00 79.38 1107 ASP A CA 1
ATOM 8871 C C . ASP A 1 1107 ? 25.376 -5.195 -3.533 1.00 79.38 1107 ASP A C 1
ATOM 8873 O O . ASP A 1 1107 ? 24.562 -5.955 -4.051 1.00 79.38 1107 ASP A O 1
ATOM 8877 N N . GLU A 1 1108 ? 26.494 -4.779 -4.134 1.00 79.19 1108 GLU A N 1
ATOM 8878 C CA . GLU A 1 1108 ? 27.103 -4.937 -5.470 1.00 79.19 1108 GLU A CA 1
ATOM 8879 C C . GLU A 1 1108 ? 28.097 -6.099 -5.377 1.00 79.19 1108 GLU A C 1
ATOM 8881 O O . GLU A 1 1108 ? 27.836 -7.201 -5.849 1.00 79.19 1108 GLU A O 1
ATOM 8886 N N . TYR A 1 1109 ? 29.156 -5.882 -4.585 1.00 82.75 1109 TYR A N 1
ATOM 8887 C CA . TYR A 1 1109 ? 30.108 -6.883 -4.124 1.00 82.75 1109 TYR A CA 1
ATOM 8888 C C . TYR A 1 1109 ? 29.388 -8.054 -3.438 1.00 82.75 1109 TYR A C 1
ATOM 8890 O O . TYR A 1 1109 ? 29.749 -9.211 -3.633 1.00 82.75 1109 TYR A O 1
ATOM 8898 N N . ILE A 1 1110 ? 28.302 -7.776 -2.706 1.00 86.62 1110 ILE A N 1
ATOM 8899 C CA . ILE A 1 1110 ? 27.450 -8.818 -2.113 1.00 86.62 1110 ILE A CA 1
ATOM 8900 C C . ILE A 1 1110 ? 26.773 -9.679 -3.191 1.00 86.62 1110 ILE A C 1
ATOM 8902 O O . ILE A 1 1110 ? 26.609 -10.878 -2.990 1.00 86.62 1110 ILE A O 1
ATOM 8906 N N . GLN A 1 1111 ? 26.385 -9.118 -4.335 1.00 88.12 1111 GLN A N 1
ATOM 8907 C CA . GLN A 1 1111 ? 25.761 -9.894 -5.408 1.00 88.12 1111 GLN A CA 1
ATOM 8908 C C . GLN A 1 1111 ? 26.754 -10.571 -6.344 1.00 88.12 1111 GLN A C 1
ATOM 8910 O O . GLN A 1 1111 ? 26.444 -11.644 -6.859 1.00 88.12 1111 GLN A O 1
ATOM 8915 N N . ASP A 1 1112 ? 27.967 -10.046 -6.488 1.00 87.94 1112 ASP A N 1
ATOM 8916 C CA . ASP A 1 1112 ? 29.059 -10.814 -7.086 1.00 87.94 1112 ASP A CA 1
ATOM 8917 C C . ASP A 1 1112 ? 29.420 -12.017 -6.208 1.00 87.94 1112 ASP A C 1
ATOM 8919 O O . ASP A 1 1112 ? 29.512 -13.131 -6.719 1.00 87.94 1112 ASP A O 1
ATOM 8923 N N . LEU A 1 1113 ? 29.452 -11.853 -4.881 1.00 88.69 1113 LEU A N 1
ATOM 8924 C CA . LEU A 1 1113 ? 29.542 -12.980 -3.948 1.00 88.69 1113 LEU A CA 1
ATOM 8925 C C . LEU A 1 1113 ? 28.388 -13.972 -4.121 1.00 88.69 1113 LEU A C 1
ATOM 8927 O O . LEU A 1 1113 ? 28.629 -15.172 -4.211 1.00 88.69 1113 LEU A O 1
ATOM 8931 N N . ILE A 1 1114 ? 27.138 -13.510 -4.233 1.00 90.75 1114 ILE A N 1
ATOM 8932 C CA . ILE A 1 1114 ? 25.988 -14.399 -4.486 1.00 90.75 1114 ILE A CA 1
ATOM 8933 C C . ILE A 1 1114 ? 26.141 -15.152 -5.814 1.00 90.75 1114 ILE A C 1
ATOM 8935 O O . ILE A 1 1114 ? 25.784 -16.328 -5.872 1.00 90.75 1114 ILE A O 1
ATOM 8939 N N . LYS A 1 1115 ? 26.672 -14.525 -6.874 1.00 90.19 1115 LYS A N 1
ATOM 8940 C CA . LYS A 1 1115 ? 26.967 -15.209 -8.145 1.00 90.19 1115 LYS A CA 1
ATOM 8941 C C . LYS A 1 1115 ? 28.061 -16.263 -7.976 1.00 90.19 1115 LYS A C 1
ATOM 8943 O O . LYS A 1 1115 ? 27.891 -17.357 -8.504 1.00 90.19 1115 LYS A O 1
ATOM 8948 N N . ILE A 1 1116 ? 29.122 -15.967 -7.220 1.00 91.50 1116 ILE A N 1
ATOM 8949 C CA . ILE A 1 1116 ? 30.184 -16.935 -6.903 1.00 91.50 1116 ILE A CA 1
ATOM 8950 C C . ILE A 1 1116 ? 29.597 -18.120 -6.128 1.00 91.50 1116 ILE A C 1
ATOM 8952 O O . ILE A 1 1116 ? 29.851 -19.270 -6.469 1.00 91.50 1116 ILE A O 1
ATOM 8956 N N . PHE A 1 1117 ? 28.746 -17.881 -5.130 1.00 91.38 1117 PHE A N 1
ATOM 8957 C CA . PHE A 1 1117 ? 28.083 -18.976 -4.419 1.00 91.38 1117 PHE A CA 1
ATOM 8958 C C . PHE A 1 1117 ? 27.158 -19.780 -5.337 1.00 91.38 1117 PHE A C 1
ATOM 8960 O O . PHE A 1 1117 ? 27.210 -21.008 -5.313 1.00 91.38 1117 PHE A O 1
ATOM 8967 N N . LYS A 1 1118 ? 26.391 -19.118 -6.214 1.00 90.31 1118 LYS A N 1
ATOM 8968 C CA . LYS A 1 1118 ? 25.536 -19.788 -7.207 1.00 90.31 1118 LYS A CA 1
ATOM 8969 C C . LYS A 1 1118 ? 26.326 -20.633 -8.207 1.00 90.31 1118 LYS A C 1
ATOM 8971 O O . LYS A 1 1118 ? 25.847 -21.707 -8.553 1.00 90.31 1118 LYS A O 1
ATOM 8976 N N . SER A 1 1119 ? 27.509 -20.198 -8.657 1.00 90.31 1119 SER A N 1
ATOM 8977 C CA . SER A 1 1119 ? 28.351 -21.002 -9.562 1.00 90.31 1119 SER A CA 1
ATOM 8978 C C . SER A 1 1119 ? 28.898 -22.263 -8.890 1.00 90.31 1119 SER A C 1
ATOM 8980 O O . SER A 1 1119 ? 29.160 -23.251 -9.566 1.00 90.31 1119 SER A O 1
ATOM 8982 N N . HIS A 1 1120 ? 28.983 -22.260 -7.557 1.00 88.19 1120 HIS A N 1
ATOM 8983 C CA . HIS A 1 1120 ? 29.295 -23.428 -6.730 1.00 88.19 1120 HIS A CA 1
ATOM 8984 C C . HIS A 1 1120 ? 28.030 -24.165 -6.245 1.00 88.19 1120 HIS A C 1
ATOM 8986 O O . HIS A 1 1120 ? 28.087 -24.951 -5.302 1.00 88.19 1120 HIS A O 1
ATOM 8992 N N . ASN A 1 1121 ? 26.880 -23.916 -6.883 1.00 89.38 1121 ASN A N 1
ATOM 8993 C CA . ASN A 1 1121 ? 25.557 -24.455 -6.559 1.00 89.38 1121 ASN A CA 1
ATOM 8994 C C . ASN A 1 1121 ? 24.971 -24.045 -5.198 1.00 89.38 1121 ASN A C 1
ATOM 8996 O O . ASN A 1 1121 ? 23.909 -24.541 -4.839 1.00 89.38 1121 ASN A O 1
ATOM 9000 N N . PHE A 1 1122 ? 25.567 -23.124 -4.444 1.00 91.56 1122 PHE A N 1
ATOM 9001 C CA . PHE A 1 1122 ? 25.026 -22.677 -3.158 1.00 91.56 1122 PHE A CA 1
ATOM 9002 C C . PHE A 1 1122 ? 23.991 -21.554 -3.316 1.00 91.56 1122 PHE A C 1
ATOM 9004 O O . PHE A 1 1122 ? 24.173 -20.601 -4.077 1.00 91.56 1122 PHE A O 1
ATOM 9011 N N . THR A 1 1123 ? 22.891 -21.637 -2.562 1.00 88.94 1123 THR A N 1
ATOM 9012 C CA . THR A 1 1123 ? 21.842 -20.602 -2.555 1.00 88.94 1123 THR A CA 1
ATOM 9013 C C . THR A 1 1123 ? 22.079 -19.599 -1.435 1.00 88.94 1123 THR A C 1
ATOM 9015 O O . THR A 1 1123 ? 22.213 -19.973 -0.276 1.00 88.94 1123 THR A O 1
ATOM 9018 N N . ALA A 1 1124 ? 22.096 -18.310 -1.768 1.00 90.06 1124 ALA A N 1
ATOM 9019 C CA . ALA A 1 1124 ? 22.408 -17.237 -0.829 1.00 90.06 1124 ALA A CA 1
ATOM 9020 C C . ALA A 1 1124 ? 21.254 -16.223 -0.718 1.00 90.06 1124 ALA A C 1
ATOM 9022 O O . ALA A 1 1124 ? 20.673 -15.821 -1.729 1.00 90.06 1124 ALA A O 1
ATOM 9023 N N . LYS A 1 1125 ? 20.931 -15.792 0.508 1.00 90.88 1125 LYS A N 1
ATOM 9024 C CA . LYS A 1 1125 ? 19.906 -14.783 0.825 1.00 90.88 1125 LYS A CA 1
ATOM 9025 C C . LYS A 1 1125 ? 20.514 -13.677 1.688 1.00 90.88 1125 LYS A C 1
ATOM 9027 O O . LYS A 1 1125 ? 21.147 -13.950 2.703 1.00 90.88 1125 LYS A O 1
ATOM 9032 N N . VAL A 1 1126 ? 20.292 -12.420 1.307 1.00 90.75 1126 VAL A N 1
ATOM 9033 C CA . VAL A 1 1126 ? 20.677 -11.265 2.134 1.00 90.75 1126 VAL A CA 1
ATOM 9034 C C . VAL A 1 1126 ? 19.645 -11.080 3.241 1.00 90.75 1126 VAL A C 1
ATOM 9036 O O . VAL A 1 1126 ? 18.441 -11.042 2.982 1.00 90.75 1126 VAL A O 1
ATOM 9039 N N . THR A 1 1127 ? 20.112 -10.944 4.476 1.00 92.00 1127 THR A N 1
ATOM 9040 C CA . THR A 1 1127 ? 19.274 -10.641 5.641 1.00 92.00 1127 THR A CA 1
ATOM 9041 C C . THR A 1 1127 ? 20.094 -9.854 6.667 1.00 92.00 1127 THR A C 1
ATOM 9043 O O . THR A 1 1127 ? 21.186 -9.366 6.364 1.00 92.00 1127 THR A O 1
ATOM 9046 N N . SER A 1 1128 ? 19.559 -9.646 7.865 1.00 91.06 1128 SER A N 1
ATOM 9047 C CA . SER A 1 1128 ? 20.263 -8.937 8.922 1.00 91.06 1128 SER A CA 1
ATOM 9048 C C . SER A 1 1128 ? 20.091 -9.591 10.282 1.00 91.06 1128 SER A C 1
ATOM 9050 O O . SER A 1 1128 ? 19.089 -10.249 10.560 1.00 91.06 1128 SER A O 1
ATOM 9052 N N . LEU A 1 1129 ? 21.095 -9.377 11.121 1.00 89.00 1129 LEU A N 1
ATOM 9053 C CA . LEU A 1 1129 ? 21.103 -9.708 12.532 1.00 89.00 1129 LEU A CA 1
ATOM 9054 C C . LEU A 1 1129 ? 20.734 -8.475 13.361 1.00 89.00 1129 LEU A C 1
ATOM 9056 O O . LEU A 1 1129 ? 20.790 -7.338 12.874 1.00 89.00 1129 LEU A O 1
ATOM 9060 N N . ASN A 1 1130 ? 20.435 -8.704 14.641 1.00 86.56 1130 ASN A N 1
ATOM 9061 C CA . ASN A 1 1130 ? 20.070 -7.667 15.609 1.00 86.56 1130 ASN A CA 1
ATOM 9062 C C . ASN A 1 1130 ? 18.730 -6.973 15.276 1.00 86.56 1130 ASN A C 1
ATOM 9064 O O . ASN A 1 1130 ? 18.580 -5.760 15.425 1.00 86.56 1130 ASN A O 1
ATOM 9068 N N . CYS A 1 1131 ? 17.750 -7.741 14.794 1.00 85.69 1131 CYS A N 1
ATOM 9069 C CA . CYS A 1 1131 ? 16.390 -7.254 14.548 1.00 85.69 1131 CYS A CA 1
ATOM 9070 C C . CYS A 1 1131 ? 15.532 -7.225 15.829 1.00 85.69 1131 CYS A C 1
ATOM 9072 O O . CYS A 1 1131 ? 15.921 -7.742 16.877 1.00 85.69 1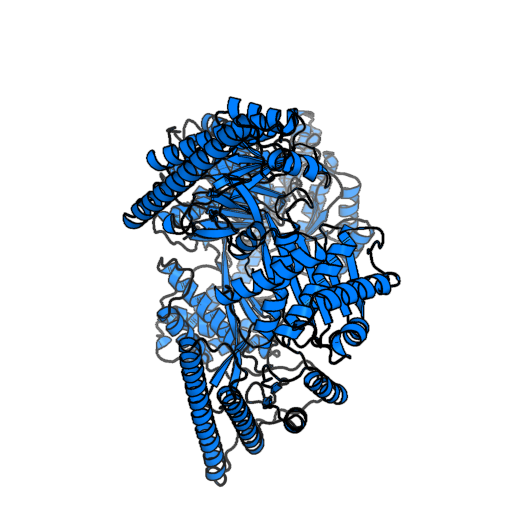131 CYS A O 1
ATOM 9074 N N . SER A 1 1132 ? 14.343 -6.617 15.756 1.00 87.38 1132 SER A N 1
ATOM 9075 C CA . SER A 1 1132 ? 13.380 -6.620 16.866 1.00 87.38 1132 SER A CA 1
ATOM 9076 C C . SER A 1 1132 ? 12.794 -8.015 17.112 1.00 87.38 1132 SER A C 1
ATOM 9078 O O . SER A 1 1132 ? 12.536 -8.739 16.146 1.00 87.38 1132 SER A O 1
ATOM 9080 N N . GLY A 1 1133 ? 12.479 -8.334 18.372 1.00 89.75 1133 GLY A N 1
ATOM 9081 C CA . GLY A 1 1133 ? 11.754 -9.545 18.775 1.00 89.75 1133 GLY A CA 1
ATOM 9082 C C . GLY A 1 1133 ? 10.310 -9.614 18.273 1.00 89.75 1133 GLY A C 1
ATOM 9083 O O . GLY A 1 1133 ? 9.955 -8.986 17.269 1.00 89.75 1133 GLY A O 1
ATOM 9084 N N . VAL A 1 1134 ? 9.465 -10.393 18.948 1.00 94.19 1134 VAL A N 1
ATOM 9085 C CA . VAL A 1 1134 ? 8.054 -10.548 18.578 1.00 94.19 1134 VAL A CA 1
ATOM 9086 C C . VAL A 1 1134 ? 7.314 -9.210 18.656 1.00 94.19 1134 VAL A C 1
ATOM 9088 O O . VAL A 1 1134 ? 7.495 -8.433 19.593 1.00 94.19 1134 VAL A O 1
ATOM 9091 N N . ARG A 1 1135 ? 6.490 -8.909 17.649 1.00 90.25 1135 ARG A N 1
ATOM 9092 C CA . ARG A 1 1135 ? 5.767 -7.630 17.564 1.00 90.25 1135 ARG A CA 1
ATOM 9093 C C . ARG A 1 1135 ? 4.405 -7.770 16.904 1.00 90.25 1135 ARG A C 1
ATOM 9095 O O . ARG A 1 1135 ? 4.206 -8.662 16.081 1.00 90.25 1135 ARG A O 1
ATOM 9102 N N . VAL A 1 1136 ? 3.501 -6.856 17.250 1.00 87.19 1136 VAL A N 1
ATOM 9103 C CA . VAL A 1 1136 ? 2.234 -6.634 16.541 1.00 87.19 1136 VAL A CA 1
ATOM 9104 C C . VAL A 1 1136 ? 2.516 -5.720 15.342 1.00 87.19 1136 VAL A C 1
ATOM 9106 O O . VAL A 1 1136 ? 3.273 -4.759 15.481 1.00 87.19 1136 VAL A O 1
ATOM 9109 N N . GLU A 1 1137 ? 1.960 -6.046 14.174 1.00 75.69 1137 GLU A N 1
ATOM 9110 C CA . GLU A 1 1137 ? 2.153 -5.300 12.915 1.00 75.69 1137 GLU A CA 1
ATOM 9111 C C . GLU A 1 1137 ? 0.946 -4.462 12.505 1.00 75.69 1137 GLU A C 1
ATOM 9113 O O . GLU A 1 1137 ? -0.200 -4.930 12.715 1.00 75.69 1137 GLU A O 1
#

Sequence (1137 aa):
MYRFKVSAPGTVLLCGEYNKSCVAAGLDMRTVLTFSSFPTEVVPRDFIEIKFFSIRLHMKIPLRIFLLHFHKKNYDPTHNREQLFQSVKNFIKFLTGFPGNYDPNNHAHQLSLQAFFFLLVTISYQKDFIIKSSFIVKLSSKLPIGVGLGSSASFVVCLAACFWRWYLLQQGTVRYIFNSTDLTYIMESALFCEYIVYTSSNLINISISTSGVVTEFNEEMSKNSFDVPSMKILLVFSNVSKKIEKSIKIIVEENLSFYVDLILNRIETISQKFIQTLQKINEETVSLKQQEIVEINSVCLINYYKDLVDLIQMNQGLLKALGTSHPNIDGICSIARDSSLGAKITASCVGGYVFILLLPSNSDEYIQDLIKIFESHNYSTKIASLNCSGVMYRFKVSAPGTVLLCGEYNKSCAAADLDMRTVLTFSSFPTEVVRKDFIEIKFSSIRLHMKIPLRIFLLHFFQENYDWTRNPRQVFESVKNFIEFLTGFPGNYDLDNRAHQLSLEAFFFLLVTISYEKNIIINSSFVVEISSELPIGEGLGSSASFVVCLAACFFRWNLLQKGTVRYIFNPIDLIYIMKYASACDMKILLVFSNVSQKIEQNKVEIKVKKHLSSSVDSILNSIETISKKFIQTLKEIKTEMLSLRQQEIFEINSVGLINYYKNLMDLIHINQGLLRALGTSHPNLDIICTIARDFSLGAKIAANRKSGYVFTLLLASTSDEYIQDLIKIFESHNFTAKIVMYRFKVSAPGMVLLCGEYKKSCVAAGLDMRTALTFSSFPTKAVQKDFIDIKFSSIRLHMKIPLRIFLLYFCKKNYDWTRNTRQLFESVKNFIKFLTGFSSSYEPNNLVHQLSLQAFFFLLVIISYQKNIIINSSFVVKLSSELPIGEGLGSSTSFIVCLAACFFRWYLLQKGRVRYIFTPTDLTYIAENAFTCEYLIFNSSYLINIAISTSGMVQVFEEGNQMVNFFSNLPSMKILLIFSNVSQKIGQMKVEMIVKEQLSSSVDVIVNSIEIISKKFIQTLKEMKKEMLFLRRQEIVEINSVRLTNYYKDLMNLIHMNQGLLKALGMVHPNIHTICAIARDSSLGAEIAANRGGGYAFILLLPSNSDEYIQDLIKIFKSHNFTAKVTSLNCSGVRVE